Protein AF-0000000082935437 (afdb_homodimer)

Structure (mmCIF, N/CA/C/O backbone):
data_AF-0000000082935437-model_v1
#
loop_
_entity.id
_entity.type
_entity.pdbx_description
1 polymer 'NCS2 family permease'
#
loop_
_atom_site.group_PDB
_atom_site.id
_atom_site.type_symbol
_atom_site.label_atom_id
_atom_site.label_alt_id
_atom_site.label_comp_id
_atom_site.label_asym_id
_atom_site.label_entity_id
_atom_site.label_seq_id
_atom_site.pdbx_PDB_ins_code
_atom_site.Cartn_x
_atom_site.Cartn_y
_atom_site.Cartn_z
_atom_site.occupancy
_atom_site.B_iso_or_equiv
_atom_site.auth_seq_id
_atom_site.auth_comp_id
_atom_site.auth_asym_id
_atom_site.auth_atom_id
_atom_site.pdbx_PDB_model_num
ATOM 1 N N . MET A 1 1 ? 14.477 43.25 13.781 1 69.88 1 MET A N 1
ATOM 2 C CA . MET A 1 1 ? 14.32 42 13.016 1 69.88 1 MET A CA 1
ATOM 3 C C . MET A 1 1 ? 15.68 41.469 12.578 1 69.88 1 MET A C 1
ATOM 5 O O . MET A 1 1 ? 15.953 40.281 12.719 1 69.88 1 MET A O 1
ATOM 9 N N . GLU A 1 2 ? 16.469 42.344 12.094 1 73.25 2 GLU A N 1
ATOM 10 C CA . GLU A 1 2 ? 17.797 41.938 11.633 1 73.25 2 GLU A CA 1
ATOM 11 C C . GLU A 1 2 ? 18.625 41.375 12.773 1 73.25 2 GLU A C 1
ATOM 13 O O . GLU A 1 2 ? 19.297 40.344 12.594 1 73.25 2 GLU A O 1
ATOM 18 N N . LYS A 1 3 ? 18.609 42.062 13.898 1 72.12 3 LYS A N 1
ATOM 19 C CA . LYS A 1 3 ? 19.422 41.594 15.031 1 72.12 3 LYS A CA 1
ATOM 20 C C . LYS A 1 3 ? 18.828 40.375 15.68 1 72.12 3 LYS A C 1
ATOM 22 O O . LYS A 1 3 ? 19.562 39.469 16.078 1 72.12 3 LYS A O 1
ATOM 27 N N . VAL A 1 4 ? 17.531 40.281 15.672 1 77.12 4 VAL A N 1
ATOM 28 C CA . VAL A 1 4 ? 16.844 39.188 16.375 1 77.12 4 VAL A CA 1
ATOM 29 C C . VAL A 1 4 ? 16.969 37.906 15.57 1 77.12 4 VAL A C 1
ATOM 31 O O . VAL A 1 4 ? 17.234 36.844 16.141 1 77.12 4 VAL A O 1
ATOM 34 N N . PHE A 1 5 ? 16.906 38.062 14.195 1 83.81 5 PHE A N 1
ATOM 35 C CA . PHE A 1 5 ? 16.891 36.844 13.359 1 83.81 5 PHE A CA 1
ATOM 36 C C . PHE A 1 5 ? 18.188 36.719 12.578 1 83.81 5 PHE A C 1
ATOM 38 O O . PHE A 1 5 ? 18.375 35.75 11.852 1 83.81 5 PHE A O 1
ATOM 45 N N . ARG A 1 6 ? 19.328 37.531 12.719 1 76.38 6 ARG A N 1
ATOM 46 C CA . ARG A 1 6 ? 20.641 37.469 12.094 1 76.38 6 ARG A CA 1
ATOM 47 C C . ARG A 1 6 ? 20.531 37.281 10.586 1 76.38 6 ARG A C 1
ATOM 49 O O . ARG A 1 6 ? 21.141 36.406 10.008 1 76.38 6 ARG A O 1
ATOM 56 N N . LEU A 1 7 ? 19.672 38.094 9.977 1 84 7 LEU A N 1
ATOM 57 C CA . LEU A 1 7 ? 19.344 37.969 8.562 1 84 7 LEU A CA 1
ATOM 58 C C . LEU A 1 7 ? 20.609 38.031 7.707 1 84 7 LEU A C 1
ATOM 60 O O . LEU A 1 7 ? 20.797 37.219 6.797 1 84 7 LEU A O 1
ATOM 64 N N . SER A 1 8 ? 21.422 38.969 8 1 79.44 8 SER A N 1
ATOM 65 C CA . SER A 1 8 ? 22.641 39.156 7.23 1 79.44 8 SER A CA 1
ATOM 66 C C . SER A 1 8 ? 23.578 37.938 7.371 1 79.44 8 SER A C 1
ATOM 68 O O . SER A 1 8 ? 24.219 37.531 6.402 1 79.44 8 SER A O 1
ATOM 70 N N . GLU A 1 9 ? 23.547 37.375 8.469 1 81.31 9 GLU A N 1
ATOM 71 C CA . GLU A 1 9 ? 24.406 36.219 8.727 1 81.31 9 GLU A CA 1
ATOM 72 C C . GLU A 1 9 ? 23.922 35 7.965 1 81.31 9 GLU A C 1
ATOM 74 O O . GLU A 1 9 ? 24.719 34.125 7.633 1 81.31 9 GLU A O 1
ATOM 79 N N . ASN A 1 10 ? 22.703 35.031 7.703 1 86.69 10 ASN A N 1
ATOM 80 C CA . ASN A 1 10 ? 22.109 33.875 7.027 1 86.69 10 ASN A CA 1
ATOM 81 C C . ASN A 1 10 ? 21.859 34.156 5.551 1 86.69 10 ASN A C 1
ATOM 83 O O . ASN A 1 10 ? 21.125 33.438 4.887 1 86.69 10 ASN A O 1
ATOM 87 N N . ASN A 1 11 ? 22.375 35.25 5.047 1 84.19 11 ASN A N 1
ATOM 88 C CA . ASN A 1 11 ? 22.359 35.594 3.629 1 84.19 11 ASN A CA 1
ATOM 89 C C . ASN A 1 11 ? 20.938 35.719 3.096 1 84.19 11 ASN A C 1
ATOM 91 O O . ASN A 1 11 ? 20.594 35.125 2.068 1 84.19 11 ASN A O 1
ATOM 95 N N . THR A 1 12 ? 20.062 36.344 3.898 1 88.88 12 THR A N 1
ATOM 96 C CA . THR A 1 12 ? 18.688 36.594 3.479 1 88.88 12 THR A CA 1
ATOM 97 C C . THR A 1 12 ? 18.25 38 3.873 1 88.88 12 THR A C 1
ATOM 99 O O . THR A 1 12 ? 19.047 38.781 4.402 1 88.88 12 THR A O 1
ATOM 102 N N . ASN A 1 13 ? 17.062 38.375 3.379 1 89.69 13 ASN A N 1
ATOM 103 C CA . ASN A 1 13 ? 16.5 39.688 3.711 1 89.69 13 ASN A CA 1
ATOM 104 C C . ASN A 1 13 ? 15.023 39.594 4.082 1 89.69 13 ASN A C 1
ATOM 106 O O . ASN A 1 13 ? 14.422 38.531 3.969 1 89.69 13 ASN A O 1
ATOM 110 N N . ALA A 1 14 ? 14.539 40.688 4.613 1 92.12 14 ALA A N 1
ATOM 111 C CA . ALA A 1 14 ? 13.18 40.688 5.152 1 92.12 14 ALA A CA 1
ATOM 112 C C . ALA A 1 14 ? 12.156 40.375 4.062 1 92.12 14 ALA A C 1
ATOM 114 O O . ALA A 1 14 ? 11.188 39.656 4.305 1 92.12 14 ALA A O 1
ATOM 115 N N . LYS A 1 15 ? 12.32 40.938 2.912 1 93.5 15 LYS A N 1
ATOM 116 C CA . LYS A 1 15 ? 11.398 40.688 1.808 1 93.5 15 LYS A CA 1
ATOM 117 C C . LYS A 1 15 ? 11.359 39.219 1.423 1 93.5 15 LYS A C 1
ATOM 119 O O . LYS A 1 15 ? 10.281 38.656 1.245 1 93.5 15 LYS A O 1
ATOM 124 N N . THR A 1 16 ? 12.516 38.688 1.332 1 94.12 16 THR A N 1
ATOM 125 C CA . THR A 1 16 ? 12.625 37.281 0.986 1 94.12 16 THR A CA 1
ATOM 126 C C . THR A 1 16 ? 11.984 36.406 2.062 1 94.12 16 THR A C 1
ATOM 128 O O . THR A 1 16 ? 11.281 35.438 1.75 1 94.12 16 THR A O 1
ATOM 131 N N . GLU A 1 17 ? 12.219 36.781 3.254 1 95.44 17 GLU A N 1
ATOM 132 C CA . GLU A 1 17 ? 11.68 36 4.367 1 95.44 17 GLU A CA 1
ATOM 133 C C . GLU A 1 17 ? 10.156 36.094 4.426 1 95.44 17 GLU A C 1
ATOM 135 O O . GLU A 1 17 ? 9.484 35.156 4.785 1 95.44 17 GLU A O 1
ATOM 140 N N . VAL A 1 18 ? 9.648 37.25 4.113 1 96.12 18 VAL A N 1
ATOM 141 C CA . VAL A 1 18 ? 8.203 37.438 4.117 1 96.12 18 VAL A CA 1
ATOM 142 C C . VAL A 1 18 ? 7.566 36.594 3.004 1 96.12 18 VAL A C 1
ATOM 144 O O . VAL A 1 18 ? 6.551 35.938 3.219 1 96.12 18 VAL A O 1
ATOM 147 N N . ILE A 1 19 ? 8.156 36.594 1.862 1 96.31 19 ILE A N 1
ATOM 148 C CA . ILE A 1 19 ? 7.656 35.812 0.74 1 96.31 19 ILE A CA 1
ATOM 149 C C . ILE A 1 19 ? 7.754 34.344 1.064 1 96.31 19 ILE A C 1
ATOM 151 O O . ILE A 1 19 ? 6.832 33.562 0.767 1 96.31 19 ILE A O 1
ATOM 155 N N . ALA A 1 20 ? 8.828 34 1.675 1 96.44 20 ALA A N 1
ATOM 156 C CA . ALA A 1 20 ? 9.039 32.594 2.074 1 96.44 20 ALA A CA 1
ATOM 157 C C . ALA A 1 20 ? 7.992 32.156 3.096 1 96.44 20 ALA A C 1
ATOM 159 O O . ALA A 1 20 ? 7.484 31.047 3.031 1 96.44 20 ALA A O 1
ATOM 160 N N . GLY A 1 21 ? 7.738 33.031 4.023 1 97.19 21 GLY A N 1
ATOM 161 C CA . GLY A 1 21 ? 6.73 32.75 5.023 1 97.19 21 GLY A CA 1
ATOM 162 C C . GLY A 1 21 ? 5.336 32.594 4.438 1 97.19 21 GLY A C 1
ATOM 163 O O . GLY A 1 21 ? 4.586 31.703 4.84 1 97.19 21 GLY A O 1
ATOM 164 N N . PHE A 1 22 ? 5 33.438 3.529 1 96.94 22 PHE A N 1
ATOM 165 C CA . PHE A 1 22 ? 3.717 33.344 2.848 1 96.94 22 PHE A CA 1
ATOM 166 C C . PHE A 1 22 ? 3.615 32.062 2.045 1 96.94 22 PHE A C 1
ATOM 168 O O . PHE A 1 22 ? 2.576 31.391 2.057 1 96.94 22 PHE A O 1
ATOM 175 N N . THR A 1 23 ? 4.672 31.766 1.406 1 96.12 23 THR A N 1
ATOM 176 C CA . THR A 1 23 ? 4.715 30.547 0.608 1 96.12 23 THR A CA 1
ATOM 177 C C . THR A 1 23 ? 4.531 29.312 1.492 1 96.12 23 THR A C 1
ATOM 179 O O . THR A 1 23 ? 3.773 28.406 1.149 1 96.12 23 THR A O 1
ATOM 182 N N . THR A 1 24 ? 5.191 29.297 2.596 1 96.88 24 THR A N 1
ATOM 183 C CA . THR A 1 24 ? 5.047 28.188 3.535 1 96.88 24 THR A CA 1
ATOM 184 C C . THR A 1 24 ? 3.605 28.078 4.023 1 96.88 24 THR A C 1
ATOM 186 O O . THR A 1 24 ? 3.031 26.984 4.027 1 96.88 24 THR A O 1
ATOM 189 N N . PHE A 1 25 ? 3.039 29.203 4.359 1 97.31 25 PHE A N 1
ATOM 190 C CA . PHE A 1 25 ? 1.661 29.219 4.836 1 97.31 25 PHE A CA 1
ATOM 191 C C . PHE A 1 25 ? 0.715 28.672 3.781 1 97.31 25 PHE A C 1
ATOM 193 O O . PHE A 1 25 ? -0.124 27.812 4.078 1 97.31 25 PHE A O 1
ATOM 200 N N . MET A 1 26 ? 0.868 29.062 2.594 1 94.69 26 MET A N 1
ATOM 201 C CA . MET A 1 26 ? -0.015 28.656 1.507 1 94.69 26 MET A CA 1
ATOM 202 C C . MET A 1 26 ? 0.048 27.141 1.302 1 94.69 26 MET A C 1
ATOM 204 O O . MET A 1 26 ? -0.958 26.516 0.968 1 94.69 26 MET A O 1
ATOM 208 N N . THR A 1 27 ? 1.181 26.594 1.499 1 94.06 27 THR A N 1
ATOM 209 C CA . THR A 1 27 ? 1.368 25.172 1.233 1 94.06 27 THR A CA 1
ATOM 210 C C . THR A 1 27 ? 0.856 24.344 2.4 1 94.06 27 THR A C 1
ATOM 212 O O . THR A 1 27 ? 0.531 23.156 2.229 1 94.06 27 THR A O 1
ATOM 215 N N . MET A 1 28 ? 0.736 24.922 3.549 1 95.12 28 MET A N 1
ATOM 216 C CA . MET A 1 28 ? 0.324 24.141 4.711 1 95.12 28 MET A CA 1
ATOM 217 C C . MET A 1 28 ? -1.108 24.469 5.113 1 95.12 28 MET A C 1
ATOM 219 O O . MET A 1 28 ? -1.707 23.766 5.934 1 95.12 28 MET A O 1
ATOM 223 N N . ALA A 1 29 ? -1.717 25.469 4.512 1 95.5 29 ALA A N 1
ATOM 224 C CA . ALA A 1 29 ? -2.998 26.016 4.934 1 95.5 29 ALA A CA 1
ATOM 225 C C . ALA A 1 29 ? -4.125 25.016 4.758 1 95.5 29 ALA A C 1
ATOM 227 O O . ALA A 1 29 ? -5.211 25.172 5.32 1 95.5 29 ALA A O 1
ATOM 228 N N . TYR A 1 30 ? -3.867 23.953 4 1 94.19 30 TYR A N 1
ATOM 229 C CA . TYR A 1 30 ? -4.891 22.922 3.822 1 94.19 30 TYR A CA 1
ATOM 230 C C . TYR A 1 30 ? -5.277 22.297 5.156 1 94.19 30 TYR A C 1
ATOM 232 O O . TYR A 1 30 ? -6.391 21.797 5.316 1 94.19 30 TYR A O 1
ATOM 240 N N . ILE A 1 31 ? -4.383 22.406 6.18 1 96.38 31 ILE A N 1
ATOM 241 C CA . ILE A 1 31 ? -4.598 21.781 7.48 1 96.38 31 ILE A CA 1
ATOM 242 C C . ILE A 1 31 ? -5.773 22.453 8.188 1 96.38 31 ILE A C 1
ATOM 244 O O . ILE A 1 31 ? -6.418 21.844 9.047 1 96.38 31 ILE A O 1
ATOM 248 N N . LEU A 1 32 ? -6.09 23.703 7.824 1 96.19 32 LEU A N 1
ATOM 249 C CA . LEU A 1 32 ? -7.164 24.469 8.438 1 96.19 32 LEU A CA 1
ATOM 250 C C . LEU A 1 32 ? -8.531 23.906 8.062 1 96.19 32 LEU A C 1
ATOM 252 O O . LEU A 1 32 ? -9.508 24.094 8.789 1 96.19 32 LEU A O 1
ATOM 256 N N . ALA A 1 33 ? -8.578 23.219 6.957 1 93.75 33 ALA A N 1
ATOM 257 C CA . ALA A 1 33 ? -9.812 22.562 6.535 1 93.75 33 ALA A CA 1
ATOM 258 C C . ALA A 1 33 ? -9.805 21.078 6.93 1 93.75 33 ALA A C 1
ATOM 260 O O . ALA A 1 33 ? -10.836 20.547 7.336 1 93.75 33 ALA A O 1
ATOM 261 N N . VAL A 1 34 ? -8.68 20.469 6.891 1 94.56 34 VAL A N 1
ATOM 262 C CA . VAL A 1 34 ? -8.578 19.016 6.98 1 94.56 34 VAL A CA 1
ATOM 263 C C . VAL A 1 34 ? -8.633 18.578 8.445 1 94.56 34 VAL A C 1
ATOM 265 O O . VAL A 1 34 ? -9.359 17.641 8.797 1 94.56 34 VAL A O 1
ATOM 268 N N . ASN A 1 35 ? -7.879 19.266 9.273 1 96.94 35 ASN A N 1
ATOM 269 C CA . ASN A 1 35 ? -7.762 18.844 10.664 1 96.94 35 ASN A CA 1
ATOM 270 C C . ASN A 1 35 ? -9.094 18.938 11.391 1 96.94 35 ASN A C 1
ATOM 272 O O . ASN A 1 35 ? -9.516 18 12.07 1 96.94 35 ASN A O 1
ATOM 276 N N . PRO A 1 36 ? -9.812 20.094 11.273 1 95.81 36 PRO A N 1
ATOM 277 C CA . PRO A 1 36 ? -11.109 20.172 11.945 1 95.81 36 PRO A CA 1
ATOM 278 C C . PRO A 1 36 ? -12.102 19.125 11.438 1 95.81 36 PRO A C 1
ATOM 280 O O . PRO A 1 36 ? -12.859 18.547 12.227 1 95.81 36 PRO A O 1
ATOM 283 N N . GLY A 1 37 ? -12.102 18.906 10.195 1 92.88 37 GLY A N 1
ATOM 284 C CA . GLY A 1 37 ? -12.961 17.875 9.633 1 92.88 37 GLY A CA 1
ATOM 285 C C . GLY A 1 37 ? -12.656 16.484 10.172 1 92.88 37 GLY A C 1
ATOM 286 O O . GLY A 1 37 ? -13.57 15.719 10.469 1 92.88 37 GLY A O 1
ATOM 287 N N . MET A 1 38 ? -11.438 16.172 10.297 1 92.88 38 MET A N 1
ATOM 288 C CA . MET A 1 38 ? -11.016 14.859 10.781 1 92.88 38 MET A CA 1
ATOM 289 C C . MET A 1 38 ? -11.359 14.68 12.25 1 92.88 38 MET A C 1
ATOM 291 O O . MET A 1 38 ? -11.93 13.656 12.641 1 92.88 38 MET A O 1
ATOM 295 N N . LEU A 1 39 ? -11.031 15.664 13.062 1 96.06 39 LEU A N 1
ATOM 296 C CA . LEU A 1 39 ? -11.258 15.539 14.492 1 96.06 39 LEU A CA 1
ATOM 297 C C . LEU A 1 39 ? -12.742 15.594 14.82 1 96.06 39 LEU A C 1
ATOM 299 O O . LEU A 1 39 ? -13.18 15.039 15.836 1 96.06 39 LEU A O 1
ATOM 303 N N . ALA A 1 40 ? -13.508 16.25 13.969 1 94 40 ALA A N 1
ATOM 304 C CA . ALA A 1 40 ? -14.961 16.25 14.148 1 94 40 ALA A CA 1
ATOM 305 C C . ALA A 1 40 ? -15.531 14.844 14.062 1 94 40 ALA A C 1
ATOM 307 O O . ALA A 1 40 ? -16.547 14.531 14.703 1 94 40 ALA A O 1
ATOM 308 N N . ALA A 1 41 ? -14.906 14.031 13.359 1 90.44 41 ALA A N 1
ATOM 309 C CA . ALA A 1 41 ? -15.352 12.641 13.219 1 90.44 41 ALA A CA 1
ATOM 310 C C . ALA A 1 41 ? -15.242 11.898 14.547 1 90.44 41 ALA A C 1
ATOM 312 O O . ALA A 1 41 ? -15.938 10.898 14.766 1 90.44 41 ALA A O 1
ATOM 313 N N . ALA A 1 42 ? -14.414 12.359 15.406 1 93.69 42 ALA A N 1
ATOM 314 C CA . ALA A 1 42 ? -14.273 11.766 16.734 1 93.69 42 ALA A CA 1
ATOM 315 C C . ALA A 1 42 ? -15.273 12.367 17.719 1 93.69 42 ALA A C 1
ATOM 317 O O . ALA A 1 42 ? -15.281 12.016 18.891 1 93.69 42 ALA A O 1
ATOM 318 N N . GLY A 1 43 ? -16.078 13.344 17.25 1 94 43 GLY A N 1
ATOM 319 C CA . GLY A 1 43 ? -17.109 13.945 18.094 1 94 43 GLY A CA 1
ATOM 320 C C . GLY A 1 43 ? -16.688 15.297 18.641 1 94 43 GLY A C 1
ATOM 321 O O . GLY A 1 43 ? -17.391 15.867 19.484 1 94 43 GLY A O 1
ATOM 322 N N . MET A 1 44 ? -15.625 15.812 18.188 1 96.56 44 MET A N 1
ATOM 323 C CA . MET A 1 44 ? -15.164 17.109 18.672 1 96.56 44 MET A CA 1
ATOM 324 C C . MET A 1 44 ? -15.859 18.25 17.938 1 96.56 44 MET A C 1
ATOM 326 O O . MET A 1 44 ? -16.234 18.109 16.781 1 96.56 44 MET A O 1
ATOM 330 N N . ASP A 1 45 ? -16.016 19.297 18.625 1 96.56 45 ASP A N 1
ATOM 331 C CA . ASP A 1 45 ? -16.594 20.484 18 1 96.56 45 ASP A CA 1
ATOM 332 C C . ASP A 1 45 ? -15.688 21.031 16.891 1 96.56 45 ASP A C 1
ATOM 334 O O . ASP A 1 45 ? -14.578 21.484 17.156 1 96.56 45 ASP A O 1
ATOM 338 N N . GLN A 1 46 ? -16.172 21.062 15.734 1 95.69 46 GLN A N 1
ATOM 339 C CA . GLN A 1 46 ? -15.383 21.406 14.562 1 95.69 46 GLN A CA 1
ATOM 340 C C . GLN A 1 46 ? -14.859 22.828 14.641 1 95.69 46 GLN A C 1
ATOM 342 O O . GLN A 1 46 ? -13.719 23.109 14.273 1 95.69 46 GLN A O 1
ATOM 347 N N . GLY A 1 47 ? -15.695 23.703 14.992 1 95.88 47 GLY A N 1
ATOM 348 C CA . GLY A 1 47 ? -15.281 25.094 15.141 1 95.88 47 GLY A CA 1
ATOM 349 C C . GLY A 1 47 ? -14.203 25.281 16.188 1 95.88 47 GLY A C 1
ATOM 350 O O . GLY A 1 47 ? -13.234 26.016 15.953 1 95.88 47 GLY A O 1
ATOM 351 N N . ALA A 1 48 ? -14.383 24.672 17.297 1 97.12 48 ALA A N 1
ATOM 352 C CA . ALA A 1 48 ? -13.391 24.75 18.359 1 97.12 48 ALA A CA 1
ATOM 353 C C . ALA A 1 48 ? -12.055 24.156 17.906 1 97.12 48 ALA A C 1
ATOM 355 O O . ALA A 1 48 ? -10.992 24.688 18.234 1 97.12 48 ALA A O 1
ATOM 356 N N . VAL A 1 49 ? -12.148 23.078 17.188 1 97.38 49 VAL A N 1
ATOM 357 C CA . VAL A 1 49 ? -10.938 22.422 16.703 1 97.38 49 VAL A CA 1
ATOM 358 C C . VAL A 1 49 ? -10.219 23.328 15.711 1 97.38 49 VAL A C 1
ATOM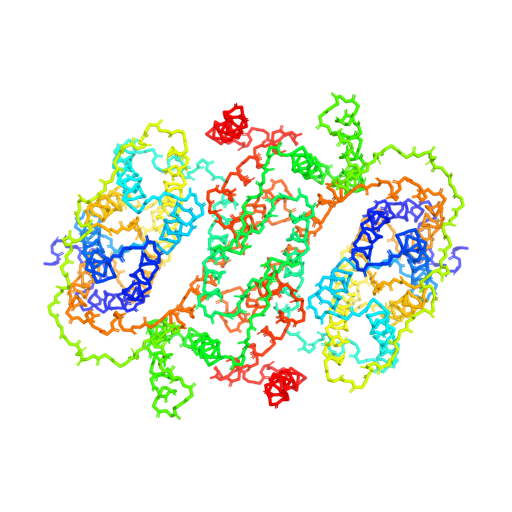 360 O O . VAL A 1 49 ? -8.984 23.344 15.664 1 97.38 49 VAL A O 1
ATOM 363 N N . PHE A 1 50 ? -10.977 24.031 14.883 1 96.94 50 PHE A N 1
ATOM 364 C CA . PHE A 1 50 ? -10.391 24.984 13.945 1 96.94 50 PHE A CA 1
ATOM 365 C C . PHE A 1 50 ? -9.531 26.016 14.688 1 96.94 50 PHE A C 1
ATOM 367 O O . PHE A 1 50 ? -8.367 26.219 14.344 1 96.94 50 PHE A O 1
ATOM 374 N N . THR A 1 51 ? -10.117 26.594 15.688 1 97.62 51 THR A N 1
ATOM 375 C CA . THR A 1 51 ? -9.398 27.594 16.469 1 97.62 51 THR A CA 1
ATOM 376 C C . THR A 1 51 ? -8.188 26.969 17.156 1 97.62 51 THR A C 1
ATOM 378 O O . THR A 1 51 ? -7.105 27.562 17.188 1 97.62 51 THR A O 1
ATOM 381 N N . ALA A 1 52 ? -8.375 25.812 17.719 1 97.81 52 ALA A N 1
ATOM 382 C CA . ALA A 1 52 ? -7.277 25.109 18.375 1 97.81 52 ALA A CA 1
ATOM 383 C C . ALA A 1 52 ? -6.148 24.812 17.391 1 97.81 52 ALA A C 1
ATOM 385 O O . ALA A 1 52 ? -4.973 24.859 17.766 1 97.81 52 ALA A O 1
ATOM 386 N N . THR A 1 53 ? -6.488 24.391 16.203 1 97.62 53 THR A N 1
ATOM 387 C CA . THR A 1 53 ? -5.512 24.094 15.156 1 97.62 53 THR A CA 1
ATOM 388 C C . THR A 1 53 ? -4.648 25.312 14.859 1 97.62 53 THR A C 1
ATOM 390 O O . THR A 1 53 ? -3.42 25.219 14.797 1 97.62 53 THR A O 1
ATOM 393 N N . VAL A 1 54 ? -5.266 26.469 14.688 1 97.81 54 VAL A N 1
ATOM 394 C CA . VAL A 1 54 ? -4.547 27.703 14.383 1 97.81 54 VAL A CA 1
ATOM 395 C C . VAL A 1 54 ? -3.643 28.078 15.555 1 97.81 54 VAL A C 1
ATOM 397 O O . VAL A 1 54 ? -2.461 28.375 15.367 1 97.81 54 VAL A O 1
ATOM 400 N N . LEU A 1 55 ? -4.203 28.047 16.703 1 97.94 55 LEU A N 1
ATOM 401 C CA . LEU A 1 55 ? -3.449 28.469 17.891 1 97.94 55 LEU A CA 1
ATOM 402 C C . LEU A 1 55 ? -2.26 27.547 18.125 1 97.94 55 LEU A C 1
ATOM 404 O O . LEU A 1 55 ? -1.17 28.016 18.469 1 97.94 55 LEU A O 1
ATOM 408 N N . ALA A 1 56 ? -2.51 26.297 18.031 1 97.81 56 ALA A N 1
ATOM 409 C CA . ALA A 1 56 ? -1.418 25.344 18.188 1 97.81 56 ALA A CA 1
ATOM 410 C C . ALA A 1 56 ? -0.322 25.578 17.156 1 97.81 56 ALA A C 1
ATOM 412 O O . ALA A 1 56 ? 0.867 25.5 17.484 1 97.81 56 ALA A O 1
ATOM 413 N N . ALA A 1 57 ? -0.71 25.781 15.906 1 98.06 57 ALA A N 1
ATOM 414 C CA . ALA A 1 57 ? 0.252 26.078 14.844 1 98.06 57 ALA A CA 1
ATOM 415 C C . ALA A 1 57 ? 1.047 27.344 15.164 1 98.06 57 ALA A C 1
ATOM 417 O O . ALA A 1 57 ? 2.26 27.391 14.938 1 98.06 57 ALA A O 1
ATOM 418 N N . VAL A 1 58 ? 0.354 28.344 15.68 1 98.31 58 VAL A N 1
ATOM 419 C CA . VAL A 1 58 ? 0.987 29.625 16 1 98.31 58 VAL A CA 1
ATOM 420 C C . VAL A 1 58 ? 1.99 29.438 17.141 1 98.31 58 VAL A C 1
ATOM 422 O O . VAL A 1 58 ? 3.141 29.859 17.031 1 98.31 58 VAL A O 1
ATOM 425 N N . VAL A 1 59 ? 1.596 28.781 18.156 1 98.25 59 VAL A N 1
ATOM 426 C CA . VAL A 1 59 ? 2.461 28.578 19.312 1 98.25 59 VAL A CA 1
ATOM 427 C C . VAL A 1 59 ? 3.701 27.781 18.891 1 98.25 59 VAL A C 1
ATOM 429 O O . VAL A 1 59 ? 4.828 28.172 19.219 1 98.25 59 VAL A O 1
ATOM 432 N N . GLY A 1 60 ? 3.482 26.688 18.219 1 97.88 60 GLY A N 1
ATOM 433 C CA . GLY A 1 60 ? 4.602 25.875 17.766 1 97.88 60 GLY A CA 1
ATOM 434 C C . GLY A 1 60 ? 5.531 26.609 16.828 1 97.88 60 GLY A C 1
ATOM 435 O O . GLY A 1 60 ? 6.754 26.531 16.969 1 97.88 60 GLY A O 1
ATOM 436 N N . THR A 1 61 ? 4.977 27.281 15.867 1 98.25 61 THR A N 1
ATOM 437 C CA . THR A 1 61 ? 5.762 27.984 14.859 1 98.25 61 THR A CA 1
ATOM 438 C C . THR A 1 61 ? 6.516 29.156 15.484 1 98.25 61 THR A C 1
ATOM 440 O O . THR A 1 61 ? 7.656 29.438 15.109 1 98.25 61 THR A O 1
ATOM 443 N N . LEU A 1 62 ? 5.906 29.859 16.391 1 98.19 62 LEU A N 1
ATOM 444 C CA . LEU A 1 62 ? 6.586 30.953 17.078 1 98.19 62 LEU A CA 1
ATOM 445 C C . LEU A 1 62 ? 7.734 30.422 17.938 1 98.19 62 LEU A C 1
ATOM 447 O O . LEU A 1 62 ? 8.789 31.047 18.016 1 98.19 62 LEU A O 1
ATOM 451 N N . ALA A 1 63 ? 7.465 29.312 18.594 1 97.75 63 ALA A N 1
ATOM 452 C CA . ALA A 1 63 ? 8.547 28.688 19.344 1 97.75 63 ALA A CA 1
ATOM 453 C C . ALA A 1 63 ? 9.727 28.359 18.438 1 97.75 63 ALA A C 1
ATOM 455 O O . ALA A 1 63 ? 10.883 28.547 18.812 1 97.75 63 ALA A O 1
ATOM 456 N N . MET A 1 64 ? 9.461 27.828 17.25 1 97.06 64 MET A N 1
ATOM 457 C CA . MET A 1 64 ? 10.5 27.531 16.281 1 97.06 64 MET A CA 1
ATOM 458 C C . MET A 1 64 ? 11.234 28.797 15.852 1 97.06 64 MET A C 1
ATOM 460 O O . MET A 1 64 ? 12.461 28.797 15.719 1 97.06 64 MET A O 1
ATOM 464 N N . ALA A 1 65 ? 10.484 29.859 15.672 1 96.5 65 ALA A N 1
ATOM 465 C CA . ALA A 1 65 ? 11.031 31.125 15.203 1 96.5 65 ALA A CA 1
ATOM 466 C C . ALA A 1 65 ? 11.984 31.734 16.234 1 96.5 65 ALA A C 1
ATOM 468 O O . ALA A 1 65 ? 13.062 32.219 15.883 1 96.5 65 ALA A O 1
ATOM 469 N N . PHE A 1 66 ? 11.648 31.641 17.453 1 96.44 66 PHE A N 1
ATOM 470 C CA . PHE A 1 66 ? 12.383 32.406 18.469 1 96.44 66 PHE A CA 1
ATOM 471 C C . PHE A 1 66 ? 13.375 31.5 19.188 1 96.44 66 PHE A C 1
ATOM 473 O O . PHE A 1 66 ? 14.414 31.969 19.672 1 96.44 66 PHE A O 1
ATOM 480 N N . LEU A 1 67 ? 13.07 30.25 19.344 1 94.88 67 LEU A N 1
ATOM 481 C CA . LEU A 1 67 ? 13.977 29.375 20.062 1 94.88 67 LEU A CA 1
ATOM 482 C C . LEU A 1 67 ? 15.062 28.828 19.141 1 94.88 67 LEU A C 1
ATOM 484 O O . LEU A 1 67 ? 16.25 28.828 19.5 1 94.88 67 LEU A O 1
ATOM 488 N N . ALA A 1 68 ? 14.703 28.391 18 1 93.88 68 ALA A N 1
ATOM 489 C CA . ALA A 1 68 ? 15.648 27.719 17.109 1 93.88 68 ALA A CA 1
ATOM 490 C C . ALA A 1 68 ? 16.109 28.656 15.992 1 93.88 68 ALA A C 1
ATOM 492 O O . ALA A 1 68 ? 17.172 28.453 15.391 1 93.88 68 ALA A O 1
ATOM 493 N N . ASN A 1 69 ? 15.367 29.703 15.68 1 95.25 69 ASN A N 1
ATOM 494 C CA . ASN A 1 69 ? 15.625 30.609 14.578 1 95.25 69 ASN A CA 1
ATOM 495 C C . ASN A 1 69 ? 15.742 29.875 13.25 1 95.25 69 ASN A C 1
ATOM 497 O O . ASN A 1 69 ? 16.703 30.094 12.492 1 95.25 69 ASN A O 1
ATOM 501 N N . TYR A 1 70 ? 14.805 28.922 12.992 1 95 70 TYR A N 1
ATOM 502 C CA . TYR A 1 70 ? 14.734 28.188 11.734 1 95 70 TYR A CA 1
ATOM 503 C C . TYR A 1 70 ? 13.477 28.547 10.961 1 95 70 TYR A C 1
ATOM 505 O O . TYR A 1 70 ? 12.469 28.953 11.547 1 95 70 TYR A O 1
ATOM 513 N N . PRO A 1 71 ? 13.555 28.453 9.703 1 96.12 71 PRO A N 1
ATOM 514 C CA . PRO A 1 71 ? 12.422 28.812 8.852 1 96.12 71 PRO A CA 1
ATOM 515 C C . PRO A 1 71 ? 11.391 27.703 8.734 1 96.12 71 PRO A C 1
ATOM 517 O O . PRO A 1 71 ? 10.836 27.484 7.656 1 96.12 71 PRO A O 1
ATOM 520 N N . PHE A 1 72 ? 11.117 26.906 9.773 1 96.75 72 PHE A N 1
ATOM 521 C CA . PHE A 1 72 ? 10.211 25.766 9.727 1 96.75 72 PHE A CA 1
ATOM 522 C C . PHE A 1 72 ? 8.906 26.078 10.453 1 96.75 72 PHE A C 1
ATOM 524 O O . PHE A 1 72 ? 8.914 26.766 11.477 1 96.75 72 PHE A O 1
ATOM 531 N N . ALA A 1 73 ? 7.867 25.672 9.836 1 97.88 73 ALA A N 1
ATOM 532 C CA . ALA A 1 73 ? 6.555 25.875 10.438 1 97.88 73 ALA A CA 1
ATOM 533 C C . ALA A 1 73 ? 6.004 24.578 11.031 1 97.88 73 ALA A C 1
ATOM 535 O O . ALA A 1 73 ? 6.328 23.5 10.562 1 97.88 73 ALA A O 1
ATOM 536 N N . LEU A 1 74 ? 5.211 24.734 12.062 1 98.12 74 LEU A N 1
ATOM 537 C CA . LEU A 1 74 ? 4.609 23.609 12.766 1 98.12 74 LEU A CA 1
ATOM 538 C C . LEU A 1 74 ? 3.088 23.688 12.742 1 98.12 74 LEU A C 1
ATOM 540 O O . LEU A 1 74 ? 2.527 24.797 12.75 1 98.12 74 LEU A O 1
ATOM 544 N N . ALA A 1 75 ? 2.434 22.641 12.727 1 97.88 75 ALA A N 1
ATOM 545 C CA . ALA A 1 75 ? 0.985 22.469 12.797 1 97.88 75 ALA A CA 1
ATOM 546 C C . ALA A 1 75 ? 0.619 21.016 13.141 1 97.88 75 ALA A C 1
ATOM 548 O O . ALA A 1 75 ? 1.496 20.156 13.242 1 97.88 75 ALA A O 1
ATOM 549 N N . PRO A 1 76 ? -0.688 20.781 13.461 1 97.06 76 PRO A N 1
ATOM 550 C CA . PRO A 1 76 ? -1.059 19.391 13.68 1 97.06 76 PRO A CA 1
ATOM 551 C C . PRO A 1 76 ? -0.712 18.484 12.492 1 97.06 76 PRO A C 1
ATOM 553 O O . PRO A 1 76 ? -1.024 18.828 11.344 1 97.06 76 PRO A O 1
ATOM 556 N N . GLY A 1 77 ? -0.056 17.422 12.797 1 95.06 77 GLY A N 1
ATOM 557 C CA . GLY A 1 77 ? 0.44 16.531 11.758 1 95.06 77 GLY A CA 1
ATOM 558 C C . GLY A 1 77 ? -0.635 15.641 11.172 1 95.06 77 GLY A C 1
ATOM 559 O O . GLY A 1 77 ? -1.482 15.125 11.906 1 95.06 77 GLY A O 1
ATOM 560 N N . MET A 1 78 ? -0.597 15.383 9.906 1 90.88 78 MET A N 1
ATOM 561 C CA . MET A 1 78 ? -1.616 14.617 9.203 1 90.88 78 MET A CA 1
ATOM 562 C C . MET A 1 78 ? -1.646 13.172 9.695 1 90.88 78 MET A C 1
ATOM 564 O O . MET A 1 78 ? -2.715 12.633 9.992 1 90.88 78 MET A O 1
ATOM 568 N N . GLY A 1 79 ? -0.532 12.594 9.758 1 90.19 79 GLY A N 1
ATOM 569 C CA . GLY A 1 79 ? -0.466 11.219 10.242 1 90.19 79 GLY A CA 1
ATOM 570 C C . GLY A 1 79 ? -0.917 11.078 11.68 1 90.19 79 GLY A C 1
ATOM 571 O O . GLY A 1 79 ? -1.625 10.125 12.023 1 90.19 79 GLY A O 1
ATOM 572 N N . LEU A 1 80 ? -0.595 11.977 12.492 1 93.56 80 LEU A N 1
ATOM 573 C CA . LEU A 1 80 ? -0.894 11.93 13.914 1 93.56 80 LEU A CA 1
ATOM 574 C C . LEU A 1 80 ? -2.369 12.219 14.172 1 93.56 80 LEU A C 1
ATOM 576 O O . LEU A 1 80 ? -2.975 11.633 15.07 1 93.56 80 LEU A O 1
ATOM 580 N N . ASN A 1 81 ? -2.906 13.094 13.391 1 95.5 81 ASN A N 1
ATOM 581 C CA . ASN A 1 81 ? -4.34 13.344 13.508 1 95.5 81 ASN A CA 1
ATOM 582 C C . ASN A 1 81 ? -5.16 12.133 13.078 1 95.5 81 ASN A C 1
ATOM 584 O O . ASN A 1 81 ? -6.191 11.828 13.68 1 95.5 81 ASN A O 1
ATOM 588 N N . ALA A 1 82 ? -4.676 11.531 12.039 1 91.81 82 ALA A N 1
ATOM 589 C CA . ALA A 1 82 ? -5.348 10.32 11.578 1 91.81 82 ALA A CA 1
ATOM 590 C C . ALA A 1 82 ? -5.297 9.227 12.641 1 91.81 82 ALA A C 1
ATOM 592 O O . ALA A 1 82 ? -6.293 8.539 12.883 1 91.81 82 ALA A O 1
ATOM 593 N N . TYR A 1 83 ? -4.172 9.062 13.195 1 92 83 TYR A N 1
ATOM 594 C CA . TYR A 1 83 ? -4.02 8.07 14.266 1 92 83 TYR A CA 1
ATOM 595 C C . TYR A 1 83 ? -4.93 8.406 15.445 1 92 83 TYR A C 1
ATOM 597 O O . TYR A 1 83 ? -5.578 7.516 16 1 92 83 TYR A O 1
ATOM 605 N N . PHE A 1 84 ? -4.992 9.656 15.805 1 95.5 84 PHE A N 1
ATOM 606 C CA . PHE A 1 84 ? -5.809 10.172 16.891 1 95.5 84 PHE A CA 1
ATOM 607 C C . PHE A 1 84 ? -7.277 9.82 16.688 1 95.5 84 PHE A C 1
ATOM 609 O O . PHE A 1 84 ? -7.902 9.211 17.562 1 95.5 84 PHE A O 1
ATOM 616 N N . VAL A 1 85 ? -7.773 10.078 15.562 1 94.69 85 VAL A N 1
ATOM 617 C CA . VAL A 1 85 ? -9.211 9.984 15.312 1 94.69 85 VAL A CA 1
ATOM 618 C C . VAL A 1 85 ? -9.578 8.547 14.938 1 94.69 85 VAL A C 1
ATOM 620 O O . VAL A 1 85 ? -10.422 7.926 15.594 1 94.69 85 VAL A O 1
ATOM 623 N N . TYR A 1 86 ? -8.898 8.008 14.008 1 89.25 86 TYR A N 1
ATOM 624 C CA . TYR A 1 86 ? -9.398 6.793 13.367 1 89.25 86 TYR A CA 1
ATOM 625 C C . TYR A 1 86 ? -8.914 5.551 14.102 1 89.25 86 TYR A C 1
ATOM 627 O O . TYR A 1 86 ? -9.609 4.531 14.133 1 89.25 86 TYR A O 1
ATOM 635 N N . THR A 1 87 ? -7.793 5.617 14.688 1 88.94 87 THR A N 1
ATOM 636 C CA . THR A 1 87 ? -7.301 4.453 15.422 1 88.94 87 THR A CA 1
ATOM 637 C C . THR A 1 87 ? -7.664 4.551 16.891 1 88.94 87 THR A C 1
ATOM 639 O O . THR A 1 87 ? -8.383 3.697 17.422 1 88.94 87 THR A O 1
ATOM 642 N N . VAL A 1 88 ? -7.305 5.574 17.562 1 91.31 88 VAL A N 1
ATOM 643 C CA . VAL A 1 88 ? -7.449 5.68 19.016 1 91.31 88 VAL A CA 1
ATOM 644 C C . VAL A 1 88 ? -8.922 5.867 19.375 1 91.31 88 VAL A C 1
ATOM 646 O O . VAL A 1 88 ? -9.445 5.168 20.25 1 91.31 88 VAL A O 1
ATOM 649 N N . CYS A 1 89 ? -9.602 6.746 18.656 1 92.88 89 CYS A N 1
ATOM 650 C CA . CYS A 1 89 ? -10.969 7.062 19.031 1 92.88 89 CYS A CA 1
ATOM 651 C C . CYS A 1 89 ? -11.945 6.07 18.406 1 92.88 89 CYS A C 1
ATOM 653 O O . CYS A 1 89 ? -12.758 5.461 19.125 1 92.88 89 CYS A O 1
ATOM 655 N N . LEU A 1 90 ? -11.836 5.84 17.125 1 88.19 90 LEU A N 1
ATOM 656 C CA . LEU A 1 90 ? -12.875 5.082 16.438 1 88.19 90 LEU A CA 1
ATOM 657 C C . LEU A 1 90 ? -12.609 3.584 16.547 1 88.19 90 LEU A C 1
ATOM 659 O O . LEU A 1 90 ? -13.531 2.801 16.781 1 88.19 90 LEU A O 1
ATOM 663 N N . THR A 1 91 ? -11.375 3.189 16.344 1 83.69 91 THR A N 1
ATOM 664 C CA . THR A 1 91 ? -11.07 1.765 16.328 1 83.69 91 THR A CA 1
ATOM 665 C C . THR A 1 91 ? -10.93 1.225 17.75 1 83.69 91 THR A C 1
ATOM 667 O O . THR A 1 91 ? -11.57 0.229 18.094 1 83.69 91 THR A O 1
ATOM 670 N N . MET A 1 92 ? -10.18 1.884 18.594 1 84.31 92 MET A N 1
ATOM 671 C CA . MET A 1 92 ? -9.93 1.405 19.953 1 84.31 92 MET A CA 1
ATOM 672 C C . MET A 1 92 ? -11.07 1.812 20.875 1 84.31 92 MET A C 1
ATOM 674 O O . MET A 1 92 ? -11.203 1.26 21.969 1 84.31 92 MET A O 1
ATOM 678 N N . GLY A 1 93 ? -11.859 2.857 20.5 1 88.25 93 GLY A N 1
ATOM 679 C CA . GLY A 1 93 ? -13.055 3.227 21.234 1 88.25 93 GLY A CA 1
ATOM 680 C C . GLY A 1 93 ? -12.797 4.207 22.359 1 88.25 93 GLY A C 1
ATOM 681 O O . GLY A 1 93 ? -13.656 4.43 23.203 1 88.25 93 GLY A O 1
ATOM 682 N N . TYR A 1 94 ? -11.664 4.773 22.391 1 91.81 94 TYR A N 1
ATOM 683 C CA . TYR A 1 94 ? -11.375 5.77 23.422 1 91.81 94 TYR A CA 1
ATOM 684 C C . TYR A 1 94 ? -12.07 7.09 23.109 1 91.81 94 TYR A C 1
ATOM 686 O O . TYR A 1 94 ? -12.281 7.426 21.938 1 91.81 94 TYR A O 1
ATOM 694 N N . SER A 1 95 ? -12.414 7.773 24.125 1 94.81 95 SER A N 1
ATOM 695 C CA . SER A 1 95 ? -12.945 9.117 23.938 1 94.81 95 SER A CA 1
ATOM 696 C C . SER A 1 95 ? -11.859 10.078 23.469 1 94.81 95 SER A C 1
ATOM 698 O O . SER A 1 95 ? -10.672 9.828 23.672 1 94.81 95 SER A O 1
ATOM 700 N N . TRP A 1 96 ? -12.273 11.164 22.812 1 96.56 96 TRP A N 1
ATOM 701 C CA . TRP A 1 96 ? -11.297 12.141 22.328 1 96.56 96 TRP A CA 1
ATOM 702 C C . TRP A 1 96 ? -10.594 12.828 23.5 1 96.56 96 TRP A C 1
ATOM 704 O O . TRP A 1 96 ? -9.453 13.273 23.359 1 96.56 96 TRP A O 1
ATOM 714 N N . GLN A 1 97 ? -11.211 12.867 24.609 1 97.25 97 GLN A N 1
ATOM 715 C CA . GLN A 1 97 ? -10.586 13.43 25.797 1 97.25 97 GLN A CA 1
ATOM 716 C C . GLN A 1 97 ? -9.391 12.594 26.25 1 97.25 97 GLN A C 1
ATOM 718 O O . GLN A 1 97 ? -8.352 13.141 26.609 1 97.25 97 GLN A O 1
ATOM 723 N N . VAL A 1 98 ? -9.586 11.344 26.203 1 95.44 98 VAL A N 1
ATOM 724 C CA . VAL A 1 98 ? -8.5 10.438 26.562 1 95.44 98 VAL A CA 1
ATOM 725 C C . VAL A 1 98 ? -7.387 10.523 25.516 1 95.44 98 VAL A C 1
ATOM 727 O O . VAL A 1 98 ? -6.203 10.492 25.859 1 95.44 98 VAL A O 1
ATOM 730 N N . ALA A 1 99 ? -7.793 10.594 24.281 1 95.81 99 ALA A N 1
ATOM 731 C CA . ALA A 1 99 ? -6.809 10.734 23.203 1 95.81 99 ALA A CA 1
ATOM 732 C C . ALA A 1 99 ? -5.996 12.016 23.375 1 95.81 99 ALA A C 1
ATOM 734 O O . ALA A 1 99 ? -4.781 12.023 23.156 1 95.81 99 ALA A O 1
ATOM 735 N N . LEU A 1 100 ? -6.699 13.078 23.766 1 97 100 LEU A N 1
ATOM 736 C CA . LEU A 1 100 ? -6.004 14.328 24.031 1 97 100 LEU A CA 1
ATOM 737 C C . LEU A 1 100 ? -5.031 14.172 25.203 1 97 100 LEU A C 1
ATOM 739 O O . LEU A 1 100 ? -3.957 14.773 25.203 1 97 100 LEU A O 1
ATOM 743 N N . GLY A 1 101 ? -5.473 13.43 26.125 1 96.5 101 GLY A N 1
ATOM 744 C CA . GLY A 1 101 ? -4.578 13.125 27.234 1 96.5 101 GLY A CA 1
ATOM 745 C C . GLY A 1 101 ? -3.303 12.43 26.797 1 96.5 101 GLY A C 1
ATOM 746 O O . GLY A 1 101 ? -2.219 12.734 27.297 1 96.5 101 GLY A O 1
ATOM 747 N N . ALA A 1 102 ? -3.453 11.531 25.922 1 95.31 102 ALA A N 1
ATOM 748 C CA . ALA A 1 102 ? -2.291 10.812 25.391 1 95.31 102 ALA A CA 1
ATOM 749 C C . ALA A 1 102 ? -1.351 11.766 24.656 1 95.31 102 ALA A C 1
ATOM 751 O O . ALA A 1 102 ? -0.128 11.648 24.766 1 95.31 102 ALA A O 1
ATOM 752 N N . VAL A 1 103 ? -1.896 12.648 23.906 1 96.81 103 VAL A N 1
ATOM 753 C CA . VAL A 1 103 ? -1.099 13.625 23.172 1 96.81 103 VAL A CA 1
ATOM 754 C C . VAL A 1 103 ? -0.371 14.539 24.141 1 96.81 103 VAL A C 1
ATOM 756 O O . VAL A 1 103 ? 0.785 14.906 23.922 1 96.81 103 VAL A O 1
ATOM 759 N N . PHE A 1 104 ? -1.056 14.906 25.172 1 97.31 104 PHE A N 1
ATOM 760 C CA . PHE A 1 104 ? -0.449 15.75 26.203 1 97.31 104 PHE A CA 1
ATOM 761 C C . PHE A 1 104 ? 0.735 15.047 26.844 1 97.31 104 PHE A C 1
ATOM 763 O O . PHE A 1 104 ? 1.807 15.633 27 1 97.31 104 PHE A O 1
ATOM 770 N N . VAL A 1 105 ? 0.522 13.836 27.234 1 96.44 105 VAL A N 1
ATOM 771 C CA . VAL A 1 105 ? 1.587 13.047 27.844 1 96.44 105 VAL A CA 1
ATOM 772 C C . VAL A 1 105 ? 2.76 12.922 26.875 1 96.44 105 VAL A C 1
ATOM 774 O O . VAL A 1 105 ? 3.92 12.992 27.281 1 96.44 105 VAL A O 1
ATOM 777 N N . GLU A 1 106 ? 2.426 12.703 25.656 1 95.12 106 GLU A N 1
ATOM 778 C CA . GLU A 1 106 ? 3.461 12.648 24.625 1 95.12 106 GLU A CA 1
ATOM 779 C C . GLU A 1 106 ? 4.281 13.938 24.609 1 95.12 106 GLU A C 1
ATOM 781 O O . GLU A 1 106 ? 5.516 13.891 24.547 1 95.12 106 GLU A O 1
ATOM 786 N N . GLY A 1 107 ? 3.59 15.07 24.594 1 95.62 107 GLY A N 1
ATOM 787 C CA . GLY A 1 107 ? 4.27 16.359 24.594 1 95.62 107 GLY A CA 1
ATOM 788 C C . GLY A 1 107 ? 5.191 16.531 25.797 1 95.62 107 GLY A C 1
ATOM 789 O O . GLY A 1 107 ? 6.328 16.984 25.641 1 95.62 107 GLY A O 1
ATOM 790 N N . VAL A 1 108 ? 4.77 16.125 26.906 1 96.19 108 VAL A N 1
ATOM 791 C CA . VAL A 1 108 ? 5.547 16.25 28.141 1 96.19 108 VAL A CA 1
ATOM 792 C C . VAL A 1 108 ? 6.766 15.328 28.078 1 96.19 108 VAL A C 1
ATOM 794 O O . VAL A 1 108 ? 7.875 15.734 28.438 1 96.19 108 VAL A O 1
ATOM 797 N N . ILE A 1 109 ? 6.496 14.156 27.641 1 94.38 109 ILE A N 1
ATOM 798 C CA . ILE A 1 109 ? 7.602 13.219 27.5 1 94.38 109 ILE A CA 1
ATOM 799 C C . ILE A 1 109 ? 8.648 13.781 26.531 1 94.38 109 ILE A C 1
ATOM 801 O O . ILE A 1 109 ? 9.852 13.688 26.781 1 94.38 109 ILE A O 1
ATOM 805 N N . PHE A 1 110 ? 8.18 14.367 25.484 1 93.38 110 PHE A N 1
ATOM 806 C CA . PHE A 1 110 ? 9.094 14.914 24.484 1 93.38 110 PHE A CA 1
ATOM 807 C C . PHE A 1 110 ? 9.883 16.078 25.047 1 93.38 110 PHE A C 1
ATOM 809 O O . PHE A 1 110 ? 11.047 16.297 24.703 1 93.38 110 PHE A O 1
ATOM 816 N N . ILE A 1 111 ? 9.289 16.875 25.875 1 94.75 111 ILE A N 1
ATOM 817 C CA . ILE A 1 111 ? 10.008 17.969 26.531 1 94.75 111 ILE A CA 1
ATOM 818 C C . ILE A 1 111 ? 11.141 17.391 27.391 1 94.75 111 ILE A C 1
ATOM 820 O O . ILE A 1 111 ? 12.281 17.844 27.312 1 94.75 111 ILE A O 1
ATOM 824 N N . ILE A 1 112 ? 10.844 16.312 28.078 1 94.31 112 ILE A N 1
ATOM 825 C CA . ILE A 1 112 ? 11.82 15.68 28.953 1 94.31 112 ILE A CA 1
ATOM 826 C C . ILE A 1 112 ? 12.922 15.039 28.125 1 94.31 112 ILE A C 1
ATOM 828 O O . ILE A 1 112 ? 14.109 15.203 28.422 1 94.31 112 ILE A O 1
ATOM 832 N N . LEU A 1 113 ? 12.516 14.352 27.078 1 89.69 113 LEU A N 1
ATOM 833 C CA . LEU A 1 113 ? 13.492 13.68 26.234 1 89.69 113 LEU A CA 1
ATOM 834 C C . LEU A 1 113 ? 14.406 14.688 25.547 1 89.69 113 LEU A C 1
ATOM 836 O O . LEU A 1 113 ? 15.57 14.391 25.281 1 89.69 113 LEU A O 1
ATOM 840 N N . THR A 1 114 ? 13.859 15.789 25.156 1 87.94 114 THR A N 1
ATOM 841 C CA . THR A 1 114 ? 14.648 16.828 24.5 1 87.94 114 THR A CA 1
ATOM 842 C C . THR A 1 114 ? 15.75 17.328 25.438 1 87.94 114 THR A C 1
ATOM 844 O O . THR A 1 114 ? 16.891 17.516 25.016 1 87.94 114 THR A O 1
ATOM 847 N N . PHE A 1 115 ? 15.453 17.484 26.641 1 88.5 115 PHE A N 1
ATOM 848 C CA . PHE A 1 115 ? 16.438 17.969 27.609 1 88.5 115 PHE A CA 1
ATOM 849 C C . PHE A 1 115 ? 17.5 16.922 27.875 1 88.5 115 PHE A C 1
ATOM 851 O O . PHE A 1 115 ? 18.656 17.25 28.156 1 88.5 115 PHE A O 1
ATOM 858 N N . LEU A 1 116 ? 17.094 15.633 27.719 1 87.25 116 LEU A N 1
ATOM 859 C CA . LEU A 1 116 ? 18.031 14.539 27.969 1 87.25 116 LEU A CA 1
ATOM 860 C C . LEU A 1 116 ? 18.797 14.164 26.719 1 87.25 116 LEU A C 1
ATOM 862 O O . LEU A 1 116 ? 19.688 13.305 26.75 1 87.25 116 LEU A O 1
ATOM 866 N N . ASN A 1 117 ? 18.516 14.758 25.641 1 81.12 117 ASN A N 1
ATOM 867 C CA . ASN A 1 117 ? 19.141 14.484 24.344 1 81.12 117 ASN A CA 1
ATOM 868 C C . ASN A 1 117 ? 18.938 13.031 23.922 1 81.12 117 ASN A C 1
ATOM 870 O O . ASN A 1 117 ? 19.859 12.414 23.375 1 81.12 117 ASN A O 1
ATOM 874 N N . VAL A 1 118 ? 17.812 12.508 24.25 1 81.88 118 VAL A N 1
ATOM 875 C CA . VAL A 1 118 ? 17.531 11.109 23.969 1 81.88 118 VAL A CA 1
ATOM 876 C C . VAL A 1 118 ? 16.734 10.992 22.672 1 81.88 118 VAL A C 1
ATOM 878 O O . VAL A 1 118 ? 16.781 9.961 22 1 81.88 118 VAL A O 1
ATOM 881 N N . ARG A 1 119 ? 16.078 12.031 22.219 1 81.31 119 ARG A N 1
ATOM 882 C CA . ARG A 1 119 ? 15.258 11.977 21.016 1 81.31 119 ARG A CA 1
ATOM 883 C C . ARG A 1 119 ? 16.094 11.594 19.812 1 81.31 119 ARG A C 1
ATOM 885 O O . ARG A 1 119 ? 15.672 10.758 19 1 81.31 119 ARG A O 1
ATOM 892 N N . GLU A 1 120 ? 17.172 12.164 19.766 1 78 120 GLU A N 1
ATOM 893 C CA . GLU A 1 120 ? 18.062 11.875 18.641 1 78 120 GLU A CA 1
ATOM 894 C C . GLU A 1 120 ? 18.578 10.438 18.688 1 78 120 GLU A C 1
ATOM 896 O O . GLU A 1 120 ? 18.719 9.781 17.656 1 78 120 GLU A O 1
ATOM 901 N N . ALA A 1 121 ? 18.828 10.031 19.922 1 77.19 121 ALA A N 1
ATOM 902 C CA . ALA A 1 121 ? 19.344 8.672 20.094 1 77.19 121 ALA A CA 1
ATOM 903 C C . ALA A 1 121 ? 18.312 7.633 19.688 1 77.19 121 ALA A C 1
ATOM 905 O O . ALA A 1 121 ? 18.656 6.617 19.062 1 77.19 121 ALA A O 1
ATOM 906 N N . ILE A 1 122 ? 17.062 7.922 19.969 1 77.88 122 ILE A N 1
ATOM 907 C CA . ILE A 1 122 ? 15.984 7.016 19.594 1 77.88 122 ILE A CA 1
ATOM 908 C C . ILE A 1 122 ? 15.828 6.992 18.078 1 77.88 122 ILE A C 1
ATOM 910 O O . ILE A 1 122 ? 15.648 5.93 17.484 1 77.88 122 ILE A O 1
ATOM 914 N N . PHE A 1 123 ? 15.914 8.133 17.562 1 79 123 PHE A N 1
ATOM 915 C CA . PHE A 1 123 ? 15.781 8.234 16.109 1 79 123 PHE A CA 1
ATOM 916 C C . PHE A 1 123 ? 16.891 7.453 15.414 1 79 123 PHE A C 1
ATOM 918 O O . PHE A 1 123 ? 16.641 6.766 14.422 1 79 123 PHE A O 1
ATOM 925 N N . ASN A 1 124 ? 18.078 7.469 15.977 1 80.75 124 ASN A N 1
ATOM 926 C CA . ASN A 1 124 ? 19.219 6.824 15.352 1 80.75 124 ASN A CA 1
ATOM 927 C C . ASN A 1 124 ? 19.234 5.32 15.602 1 80.75 124 ASN A C 1
ATOM 929 O O . ASN A 1 124 ? 19.906 4.57 14.898 1 80.75 124 ASN A O 1
ATOM 933 N N . ALA A 1 125 ? 18.469 4.941 16.594 1 81.44 125 ALA A N 1
ATOM 934 C CA . ALA A 1 125 ? 18.391 3.521 16.922 1 81.44 125 ALA A CA 1
ATOM 935 C C . ALA A 1 125 ? 17.5 2.775 15.93 1 81.44 125 ALA A C 1
ATOM 937 O O . ALA A 1 125 ? 17.672 1.573 15.719 1 81.44 125 ALA A O 1
ATOM 938 N N . PHE A 1 126 ? 16.594 3.451 15.32 1 85.38 126 PHE A N 1
ATOM 939 C CA . PHE A 1 126 ? 15.695 2.818 14.367 1 85.38 126 PHE A CA 1
ATOM 940 C C . PHE A 1 126 ? 16.344 2.727 12.992 1 85.38 126 PHE A C 1
ATOM 942 O O . PHE A 1 126 ? 16.969 3.684 12.531 1 85.38 126 PHE A O 1
ATOM 949 N N . PRO A 1 127 ? 16.266 1.565 12.406 1 89.44 127 PRO A N 1
ATOM 950 C CA . PRO A 1 127 ? 16.828 1.415 11.062 1 89.44 127 PRO A CA 1
ATOM 951 C C . PRO A 1 127 ? 16.172 2.35 10.047 1 89.44 127 PRO A C 1
ATOM 953 O O . PRO A 1 127 ? 14.969 2.584 10.102 1 89.44 127 PRO A O 1
ATOM 956 N N . GLN A 1 128 ? 16.984 2.816 9.109 1 89.06 128 GLN A N 1
ATOM 957 C CA . GLN A 1 128 ? 16.531 3.748 8.086 1 89.06 128 GLN A CA 1
ATOM 958 C C . GLN A 1 128 ? 15.391 3.15 7.262 1 89.06 128 GLN A C 1
ATOM 960 O O . GLN A 1 128 ? 14.453 3.855 6.883 1 89.06 128 GLN A O 1
ATOM 965 N N . THR A 1 129 ? 15.484 1.879 7.078 1 92.44 129 THR A N 1
ATOM 966 C CA . THR A 1 129 ? 14.477 1.192 6.277 1 92.44 129 THR A CA 1
ATOM 967 C C . THR A 1 129 ? 13.109 1.259 6.957 1 92.44 129 THR A C 1
ATOM 969 O O . THR A 1 129 ? 12.094 1.5 6.297 1 92.44 129 THR A O 1
ATOM 972 N N . LEU A 1 130 ? 13.07 1.077 8.211 1 91.81 130 LEU A N 1
ATOM 973 C CA . LEU A 1 130 ? 11.805 1.115 8.945 1 91.81 130 LEU A CA 1
ATOM 974 C C . LEU A 1 130 ? 11.266 2.539 9.023 1 91.81 130 LEU A C 1
ATOM 976 O O . LEU A 1 130 ? 10.047 2.75 9 1 91.81 130 LEU A O 1
ATOM 980 N N . LYS A 1 131 ? 12.195 3.52 9.133 1 89.69 131 LYS A N 1
ATOM 981 C CA . LYS A 1 131 ? 11.773 4.918 9.148 1 89.69 131 LYS A CA 1
ATOM 982 C C . LYS A 1 131 ? 11.062 5.293 7.855 1 89.69 131 LYS A C 1
ATOM 984 O O . LYS A 1 131 ? 9.984 5.895 7.887 1 89.69 131 LYS A O 1
ATOM 989 N N . HIS A 1 132 ? 11.641 4.898 6.758 1 91.75 132 HIS A N 1
ATOM 990 C CA . HIS A 1 132 ? 11.039 5.176 5.453 1 91.75 132 HIS A CA 1
ATOM 991 C C . HIS A 1 132 ? 9.742 4.402 5.266 1 91.75 132 HIS A C 1
ATOM 993 O O . HIS A 1 132 ? 8.797 4.91 4.652 1 91.75 132 HIS A O 1
ATOM 999 N N . ALA A 1 133 ? 9.719 3.193 5.84 1 94.06 133 ALA A N 1
ATOM 1000 C CA . ALA A 1 133 ? 8.516 2.371 5.73 1 94.06 133 ALA A CA 1
ATOM 1001 C C . ALA A 1 133 ? 7.355 2.992 6.496 1 94.06 133 ALA A C 1
ATOM 1003 O O . ALA A 1 133 ? 6.207 2.943 6.043 1 94.06 133 ALA A O 1
ATOM 1004 N N . VAL A 1 134 ? 7.664 3.508 7.613 1 90.75 134 VAL A N 1
ATOM 1005 C CA . VAL A 1 134 ? 6.625 4.133 8.422 1 90.75 134 VAL A CA 1
ATOM 1006 C C . VAL A 1 134 ? 6.066 5.355 7.699 1 90.75 134 VAL A C 1
ATOM 1008 O O . VAL A 1 134 ? 4.852 5.559 7.652 1 90.75 134 VAL A O 1
ATOM 1011 N N . GLY A 1 135 ? 6.957 6.16 7.156 1 90.31 135 GLY A N 1
ATOM 1012 C CA . GLY A 1 135 ? 6.5 7.293 6.367 1 90.31 135 GLY A CA 1
ATOM 1013 C C . GLY A 1 135 ? 5.594 6.891 5.219 1 90.31 135 GLY A C 1
ATOM 1014 O O . GLY A 1 135 ? 4.523 7.473 5.035 1 90.31 135 GLY A O 1
ATOM 1015 N N . ALA A 1 136 ? 5.988 5.91 4.484 1 93.62 136 ALA A N 1
ATOM 1016 C CA . ALA A 1 136 ? 5.211 5.422 3.35 1 93.62 136 ALA A CA 1
ATOM 1017 C C . ALA A 1 136 ? 3.898 4.789 3.814 1 93.62 136 ALA A C 1
ATOM 1019 O O . ALA A 1 136 ? 2.859 4.961 3.172 1 93.62 136 ALA A O 1
ATOM 1020 N N . GLY A 1 137 ? 3.982 4.051 4.906 1 94.06 137 GLY A N 1
ATOM 1021 C CA . GLY A 1 137 ? 2.791 3.42 5.453 1 94.06 137 GLY A CA 1
ATOM 1022 C C . GLY A 1 137 ? 1.743 4.418 5.906 1 94.06 137 GLY A C 1
ATOM 1023 O O . GLY A 1 137 ? 0.546 4.203 5.707 1 94.06 137 GLY A O 1
ATOM 1024 N N . ILE A 1 138 ? 2.195 5.477 6.531 1 92.44 138 ILE A N 1
ATOM 1025 C CA . ILE A 1 138 ? 1.287 6.539 6.941 1 92.44 138 ILE A CA 1
ATOM 1026 C C . ILE A 1 138 ? 0.622 7.156 5.711 1 92.44 138 ILE A C 1
ATOM 1028 O O . ILE A 1 138 ? -0.576 7.449 5.73 1 92.44 138 ILE A O 1
ATOM 1032 N N . GLY A 1 139 ? 1.4 7.348 4.727 1 93.44 139 GLY A N 1
ATOM 1033 C CA . GLY A 1 139 ? 0.839 7.859 3.486 1 93.44 139 GLY A CA 1
ATOM 1034 C C . GLY A 1 139 ? -0.29 7 2.945 1 93.44 139 GLY A C 1
ATOM 1035 O O . GLY A 1 139 ? -1.337 7.52 2.553 1 93.44 139 GLY A O 1
ATOM 1036 N N . LEU A 1 140 ? -0.07 5.668 2.904 1 95.12 140 LEU A N 1
ATOM 1037 C CA . LEU A 1 140 ? -1.105 4.746 2.445 1 95.12 140 LEU A CA 1
ATOM 1038 C C . LEU A 1 140 ? -2.336 4.824 3.344 1 95.12 140 LEU A C 1
ATOM 1040 O O . LEU A 1 140 ? -3.469 4.766 2.857 1 95.12 140 LEU A O 1
ATOM 1044 N N . PHE A 1 141 ? -2.061 4.941 4.535 1 92.94 141 PHE A N 1
ATOM 1045 C CA . PHE A 1 141 ? -3.135 5.012 5.52 1 92.94 141 PHE A CA 1
ATOM 1046 C C . PHE A 1 141 ? -3.984 6.258 5.309 1 92.94 141 PHE A C 1
ATOM 1048 O O . PHE A 1 141 ? -5.211 6.176 5.258 1 92.94 141 PHE A O 1
ATOM 1055 N N . ILE A 1 142 ? -3.369 7.406 5.164 1 93 142 ILE A N 1
ATOM 1056 C CA . ILE A 1 142 ? -4.059 8.68 4.961 1 93 142 ILE A CA 1
ATOM 1057 C C . ILE A 1 142 ? -4.844 8.633 3.652 1 93 142 ILE A C 1
ATOM 1059 O O . ILE A 1 142 ? -5.957 9.156 3.568 1 93 142 ILE A O 1
ATOM 1063 N N . THR A 1 143 ? -4.273 8.055 2.666 1 95.12 143 THR A N 1
ATOM 1064 C CA . THR A 1 143 ? -4.957 7.914 1.385 1 95.12 143 THR A CA 1
ATOM 1065 C C . THR A 1 143 ? -6.219 7.066 1.534 1 95.12 143 THR A C 1
ATOM 1067 O O . THR A 1 143 ? -7.25 7.367 0.93 1 95.12 143 THR A O 1
ATOM 1070 N N . PHE A 1 144 ? -6.121 6.008 2.299 1 93.56 144 PHE A N 1
ATOM 1071 C CA . PHE A 1 144 ? -7.273 5.152 2.545 1 93.56 144 PHE A CA 1
ATOM 1072 C C . PHE A 1 144 ? -8.406 5.941 3.188 1 93.56 144 PHE A C 1
ATOM 1074 O O . PHE A 1 144 ? -9.57 5.805 2.797 1 93.56 144 PHE A O 1
ATOM 1081 N N . ILE A 1 145 ? -8.07 6.766 4.109 1 91.5 145 ILE A N 1
ATOM 1082 C CA . ILE A 1 145 ? -9.047 7.625 4.77 1 91.5 145 ILE A CA 1
ATOM 1083 C C . ILE A 1 145 ? -9.688 8.562 3.746 1 91.5 145 ILE A C 1
ATOM 1085 O O . ILE A 1 145 ? -10.906 8.75 3.746 1 91.5 145 ILE A O 1
ATOM 1089 N N . GLY A 1 146 ? -8.875 9.156 2.928 1 93.12 146 GLY A N 1
ATOM 1090 C CA . GLY A 1 146 ? -9.398 10.016 1.872 1 93.12 146 GLY A CA 1
ATOM 1091 C C . GLY A 1 146 ? -10.375 9.305 0.957 1 93.12 146 GLY A C 1
ATOM 1092 O O . GLY A 1 146 ? -11.422 9.844 0.617 1 93.12 146 GLY A O 1
ATOM 1093 N N . PHE A 1 147 ? -10 8.055 0.545 1 93.31 147 PHE A N 1
ATOM 1094 C CA . PHE A 1 147 ? -10.867 7.258 -0.312 1 93.31 147 PHE A CA 1
ATOM 1095 C C . PHE A 1 147 ? -12.203 6.992 0.37 1 93.31 147 PHE A C 1
ATOM 1097 O O . PHE A 1 147 ? -13.25 7.031 -0.274 1 93.31 147 PHE A O 1
ATOM 1104 N N . GLN A 1 148 ? -12.18 6.723 1.628 1 90.81 148 GLN A N 1
ATOM 1105 C CA . GLN A 1 148 ? -13.391 6.43 2.389 1 90.81 148 GLN A CA 1
ATOM 1106 C C . GLN A 1 148 ? -14.25 7.68 2.549 1 90.81 148 GLN A C 1
ATOM 1108 O O . GLN A 1 148 ? -15.469 7.621 2.369 1 90.81 148 GLN A O 1
ATOM 1113 N N . ASN A 1 149 ? -13.602 8.805 2.865 1 87.62 149 ASN A N 1
ATOM 1114 C CA . ASN A 1 149 ? -14.312 10.055 3.104 1 87.62 149 ASN A CA 1
ATOM 1115 C C . ASN A 1 149 ? -15.016 10.547 1.844 1 87.62 149 ASN A C 1
ATOM 1117 O O . ASN A 1 149 ? -16.047 11.227 1.927 1 87.62 149 ASN A O 1
ATOM 1121 N N . ALA A 1 150 ? -14.469 10.141 0.731 1 90.25 150 ALA A N 1
ATOM 1122 C CA . ALA A 1 150 ? -15.039 10.586 -0.538 1 90.25 150 ALA A CA 1
ATOM 1123 C C . ALA A 1 150 ? -16 9.547 -1.104 1 90.25 150 ALA A C 1
ATOM 1125 O O . ALA A 1 150 ? -16.641 9.773 -2.141 1 90.25 150 ALA A O 1
ATOM 1126 N N . GLY A 1 151 ? -16.078 8.414 -0.461 1 88.06 151 GLY A N 1
ATOM 1127 C CA . GLY A 1 151 ? -16.953 7.359 -0.95 1 88.06 151 GLY A CA 1
ATOM 1128 C C . GLY A 1 151 ? -16.375 6.621 -2.145 1 88.06 151 GLY A C 1
ATOM 1129 O O . GLY A 1 151 ? -17.094 5.918 -2.854 1 88.06 151 GLY A O 1
ATOM 1130 N N . ILE A 1 152 ? -15.164 6.816 -2.371 1 87.94 152 ILE A N 1
ATOM 1131 C CA . ILE A 1 152 ? -14.508 6.105 -3.461 1 87.94 152 ILE A CA 1
ATOM 1132 C C . ILE A 1 152 ? -14.406 4.617 -3.119 1 87.94 152 ILE A C 1
ATOM 1134 O O . ILE A 1 152 ? -14.523 3.764 -3.998 1 87.94 152 ILE A O 1
ATOM 1138 N N . VAL A 1 153 ? -14.125 4.344 -1.842 1 89.06 153 VAL A N 1
ATOM 1139 C CA . VAL A 1 153 ? -14.117 2.98 -1.321 1 89.06 153 VAL A CA 1
ATOM 1140 C C . VAL A 1 153 ? -15.227 2.811 -0.289 1 89.06 153 VAL A C 1
ATOM 1142 O O . VAL A 1 153 ? -15.492 3.719 0.504 1 89.06 153 VAL A O 1
ATOM 1145 N N . SER A 1 154 ? -15.875 1.69 -0.392 1 85.44 154 SER A N 1
ATOM 1146 C CA . SER A 1 154 ? -16.969 1.383 0.527 1 85.44 154 SER A CA 1
ATOM 1147 C C . SER A 1 154 ? -16.828 -0.024 1.099 1 85.44 154 SER A C 1
ATOM 1149 O O . SER A 1 154 ? -15.93 -0.771 0.71 1 85.44 154 SER A O 1
ATOM 1151 N N . GLY A 1 155 ? -17.656 -0.283 2.08 1 80.62 155 GLY A N 1
ATOM 1152 C CA . GLY A 1 155 ? -17.609 -1.589 2.717 1 80.62 155 GLY A CA 1
ATOM 1153 C C . GLY A 1 155 ? -18.328 -2.666 1.927 1 80.62 155 GLY A C 1
ATOM 1154 O O . GLY A 1 155 ? -19.25 -2.369 1.155 1 80.62 155 GLY A O 1
ATOM 1155 N N . ASP A 1 156 ? -17.75 -3.824 2.057 1 77.5 156 ASP A N 1
ATOM 1156 C CA . ASP A 1 156 ? -18.359 -5.012 1.469 1 77.5 156 ASP A CA 1
ATOM 1157 C C . ASP A 1 156 ? -18.312 -6.191 2.436 1 77.5 156 ASP A C 1
ATOM 1159 O O . ASP A 1 156 ? -17.328 -6.367 3.158 1 77.5 156 ASP A O 1
ATOM 1163 N N . ALA A 1 157 ? -19.312 -6.898 2.467 1 71.62 157 ALA A N 1
ATOM 1164 C CA . ALA A 1 157 ? -19.406 -8.008 3.418 1 71.62 157 ALA A CA 1
ATOM 1165 C C . ALA A 1 157 ? -18.391 -9.094 3.082 1 71.62 157 ALA A C 1
ATOM 1167 O O . ALA A 1 157 ? -17.797 -9.711 3.979 1 71.62 157 ALA A O 1
ATOM 1168 N N . ALA A 1 158 ? -18.141 -9.266 1.85 1 67.69 158 ALA A N 1
ATOM 1169 C CA . ALA A 1 158 ? -17.297 -10.391 1.433 1 67.69 158 ALA A CA 1
ATOM 1170 C C . ALA A 1 158 ? -15.836 -9.984 1.354 1 67.69 158 ALA A C 1
ATOM 1172 O O . ALA A 1 158 ? -14.953 -10.758 1.729 1 67.69 158 ALA A O 1
ATOM 1173 N N . THR A 1 159 ? -15.602 -8.781 0.976 1 77.44 159 THR A N 1
ATOM 1174 C CA . THR A 1 159 ? -14.234 -8.398 0.663 1 77.44 159 THR A CA 1
ATOM 1175 C C . THR A 1 159 ? -13.75 -7.305 1.613 1 77.44 159 THR A C 1
ATOM 1177 O O . THR A 1 159 ? -12.625 -6.812 1.482 1 77.44 159 THR A O 1
ATOM 1180 N N . LEU A 1 160 ? -14.531 -6.891 2.535 1 77.12 160 LEU A N 1
ATOM 1181 C CA . LEU A 1 160 ? -14.281 -5.844 3.52 1 77.12 160 LEU A CA 1
ATOM 1182 C C . LEU A 1 160 ? -14.305 -4.465 2.863 1 77.12 160 LEU A C 1
ATOM 1184 O O . LEU A 1 160 ? -14.93 -3.537 3.385 1 77.12 160 LEU A O 1
ATOM 1188 N N . VAL A 1 161 ? -13.656 -4.355 1.648 1 81.69 161 VAL A N 1
ATOM 1189 C CA . VAL A 1 161 ? -13.609 -3.096 0.917 1 81.69 161 VAL A CA 1
ATOM 1190 C C . VAL A 1 161 ? -14 -3.328 -0.542 1 81.69 161 VAL A C 1
ATOM 1192 O O . VAL A 1 161 ? -13.828 -4.434 -1.067 1 81.69 161 VAL A O 1
ATOM 1195 N N . THR A 1 162 ? -14.57 -2.332 -1.178 1 80.19 162 THR A N 1
ATOM 1196 C CA . THR A 1 162 ? -14.922 -2.357 -2.594 1 80.19 162 THR A CA 1
ATOM 1197 C C . THR A 1 162 ? -14.977 -0.942 -3.162 1 80.19 162 THR A C 1
ATOM 1199 O O . THR A 1 162 ? -14.906 0.036 -2.416 1 80.19 162 THR A O 1
ATOM 1202 N N . LEU A 1 163 ? -14.969 -0.929 -4.453 1 82.38 163 LEU A N 1
ATOM 1203 C CA . LEU A 1 163 ? -15.156 0.373 -5.082 1 82.38 163 LEU A CA 1
ATOM 1204 C C . LEU A 1 163 ? -16.547 0.919 -4.789 1 82.38 163 LEU A C 1
ATOM 1206 O O . LEU A 1 163 ? -17.547 0.201 -4.918 1 82.38 163 LEU A O 1
ATOM 1210 N N . GLY A 1 164 ? -16.562 2.15 -4.387 1 80.69 164 GLY A N 1
ATOM 1211 C CA . GLY A 1 164 ? -17.828 2.807 -4.121 1 80.69 164 GLY A CA 1
ATOM 1212 C C . GLY A 1 164 ? -18.578 3.211 -5.383 1 80.69 164 GLY A C 1
ATOM 1213 O O . GLY A 1 164 ? -18.109 2.932 -6.492 1 80.69 164 GLY A O 1
ATOM 1214 N N . ASP A 1 165 ? -19.719 3.781 -5.172 1 78.12 165 ASP A N 1
ATOM 1215 C CA . ASP A 1 165 ? -20.531 4.227 -6.297 1 78.12 165 ASP A CA 1
ATOM 1216 C C . ASP A 1 165 ? -19.953 5.484 -6.938 1 78.12 165 ASP A C 1
ATOM 1218 O O . ASP A 1 165 ? -20.188 6.598 -6.457 1 78.12 165 ASP A O 1
ATOM 1222 N N . VAL A 1 166 ? -19.359 5.312 -7.984 1 78.69 166 VAL A N 1
ATOM 1223 C CA . VAL A 1 166 ? -18.672 6.406 -8.672 1 78.69 166 VAL A CA 1
ATOM 1224 C C . VAL A 1 166 ? -19.703 7.344 -9.297 1 78.69 166 VAL A C 1
ATOM 1226 O O . VAL A 1 166 ? -19.391 8.492 -9.633 1 78.69 166 VAL A O 1
ATOM 1229 N N . THR A 1 167 ? -20.875 6.91 -9.352 1 77.06 167 THR A N 1
ATOM 1230 C CA . THR A 1 167 ? -21.922 7.723 -9.953 1 77.06 167 THR A CA 1
ATOM 1231 C C . THR A 1 167 ? -22.469 8.734 -8.945 1 77.06 167 THR A C 1
ATOM 1233 O O . THR A 1 167 ? -23.141 9.695 -9.32 1 77.06 167 THR A O 1
ATOM 1236 N N . ASN A 1 168 ? -22.188 8.508 -7.762 1 85.5 168 ASN A N 1
ATOM 1237 C CA . ASN A 1 168 ? -22.531 9.484 -6.738 1 85.5 168 ASN A CA 1
ATOM 1238 C C . ASN A 1 168 ? -21.781 10.805 -6.941 1 85.5 168 ASN A C 1
ATOM 1240 O O . ASN A 1 168 ? -20.594 10.805 -7.211 1 85.5 168 ASN A O 1
ATOM 1244 N N . VAL A 1 169 ? -22.469 11.852 -6.84 1 85.62 169 VAL A N 1
ATOM 1245 C CA . VAL A 1 169 ? -21.938 13.172 -7.141 1 85.62 169 VAL A CA 1
ATOM 1246 C C . VAL A 1 169 ? -20.734 13.469 -6.23 1 85.62 169 VAL A C 1
ATOM 1248 O O . VAL A 1 169 ? -19.734 14.023 -6.672 1 85.62 169 VAL A O 1
ATOM 1251 N N . VAL A 1 170 ? -20.844 13.102 -4.98 1 87.25 170 VAL A N 1
ATOM 1252 C CA . VAL A 1 170 ? -19.797 13.375 -4.008 1 87.25 170 VAL A CA 1
ATOM 1253 C C . VAL A 1 170 ? -18.531 12.617 -4.398 1 87.25 170 VAL A C 1
ATOM 1255 O O . VAL A 1 170 ? -17.422 13.18 -4.359 1 87.25 170 VAL A O 1
ATOM 1258 N N . THR A 1 171 ? -18.719 11.43 -4.77 1 89.81 171 THR A N 1
ATOM 1259 C CA . THR A 1 171 ? -17.594 10.602 -5.176 1 89.81 171 THR A CA 1
ATOM 1260 C C . THR A 1 171 ? -16.984 11.125 -6.477 1 89.81 171 THR A C 1
ATOM 1262 O O . THR A 1 171 ? -15.766 11.18 -6.617 1 89.81 171 THR A O 1
ATOM 1265 N N . PHE A 1 172 ? -17.797 11.5 -7.344 1 89.5 172 PHE A N 1
ATOM 1266 C CA . PHE A 1 172 ? -17.344 12.023 -8.625 1 89.5 172 PHE A CA 1
ATOM 1267 C C . PHE A 1 172 ? -16.547 13.305 -8.438 1 89.5 172 PHE A C 1
ATOM 1269 O O . PHE A 1 172 ? -15.469 13.469 -9.031 1 89.5 172 PHE A O 1
ATOM 1276 N N . LEU A 1 173 ? -17.062 14.172 -7.66 1 91.5 173 LEU A N 1
ATOM 1277 C CA . LEU A 1 173 ? -16.406 15.445 -7.406 1 91.5 173 LEU A CA 1
ATOM 1278 C C . LEU A 1 173 ? -15.055 15.227 -6.723 1 91.5 173 LEU A C 1
ATOM 1280 O O . LEU A 1 173 ? -14.102 15.961 -6.984 1 91.5 173 LEU A O 1
ATOM 1284 N N . ALA A 1 174 ? -15.008 14.289 -5.852 1 92.88 174 ALA A N 1
ATOM 1285 C CA . ALA A 1 174 ? -13.75 13.984 -5.172 1 92.88 174 ALA A CA 1
ATOM 1286 C C . ALA A 1 174 ? -12.703 13.469 -6.156 1 92.88 174 ALA A C 1
ATOM 1288 O O . ALA A 1 174 ? -11.523 13.805 -6.055 1 92.88 174 ALA A O 1
ATOM 1289 N N . ILE A 1 175 ? -13.141 12.625 -7.062 1 93.19 175 ILE A N 1
ATOM 1290 C CA . ILE A 1 175 ? -12.242 12.094 -8.078 1 93.19 175 ILE A CA 1
ATOM 1291 C C . ILE A 1 175 ? -11.742 13.227 -8.969 1 93.19 175 ILE A C 1
ATOM 1293 O O . ILE A 1 175 ? -10.539 13.328 -9.242 1 93.19 175 ILE A O 1
ATOM 1297 N N . LEU A 1 176 ? -12.648 14.023 -9.375 1 93.31 176 LEU A N 1
ATOM 1298 C CA . LEU A 1 176 ? -12.281 15.18 -10.188 1 93.31 176 LEU A CA 1
ATOM 1299 C C . LEU A 1 176 ? -11.352 16.109 -9.422 1 93.31 176 LEU A C 1
ATOM 1301 O O . LEU A 1 176 ? -10.391 16.641 -9.992 1 93.31 176 LEU A O 1
ATOM 1305 N N . GLY A 1 177 ? -11.711 16.375 -8.18 1 95.5 177 GLY A N 1
ATOM 1306 C CA . GLY A 1 177 ? -10.859 17.188 -7.336 1 95.5 177 GLY A CA 1
ATOM 1307 C C . GLY A 1 177 ? -9.453 16.641 -7.199 1 95.5 177 GLY A C 1
ATOM 1308 O O . GLY A 1 177 ? -8.484 17.406 -7.172 1 95.5 177 GLY A O 1
ATOM 1309 N N . THR A 1 178 ? -9.336 15.328 -7.086 1 95.94 178 THR A N 1
ATOM 1310 C CA . THR A 1 178 ? -8.031 14.688 -6.996 1 95.94 178 THR A CA 1
ATOM 1311 C C . THR A 1 178 ? -7.227 14.914 -8.273 1 95.94 178 THR A C 1
ATOM 1313 O O . THR A 1 178 ? -6.031 15.211 -8.211 1 95.94 178 THR A O 1
ATOM 1316 N N . LEU A 1 179 ? -7.859 14.82 -9.375 1 95.88 179 LEU A N 1
ATOM 1317 C CA . LEU A 1 179 ? -7.199 15.062 -10.656 1 95.88 179 LEU A CA 1
ATOM 1318 C C . LEU A 1 179 ? -6.762 16.516 -10.773 1 95.88 179 LEU A C 1
ATOM 1320 O O . LEU A 1 179 ? -5.637 16.797 -11.195 1 95.88 179 LEU A O 1
ATOM 1324 N N . ILE A 1 180 ? -7.625 17.406 -10.375 1 96.62 180 ILE A N 1
ATOM 1325 C CA . ILE A 1 180 ? -7.32 18.828 -10.461 1 96.62 180 ILE A CA 1
ATOM 1326 C C . ILE A 1 180 ? -6.133 19.156 -9.555 1 96.62 180 ILE A C 1
ATOM 1328 O O . ILE A 1 180 ? -5.203 19.844 -9.969 1 96.62 180 ILE A O 1
ATOM 1332 N N . THR A 1 181 ? -6.203 18.672 -8.352 1 96.44 181 THR A N 1
ATOM 1333 C CA . THR A 1 181 ? -5.109 18.906 -7.418 1 96.44 181 THR A CA 1
ATOM 1334 C C . THR A 1 181 ? -3.805 18.328 -7.953 1 96.44 181 THR A C 1
ATOM 1336 O O . THR A 1 181 ? -2.746 18.938 -7.836 1 96.44 181 THR A O 1
ATOM 1339 N N . GLY A 1 182 ? -3.936 17.125 -8.508 1 95.94 182 GLY A N 1
ATOM 1340 C CA . GLY A 1 182 ? -2.766 16.516 -9.125 1 95.94 182 GLY A CA 1
ATOM 1341 C C . GLY A 1 182 ? -2.172 17.359 -10.242 1 95.94 182 GLY A C 1
ATOM 1342 O O . GLY A 1 182 ? -0.952 17.5 -10.328 1 95.94 182 GLY A O 1
ATOM 1343 N N . ILE A 1 183 ? -2.984 17.906 -11.062 1 96.62 183 ILE A N 1
ATOM 1344 C CA . ILE A 1 183 ? -2.549 18.75 -12.164 1 96.62 183 ILE A CA 1
ATOM 1345 C C . ILE A 1 183 ? -1.841 20 -11.617 1 96.62 183 ILE A C 1
ATOM 1347 O O . ILE A 1 183 ? -0.8 20.406 -12.141 1 96.62 183 ILE A O 1
ATOM 1351 N N . LEU A 1 184 ? -2.373 20.547 -10.555 1 96.38 184 LEU A N 1
ATOM 1352 C CA . LEU A 1 184 ? -1.776 21.734 -9.945 1 96.38 184 LEU A CA 1
ATOM 1353 C C . LEU A 1 184 ? -0.409 21.406 -9.352 1 96.38 184 LEU A C 1
ATOM 1355 O O . LEU A 1 184 ? 0.509 22.234 -9.414 1 96.38 184 LEU A O 1
ATOM 1359 N N . VAL A 1 185 ? -0.316 20.25 -8.789 1 94.31 185 VAL A N 1
ATOM 1360 C CA . VAL A 1 185 ? 0.961 19.828 -8.234 1 94.31 185 VAL A CA 1
ATOM 1361 C C . VAL A 1 185 ? 1.992 19.672 -9.352 1 94.31 185 VAL A C 1
ATOM 1363 O O . VAL A 1 185 ? 3.139 20.109 -9.203 1 94.31 185 VAL A O 1
ATOM 1366 N N . VAL A 1 186 ? 1.591 19.062 -10.445 1 94.56 186 VAL A N 1
ATOM 1367 C CA . VAL A 1 186 ? 2.486 18.859 -11.578 1 94.56 186 VAL A CA 1
ATOM 1368 C C . VAL A 1 186 ? 2.92 20.203 -12.148 1 94.56 186 VAL A C 1
ATOM 1370 O O . VAL A 1 186 ? 4.07 20.375 -12.562 1 94.56 186 VAL A O 1
ATOM 1373 N N . LYS A 1 187 ? 2.014 21.141 -12.117 1 94.88 187 LYS A N 1
ATOM 1374 C CA . LYS A 1 187 ? 2.309 22.469 -12.633 1 94.88 187 LYS A CA 1
ATOM 1375 C C . LYS A 1 187 ? 3.08 23.297 -11.609 1 94.88 187 LYS A C 1
ATOM 1377 O O . LYS A 1 187 ? 3.432 24.453 -11.867 1 94.88 187 LYS A O 1
ATOM 1382 N N . ARG A 1 188 ? 3.344 22.828 -10.484 1 91.62 188 ARG A N 1
ATOM 1383 C CA . ARG A 1 188 ? 4.129 23.453 -9.422 1 91.62 188 ARG A CA 1
ATOM 1384 C C . ARG A 1 188 ? 3.508 24.766 -8.977 1 91.62 188 ARG A C 1
ATOM 1386 O O . ARG A 1 188 ? 4.211 25.766 -8.812 1 91.62 188 ARG A O 1
ATOM 1393 N N . VAL A 1 189 ? 2.232 24.734 -8.859 1 93.06 189 VAL A N 1
ATOM 1394 C CA . VAL A 1 189 ? 1.526 25.891 -8.336 1 93.06 189 VAL A CA 1
ATOM 1395 C C . VAL A 1 189 ? 1.67 25.953 -6.816 1 93.06 189 VAL A C 1
ATOM 1397 O O . VAL A 1 189 ? 1.474 24.953 -6.133 1 93.06 189 VAL A O 1
ATOM 1400 N N . LYS A 1 190 ? 2.021 27.141 -6.293 1 90.31 190 LYS A N 1
ATOM 1401 C CA . LYS A 1 190 ? 2.127 27.297 -4.844 1 90.31 190 LYS A CA 1
ATOM 1402 C C . LYS A 1 190 ? 0.764 27.141 -4.176 1 90.31 190 LYS A C 1
ATOM 1404 O O . LYS A 1 190 ? -0.212 27.766 -4.594 1 90.31 190 LYS A O 1
ATOM 1409 N N . GLY A 1 191 ? 0.73 26.25 -3.203 1 93.25 191 GLY A N 1
ATOM 1410 C CA . GLY A 1 191 ? -0.536 26.016 -2.531 1 93.25 191 GLY A CA 1
ATOM 1411 C C . GLY A 1 191 ? -1.474 25.125 -3.332 1 93.25 191 GLY A C 1
ATOM 1412 O O . GLY A 1 191 ? -2.691 25.312 -3.299 1 93.25 191 GLY A O 1
ATOM 1413 N N . SER A 1 192 ? -0.941 24.234 -4.102 1 95.06 192 SER A N 1
ATOM 1414 C CA . SER A 1 192 ? -1.707 23.375 -4.988 1 95.06 192 SER A CA 1
ATOM 1415 C C . SER A 1 192 ? -2.783 22.609 -4.223 1 95.06 192 SER A C 1
ATOM 1417 O O . SER A 1 192 ? -3.918 22.484 -4.688 1 95.06 192 SER A O 1
ATOM 1419 N N . ILE A 1 193 ? -2.508 22.172 -3.041 1 94.5 193 ILE A N 1
ATOM 1420 C CA . ILE A 1 193 ? -3.443 21.359 -2.268 1 94.5 193 ILE A CA 1
ATOM 1421 C C . ILE A 1 193 ? -4.598 22.234 -1.781 1 94.5 193 ILE A C 1
ATOM 1423 O O . ILE A 1 193 ? -5.766 21.859 -1.892 1 94.5 193 ILE A O 1
ATOM 1427 N N . LEU A 1 194 ? -4.258 23.422 -1.278 1 94.56 194 LEU A N 1
ATOM 1428 C CA . LEU A 1 194 ? -5.293 24.344 -0.828 1 94.56 194 LEU A CA 1
ATOM 1429 C C . LEU A 1 194 ? -6.199 24.75 -1.985 1 94.56 194 LEU A C 1
ATOM 1431 O O . LEU A 1 194 ? -7.426 24.719 -1.859 1 94.56 194 LEU A O 1
ATOM 1435 N N . ILE A 1 195 ? -5.602 25.109 -3.045 1 95.5 195 ILE A N 1
ATOM 1436 C CA . ILE A 1 195 ? -6.371 25.516 -4.215 1 95.5 195 ILE A CA 1
ATOM 1437 C C . ILE A 1 195 ? -7.242 24.359 -4.688 1 95.5 195 ILE A C 1
ATOM 1439 O O . ILE A 1 195 ? -8.383 24.562 -5.105 1 95.5 195 ILE A O 1
ATOM 1443 N N . GLY A 1 196 ? -6.711 23.156 -4.617 1 95.81 196 GLY A N 1
ATOM 1444 C CA . GLY A 1 196 ? -7.488 21.969 -4.965 1 95.81 196 GLY A CA 1
ATOM 1445 C C . GLY A 1 196 ? -8.734 21.812 -4.117 1 95.81 196 GLY A C 1
ATOM 1446 O O . GLY A 1 196 ? -9.812 21.5 -4.637 1 95.81 196 GLY A O 1
ATOM 1447 N N . ILE A 1 197 ? -8.57 22 -2.85 1 95.12 197 ILE A N 1
ATOM 1448 C CA . ILE A 1 197 ? -9.688 21.922 -1.923 1 95.12 197 ILE A CA 1
ATOM 1449 C C . ILE A 1 197 ? -10.75 22.953 -2.293 1 95.12 197 ILE A C 1
ATOM 1451 O O . ILE A 1 197 ? -11.93 22.641 -2.4 1 95.12 197 ILE A O 1
ATOM 1455 N N . LEU A 1 198 ? -10.336 24.156 -2.518 1 94.81 198 LEU A N 1
ATOM 1456 C CA . LEU A 1 198 ? -11.258 25.25 -2.783 1 94.81 198 LEU A CA 1
ATOM 1457 C C . LEU A 1 198 ? -11.953 25.062 -4.121 1 94.81 198 LEU A C 1
ATOM 1459 O O . LEU A 1 198 ? -13.156 25.328 -4.242 1 94.81 198 LEU A O 1
ATOM 1463 N N . VAL A 1 199 ? -11.227 24.672 -5.094 1 95.62 199 VAL A N 1
ATOM 1464 C CA . VAL A 1 199 ? -11.82 24.438 -6.406 1 95.62 199 VAL A CA 1
ATOM 1465 C C . VAL A 1 199 ? -12.859 23.312 -6.316 1 95.62 199 VAL A C 1
ATOM 1467 O O . VAL A 1 199 ? -13.945 23.422 -6.891 1 95.62 199 VAL A O 1
ATOM 1470 N N . THR A 1 200 ? -12.5 22.234 -5.656 1 94.75 200 THR A N 1
ATOM 1471 C CA . THR A 1 200 ? -13.445 21.141 -5.488 1 94.75 200 THR A CA 1
ATOM 1472 C C . THR A 1 200 ? -14.68 21.594 -4.719 1 94.75 200 THR A C 1
ATOM 1474 O O . THR A 1 200 ? -15.797 21.188 -5.031 1 94.75 200 THR A O 1
ATOM 1477 N N . TYR A 1 201 ? -14.438 22.406 -3.73 1 93.62 201 TYR A N 1
ATOM 1478 C CA . TYR A 1 201 ? -15.523 22.969 -2.941 1 93.62 201 TYR A CA 1
ATOM 1479 C C . TYR A 1 201 ? -16.453 23.812 -3.811 1 93.62 201 TYR A C 1
ATOM 1481 O O . TYR A 1 201 ? -17.672 23.672 -3.754 1 93.62 201 TYR A O 1
ATOM 1489 N N . VAL A 1 202 ? -15.891 24.625 -4.613 1 93.88 202 VAL A N 1
ATOM 1490 C CA . VAL A 1 202 ? -16.656 25.484 -5.5 1 93.88 202 VAL A CA 1
ATOM 1491 C C . VAL A 1 202 ? -17.453 24.641 -6.496 1 93.88 202 VAL A C 1
ATOM 1493 O O . VAL A 1 202 ? -18.594 24.938 -6.805 1 93.88 202 VAL A O 1
ATOM 1496 N N . LEU A 1 203 ? -16.844 23.609 -6.992 1 93.25 203 LEU A N 1
ATOM 1497 C CA . LEU A 1 203 ? -17.547 22.688 -7.891 1 93.25 203 LEU A CA 1
ATOM 1498 C C . LEU A 1 203 ? -18.719 22.047 -7.184 1 93.25 203 LEU A C 1
ATOM 1500 O O . LEU A 1 203 ? -19.75 21.781 -7.805 1 93.25 203 LEU A O 1
ATOM 1504 N N . GLY A 1 204 ? -18.516 21.719 -5.969 1 91.19 204 GLY A N 1
ATOM 1505 C CA . GLY A 1 204 ? -19.625 21.203 -5.176 1 91.19 204 GLY A CA 1
ATOM 1506 C C . GLY A 1 204 ? -20.781 22.172 -5.047 1 91.19 204 GLY A C 1
ATOM 1507 O O . GLY A 1 204 ? -21.938 21.797 -5.129 1 91.19 204 GLY A O 1
ATOM 1508 N N . ILE A 1 205 ? -20.453 23.422 -4.859 1 90.12 205 ILE A N 1
ATOM 1509 C CA . ILE A 1 205 ? -21.469 24.469 -4.77 1 90.12 205 ILE A CA 1
ATOM 1510 C C . ILE A 1 205 ? -22.234 24.578 -6.094 1 90.12 205 ILE A C 1
ATOM 1512 O O . ILE A 1 205 ? -23.453 24.688 -6.105 1 90.12 205 ILE A O 1
ATOM 1516 N N . ILE A 1 206 ? -21.469 24.516 -7.137 1 91.19 206 ILE A N 1
ATOM 1517 C CA . ILE A 1 206 ? -22.078 24.562 -8.461 1 91.19 206 ILE A CA 1
ATOM 1518 C C . ILE A 1 206 ? -23 23.375 -8.656 1 91.19 206 ILE A C 1
ATOM 1520 O O . ILE A 1 206 ? -24.109 23.516 -9.188 1 91.19 206 ILE A O 1
ATOM 1524 N N . ALA A 1 207 ? -22.547 22.219 -8.219 1 89.5 207 ALA A N 1
ATOM 1525 C CA . ALA A 1 207 ? -23.375 21.031 -8.32 1 89.5 207 ALA A CA 1
ATOM 1526 C C . ALA A 1 207 ? -24.656 21.172 -7.5 1 89.5 207 ALA A C 1
ATOM 1528 O O . ALA A 1 207 ? -25.719 20.656 -7.887 1 89.5 207 ALA A O 1
ATOM 1529 N N . GLU A 1 208 ? -24.5 21.75 -6.387 1 86 208 GLU A N 1
ATOM 1530 C CA . GLU A 1 208 ? -25.672 22 -5.551 1 86 208 GLU A CA 1
ATOM 1531 C C . GLU A 1 208 ? -26.641 22.953 -6.234 1 86 208 GLU A C 1
ATOM 1533 O O . GLU A 1 208 ? -27.859 22.75 -6.195 1 86 208 GLU A O 1
ATOM 1538 N N . LEU A 1 209 ? -26.156 23.953 -6.844 1 86.25 209 LEU A N 1
ATOM 1539 C CA . LEU A 1 209 ? -26.969 24.969 -7.5 1 86.25 209 LEU A CA 1
ATOM 1540 C C . LEU A 1 209 ? -27.672 24.391 -8.727 1 86.25 209 LEU A C 1
ATOM 1542 O O . LEU A 1 209 ? -28.781 24.812 -9.055 1 86.25 209 LEU A O 1
ATOM 1546 N N . VAL A 1 210 ? -27.062 23.406 -9.391 1 87.88 210 VAL A N 1
ATOM 1547 C CA . VAL A 1 210 ? -27.641 22.828 -10.602 1 87.88 210 VAL A CA 1
ATOM 1548 C C . VAL A 1 210 ? -28.562 21.656 -10.227 1 87.88 210 VAL A C 1
ATOM 1550 O O . VAL A 1 210 ? -29.297 21.156 -11.078 1 87.88 210 VAL A O 1
ATOM 1553 N N . GLY A 1 211 ? -28.578 21.25 -9.008 1 80.06 211 GLY A N 1
ATOM 1554 C CA . GLY A 1 211 ? -29.5 20.234 -8.523 1 80.06 211 GLY A CA 1
ATOM 1555 C C . GLY A 1 211 ? -28.891 18.828 -8.531 1 80.06 211 GLY A C 1
ATOM 1556 O O . GLY A 1 211 ? -29.594 17.844 -8.289 1 80.06 211 GLY A O 1
ATOM 1557 N N . TRP A 1 212 ? -27.703 18.797 -8.898 1 79.81 212 TRP A N 1
ATOM 1558 C CA . TRP A 1 212 ? -27.031 17.5 -8.906 1 79.81 212 TRP A CA 1
ATOM 1559 C C . TRP A 1 212 ? -26.703 17.047 -7.484 1 79.81 212 TRP A C 1
ATOM 1561 O O . TRP A 1 212 ? -26.75 15.859 -7.176 1 79.81 212 TRP A O 1
ATOM 1571 N N . TYR A 1 213 ? -26.328 18.016 -6.684 1 74.62 213 TYR A N 1
ATOM 1572 C CA . TYR A 1 213 ? -26.109 17.828 -5.254 1 74.62 213 TYR A CA 1
ATOM 1573 C C . TYR A 1 213 ? -27.297 18.375 -4.453 1 74.62 213 TYR A C 1
ATOM 1575 O O . TYR A 1 213 ? -27.562 19.578 -4.484 1 74.62 213 TYR A O 1
ATOM 1583 N N . VAL A 1 214 ? -28.047 17.5 -3.939 1 71.12 214 VAL A N 1
ATOM 1584 C CA . VAL A 1 214 ? -29.234 17.953 -3.229 1 71.12 214 VAL A CA 1
ATOM 1585 C C . VAL A 1 214 ? -29.031 17.781 -1.725 1 71.12 214 VAL A C 1
ATOM 1587 O O . VAL A 1 214 ? -28.922 16.656 -1.229 1 71.12 214 VAL A O 1
ATOM 1590 N N . PRO A 1 215 ? -28.828 18.891 -1.133 1 70.88 215 PRO A N 1
ATOM 1591 C CA . PRO A 1 215 ? -28.688 18.828 0.323 1 70.88 215 PRO A CA 1
ATOM 1592 C C . PRO A 1 215 ? -29.859 18.125 1.002 1 70.88 215 PRO A C 1
ATOM 1594 O O . PRO A 1 215 ? -31.016 18.344 0.622 1 70.88 215 PRO A O 1
ATOM 1597 N N . ASN A 1 216 ? -29.609 17.094 1.564 1 63.91 216 ASN A N 1
ATOM 1598 C CA . ASN A 1 216 ? -30.609 16.375 2.336 1 63.91 216 ASN A CA 1
ATOM 1599 C C . ASN A 1 216 ? -30.172 16.156 3.781 1 63.91 216 ASN A C 1
ATOM 1601 O O . ASN A 1 216 ? -29.422 15.234 4.074 1 63.91 216 ASN A O 1
ATOM 1605 N N . PRO A 1 217 ? -30.641 17.047 4.602 1 61.69 217 PRO A N 1
ATOM 1606 C CA . PRO A 1 217 ? -30.25 16.953 6.012 1 61.69 217 PRO A CA 1
ATOM 1607 C C . PRO A 1 217 ? -30.484 15.57 6.598 1 61.69 217 PRO A C 1
ATOM 1609 O O . PRO A 1 217 ? -29.719 15.117 7.445 1 61.69 217 PRO A O 1
ATOM 1612 N N . GLU A 1 218 ? -31.516 14.891 6.156 1 52.84 218 GLU A N 1
ATOM 1613 C CA . GLU A 1 218 ? -31.797 13.547 6.652 1 52.84 218 GLU A CA 1
ATOM 1614 C C . GLU A 1 218 ? -30.688 12.57 6.273 1 52.84 218 GLU A C 1
ATOM 1616 O O . GLU A 1 218 ? -30.438 11.609 7 1 52.84 218 GLU A O 1
ATOM 1621 N N . ALA A 1 219 ? -30.203 12.992 5.227 1 55.34 219 ALA A N 1
ATOM 1622 C CA . ALA A 1 219 ? -29.141 12.109 4.758 1 55.34 219 ALA A CA 1
ATOM 1623 C C . ALA A 1 219 ? -27.766 12.664 5.105 1 55.34 219 ALA A C 1
ATOM 1625 O O . ALA A 1 219 ? -26.75 12.227 4.562 1 55.34 219 ALA A O 1
ATOM 1626 N N . GLU A 1 220 ? -27.703 13.75 5.941 1 52.94 220 GLU A N 1
ATOM 1627 C CA . GLU A 1 220 ? -26.516 14.383 6.473 1 52.94 220 GLU A CA 1
ATOM 1628 C C . GLU A 1 220 ? -25.734 15.109 5.379 1 52.94 220 GLU A C 1
ATOM 1630 O O . GLU A 1 220 ? -24.5 15.07 5.348 1 52.94 220 GLU A O 1
ATOM 1635 N N . VAL A 1 221 ? -26.484 15.555 4.422 1 60.75 221 VAL A N 1
ATOM 1636 C CA . VAL A 1 221 ? -25.906 16.375 3.371 1 60.75 221 VAL A CA 1
ATOM 1637 C C . VAL A 1 221 ? -26.328 17.828 3.559 1 60.75 221 VAL A C 1
ATOM 1639 O O . VAL A 1 221 ? -27.516 18.156 3.439 1 60.75 221 VAL A O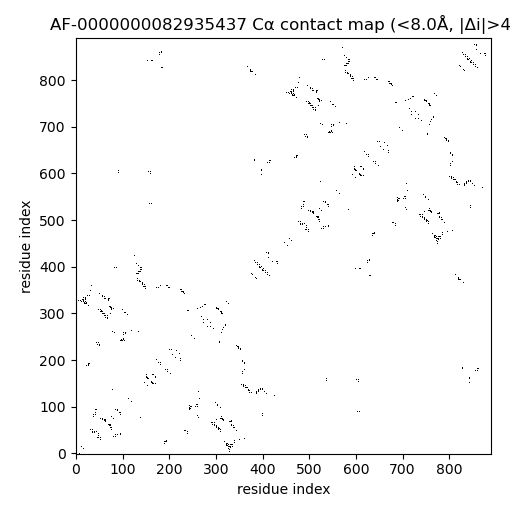 1
ATOM 1642 N N . TYR A 1 222 ? -25.344 18.578 3.951 1 66.81 222 TYR A N 1
ATOM 1643 C CA . TYR A 1 222 ? -25.656 19.953 4.309 1 66.81 222 TYR A CA 1
ATOM 1644 C C . TYR A 1 222 ? -25.312 20.906 3.178 1 66.81 222 TYR A C 1
ATOM 1646 O O . TYR A 1 222 ? -24.578 20.547 2.252 1 66.81 222 TYR A O 1
ATOM 1654 N N . SER A 1 223 ? -25.906 22.078 3.309 1 73.75 223 SER A N 1
ATOM 1655 C CA . SER A 1 223 ? -25.625 23.109 2.312 1 73.75 223 SER A CA 1
ATOM 1656 C C . SER A 1 223 ? -24.156 23.5 2.316 1 73.75 223 SER A C 1
ATOM 1658 O O . SER A 1 223 ? -23.531 23.578 3.377 1 73.75 223 SER A O 1
ATOM 1660 N N . LEU A 1 224 ? -23.625 23.656 1.16 1 79.44 224 LEU A N 1
ATOM 1661 C CA . LEU A 1 224 ? -22.203 23.938 0.968 1 79.44 224 LEU A CA 1
ATOM 1662 C C . LEU A 1 224 ? -21.938 25.438 0.931 1 79.44 224 LEU A C 1
ATOM 1664 O O . LEU A 1 224 ? -20.781 25.875 0.948 1 79.44 224 LEU A O 1
ATOM 1668 N N . ILE A 1 225 ? -22.969 26.188 0.997 1 77.12 225 ILE A N 1
ATOM 1669 C CA . ILE A 1 225 ? -22.797 27.641 0.859 1 77.12 225 ILE A CA 1
ATOM 1670 C C . ILE A 1 225 ? -22.578 28.266 2.234 1 77.12 225 ILE A C 1
ATOM 1672 O O . ILE A 1 225 ? -23.438 28.156 3.109 1 77.12 225 ILE A O 1
ATOM 1676 N N . PRO A 1 226 ? -21.391 28.859 2.346 1 77.62 226 PRO A N 1
ATOM 1677 C CA . PRO A 1 226 ? -21.156 29.5 3.645 1 77.62 226 PRO A CA 1
ATOM 1678 C C . PRO A 1 226 ? -22 30.75 3.848 1 77.62 226 PRO A C 1
ATOM 1680 O O . PRO A 1 226 ? -22.281 31.484 2.887 1 77.62 226 PRO A O 1
ATOM 1683 N N . SER A 1 227 ? -22.484 30.953 4.996 1 73.19 227 SER A N 1
ATOM 1684 C CA . SER A 1 227 ? -23.328 32.125 5.289 1 73.19 227 SER A CA 1
ATOM 1685 C C . SER A 1 227 ? -22.516 33.406 5.332 1 73.19 227 SER A C 1
ATOM 1687 O O . SER A 1 227 ? -23.016 34.469 4.957 1 73.19 227 SER A O 1
ATOM 1689 N N . THR A 1 228 ? -21.281 33.312 5.82 1 82.94 228 THR A N 1
ATOM 1690 C CA . THR A 1 228 ? -20.391 34.469 5.91 1 82.94 228 THR A CA 1
ATOM 1691 C C . THR A 1 228 ? -18.969 34.062 5.551 1 82.94 228 THR A C 1
ATOM 1693 O O . THR A 1 228 ? -18.594 32.906 5.621 1 82.94 228 THR A O 1
ATOM 1696 N N . PHE A 1 229 ? -18.281 35.125 5.148 1 83.44 229 PHE A N 1
ATOM 1697 C CA . PHE A 1 229 ? -16.891 34.906 4.781 1 83.44 229 PHE A CA 1
ATOM 1698 C C . PHE A 1 229 ? -15.961 35.188 5.953 1 83.44 229 PHE A C 1
ATOM 1700 O O . PHE A 1 229 ? -14.875 34.625 6.055 1 83.44 229 PHE A O 1
ATOM 1707 N N . PHE A 1 230 ? -16.375 36.094 6.824 1 85.56 230 PHE A N 1
ATOM 1708 C CA . PHE A 1 230 ? -15.562 36.5 7.973 1 85.56 230 PHE A CA 1
ATOM 1709 C C . PHE A 1 230 ? -16.359 36.344 9.266 1 85.56 230 PHE A C 1
ATOM 1711 O O . PHE A 1 230 ? -17.578 36.594 9.281 1 85.56 230 PHE A O 1
ATOM 1718 N N . SER A 1 231 ? -15.758 35.875 10.297 1 86.06 231 SER A N 1
ATOM 1719 C CA . SER A 1 231 ? -16.375 35.781 11.609 1 86.06 231 SER A CA 1
ATOM 1720 C C . SER A 1 231 ? -15.328 35.781 12.719 1 86.06 231 SER A C 1
ATOM 1722 O O . SER A 1 231 ? -14.133 35.594 12.445 1 86.06 231 SER A O 1
ATOM 1724 N N . ALA A 1 232 ? -15.789 36.125 13.883 1 87.88 232 ALA A N 1
ATOM 1725 C CA . ALA A 1 232 ? -14.922 35.906 15.039 1 87.88 232 ALA A CA 1
ATOM 1726 C C . ALA A 1 232 ? -14.547 34.438 15.188 1 87.88 232 ALA A C 1
ATOM 1728 O O . ALA A 1 232 ? -15.336 33.562 14.836 1 87.88 232 ALA A O 1
ATOM 1729 N N . PRO A 1 233 ? -13.281 34.281 15.641 1 92.06 233 PRO A N 1
ATOM 1730 C CA . PRO A 1 233 ? -12.867 32.875 15.82 1 92.06 233 PRO A CA 1
ATOM 1731 C C . PRO A 1 233 ? -13.812 32.094 16.719 1 92.06 233 PRO A C 1
ATOM 1733 O 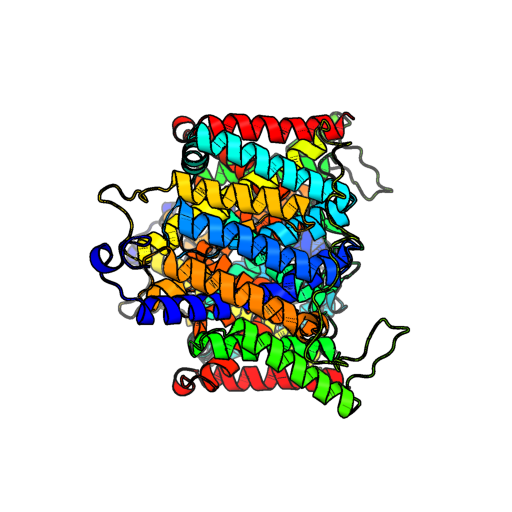O . PRO A 1 233 ? -14.297 32.625 17.734 1 92.06 233 PRO A O 1
ATOM 1736 N N . PRO A 1 234 ? -14.148 30.875 16.312 1 92.56 234 PRO A N 1
ATOM 1737 C CA . PRO A 1 234 ? -14.969 30.031 17.188 1 92.56 234 PRO A CA 1
ATOM 1738 C C . PRO A 1 234 ? -14.336 29.812 18.562 1 92.56 234 PRO A C 1
ATOM 1740 O O . PRO A 1 234 ? -13.109 29.719 18.672 1 92.56 234 PRO A O 1
ATOM 1743 N N . SER A 1 235 ? -15.203 29.703 19.516 1 94.25 235 SER A N 1
ATOM 1744 C CA . SER A 1 235 ? -14.719 29.516 20.875 1 94.25 235 SER A CA 1
ATOM 1745 C C . SER A 1 235 ? -14.047 28.156 21.047 1 94.25 235 SER A C 1
ATOM 1747 O O . SER A 1 235 ? -14.516 27.156 20.484 1 94.25 235 SER A O 1
ATOM 1749 N N . ILE A 1 236 ? -12.984 28.172 21.781 1 96 236 ILE A N 1
ATOM 1750 C CA . ILE A 1 236 ? -12.25 26.922 22.031 1 96 236 ILE A CA 1
ATOM 1751 C C . ILE A 1 236 ? -12.758 26.266 23.312 1 96 236 ILE A C 1
ATOM 1753 O O . ILE A 1 236 ? -12.344 25.156 23.656 1 96 236 ILE A O 1
ATOM 1757 N N . ALA A 1 237 ? -13.727 26.75 23.953 1 94.06 237 ALA A N 1
ATOM 1758 C CA . ALA A 1 237 ? -14.203 26.359 25.266 1 94.06 237 ALA A CA 1
ATOM 1759 C C . ALA A 1 237 ? -14.688 24.906 25.281 1 94.06 237 ALA A C 1
ATOM 1761 O O . ALA A 1 237 ? -14.492 24.188 26.266 1 94.06 237 ALA A O 1
ATOM 1762 N N . PRO A 1 238 ? -15.289 24.469 24.234 1 94.5 238 PRO A N 1
ATOM 1763 C CA . PRO A 1 238 ? -15.828 23.109 24.266 1 94.5 238 PRO A CA 1
ATOM 1764 C C . PRO A 1 238 ? -14.742 22.047 24.344 1 94.5 238 PRO A C 1
ATOM 1766 O O . PRO A 1 238 ? -15.016 20.906 24.75 1 94.5 238 PRO A O 1
ATOM 1769 N N . ILE A 1 239 ? -13.516 22.391 23.984 1 95.62 239 ILE A N 1
ATOM 1770 C CA . ILE A 1 239 ? -12.531 21.328 23.875 1 95.62 239 ILE A CA 1
ATOM 1771 C C . ILE A 1 239 ? -11.281 21.703 24.672 1 95.62 239 ILE A C 1
ATOM 1773 O O . ILE A 1 239 ? -10.461 20.828 24.984 1 95.62 239 ILE A O 1
ATOM 1777 N N . ALA A 1 240 ? -11.141 22.969 25.031 1 95.44 240 ALA A N 1
ATOM 1778 C CA . ALA A 1 240 ? -9.938 23.438 25.719 1 95.44 240 ALA A CA 1
ATOM 1779 C C . ALA A 1 240 ? -9.836 22.875 27.125 1 95.44 240 ALA A C 1
ATOM 1781 O O . ALA A 1 240 ? -10.805 22.891 27.875 1 95.44 240 ALA A O 1
ATOM 1782 N N . PHE A 1 241 ? -8.695 22.312 27.422 1 96.12 241 PHE A N 1
ATOM 1783 C CA . PHE A 1 241 ? -8.375 21.797 28.734 1 96.12 241 PHE A CA 1
ATOM 1784 C C . PHE A 1 241 ? -9.344 20.672 29.125 1 96.12 241 PHE A C 1
ATOM 1786 O O . PHE A 1 241 ? -9.727 20.562 30.297 1 96.12 241 PHE A O 1
ATOM 1793 N N . LYS A 1 242 ? -9.852 19.938 28.234 1 94.5 242 LYS A N 1
ATOM 1794 C CA . LYS A 1 242 ? -10.789 18.844 28.516 1 94.5 242 LYS A CA 1
ATOM 1795 C C . LYS A 1 242 ? -10.102 17.484 28.422 1 94.5 242 LYS A C 1
ATOM 1797 O O . LYS A 1 242 ? -10.766 16.453 28.391 1 94.5 242 LYS A O 1
ATOM 1802 N N . LEU A 1 243 ? -8.836 17.516 28.422 1 94.62 243 LEU A N 1
ATOM 1803 C CA . LEU A 1 243 ? -8.117 16.25 28.312 1 94.62 243 LEU A CA 1
ATOM 1804 C C . LEU A 1 243 ? -8.352 15.391 29.547 1 94.62 243 LEU A C 1
ATOM 1806 O O . LEU A 1 243 ? -8.594 15.906 30.641 1 94.62 243 LEU A O 1
ATOM 1810 N N . ASP A 1 244 ? -8.391 14.078 29.344 1 93.81 244 ASP A N 1
ATOM 1811 C CA . ASP A 1 244 ? -8.617 13.094 30.391 1 93.81 244 ASP A CA 1
ATOM 1812 C C . ASP A 1 244 ? -7.379 12.219 30.594 1 93.81 244 ASP A C 1
ATOM 1814 O O . ASP A 1 244 ? -6.953 11.516 29.672 1 93.81 244 ASP A O 1
ATOM 1818 N N . LEU A 1 245 ? -6.863 12.211 31.812 1 92.56 245 LEU A N 1
ATOM 1819 C CA . LEU A 1 245 ? -5.668 11.438 32.125 1 92.56 245 LEU A CA 1
ATOM 1820 C C . LEU A 1 245 ? -6.027 10.219 32.969 1 92.56 245 LEU A C 1
ATOM 1822 O O . LEU A 1 245 ? -5.156 9.625 33.625 1 92.56 245 LEU A O 1
ATOM 1826 N N . SER A 1 246 ? -7.223 9.789 32.969 1 87 246 SER A N 1
ATOM 1827 C CA . SER A 1 246 ? -7.703 8.711 33.812 1 87 246 SER A CA 1
ATOM 1828 C C . SER A 1 246 ? -7.074 7.375 33.438 1 87 246 SER A C 1
ATOM 1830 O O . SER A 1 246 ? -6.887 6.5 34.281 1 87 246 SER A O 1
ATOM 1832 N N . GLN A 1 247 ? -6.715 7.234 32.188 1 84.44 247 GLN A N 1
ATOM 1833 C CA . GLN A 1 247 ? -6.207 5.949 31.719 1 84.44 247 GLN A CA 1
ATOM 1834 C C . GLN A 1 247 ? -4.691 5.984 31.547 1 84.44 247 GLN A C 1
ATOM 1836 O O . GLN A 1 247 ? -4.129 5.164 30.812 1 84.44 247 GLN A O 1
ATOM 1841 N N . VAL A 1 248 ? -4.102 6.82 32.188 1 83.25 248 VAL A N 1
ATOM 1842 C CA . VAL A 1 248 ? -2.686 7.078 31.953 1 83.25 248 VAL A CA 1
ATOM 1843 C C . VAL A 1 248 ? -1.86 5.875 32.406 1 83.25 248 VAL A C 1
ATOM 1845 O O . VAL A 1 248 ? -0.791 5.605 31.844 1 83.25 248 VAL A O 1
ATOM 1848 N N . PHE A 1 249 ? -2.352 5.039 33.156 1 81.25 249 PHE A N 1
ATOM 1849 C CA . PHE A 1 249 ? -1.544 3.953 33.719 1 81.25 249 PHE A CA 1
ATOM 1850 C C . PHE A 1 249 ? -1.916 2.627 33.062 1 81.25 249 PHE A C 1
ATOM 1852 O O . PHE A 1 249 ? -1.33 1.589 33.375 1 81.25 249 PHE A O 1
ATOM 1859 N N . SER A 1 250 ? -2.723 2.633 32.156 1 80.62 250 SER A N 1
ATOM 1860 C CA . SER A 1 250 ? -3.078 1.4 31.469 1 80.62 250 SER A CA 1
ATOM 1861 C C . SER A 1 250 ? -2.057 1.06 30.391 1 80.62 250 SER A C 1
ATOM 1863 O O . SER A 1 250 ? -1.429 1.953 29.812 1 80.62 250 SER A O 1
ATOM 1865 N N . LEU A 1 251 ? -1.841 -0.204 30.172 1 77.12 251 LEU A N 1
ATOM 1866 C CA . LEU A 1 251 ? -0.896 -0.679 29.172 1 77.12 251 LEU A CA 1
ATOM 1867 C C . LEU A 1 251 ? -1.338 -0.267 27.781 1 77.12 251 LEU A C 1
ATOM 1869 O O . LEU A 1 251 ? -0.503 0.042 26.922 1 77.12 251 LEU A O 1
ATOM 1873 N N . SER A 1 252 ? -2.623 -0.336 27.625 1 77.44 252 SER A N 1
ATOM 1874 C CA . SER A 1 252 ? -3.146 0.076 26.312 1 77.44 252 SER A CA 1
ATOM 1875 C C . SER A 1 252 ? -2.85 1.547 26.047 1 77.44 252 SER A C 1
ATOM 1877 O O . SER A 1 252 ? -2.539 1.924 24.906 1 77.44 252 SER A O 1
ATOM 1879 N N . PHE A 1 253 ? -2.961 2.279 27.125 1 84.31 253 PHE A N 1
ATOM 1880 C CA . PHE A 1 253 ? -2.66 3.701 27.016 1 84.31 253 PHE A CA 1
ATOM 1881 C C . PHE A 1 253 ? -1.182 3.922 26.719 1 84.31 253 PHE A C 1
ATOM 1883 O O . PHE A 1 253 ? -0.824 4.805 25.938 1 84.31 253 PHE A O 1
ATOM 1890 N N . PHE A 1 254 ? -0.384 3.107 27.203 1 83.25 254 PHE A N 1
ATOM 1891 C CA . PHE A 1 254 ? 1.05 3.197 26.938 1 83.25 254 PHE A CA 1
ATOM 1892 C C . PHE A 1 254 ? 1.358 2.947 25.469 1 83.25 254 PHE A C 1
ATOM 1894 O O . PHE A 1 254 ? 2.176 3.65 24.875 1 83.25 254 PHE A O 1
ATOM 1901 N N . VAL A 1 255 ? 0.717 2.033 24.969 1 78.19 255 VAL A N 1
ATOM 1902 C CA . VAL A 1 255 ? 0.949 1.69 23.562 1 78.19 255 VAL A CA 1
ATOM 1903 C C . VAL A 1 255 ? 0.499 2.842 22.672 1 78.19 255 VAL A C 1
ATOM 1905 O O . VAL A 1 255 ? 1.156 3.156 21.672 1 78.19 255 VAL A O 1
ATOM 1908 N N . VAL A 1 256 ? -0.623 3.393 23.094 1 86.81 256 VAL A N 1
ATOM 1909 C CA . VAL A 1 256 ? -1.156 4.523 22.328 1 86.81 256 VAL A CA 1
ATOM 1910 C C . VAL A 1 256 ? -0.166 5.684 22.375 1 86.81 256 VAL A C 1
ATOM 1912 O O . VAL A 1 256 ? 0.156 6.27 21.344 1 86.81 256 VAL A O 1
ATOM 1915 N N . VAL A 1 257 ? 0.35 5.953 23.531 1 90.75 257 VAL A N 1
ATOM 1916 C CA . VAL A 1 257 ? 1.281 7.059 23.719 1 90.75 257 VAL A CA 1
ATOM 1917 C C . VAL A 1 257 ? 2.588 6.762 22.984 1 90.75 257 VAL A C 1
ATOM 1919 O O . VAL A 1 257 ? 3.178 7.656 22.375 1 90.75 257 VAL A O 1
ATOM 1922 N N . PHE A 1 258 ? 2.998 5.586 22.984 1 83.56 258 PHE A N 1
ATOM 1923 C CA . PHE A 1 258 ? 4.238 5.203 22.312 1 83.56 258 PHE A CA 1
ATOM 1924 C C . PHE A 1 258 ? 4.125 5.402 20.812 1 83.56 258 PHE A C 1
ATOM 1926 O O . PHE A 1 258 ? 5.066 5.867 20.172 1 83.56 258 PHE A O 1
ATOM 1933 N N . ALA A 1 259 ? 3.023 4.996 20.328 1 84.69 259 ALA A N 1
ATOM 1934 C CA . ALA A 1 259 ? 2.822 5.172 18.891 1 84.69 259 ALA A CA 1
ATOM 1935 C C . ALA A 1 259 ? 2.836 6.648 18.5 1 84.69 259 ALA A C 1
ATOM 1937 O O . ALA A 1 259 ? 3.41 7.027 17.484 1 84.69 259 ALA A O 1
ATOM 1938 N N . PHE A 1 260 ? 2.166 7.457 19.328 1 92.12 260 PHE A N 1
ATOM 1939 C CA . PHE A 1 260 ? 2.207 8.898 19.109 1 92.12 260 PHE A CA 1
ATOM 1940 C C . PHE A 1 260 ? 3.643 9.406 19.125 1 92.12 260 PHE A C 1
ATOM 1942 O O . PHE A 1 260 ? 4.043 10.195 18.266 1 92.12 260 PHE A O 1
ATOM 1949 N N . LEU A 1 261 ? 4.359 8.953 20.094 1 89 261 LEU A N 1
ATOM 1950 C CA . LEU A 1 261 ? 5.738 9.398 20.266 1 89 261 LEU A CA 1
ATOM 1951 C C . LEU A 1 261 ? 6.594 9.008 19.062 1 89 261 LEU A C 1
ATOM 1953 O O . LEU A 1 261 ? 7.348 9.836 18.547 1 89 261 LEU A O 1
ATOM 1957 N N . PHE A 1 262 ? 6.445 7.867 18.672 1 82 262 PHE A N 1
ATOM 1958 C CA . PHE A 1 262 ? 7.293 7.355 17.594 1 82 262 PHE A CA 1
ATOM 1959 C C . PHE A 1 262 ? 6.957 8.039 16.266 1 82 262 PHE A C 1
ATOM 1961 O O . PHE A 1 262 ? 7.855 8.445 15.531 1 82 262 PHE A O 1
ATOM 1968 N N . VAL A 1 263 ? 5.734 8.094 15.977 1 85.88 263 VAL A N 1
ATOM 1969 C CA . VAL A 1 263 ? 5.316 8.719 14.727 1 85.88 263 VAL A CA 1
ATOM 1970 C C . VAL A 1 263 ? 5.746 10.18 14.703 1 85.88 263 VAL A C 1
ATOM 1972 O O . VAL A 1 263 ? 6.219 10.68 13.68 1 85.88 263 VAL A O 1
ATOM 1975 N N . ASP A 1 264 ? 5.547 10.805 15.812 1 91.69 264 ASP A N 1
ATOM 1976 C CA . ASP A 1 264 ? 5.93 12.211 15.898 1 91.69 264 ASP A CA 1
ATOM 1977 C C . ASP A 1 264 ? 7.441 12.375 15.758 1 91.69 264 ASP A C 1
ATOM 1979 O O . ASP A 1 264 ? 7.91 13.305 15.102 1 91.69 264 ASP A O 1
ATOM 1983 N N . LEU A 1 265 ? 8.18 11.539 16.391 1 87.62 265 LEU A N 1
ATOM 1984 C CA . LEU A 1 265 ? 9.633 11.602 16.328 1 87.62 265 LEU A CA 1
ATOM 1985 C C . LEU A 1 265 ? 10.109 11.492 14.883 1 87.62 265 LEU A C 1
ATOM 1987 O O . LEU A 1 265 ? 10.969 12.266 14.453 1 87.62 265 LEU A O 1
ATOM 1991 N N . PHE A 1 266 ? 9.523 10.602 14.242 1 82 266 PHE A N 1
ATOM 1992 C CA . PHE A 1 266 ? 9.922 10.383 12.859 1 82 266 PHE A CA 1
ATOM 1993 C C . PHE A 1 266 ? 9.484 11.547 11.984 1 82 266 PHE A C 1
ATOM 1995 O O . PHE A 1 266 ? 10.234 11.984 11.102 1 82 266 PHE A O 1
ATOM 2002 N N . ASP A 1 267 ? 8.336 12 12.141 1 86.88 267 ASP A N 1
ATOM 2003 C CA . ASP A 1 267 ? 7.832 13.133 11.367 1 86.88 267 ASP A CA 1
ATOM 2004 C C . ASP A 1 267 ? 8.664 14.383 11.609 1 86.88 267 ASP A C 1
ATOM 2006 O O . ASP A 1 267 ? 9.031 15.094 10.672 1 86.88 267 ASP A O 1
ATOM 2010 N N . THR A 1 268 ? 8.977 14.57 12.859 1 90.94 268 THR A N 1
ATOM 2011 C CA . THR A 1 268 ? 9.711 15.781 13.227 1 90.94 268 THR A CA 1
ATOM 2012 C C . THR A 1 268 ? 11.164 15.695 12.773 1 90.94 268 THR A C 1
ATOM 2014 O O . THR A 1 268 ? 11.633 16.547 12.016 1 90.94 268 THR A O 1
ATOM 2017 N N . LEU A 1 269 ? 11.898 14.711 13.164 1 87.62 269 LEU A N 1
ATOM 2018 C CA . LEU A 1 269 ? 13.32 14.602 12.844 1 87.62 269 LEU A CA 1
ATOM 2019 C C . LEU A 1 269 ? 13.531 14.367 11.352 1 87.62 269 LEU A C 1
ATOM 2021 O O . LEU A 1 269 ? 14.461 14.914 10.758 1 87.62 269 LEU A O 1
ATOM 2025 N N . GLY A 1 270 ? 12.688 13.539 10.859 1 83.88 270 GLY A N 1
ATOM 2026 C CA . GLY A 1 270 ? 12.773 13.32 9.43 1 83.88 270 GLY A CA 1
ATOM 2027 C C . GLY A 1 270 ? 12.562 14.586 8.617 1 83.88 270 GLY A C 1
ATOM 2028 O O . GLY A 1 270 ? 13.273 14.836 7.645 1 83.88 270 GLY A O 1
ATOM 2029 N N . THR A 1 271 ? 11.625 15.352 8.961 1 89.69 271 THR A N 1
ATOM 2030 C CA . THR A 1 271 ? 11.305 16.594 8.266 1 89.69 271 THR A CA 1
ATOM 2031 C C . THR A 1 271 ? 12.391 17.641 8.5 1 89.69 271 THR A C 1
ATOM 2033 O O . THR A 1 271 ? 12.828 18.312 7.562 1 89.69 271 THR A O 1
ATOM 2036 N N . LEU A 1 272 ? 12.844 17.734 9.719 1 91.62 272 LEU A N 1
ATOM 2037 C CA . LEU A 1 272 ? 13.891 18.703 10.039 1 91.62 272 LEU A CA 1
ATOM 2038 C C . LEU A 1 272 ? 15.156 18.422 9.227 1 91.62 272 LEU A C 1
ATOM 2040 O O . LEU A 1 272 ? 15.734 19.328 8.633 1 91.62 272 LEU A O 1
ATOM 2044 N N . ILE A 1 273 ? 15.516 17.219 9.211 1 85.94 273 ILE A N 1
ATOM 2045 C CA . ILE A 1 273 ? 16.734 16.828 8.5 1 85.94 273 ILE A CA 1
ATOM 2046 C C . ILE A 1 273 ? 16.5 16.938 6.996 1 85.94 273 ILE A C 1
ATOM 2048 O O . ILE A 1 273 ? 17.375 17.406 6.262 1 85.94 273 ILE A O 1
ATOM 2052 N N . GLY A 1 274 ? 15.414 16.516 6.562 1 84.94 274 GLY A N 1
ATOM 2053 C CA . GLY A 1 274 ? 15.109 16.547 5.141 1 84.94 274 GLY A CA 1
ATOM 2054 C C . GLY A 1 274 ? 15.078 17.953 4.574 1 84.94 274 GLY A C 1
ATOM 2055 O O . GLY A 1 274 ? 15.719 18.234 3.561 1 84.94 274 GLY A O 1
ATOM 2056 N N . VAL A 1 275 ? 14.375 18.812 5.188 1 90.12 275 VAL A N 1
ATOM 2057 C CA . VAL A 1 275 ? 14.234 20.188 4.707 1 90.12 275 VAL A CA 1
ATOM 2058 C C . VAL A 1 275 ? 15.547 20.938 4.887 1 90.12 275 VAL A C 1
ATOM 2060 O O . VAL A 1 275 ? 15.938 21.719 4.023 1 90.12 275 VAL A O 1
ATOM 2063 N N . SER A 1 276 ? 16.234 20.609 5.922 1 91.19 276 SER A N 1
ATOM 2064 C CA . SER A 1 276 ? 17.516 21.266 6.168 1 91.19 276 SER A CA 1
ATOM 2065 C C . SER A 1 276 ? 18.562 20.844 5.156 1 91.19 276 SER A C 1
ATOM 2067 O O . SER A 1 276 ? 19.422 21.641 4.77 1 91.19 276 SER A O 1
ATOM 2069 N N . SER A 1 277 ? 18.5 19.641 4.879 1 86.44 277 SER A N 1
ATOM 2070 C CA . SER A 1 277 ? 19.422 19.141 3.869 1 86.44 277 SER A CA 1
ATOM 2071 C C . SER A 1 277 ? 19.219 19.844 2.529 1 86.44 277 SER A C 1
ATOM 2073 O O . SER A 1 277 ? 20.172 20.219 1.857 1 86.44 277 SER A O 1
ATOM 2075 N N . GLN A 1 278 ? 18.062 20 2.197 1 81.31 278 GLN A N 1
ATOM 2076 C CA . GLN A 1 278 ? 17.734 20.688 0.957 1 81.31 278 GLN A CA 1
ATOM 2077 C C . GLN A 1 278 ? 18.141 22.156 1.011 1 81.31 278 GLN A C 1
ATOM 2079 O O . GLN A 1 278 ? 18.516 22.734 -0.01 1 81.31 278 GLN A O 1
ATOM 2084 N N . ALA A 1 279 ? 18.109 22.672 2.215 1 83.88 279 ALA A N 1
ATOM 2085 C CA . ALA A 1 279 ? 18.406 24.094 2.41 1 83.88 279 ALA A CA 1
ATOM 2086 C C . ALA A 1 279 ? 19.891 24.312 2.65 1 83.88 279 ALA A C 1
ATOM 2088 O O . ALA A 1 279 ? 20.359 25.453 2.721 1 83.88 279 ALA A O 1
ATOM 2089 N N . GLY A 1 280 ? 20.594 23.219 2.754 1 83.88 280 GLY A N 1
ATOM 2090 C CA . GLY A 1 280 ? 22.016 23.328 3.027 1 83.88 280 GLY A CA 1
ATOM 2091 C C . GLY A 1 280 ? 22.328 23.844 4.418 1 83.88 280 GLY A C 1
ATOM 2092 O O . GLY A 1 280 ? 23.266 24.625 4.609 1 83.88 280 GLY A O 1
ATOM 2093 N N . MET A 1 281 ? 21.469 23.484 5.32 1 87.31 281 MET A N 1
ATOM 2094 C CA . MET A 1 281 ? 21.594 24.031 6.664 1 87.31 281 MET A CA 1
ATOM 2095 C C . MET A 1 281 ? 22.312 23.047 7.59 1 87.31 281 MET A C 1
ATOM 2097 O O . MET A 1 281 ? 22.547 23.344 8.758 1 87.31 281 MET A O 1
ATOM 2101 N N . LEU A 1 282 ? 22.625 21.906 7.102 1 87 282 LEU A N 1
ATOM 2102 C CA . LEU A 1 282 ? 23.312 20.906 7.906 1 87 282 LEU A CA 1
ATOM 2103 C C . LEU A 1 282 ? 24.797 21.234 8.023 1 87 282 LEU A C 1
ATOM 2105 O O . LEU A 1 282 ? 25.391 21.797 7.098 1 87 282 LEU A O 1
ATOM 2109 N N . ASP A 1 283 ? 25.328 20.875 9.094 1 85.31 283 ASP A N 1
ATOM 2110 C CA . ASP A 1 283 ? 26.766 21.094 9.273 1 85.31 283 ASP A CA 1
ATOM 2111 C C . ASP A 1 283 ? 27.578 20.016 8.586 1 85.31 283 ASP A C 1
ATOM 2113 O O . ASP A 1 283 ? 27.031 19.188 7.848 1 85.31 283 ASP A O 1
ATOM 2117 N N . LYS A 1 284 ? 28.969 20.047 8.773 1 79.19 284 LYS A N 1
ATOM 2118 C CA . LYS A 1 284 ? 29.906 19.156 8.078 1 79.19 284 LYS A CA 1
ATOM 2119 C C . LYS A 1 284 ? 29.672 17.703 8.461 1 79.19 284 LYS A C 1
ATOM 2121 O O . LYS A 1 284 ? 30.016 16.797 7.699 1 79.19 284 LYS A O 1
ATOM 2126 N N . GLU A 1 285 ? 29.031 17.547 9.555 1 76.12 285 GLU A N 1
ATOM 2127 C CA . GLU A 1 285 ? 28.797 16.188 10.031 1 76.12 285 GLU A CA 1
ATOM 2128 C C . GLU A 1 285 ? 27.391 15.719 9.672 1 76.12 285 GLU A C 1
ATOM 2130 O O . GLU A 1 285 ? 26.984 14.625 10.055 1 76.12 285 GLU A O 1
ATOM 2135 N N . GLY A 1 286 ? 26.672 16.578 9.062 1 76 286 GLY A N 1
ATOM 2136 C CA . GLY A 1 286 ? 25.328 16.203 8.664 1 76 286 GLY A CA 1
ATOM 2137 C C . GLY A 1 286 ? 24.297 16.422 9.758 1 76 286 GLY A C 1
ATOM 2138 O O . GLY A 1 286 ? 23.203 15.867 9.703 1 76 286 GLY A O 1
ATOM 2139 N N . LYS A 1 287 ? 24.844 17.266 10.719 1 80.25 287 LYS A N 1
ATOM 2140 C CA . LYS A 1 287 ? 23.953 17.547 11.844 1 80.25 287 LYS A CA 1
ATOM 2141 C C . LYS A 1 287 ? 23.359 18.953 11.727 1 80.25 287 LYS A C 1
ATOM 2143 O O . LYS A 1 287 ? 23.984 19.859 11.195 1 80.25 287 LYS A O 1
ATOM 2148 N N . LEU A 1 288 ? 22.062 19.062 12.219 1 84.25 288 LEU A N 1
ATOM 2149 C CA . LEU A 1 288 ? 21.391 20.359 12.227 1 84.25 288 LEU A CA 1
ATOM 2150 C C . LEU A 1 288 ? 21.766 21.156 13.477 1 84.25 288 LEU A C 1
ATOM 2152 O O . LEU A 1 288 ? 21.484 20.719 14.594 1 84.25 288 LEU A O 1
ATOM 2156 N N . PRO A 1 289 ? 22.344 22.281 13.227 1 88.19 289 PRO A N 1
ATOM 2157 C CA . PRO A 1 289 ? 22.609 23.125 14.391 1 88.19 289 PRO A CA 1
ATOM 2158 C C . PRO A 1 289 ? 21.328 23.516 15.141 1 88.19 289 PRO A C 1
ATOM 2160 O O . PRO A 1 289 ? 20.297 23.719 14.516 1 88.19 289 PRO A O 1
ATOM 2163 N N . ASN A 1 290 ? 21.391 23.641 16.484 1 89.25 290 ASN A N 1
ATOM 2164 C CA . ASN A 1 290 ? 20.266 24.016 17.328 1 89.25 290 ASN A CA 1
ATOM 2165 C C . ASN A 1 290 ? 19.094 23.047 17.188 1 89.25 290 ASN A C 1
ATOM 2167 O O . ASN A 1 290 ? 17.938 23.453 17.234 1 89.25 290 ASN A O 1
ATOM 2171 N N . VAL A 1 291 ? 19.359 21.844 16.844 1 88.81 291 VAL A N 1
ATOM 2172 C CA . VAL A 1 291 ? 18.328 20.828 16.656 1 88.81 291 VAL A CA 1
ATOM 2173 C C . VAL A 1 291 ? 17.547 20.656 17.953 1 88.81 291 VAL A C 1
ATOM 2175 O O . VAL A 1 291 ? 16.328 20.406 17.922 1 88.81 291 VAL A O 1
ATOM 2178 N N . LYS A 1 292 ? 18.203 20.859 19.047 1 90.12 292 LYS A N 1
ATOM 2179 C CA . LYS A 1 292 ? 17.547 20.719 20.344 1 90.12 292 LYS A CA 1
ATOM 2180 C C . LYS A 1 292 ? 16.438 21.75 20.516 1 90.12 292 LYS A C 1
ATOM 2182 O O . LYS A 1 292 ? 15.352 21.422 21 1 90.12 292 LYS A O 1
ATOM 2187 N N . GLN A 1 293 ? 16.719 22.953 20.172 1 93.75 293 GLN A N 1
ATOM 2188 C CA . GLN A 1 293 ? 15.727 24.016 20.25 1 93.75 293 GLN A CA 1
ATOM 2189 C C . GLN A 1 293 ? 14.57 23.766 19.281 1 93.75 293 GLN A C 1
ATOM 2191 O O . GLN A 1 293 ? 13.414 24.062 19.594 1 93.75 293 GLN A O 1
ATOM 2196 N N . ALA A 1 294 ? 14.906 23.25 18.125 1 94.06 294 ALA A N 1
ATOM 2197 C CA . ALA A 1 294 ? 13.859 22.922 17.156 1 94.06 294 ALA A CA 1
ATOM 2198 C C . ALA A 1 294 ? 12.945 21.828 17.703 1 94.06 294 ALA A C 1
ATOM 2200 O O . ALA A 1 294 ? 11.719 21.891 17.547 1 94.06 294 ALA A O 1
ATOM 2201 N N . LEU A 1 295 ? 13.555 20.844 18.312 1 93.31 295 LEU A N 1
ATOM 2202 C CA . LEU A 1 295 ? 12.797 19.75 18.891 1 93.31 295 LEU A CA 1
ATOM 2203 C C . LEU A 1 295 ? 11.953 20.219 20.062 1 93.31 295 LEU A C 1
ATOM 2205 O O . LEU A 1 295 ? 10.844 19.734 20.281 1 93.31 295 LEU A O 1
ATOM 2209 N N . LEU A 1 296 ? 12.492 21.125 20.797 1 94.94 296 LEU A N 1
ATOM 2210 C CA . LEU A 1 296 ? 11.742 21.703 21.891 1 94.94 296 LEU A CA 1
ATOM 2211 C C . LEU A 1 296 ? 10.516 22.469 21.391 1 94.94 296 LEU A C 1
ATOM 2213 O O . LEU A 1 296 ? 9.461 22.438 22.016 1 94.94 296 LEU A O 1
ATOM 2217 N N . ALA A 1 297 ? 10.688 23.188 20.312 1 96.56 297 ALA A N 1
ATOM 2218 C CA . ALA A 1 297 ? 9.562 23.875 19.703 1 96.56 297 ALA A CA 1
ATOM 2219 C C . ALA A 1 297 ? 8.445 22.891 19.344 1 96.56 297 ALA A C 1
ATOM 2221 O O . ALA A 1 297 ? 7.266 23.188 19.547 1 96.56 297 ALA A O 1
ATOM 2222 N N . ASP A 1 298 ? 8.828 21.797 18.812 1 96 298 ASP A N 1
ATOM 2223 C CA . ASP A 1 298 ? 7.895 20.719 18.484 1 96 298 ASP A CA 1
ATOM 2224 C C . ASP A 1 298 ? 7.156 20.234 19.719 1 96 298 ASP A C 1
ATOM 2226 O O . ASP A 1 298 ? 5.93 20.109 19.719 1 96 298 ASP A O 1
ATOM 2230 N N . ALA A 1 299 ? 7.871 20.016 20.812 1 96.44 299 ALA A N 1
ATOM 2231 C CA . ALA A 1 299 ? 7.305 19.531 22.062 1 96.44 299 ALA A CA 1
ATOM 2232 C C . ALA A 1 299 ? 6.355 20.562 22.672 1 96.44 299 ALA A C 1
ATOM 2234 O O . ALA A 1 299 ? 5.293 20.203 23.188 1 96.44 299 ALA A O 1
ATOM 2235 N N . ILE A 1 300 ? 6.75 21.75 22.625 1 97.44 300 ILE A N 1
ATOM 2236 C CA . ILE A 1 300 ? 5.926 22.844 23.141 1 97.44 300 ILE A CA 1
ATOM 2237 C C . ILE A 1 300 ? 4.629 22.938 22.344 1 97.44 300 ILE A C 1
ATOM 2239 O O . ILE A 1 300 ? 3.545 23.062 22.906 1 97.44 300 ILE A O 1
ATOM 2243 N N . GLY A 1 301 ? 4.754 22.922 21.047 1 97.56 301 GLY A N 1
ATOM 2244 C CA . GLY A 1 301 ? 3.574 22.922 20.188 1 97.56 301 GLY A CA 1
ATOM 2245 C C . GLY A 1 301 ? 2.619 21.781 20.484 1 97.56 301 GLY A C 1
ATOM 2246 O O . GLY A 1 301 ? 1.401 21.984 20.5 1 97.56 301 GLY A O 1
ATOM 2247 N N . THR A 1 302 ? 3.16 20.609 20.656 1 97.56 302 THR A N 1
ATOM 2248 C CA . THR A 1 302 ? 2.363 19.406 20.922 1 97.56 302 THR A CA 1
ATOM 2249 C C . THR A 1 302 ? 1.653 19.531 22.266 1 97.56 302 THR A C 1
ATOM 2251 O O . THR A 1 302 ? 0.463 19.234 22.375 1 97.56 302 THR A O 1
ATOM 2254 N N . THR A 1 303 ? 2.369 19.969 23.297 1 97.94 303 THR A N 1
ATOM 2255 C CA . THR A 1 303 ? 1.808 20.125 24.625 1 97.94 303 THR A CA 1
ATOM 2256 C C . THR A 1 303 ? 0.717 21.188 24.641 1 97.94 303 THR A C 1
ATOM 2258 O O . THR A 1 303 ? -0.375 20.953 25.172 1 97.94 303 THR A O 1
ATOM 2261 N N . ALA A 1 304 ? 1.045 22.312 24.078 1 97.81 304 ALA A N 1
ATOM 2262 C CA . ALA A 1 304 ? 0.066 23.406 24 1 97.81 304 ALA A CA 1
ATOM 2263 C C . ALA A 1 304 ? -1.145 22.984 23.172 1 97.81 304 ALA A C 1
ATOM 2265 O O . ALA A 1 304 ? -2.283 23.312 23.516 1 97.81 304 ALA A O 1
ATOM 2266 N N . GLY A 1 305 ? -0.897 22.328 22.078 1 97.38 305 GLY A N 1
ATOM 2267 C CA . GLY A 1 305 ? -1.979 21.859 21.234 1 97.38 305 GLY A CA 1
ATOM 2268 C C . GLY A 1 305 ? -2.934 20.922 21.953 1 97.38 305 GLY A C 1
ATOM 2269 O O . GLY A 1 305 ? -4.152 21.047 21.812 1 97.38 305 GLY A O 1
ATOM 2270 N N . ALA A 1 306 ? -2.359 20.016 22.672 1 97.62 306 ALA A N 1
ATOM 2271 C CA . ALA A 1 306 ? -3.182 19.062 23.438 1 97.62 306 ALA A CA 1
ATOM 2272 C C . ALA A 1 306 ? -4.047 19.797 24.453 1 97.62 306 ALA A C 1
ATOM 2274 O O . ALA A 1 306 ? -5.207 19.438 24.672 1 97.62 306 ALA A O 1
ATOM 2275 N N . LEU A 1 307 ? -3.504 20.797 25.109 1 97.75 307 LEU A N 1
ATOM 2276 C CA . LEU A 1 307 ? -4.246 21.578 26.094 1 97.75 307 LEU A CA 1
ATOM 2277 C C . LEU A 1 307 ? -5.34 22.406 25.422 1 97.75 307 LEU A C 1
ATOM 2279 O O . LEU A 1 307 ? -6.43 22.562 25.969 1 97.75 307 LEU A O 1
ATOM 2283 N N . LEU A 1 308 ? -5.051 22.891 24.25 1 97.56 308 LEU A N 1
ATOM 2284 C CA . LEU A 1 308 ? -6 23.719 23.516 1 97.56 308 LEU A CA 1
ATOM 2285 C C . LEU A 1 308 ? -7.066 22.859 22.844 1 97.56 308 LEU A C 1
ATOM 2287 O O . LEU A 1 308 ? -8.148 23.344 22.516 1 97.56 308 LEU A O 1
ATOM 2291 N N . GLY A 1 309 ? -6.75 21.609 22.594 1 96.88 309 GLY A N 1
ATOM 2292 C CA . GLY A 1 309 ? -7.781 20.703 22.109 1 96.88 309 GLY A CA 1
ATOM 2293 C C . GLY A 1 309 ? -7.516 20.203 20.703 1 96.88 309 GLY A C 1
ATOM 2294 O O . GLY A 1 309 ? -8.445 20 19.922 1 96.88 309 GLY A O 1
ATOM 2295 N N . THR A 1 310 ? -6.285 20.078 20.328 1 96.81 310 THR A N 1
ATOM 2296 C CA . THR A 1 310 ? -5.965 19.484 19.031 1 96.81 310 THR A CA 1
ATOM 2297 C C . THR A 1 310 ? -4.863 18.438 19.172 1 96.81 310 THR A C 1
ATOM 2299 O O . THR A 1 310 ? -4.293 18.281 20.266 1 96.81 310 THR A O 1
ATOM 2302 N N . SER A 1 311 ? -4.723 17.672 18.125 1 95.81 311 SER A N 1
ATOM 2303 C CA . SER A 1 311 ? -3.793 16.547 18.141 1 95.81 311 SER A CA 1
ATOM 2304 C C . SER A 1 311 ? -2.348 17.016 18.047 1 95.81 311 SER A C 1
ATOM 2306 O O . SER A 1 311 ? -2.078 18.219 18.125 1 95.81 311 SER A O 1
ATOM 2308 N N . THR A 1 312 ? -1.397 16.109 17.922 1 96.31 312 THR A N 1
ATOM 2309 C CA . THR A 1 312 ? 0.043 16.328 17.984 1 96.31 312 THR A CA 1
ATOM 2310 C C . THR A 1 312 ? 0.491 17.312 16.906 1 96.31 312 THR A C 1
ATOM 2312 O O . THR A 1 312 ? 0.105 17.188 15.742 1 96.31 312 THR A O 1
ATOM 2315 N N . THR A 1 313 ? 1.274 18.312 17.312 1 97.06 313 THR A N 1
ATOM 2316 C CA . THR A 1 313 ? 1.867 19.297 16.406 1 97.06 313 THR A CA 1
ATOM 2317 C C . THR A 1 313 ? 3.268 18.859 15.992 1 97.06 313 THR A C 1
ATOM 2319 O O . THR A 1 313 ? 4.035 18.344 16.812 1 97.06 313 THR A O 1
ATOM 2322 N N . THR A 1 314 ? 3.523 19 14.711 1 95.44 314 THR A N 1
ATOM 2323 C CA . THR A 1 314 ? 4.828 18.594 14.195 1 95.44 314 THR A CA 1
ATOM 2324 C C . THR A 1 314 ? 5.297 19.547 13.102 1 95.44 314 THR A C 1
ATOM 2326 O O . THR A 1 314 ? 4.547 20.422 12.672 1 95.44 314 THR A O 1
ATOM 2329 N N . THR A 1 315 ? 6.602 19.375 12.789 1 95.5 315 THR A N 1
ATOM 2330 C CA . THR A 1 315 ? 7.195 20.188 11.727 1 95.5 315 THR A CA 1
ATOM 2331 C C . THR A 1 315 ? 6.703 19.719 10.359 1 95.5 315 THR A C 1
ATOM 2333 O O . THR A 1 315 ? 6.59 18.516 10.109 1 95.5 315 THR A O 1
ATOM 2336 N N . TYR A 1 316 ? 6.41 20.641 9.516 1 95.06 316 TYR A N 1
ATOM 2337 C CA . TYR A 1 316 ? 5.805 20.328 8.227 1 95.06 316 TYR A CA 1
ATOM 2338 C C . TYR A 1 316 ? 6.855 20.297 7.117 1 95.06 316 TYR A C 1
ATOM 2340 O O . TYR A 1 316 ? 7.668 21.219 7.008 1 95.06 316 TYR A O 1
ATOM 2348 N N . VAL A 1 317 ? 6.762 19.328 6.32 1 90.75 317 VAL A N 1
ATOM 2349 C CA . VAL A 1 317 ? 7.652 19.188 5.176 1 90.75 317 VAL A CA 1
ATOM 2350 C C . VAL A 1 317 ? 7.391 20.312 4.172 1 90.75 317 VAL A C 1
ATOM 2352 O O . VAL A 1 317 ? 8.289 20.703 3.426 1 90.75 317 VAL A O 1
ATOM 2355 N N . GLU A 1 318 ? 6.266 20.891 4.203 1 92.5 318 GLU A N 1
ATOM 2356 C CA . GLU A 1 318 ? 5.875 21.984 3.328 1 92.5 318 GLU A CA 1
ATOM 2357 C C . GLU A 1 318 ? 6.758 23.219 3.557 1 92.5 318 GLU A C 1
ATOM 2359 O O . GLU A 1 318 ? 6.809 24.109 2.715 1 92.5 318 GLU A O 1
ATOM 2364 N N . SER A 1 319 ? 7.457 23.234 4.672 1 95.75 319 SER A N 1
ATOM 2365 C CA . SER A 1 319 ? 8.398 24.312 4.938 1 95.75 319 SER A CA 1
ATOM 2366 C C . SER A 1 319 ? 9.492 24.375 3.877 1 95.75 319 SER A C 1
ATOM 2368 O O . SER A 1 319 ? 10.141 25.406 3.693 1 95.75 319 SER A O 1
ATOM 2370 N N . ALA A 1 320 ? 9.664 23.297 3.211 1 92.5 320 ALA A N 1
ATOM 2371 C CA . ALA A 1 320 ? 10.648 23.25 2.129 1 92.5 320 ALA A CA 1
ATOM 2372 C C . ALA A 1 320 ? 10.328 24.266 1.05 1 92.5 320 ALA A C 1
ATOM 2374 O O . ALA A 1 320 ? 11.234 24.828 0.428 1 92.5 320 ALA A O 1
ATOM 2375 N N . SER A 1 321 ? 9.07 24.516 0.833 1 93.38 321 SER A N 1
ATOM 2376 C CA . SER A 1 321 ? 8.672 25.5 -0.173 1 93.38 321 SER A CA 1
ATOM 2377 C C . SER A 1 321 ? 9.148 26.891 0.204 1 93.38 321 SER A C 1
ATOM 2379 O O . SER A 1 321 ? 9.586 27.656 -0.657 1 93.38 321 SER A O 1
ATOM 2381 N N . GLY A 1 322 ? 9.016 27.234 1.466 1 94.62 322 GLY A N 1
ATOM 2382 C CA . GLY A 1 322 ? 9.539 28.516 1.928 1 94.62 322 GLY A CA 1
ATOM 2383 C C . GLY A 1 322 ? 11.047 28.625 1.833 1 94.62 322 GLY A C 1
ATOM 2384 O O . GLY A 1 322 ? 11.586 29.656 1.438 1 94.62 322 GLY A O 1
ATOM 2385 N N . VAL A 1 323 ? 11.703 27.594 2.139 1 94.12 323 VAL A N 1
ATOM 2386 C CA . VAL A 1 323 ? 13.164 27.531 2.055 1 94.12 323 VAL A CA 1
ATOM 2387 C C . VAL A 1 323 ? 13.602 27.672 0.599 1 94.12 323 VAL A C 1
ATOM 2389 O O . VAL A 1 323 ? 14.609 28.312 0.306 1 94.12 323 VAL A O 1
ATOM 2392 N N . ALA A 1 324 ? 12.867 27.094 -0.236 1 91.75 324 ALA A N 1
ATOM 2393 C CA . ALA A 1 324 ? 13.172 27.188 -1.661 1 91.75 324 ALA A CA 1
ATOM 2394 C C . ALA A 1 324 ? 13.062 28.625 -2.158 1 91.75 324 ALA A C 1
ATOM 2396 O O . ALA A 1 324 ? 13.758 29.016 -3.102 1 91.75 324 ALA A O 1
ATOM 2397 N N . GLU A 1 325 ? 12.211 29.406 -1.484 1 93.5 325 GLU A N 1
ATOM 2398 C CA . GLU A 1 325 ? 12.047 30.812 -1.826 1 93.5 325 GLU A CA 1
ATOM 2399 C C . GLU A 1 325 ? 13.141 31.672 -1.194 1 93.5 325 GLU A C 1
ATOM 2401 O O . GLU A 1 325 ? 13.164 32.875 -1.364 1 93.5 325 GLU A O 1
ATOM 2406 N N . GLY A 1 326 ? 14.016 30.969 -0.403 1 92.25 326 GLY A N 1
ATOM 2407 C CA . GLY A 1 326 ? 15.156 31.672 0.17 1 92.25 326 GLY A CA 1
ATOM 2408 C C . GLY A 1 326 ? 15.031 31.875 1.669 1 92.25 326 GLY A C 1
ATOM 2409 O O . GLY A 1 326 ? 15.906 32.5 2.287 1 92.25 326 GLY A O 1
ATOM 2410 N N . GLY A 1 327 ? 13.945 31.406 2.283 1 94.81 327 GLY A N 1
ATOM 2411 C CA . GLY A 1 327 ? 13.812 31.516 3.729 1 94.81 327 GLY A CA 1
ATOM 2412 C C . GLY A 1 327 ? 14.898 30.766 4.48 1 94.81 327 GLY A C 1
ATOM 2413 O O . GLY A 1 327 ? 15.227 29.625 4.145 1 94.81 327 GLY A O 1
ATOM 2414 N N . ARG A 1 328 ? 15.453 31.422 5.492 1 93.56 328 ARG A N 1
ATOM 2415 C CA . ARG A 1 328 ? 16.578 30.781 6.184 1 93.56 328 ARG A CA 1
ATOM 2416 C C . ARG A 1 328 ? 16.469 30.969 7.691 1 93.56 328 ARG A C 1
ATOM 2418 O O . ARG A 1 328 ? 17.094 30.25 8.461 1 93.56 328 ARG A O 1
ATOM 2425 N N . THR A 1 329 ? 15.641 31.828 8.086 1 94.12 329 THR A N 1
ATOM 2426 C CA . THR A 1 329 ? 15.664 32.188 9.5 1 94.12 329 THR A CA 1
ATOM 2427 C C . THR A 1 329 ? 14.273 32.062 10.109 1 94.12 329 THR A C 1
ATOM 2429 O O . THR A 1 329 ? 13.32 31.703 9.422 1 94.12 329 THR A O 1
ATOM 2432 N N . GLY A 1 330 ? 14.273 32.375 11.367 1 95.69 330 GLY A N 1
ATOM 2433 C CA . GLY A 1 330 ? 13.023 32.344 12.117 1 95.69 330 GLY A CA 1
ATOM 2434 C C . GLY A 1 330 ? 12.023 33.375 11.664 1 95.69 330 GLY A C 1
ATOM 2435 O O . GLY A 1 330 ? 10.828 33.281 11.93 1 95.69 330 GLY A O 1
ATOM 2436 N N . LEU A 1 331 ? 12.453 34.344 10.93 1 95.81 331 LEU A N 1
ATOM 2437 C CA . LEU A 1 331 ? 11.531 35.344 10.414 1 95.81 331 LEU A CA 1
ATOM 2438 C C . LEU A 1 331 ? 10.516 34.719 9.469 1 95.81 331 LEU A C 1
ATOM 2440 O O . LEU A 1 331 ? 9.359 35.125 9.43 1 95.81 331 LEU A O 1
ATOM 2444 N N . THR A 1 332 ? 10.953 33.781 8.68 1 96.69 332 THR A N 1
ATOM 2445 C CA . THR A 1 332 ? 10.047 33.031 7.824 1 96.69 332 THR A CA 1
ATOM 2446 C C . THR A 1 332 ? 8.961 32.344 8.656 1 96.69 332 THR A C 1
ATOM 2448 O O . THR A 1 332 ? 7.777 32.438 8.328 1 96.69 332 THR A O 1
ATOM 2451 N N . ALA A 1 333 ? 9.367 31.688 9.711 1 97.56 333 ALA A N 1
ATOM 2452 C CA . ALA A 1 333 ? 8.422 31.031 10.609 1 97.56 333 ALA A CA 1
ATOM 2453 C C . ALA A 1 333 ? 7.492 32.031 11.273 1 97.56 333 ALA A C 1
ATOM 2455 O O . ALA A 1 333 ? 6.293 31.781 11.414 1 97.56 333 ALA A O 1
ATOM 2456 N N . PHE A 1 334 ? 8.055 33.125 11.664 1 97.38 334 PHE A N 1
ATOM 2457 C CA . PHE A 1 334 ? 7.258 34.156 12.297 1 97.38 334 PHE A CA 1
ATOM 2458 C C . PHE A 1 334 ? 6.176 34.656 11.359 1 97.38 334 PHE A C 1
ATOM 2460 O O . PHE A 1 334 ? 5.016 34.812 11.75 1 97.38 334 PHE A O 1
ATOM 2467 N N . VAL A 1 335 ? 6.539 34.938 10.148 1 97.44 335 VAL A N 1
ATOM 2468 C CA . VAL A 1 335 ? 5.594 35.406 9.141 1 97.44 335 VAL A CA 1
ATOM 2469 C C . VAL A 1 335 ? 4.516 34.344 8.914 1 97.44 335 VAL A C 1
ATOM 2471 O O . VAL A 1 335 ? 3.33 34.688 8.797 1 97.44 335 VAL A O 1
ATOM 2474 N N . THR A 1 336 ? 4.898 33.094 8.805 1 98.06 336 THR A N 1
ATOM 2475 C CA . THR A 1 336 ? 3.938 32 8.656 1 98.06 336 THR A CA 1
ATOM 2476 C C . THR A 1 336 ? 2.93 32 9.805 1 98.06 336 THR A C 1
ATOM 2478 O O . THR A 1 336 ? 1.728 31.844 9.578 1 98.06 336 THR A O 1
ATOM 2481 N N . ALA A 1 337 ? 3.434 32.219 11.031 1 98.12 337 ALA A N 1
ATOM 2482 C CA . ALA A 1 337 ? 2.57 32.25 12.203 1 98.12 337 ALA A CA 1
ATOM 2483 C C . ALA A 1 337 ? 1.562 33.406 12.109 1 98.12 337 ALA A C 1
ATOM 2485 O O . ALA A 1 337 ? 0.403 33.25 12.5 1 98.12 337 ALA A O 1
ATOM 2486 N N . ILE A 1 338 ? 1.989 34.469 11.625 1 97.81 338 ILE A N 1
ATOM 2487 C CA . ILE A 1 338 ? 1.119 35.656 11.477 1 97.81 338 ILE A CA 1
ATOM 2488 C C . ILE A 1 338 ? -0.007 35.312 10.492 1 97.81 338 ILE A C 1
ATOM 2490 O O . ILE A 1 338 ? -1.162 35.688 10.727 1 97.81 338 ILE A O 1
ATOM 2494 N N . PHE A 1 339 ? 0.341 34.688 9.469 1 97.5 339 PHE A N 1
ATOM 2495 C CA . PHE A 1 339 ? -0.677 34.344 8.484 1 97.5 339 PHE A CA 1
ATOM 2496 C C . PHE A 1 339 ? -1.671 33.344 9.055 1 97.5 339 PHE A C 1
ATOM 2498 O O . PHE A 1 339 ? -2.852 33.375 8.703 1 97.5 339 PHE A O 1
ATOM 2505 N N . PHE A 1 340 ? -1.253 32.469 9.898 1 97.56 340 PHE A N 1
ATOM 2506 C CA . PHE A 1 340 ? -2.176 31.594 10.594 1 97.56 340 PHE A CA 1
ATOM 2507 C C . PHE A 1 340 ? -3.135 32.375 11.477 1 97.56 340 PHE A C 1
ATOM 2509 O O . PHE A 1 340 ? -4.328 32.062 11.539 1 97.56 340 PHE A O 1
ATOM 2516 N N . VAL A 1 341 ? -2.623 33.375 12.164 1 97 341 VAL A N 1
ATOM 2517 C CA . VAL A 1 341 ? -3.469 34.219 13.008 1 97 341 VAL A CA 1
ATOM 2518 C C . VAL A 1 341 ? -4.523 34.906 12.148 1 97 341 VAL A C 1
ATOM 2520 O O . VAL A 1 341 ? -5.695 35 12.531 1 97 341 VAL A O 1
ATOM 2523 N N . ILE A 1 342 ? -4.129 35.375 11.023 1 96.25 342 ILE A N 1
ATOM 2524 C CA . ILE A 1 342 ? -5.051 36.031 10.109 1 96.25 342 ILE A CA 1
ATOM 2525 C C . ILE A 1 342 ? -6.113 35.062 9.633 1 96.25 342 ILE A C 1
ATOM 2527 O O . ILE A 1 342 ? -7.277 35.438 9.461 1 96.25 342 ILE A O 1
ATOM 2531 N N . ALA A 1 343 ? -5.723 33.844 9.445 1 95.25 343 ALA A N 1
ATOM 2532 C CA . ALA A 1 343 ? -6.625 32.812 8.945 1 95.25 343 ALA A CA 1
ATOM 2533 C C . ALA A 1 343 ? -7.738 32.531 9.945 1 95.25 343 ALA A C 1
ATOM 2535 O O . ALA A 1 343 ? -8.781 31.969 9.586 1 95.25 343 ALA A O 1
ATOM 2536 N N . LEU A 1 344 ? -7.578 32.906 11.242 1 94.25 344 LEU A N 1
ATOM 2537 C CA . LEU A 1 344 ? -8.586 32.719 12.281 1 94.25 344 LEU A CA 1
ATOM 2538 C C . LEU A 1 344 ? -9.891 33.406 11.898 1 94.25 344 LEU A C 1
ATOM 2540 O O . LEU A 1 344 ? -10.977 32.906 12.227 1 94.25 344 LEU A O 1
ATOM 2544 N N . PHE A 1 345 ? -9.742 34.438 11.18 1 93.56 345 PHE A N 1
ATOM 2545 C CA . PHE A 1 345 ? -10.906 35.25 10.859 1 93.56 345 PHE A CA 1
ATOM 2546 C C . PHE A 1 345 ? -11.609 34.719 9.617 1 93.56 345 PHE A C 1
ATOM 2548 O O . PHE A 1 345 ? -12.711 35.156 9.281 1 93.56 345 PHE A O 1
ATOM 2555 N N . PHE A 1 346 ? -11.102 33.75 8.992 1 92.44 346 PHE A N 1
ATOM 2556 C CA . PHE A 1 346 ? -11.695 33.156 7.805 1 92.44 346 PHE A CA 1
ATOM 2557 C C . PHE A 1 346 ? -12.266 31.781 8.109 1 92.44 346 PHE A C 1
ATOM 2559 O O . PHE A 1 346 ? -12.422 30.953 7.215 1 92.44 346 PHE A O 1
ATOM 2566 N N . SER A 1 347 ? -12.625 31.547 9.328 1 92.38 347 SER A N 1
ATOM 2567 C CA . SER A 1 347 ? -13.086 30.25 9.812 1 92.38 347 SER A CA 1
ATOM 2568 C C . SER A 1 347 ? -14.305 29.766 9.039 1 92.38 347 SER A C 1
ATOM 2570 O O . SER A 1 347 ? -14.438 28.578 8.75 1 92.38 347 SER A O 1
ATOM 2572 N N . PRO A 1 348 ? -15.281 30.641 8.672 1 91.06 348 PRO A N 1
ATOM 2573 C CA . PRO A 1 348 ? -16.484 30.141 7.984 1 91.06 348 PRO A CA 1
ATOM 2574 C C . PRO A 1 348 ? -16.156 29.469 6.652 1 91.06 348 PRO A C 1
ATOM 2576 O O . PRO A 1 348 ? -16.828 28.516 6.262 1 91.06 348 PRO A O 1
ATOM 2579 N N . ILE A 1 349 ? -15.195 29.922 5.992 1 89.56 349 ILE A N 1
ATOM 2580 C CA . ILE A 1 349 ? -14.82 29.359 4.699 1 89.56 349 ILE A CA 1
ATOM 2581 C C . ILE A 1 349 ? -14.266 27.938 4.895 1 89.56 349 ILE A C 1
ATOM 2583 O O . ILE A 1 349 ? -14.68 27.016 4.199 1 89.56 349 ILE A O 1
ATOM 2587 N N . PHE A 1 350 ? -13.383 27.797 5.801 1 90.94 350 PHE A N 1
ATOM 2588 C CA . PHE A 1 350 ? -12.719 26.531 6.02 1 90.94 350 PHE A CA 1
ATOM 2589 C C . PHE A 1 350 ? -13.68 25.516 6.645 1 90.94 350 PHE A C 1
ATOM 2591 O O . PHE A 1 350 ? -13.609 24.328 6.348 1 90.94 350 PHE A O 1
ATOM 2598 N N . LEU A 1 351 ? -14.602 26 7.453 1 90.56 351 LEU A N 1
ATOM 2599 C CA . LEU A 1 351 ? -15.523 25.109 8.148 1 90.56 351 LEU A CA 1
ATOM 2600 C C . LEU A 1 351 ? -16.641 24.641 7.223 1 90.56 351 LEU A C 1
ATOM 2602 O O . LEU A 1 351 ? -17.312 23.641 7.492 1 90.56 351 LEU A O 1
ATOM 2606 N N . ALA A 1 352 ? -16.812 25.328 6.152 1 88.94 352 ALA A N 1
ATOM 2607 C CA . ALA A 1 352 ? -17.859 24.969 5.199 1 88.94 352 ALA A CA 1
ATOM 2608 C C . ALA A 1 352 ? -17.391 23.906 4.227 1 88.94 352 ALA A C 1
ATOM 2610 O O . ALA A 1 352 ? -18.203 23.281 3.535 1 88.94 352 ALA A O 1
ATOM 2611 N N . VAL A 1 353 ? -16.141 23.656 4.223 1 90.38 353 VAL A N 1
ATOM 2612 C CA . VAL A 1 353 ? -15.57 22.703 3.271 1 90.38 353 VAL A CA 1
ATOM 2613 C C . VAL A 1 353 ? -16 21.281 3.639 1 90.38 353 VAL A C 1
ATOM 2615 O O . VAL A 1 353 ? -15.719 20.812 4.742 1 90.38 353 VAL A O 1
ATOM 2618 N N . PRO A 1 354 ? -16.672 20.594 2.752 1 90.06 354 PRO A N 1
ATOM 2619 C CA . PRO A 1 354 ? -17.094 19.219 3.039 1 90.06 354 PRO A CA 1
ATOM 2620 C C . PRO A 1 354 ? -15.969 18.203 2.9 1 90.06 354 PRO A C 1
ATOM 2622 O O . PRO A 1 354 ? -14.914 18.516 2.342 1 90.06 354 PRO A O 1
ATOM 2625 N N . SER A 1 355 ? -16.281 17.031 3.352 1 88.81 355 SER A N 1
ATOM 2626 C CA . SER A 1 355 ? -15.273 15.977 3.389 1 88.81 355 SER A CA 1
ATOM 2627 C C . SER A 1 355 ? -14.844 15.578 1.982 1 88.81 355 SER A C 1
ATOM 2629 O O . SER A 1 355 ? -13.672 15.258 1.754 1 88.81 355 SER A O 1
ATOM 2631 N N . PHE A 1 356 ? -15.742 15.57 1.065 1 91.06 356 PHE A N 1
ATOM 2632 C CA . PHE A 1 356 ? -15.367 15.148 -0.28 1 91.06 356 PHE A CA 1
ATOM 2633 C C . PHE A 1 356 ? -14.406 16.156 -0.911 1 91.06 356 PHE A C 1
ATOM 2635 O O . PHE A 1 356 ? -13.656 15.805 -1.824 1 91.06 356 PHE A O 1
ATOM 2642 N N . ALA A 1 357 ? -14.43 17.375 -0.432 1 93.31 357 ALA A N 1
ATOM 2643 C CA . ALA A 1 357 ? -13.547 18.406 -0.962 1 93.31 357 ALA A CA 1
ATOM 2644 C C . ALA A 1 357 ? -12.164 18.328 -0.309 1 93.31 357 ALA A C 1
ATOM 2646 O O . ALA A 1 357 ? -11.18 18.812 -0.865 1 93.31 357 ALA A O 1
ATOM 2647 N N . THR A 1 358 ? -12.094 17.703 0.835 1 93.56 358 THR A N 1
ATOM 2648 C CA . THR A 1 358 ? -10.797 17.562 1.5 1 93.56 358 THR A CA 1
ATOM 2649 C C . THR A 1 358 ? -10.156 16.219 1.143 1 93.56 358 THR A C 1
ATOM 2651 O O . THR A 1 358 ? -8.953 16.031 1.348 1 93.56 358 THR A O 1
ATOM 2654 N N . ALA A 1 359 ? -10.898 15.32 0.613 1 94.56 359 ALA A N 1
ATOM 2655 C CA . ALA A 1 359 ? -10.406 13.992 0.265 1 94.56 359 ALA A CA 1
ATOM 2656 C C . ALA A 1 359 ? -9.234 14.078 -0.708 1 94.56 359 ALA A C 1
ATOM 2658 O O . ALA A 1 359 ? -8.227 13.391 -0.54 1 94.56 359 ALA A O 1
ATOM 2659 N N . PRO A 1 360 ? -9.305 14.93 -1.704 1 95.69 360 PRO A N 1
ATOM 2660 C CA . PRO A 1 360 ? -8.18 15.062 -2.629 1 95.69 360 PRO A CA 1
ATOM 2661 C C . PRO A 1 360 ? -6.875 15.445 -1.922 1 95.69 360 PRO A C 1
ATOM 2663 O O . PRO A 1 360 ? -5.801 14.977 -2.311 1 95.69 360 PRO A O 1
ATOM 2666 N N . ALA A 1 361 ? -7.027 16.266 -0.929 1 94.75 361 ALA A N 1
ATOM 2667 C CA . ALA A 1 361 ? -5.855 16.672 -0.155 1 94.75 361 ALA A CA 1
ATOM 2668 C C . ALA A 1 361 ? -5.223 15.477 0.547 1 94.75 361 ALA A C 1
ATOM 2670 O O . ALA A 1 361 ? -3.998 15.32 0.546 1 94.75 361 ALA A O 1
ATOM 2671 N N . LEU A 1 362 ? -6.035 14.648 1.104 1 94.25 362 LEU A N 1
ATOM 2672 C CA . LEU A 1 362 ? -5.543 13.461 1.79 1 94.25 362 LEU A CA 1
ATOM 2673 C C . LEU A 1 362 ? -4.84 12.516 0.814 1 94.25 362 LEU A C 1
ATOM 2675 O O . LEU A 1 362 ? -3.781 11.969 1.126 1 94.25 362 LEU A O 1
ATOM 2679 N N . ILE A 1 363 ? -5.379 12.383 -0.341 1 95.88 363 ILE A N 1
ATOM 2680 C CA . ILE A 1 363 ? -4.832 11.484 -1.351 1 95.88 363 ILE A CA 1
ATOM 2681 C C . ILE A 1 363 ? -3.482 12 -1.833 1 95.88 363 ILE A C 1
ATOM 2683 O O . ILE A 1 363 ? -2.508 11.25 -1.898 1 95.88 363 ILE A O 1
ATOM 2687 N N . ILE A 1 364 ? -3.385 13.266 -2.109 1 95.56 364 ILE A N 1
ATOM 2688 C CA . ILE A 1 364 ? -2.166 13.844 -2.666 1 95.56 364 ILE A CA 1
ATOM 2689 C C . ILE A 1 364 ? -1.089 13.914 -1.588 1 95.56 364 ILE A C 1
ATOM 2691 O O . ILE A 1 364 ? 0.092 13.695 -1.865 1 95.56 364 ILE A O 1
ATOM 2695 N N . VAL A 1 365 ? -1.478 14.258 -0.389 1 92.62 365 VAL A N 1
ATOM 2696 C CA . VAL A 1 365 ? -0.523 14.242 0.714 1 92.62 365 VAL A CA 1
ATOM 2697 C C . VAL A 1 365 ? -0.018 12.812 0.932 1 92.62 365 VAL A C 1
ATOM 2699 O O . VAL A 1 365 ? 1.169 12.602 1.194 1 92.62 365 VAL A O 1
ATOM 2702 N N . GLY A 1 366 ? -0.923 11.875 0.874 1 94.25 366 GLY A N 1
ATOM 2703 C CA . GLY A 1 366 ? -0.515 10.484 0.944 1 94.25 366 GLY A CA 1
ATOM 2704 C C . GLY A 1 366 ? 0.521 10.109 -0.1 1 94.25 366 GLY A C 1
ATOM 2705 O O . GLY A 1 366 ? 1.497 9.422 0.204 1 94.25 366 GLY A O 1
ATOM 2706 N N . PHE A 1 367 ? 0.321 10.641 -1.324 1 95.31 367 PHE A N 1
ATOM 2707 C CA . PHE A 1 367 ? 1.279 10.422 -2.402 1 95.31 367 PHE A CA 1
ATOM 2708 C C . PHE A 1 367 ? 2.645 10.992 -2.037 1 95.31 367 PHE A C 1
ATOM 2710 O O . PHE A 1 367 ? 3.67 10.344 -2.234 1 95.31 367 PHE A O 1
ATOM 2717 N N . MET A 1 368 ? 2.641 12.141 -1.487 1 91.19 368 MET A N 1
ATOM 2718 C CA . MET A 1 368 ? 3.896 12.797 -1.136 1 91.19 368 MET A CA 1
ATOM 2719 C C . MET A 1 368 ? 4.637 12.016 -0.058 1 91.19 368 MET A C 1
ATOM 2721 O O . MET A 1 368 ? 5.859 11.867 -0.12 1 91.19 368 MET A O 1
ATOM 2725 N N . MET A 1 369 ? 3.889 11.492 0.841 1 89.44 369 MET A N 1
ATOM 2726 C CA . MET A 1 369 ? 4.508 10.734 1.926 1 89.44 369 MET A CA 1
ATOM 2727 C C . MET A 1 369 ? 4.988 9.375 1.433 1 89.44 369 MET A C 1
ATOM 2729 O O . MET A 1 369 ? 6.012 8.875 1.894 1 89.44 369 MET A O 1
ATOM 2733 N N . MET A 1 370 ? 4.312 8.82 0.471 1 92.12 370 MET A N 1
ATOM 2734 C CA . MET A 1 370 ? 4.645 7.508 -0.078 1 92.12 370 MET A CA 1
ATOM 2735 C C . MET A 1 370 ? 5.973 7.551 -0.827 1 92.12 370 MET A C 1
ATOM 2737 O O . MET A 1 370 ? 6.598 6.512 -1.048 1 92.12 370 MET A O 1
ATOM 2741 N N . GLN A 1 371 ? 6.43 8.695 -1.216 1 90.56 371 GLN A N 1
ATOM 2742 C CA . GLN A 1 371 ? 7.664 8.852 -1.979 1 90.56 371 GLN A CA 1
ATOM 2743 C C . GLN A 1 371 ? 8.859 8.289 -1.212 1 90.56 371 GLN A C 1
ATOM 2745 O O . GLN A 1 371 ? 9.859 7.902 -1.813 1 90.56 371 GLN A O 1
ATOM 2750 N N . SER A 1 372 ? 8.695 8.172 0.103 1 89.5 372 SER A N 1
ATOM 2751 C CA . SER A 1 372 ? 9.797 7.668 0.919 1 89.5 372 SER A CA 1
ATOM 2752 C C . SER A 1 372 ? 10.062 6.195 0.631 1 89.5 372 SER A C 1
ATOM 2754 O O . SER A 1 372 ? 11.141 5.684 0.947 1 89.5 372 SER A O 1
ATOM 2756 N N . VAL A 1 373 ? 9.156 5.5 -0.002 1 92.12 373 VAL A N 1
ATOM 2757 C CA . VAL A 1 373 ? 9.289 4.078 -0.303 1 92.12 373 VAL A CA 1
ATOM 2758 C C . VAL A 1 373 ? 10.461 3.863 -1.261 1 92.12 373 VAL A C 1
ATOM 2760 O O . VAL A 1 373 ? 11.102 2.811 -1.238 1 92.12 373 VAL A O 1
ATOM 2763 N N . GLY A 1 374 ? 10.742 4.836 -2.1 1 88.62 374 GLY A N 1
ATOM 2764 C CA . GLY A 1 374 ? 11.836 4.762 -3.051 1 88.62 374 GLY A CA 1
ATOM 2765 C C . GLY A 1 374 ? 13.203 4.695 -2.385 1 88.62 374 GLY A C 1
ATOM 2766 O O . GLY A 1 374 ? 14.18 4.285 -3.008 1 88.62 374 GLY A O 1
ATOM 2767 N N . LYS A 1 375 ? 13.234 4.984 -1.139 1 88.5 375 LYS A N 1
ATOM 2768 C CA . LYS A 1 375 ? 14.5 4.988 -0.406 1 88.5 375 LYS A CA 1
ATOM 2769 C C . LYS A 1 375 ? 14.719 3.662 0.318 1 88.5 375 LYS A C 1
ATOM 2771 O O . LYS A 1 375 ? 15.766 3.451 0.934 1 88.5 375 LYS A O 1
ATOM 2776 N N . ILE A 1 376 ? 13.742 2.795 0.209 1 91.19 376 ILE A N 1
ATOM 2777 C CA . ILE A 1 376 ? 13.844 1.493 0.859 1 91.19 376 ILE A CA 1
ATOM 2778 C C . ILE A 1 376 ? 14.531 0.503 -0.076 1 91.19 376 ILE A C 1
ATOM 2780 O O . ILE A 1 376 ? 14.172 0.394 -1.251 1 91.19 376 ILE A O 1
ATOM 2784 N N . ASP A 1 377 ? 15.516 -0.138 0.423 1 88.56 377 ASP A N 1
ATOM 2785 C CA . ASP A 1 377 ? 16.141 -1.211 -0.343 1 88.56 377 ASP A CA 1
ATOM 2786 C C . ASP A 1 377 ? 15.398 -2.529 -0.155 1 88.56 377 ASP A C 1
ATOM 2788 O O . ASP A 1 377 ? 15.711 -3.301 0.756 1 88.56 377 ASP A O 1
ATOM 2792 N N . PHE A 1 378 ? 14.57 -2.875 -1.061 1 89.38 378 PHE A N 1
ATOM 2793 C CA . PHE A 1 378 ? 13.75 -4.074 -0.967 1 89.38 378 PHE A CA 1
ATOM 2794 C C . PHE A 1 378 ? 14.539 -5.309 -1.396 1 89.38 378 PHE A C 1
ATOM 2796 O O . PHE A 1 378 ? 14.109 -6.438 -1.153 1 89.38 378 PHE A O 1
ATOM 2803 N N . THR A 1 379 ? 15.711 -5.129 -1.974 1 86.75 379 THR A N 1
ATOM 2804 C CA . THR A 1 379 ? 16.484 -6.254 -2.469 1 86.75 379 THR A CA 1
ATOM 2805 C C . THR A 1 379 ? 17.125 -7.023 -1.312 1 86.75 379 THR A C 1
ATOM 2807 O O . THR A 1 379 ? 17.422 -8.211 -1.438 1 86.75 379 THR A O 1
ATOM 2810 N N . GLU A 1 380 ? 17.312 -6.336 -0.227 1 91.75 380 GLU A N 1
ATOM 2811 C CA . GLU A 1 380 ? 17.75 -7.008 0.991 1 91.75 380 GLU A CA 1
ATOM 2812 C C . GLU A 1 380 ? 16.562 -7.465 1.831 1 91.75 380 GLU A C 1
ATOM 2814 O O . GLU A 1 380 ? 16.047 -6.699 2.645 1 91.75 380 GLU A O 1
ATOM 2819 N N . ALA A 1 381 ? 16.328 -8.719 1.786 1 93.44 381 ALA A N 1
ATOM 2820 C CA . ALA A 1 381 ? 15.117 -9.281 2.359 1 93.44 381 ALA A CA 1
ATOM 2821 C C . ALA A 1 381 ? 15.07 -9.062 3.869 1 93.44 381 ALA A C 1
ATOM 2823 O O . ALA A 1 381 ? 13.992 -8.883 4.441 1 93.44 381 ALA A O 1
ATOM 2824 N N . SER A 1 382 ? 16.219 -9.062 4.535 1 94.75 382 SER A N 1
ATOM 2825 C CA . SER A 1 382 ? 16.266 -8.891 5.984 1 94.75 382 SER A CA 1
ATOM 2826 C C . SER A 1 382 ? 15.75 -7.508 6.387 1 94.75 382 SER A C 1
ATOM 2828 O O . SER A 1 382 ? 15.25 -7.324 7.5 1 94.75 382 SER A O 1
ATOM 2830 N N . GLU A 1 383 ? 15.812 -6.539 5.457 1 94.25 383 GLU A N 1
ATOM 2831 C CA . GLU A 1 383 ? 15.328 -5.184 5.68 1 94.25 383 GLU A CA 1
ATOM 2832 C C . GLU A 1 383 ? 13.984 -4.957 4.98 1 94.25 383 GLU A C 1
ATOM 2834 O O . GLU A 1 383 ? 13.109 -4.273 5.512 1 94.25 383 GLU A O 1
ATOM 2839 N N . GLY A 1 384 ? 13.922 -5.582 3.891 1 95.25 384 GLY A N 1
ATOM 2840 C CA . GLY A 1 384 ? 12.766 -5.344 3.037 1 95.25 384 GLY A CA 1
ATOM 2841 C C . GLY A 1 384 ? 11.484 -5.945 3.586 1 95.25 384 GLY A C 1
ATOM 2842 O O . GLY A 1 384 ? 10.43 -5.32 3.523 1 95.25 384 GLY A O 1
ATOM 2843 N N . ILE A 1 385 ? 11.547 -7.109 4.121 1 96.69 385 ILE A N 1
ATOM 2844 C CA . ILE A 1 385 ? 10.359 -7.812 4.582 1 96.69 385 ILE A CA 1
ATOM 2845 C C . ILE A 1 385 ? 9.734 -7.066 5.762 1 96.69 385 ILE A C 1
ATOM 2847 O O . ILE A 1 385 ? 8.539 -6.77 5.758 1 96.69 385 ILE A O 1
ATOM 2851 N N . PRO A 1 386 ? 10.57 -6.723 6.766 1 96.44 386 PRO A N 1
ATOM 2852 C CA . PRO A 1 386 ? 9.992 -5.949 7.867 1 96.44 386 PRO A CA 1
ATOM 2853 C C . PRO A 1 386 ? 9.414 -4.613 7.414 1 96.44 386 PRO A C 1
ATOM 2855 O O . PRO A 1 386 ? 8.367 -4.195 7.902 1 96.44 386 PRO A O 1
ATOM 2858 N N . ALA A 1 387 ? 10.148 -3.941 6.523 1 96.12 387 ALA A N 1
ATOM 2859 C CA . ALA A 1 387 ? 9.672 -2.668 5.992 1 96.12 387 ALA A CA 1
ATOM 2860 C C . ALA A 1 387 ? 8.328 -2.838 5.285 1 96.12 387 ALA A C 1
ATOM 2862 O O . ALA A 1 387 ? 7.426 -2.016 5.445 1 96.12 387 ALA A O 1
ATOM 2863 N N . PHE A 1 388 ? 8.242 -3.873 4.566 1 96.56 388 PHE A N 1
ATOM 2864 C CA . PHE A 1 388 ? 7.027 -4.168 3.818 1 96.56 388 PHE A CA 1
ATOM 2865 C C . PHE A 1 388 ? 5.867 -4.449 4.762 1 96.56 388 PHE A C 1
ATOM 2867 O O . PHE A 1 388 ? 4.762 -3.939 4.562 1 96.56 388 PHE A O 1
ATOM 2874 N N . LEU A 1 389 ? 6.07 -5.219 5.789 1 96.38 389 LEU A N 1
ATOM 2875 C CA . LEU A 1 389 ? 5.031 -5.559 6.754 1 96.38 389 LEU A CA 1
ATOM 2876 C C . LEU A 1 389 ? 4.559 -4.32 7.504 1 96.38 389 LEU A C 1
ATOM 2878 O O . LEU A 1 389 ? 3.365 -4.164 7.766 1 96.38 389 LEU A O 1
ATOM 2882 N N . ALA A 1 390 ? 5.484 -3.48 7.836 1 94.25 390 ALA A N 1
ATOM 2883 C CA . ALA A 1 390 ? 5.133 -2.23 8.508 1 94.25 390 ALA A CA 1
ATOM 2884 C C . ALA A 1 390 ? 4.254 -1.358 7.613 1 94.25 390 ALA A C 1
ATOM 2886 O O . ALA A 1 390 ? 3.225 -0.843 8.062 1 94.25 390 ALA A O 1
ATOM 2887 N N . LEU A 1 391 ? 4.676 -1.219 6.398 1 94.88 391 LEU A N 1
ATOM 2888 C CA . LEU A 1 391 ? 4.027 -0.34 5.43 1 94.88 391 LEU A CA 1
ATOM 2889 C C . LEU A 1 391 ? 2.602 -0.804 5.145 1 94.88 391 LEU A C 1
ATOM 2891 O O . LEU A 1 391 ? 1.671 0.004 5.137 1 94.88 391 LEU A O 1
ATOM 2895 N N . ILE A 1 392 ? 2.387 -2.057 4.961 1 94.38 392 ILE A N 1
ATOM 2896 C CA . ILE A 1 392 ? 1.103 -2.568 4.496 1 94.38 392 ILE A CA 1
ATOM 2897 C C . ILE A 1 392 ? 0.161 -2.754 5.684 1 94.38 392 ILE A C 1
ATOM 2899 O O . ILE A 1 392 ? -1.059 -2.631 5.543 1 94.38 392 ILE A O 1
ATOM 2903 N N . ALA A 1 393 ? 0.675 -3.027 6.855 1 93.12 393 ALA A N 1
ATOM 2904 C CA . ALA A 1 393 ? -0.156 -3.291 8.031 1 93.12 393 ALA A CA 1
ATOM 2905 C C . ALA A 1 393 ? -0.885 -2.029 8.477 1 93.12 393 ALA A C 1
ATOM 2907 O O . ALA A 1 393 ? -1.988 -2.104 9.023 1 93.12 393 ALA A O 1
ATOM 2908 N N . MET A 1 394 ? -0.377 -0.834 8.219 1 92.44 394 MET A N 1
ATOM 2909 C CA . MET A 1 394 ? -0.947 0.411 8.719 1 92.44 394 MET A CA 1
ATOM 2910 C C . MET A 1 394 ? -2.312 0.677 8.094 1 92.44 394 MET A C 1
ATOM 2912 O O . MET A 1 394 ? -3.299 0.87 8.812 1 92.44 394 MET A O 1
ATOM 2916 N N . PRO A 1 395 ? -2.379 0.607 6.766 1 92.44 395 PRO A N 1
ATOM 2917 C CA . PRO A 1 395 ? -3.713 0.822 6.199 1 92.44 395 PRO A CA 1
ATOM 2918 C C . PRO A 1 395 ? -4.645 -0.37 6.414 1 92.44 395 PRO A C 1
ATOM 2920 O O . PRO A 1 395 ? -5.828 -0.187 6.703 1 92.44 395 PRO A O 1
ATOM 2923 N N . LEU A 1 396 ? -4.133 -1.557 6.414 1 90.81 396 LEU A N 1
ATOM 2924 C CA . LEU A 1 396 ? -4.992 -2.738 6.414 1 90.81 396 LEU A CA 1
ATOM 2925 C C . LEU A 1 396 ? -5.445 -3.08 7.828 1 90.81 396 LEU A C 1
ATOM 2927 O O . LEU A 1 396 ? -6.5 -3.691 8.016 1 90.81 396 LEU A O 1
ATOM 2931 N N . ALA A 1 397 ? -4.656 -2.756 8.789 1 88.19 397 ALA A N 1
ATOM 2932 C CA . ALA A 1 397 ? -5.082 -2.922 10.18 1 88.19 397 ALA A CA 1
ATOM 2933 C C . ALA A 1 397 ? -5.68 -1.63 10.727 1 88.19 397 ALA A C 1
ATOM 2935 O O . ALA A 1 397 ? -6.062 -1.562 11.898 1 88.19 397 ALA A O 1
ATOM 2936 N N . TYR A 1 398 ? -5.727 -0.633 9.875 1 88.38 398 TYR A N 1
ATOM 2937 C CA . TYR A 1 398 ? -6.273 0.677 10.211 1 88.38 398 TYR A CA 1
ATOM 2938 C C . TYR A 1 398 ? -5.637 1.227 11.477 1 88.38 398 TYR A C 1
ATOM 2940 O O . TYR A 1 398 ? -6.332 1.709 12.375 1 88.38 398 TYR A O 1
ATOM 2948 N N . SER A 1 399 ? -4.309 1.04 11.625 1 88.12 399 SER A N 1
ATOM 2949 C CA . SER A 1 399 ? -3.588 1.469 12.82 1 88.12 399 SER A CA 1
ATOM 2950 C C . SER A 1 399 ? -2.102 1.653 12.531 1 88.12 399 SER A C 1
ATOM 2952 O O . SER A 1 399 ? -1.418 0.708 12.133 1 88.12 399 SER A O 1
ATOM 2954 N N . ILE A 1 400 ? -1.693 2.883 12.766 1 88.19 400 ILE A N 1
ATOM 2955 C CA . ILE A 1 400 ? -0.273 3.18 12.609 1 88.19 400 ILE A CA 1
ATOM 2956 C C . ILE A 1 400 ? 0.53 2.406 13.656 1 88.19 400 ILE A C 1
ATOM 2958 O O . ILE A 1 400 ? 1.603 1.877 13.352 1 88.19 400 ILE A O 1
ATOM 2962 N N . ALA A 1 401 ? -0.055 2.268 14.859 1 85.06 401 ALA A N 1
ATOM 2963 C CA . ALA A 1 401 ? 0.609 1.562 15.945 1 85.06 401 ALA A CA 1
ATOM 2964 C C . ALA A 1 401 ? 0.889 0.11 15.57 1 85.06 401 ALA A C 1
ATOM 2966 O O . ALA A 1 401 ? 1.994 -0.392 15.789 1 85.06 401 ALA A O 1
ATOM 2967 N N . GLU A 1 402 ? -0.056 -0.518 15.023 1 88.12 402 GLU A N 1
ATOM 2968 C CA . GLU A 1 402 ? 0.102 -1.92 14.648 1 88.12 402 GLU A CA 1
ATOM 2969 C C . GLU A 1 402 ? 1.139 -2.084 13.539 1 88.12 402 GLU A C 1
ATOM 2971 O O . GLU A 1 402 ? 1.86 -3.082 13.5 1 88.12 402 GLU A O 1
ATOM 2976 N N . GLY A 1 403 ? 1.148 -1.173 12.617 1 90.38 403 GLY A N 1
ATOM 2977 C CA . GLY A 1 403 ? 2.178 -1.203 11.594 1 90.38 403 GLY A CA 1
ATOM 2978 C C . GLY A 1 403 ? 3.586 -1.148 12.156 1 90.38 403 GLY A C 1
ATOM 2979 O O . GLY A 1 403 ? 4.465 -1.891 11.719 1 90.38 403 GLY A O 1
ATOM 2980 N N . ILE A 1 404 ? 3.76 -0.308 13.125 1 87.69 404 ILE A N 1
ATOM 2981 C CA . ILE A 1 404 ? 5.062 -0.159 13.766 1 87.69 404 ILE A CA 1
ATOM 2982 C C . ILE A 1 404 ? 5.422 -1.44 14.516 1 87.69 404 ILE A C 1
ATOM 2984 O O . ILE A 1 404 ? 6.57 -1.889 14.477 1 87.69 404 ILE A O 1
ATOM 2988 N N . VAL A 1 405 ? 4.445 -2.002 15.164 1 88.62 405 VAL A N 1
ATOM 2989 C CA . VAL A 1 405 ? 4.664 -3.238 15.906 1 88.62 405 VAL A CA 1
ATOM 2990 C C . VAL A 1 405 ? 5.094 -4.348 14.953 1 88.62 405 VAL A C 1
ATOM 2992 O O . VAL A 1 405 ? 6.09 -5.031 15.195 1 88.62 405 VAL A O 1
ATOM 2995 N N . PHE A 1 406 ? 4.359 -4.543 13.883 1 92.62 406 PHE A N 1
ATOM 2996 C CA . PHE A 1 406 ? 4.684 -5.586 12.914 1 92.62 406 PHE A CA 1
ATOM 2997 C C . PHE A 1 406 ? 6.07 -5.367 12.328 1 92.62 406 PHE A C 1
ATOM 2999 O O . PHE A 1 406 ? 6.832 -6.32 12.156 1 92.62 406 PHE A O 1
ATOM 3006 N N . GLY A 1 407 ? 6.375 -4.152 12 1 93.56 407 GLY A N 1
ATOM 3007 C CA . GLY A 1 407 ? 7.68 -3.836 11.445 1 93.56 407 GLY A CA 1
ATOM 3008 C C . GLY A 1 407 ? 8.82 -4.082 12.422 1 93.56 407 GLY A C 1
ATOM 3009 O O . GLY A 1 407 ? 9.812 -4.715 12.07 1 93.56 407 GLY A O 1
ATOM 3010 N N . THR A 1 408 ? 8.656 -3.654 13.617 1 91.44 408 THR A N 1
ATOM 3011 C CA . THR A 1 408 ? 9.711 -3.74 14.625 1 91.44 408 THR A CA 1
ATOM 3012 C C . THR A 1 408 ? 9.945 -5.188 15.039 1 91.44 408 THR A C 1
ATOM 3014 O O . THR A 1 408 ? 11.086 -5.656 15.07 1 91.44 408 THR A O 1
ATOM 3017 N N . VAL A 1 409 ? 8.898 -5.867 15.352 1 93.38 409 VAL A N 1
ATOM 3018 C CA . VAL A 1 409 ? 9.016 -7.246 15.812 1 93.38 409 VAL A CA 1
ATOM 3019 C C . VAL A 1 409 ? 9.602 -8.117 14.703 1 93.38 409 VAL A C 1
ATOM 3021 O O . VAL A 1 409 ? 10.508 -8.922 14.953 1 93.38 409 VAL A O 1
ATOM 3024 N N . SER A 1 410 ? 9.102 -7.98 13.523 1 96.12 410 SER A N 1
ATOM 3025 C CA . SER A 1 410 ? 9.633 -8.773 12.422 1 96.12 410 SER A CA 1
ATOM 3026 C C . SER A 1 410 ? 11.102 -8.445 12.164 1 96.12 410 SER A C 1
ATOM 3028 O O . SER A 1 410 ? 11.906 -9.344 11.891 1 96.12 410 SER A O 1
ATOM 3030 N N . TYR A 1 411 ? 11.422 -7.156 12.211 1 95.81 411 TYR A N 1
ATOM 3031 C CA . TYR A 1 411 ? 12.805 -6.734 12 1 95.81 411 TYR A CA 1
ATOM 3032 C C . TYR A 1 411 ? 13.742 -7.406 13 1 95.81 411 TYR A C 1
ATOM 3034 O O . TYR A 1 411 ? 14.781 -7.945 12.625 1 95.81 411 TYR A O 1
ATOM 3042 N N . VAL A 1 412 ? 13.359 -7.402 14.234 1 95.38 412 VAL A N 1
ATOM 3043 C CA . VAL A 1 412 ? 14.203 -7.938 15.297 1 95.38 412 VAL A CA 1
ATOM 3044 C C . VAL A 1 412 ? 14.273 -9.461 15.18 1 95.38 412 VAL A C 1
ATOM 3046 O O . VAL A 1 412 ? 15.359 -10.039 15.25 1 95.38 412 VAL A O 1
ATOM 3049 N N . VAL A 1 413 ? 13.18 -10.148 14.969 1 95.5 413 VAL A N 1
ATOM 3050 C CA . VAL A 1 413 ? 13.133 -11.602 14.922 1 95.5 413 VAL A CA 1
ATOM 3051 C C . VAL A 1 413 ? 13.922 -12.102 13.711 1 95.5 413 VAL A C 1
ATOM 3053 O O . VAL A 1 413 ? 14.734 -13.023 13.836 1 95.5 413 VAL A O 1
ATOM 3056 N N . ILE A 1 414 ? 13.719 -11.5 12.57 1 95.62 414 ILE A N 1
ATOM 3057 C CA . ILE A 1 414 ? 14.359 -11.945 11.336 1 95.62 414 ILE A CA 1
ATOM 3058 C C . ILE A 1 414 ? 15.867 -11.727 11.43 1 95.62 414 ILE A C 1
ATOM 3060 O O . ILE A 1 414 ? 16.656 -12.633 11.141 1 95.62 414 ILE A O 1
ATOM 3064 N N . ASN A 1 415 ? 16.25 -10.562 11.852 1 95.44 415 ASN A N 1
ATOM 3065 C CA . ASN A 1 415 ? 17.688 -10.273 11.914 1 95.44 415 ASN A CA 1
ATOM 3066 C C . ASN A 1 415 ? 18.375 -11.047 13.039 1 95.44 415 ASN A C 1
ATOM 3068 O O . ASN A 1 415 ? 19.531 -11.445 12.906 1 95.44 415 ASN A O 1
ATOM 3072 N N . ALA A 1 416 ? 17.656 -11.273 14.109 1 94.5 416 ALA A N 1
ATOM 3073 C CA . ALA A 1 416 ? 18.219 -12.031 15.227 1 94.5 416 ALA A CA 1
ATOM 3074 C C . ALA A 1 416 ? 18.438 -13.492 14.836 1 94.5 416 ALA A C 1
ATOM 3076 O O . ALA A 1 416 ? 19.359 -14.141 15.328 1 94.5 416 ALA A O 1
ATOM 3077 N N . THR A 1 417 ? 17.656 -14.055 13.961 1 94.06 417 THR A N 1
ATOM 3078 C CA . THR A 1 417 ? 17.703 -15.477 13.641 1 94.06 417 THR A CA 1
ATOM 3079 C C . THR A 1 417 ? 18.516 -15.719 12.375 1 94.06 417 THR A C 1
ATOM 3081 O O . THR A 1 417 ? 18.828 -16.875 12.047 1 94.06 417 THR A O 1
ATOM 3084 N N . THR A 1 418 ? 18.844 -14.734 11.664 1 92.38 418 THR A N 1
ATOM 3085 C CA . THR A 1 418 ? 19.578 -14.922 10.414 1 92.38 418 THR A CA 1
ATOM 3086 C C . THR A 1 418 ? 21.016 -14.445 10.555 1 92.38 418 THR A C 1
ATOM 3088 O O . THR A 1 418 ? 21.672 -14.148 9.555 1 92.38 418 THR A O 1
ATOM 3091 N N . GLY A 1 419 ? 21.5 -14.273 11.758 1 87.12 419 GLY A N 1
ATOM 3092 C CA . GLY A 1 419 ? 22.906 -14.008 12.023 1 87.12 419 GLY A CA 1
ATOM 3093 C C . GLY A 1 419 ? 23.266 -12.539 11.992 1 87.12 419 GLY A C 1
ATOM 3094 O O . GLY A 1 419 ? 24.438 -12.172 11.906 1 87.12 419 GLY A O 1
ATOM 3095 N N . LYS A 1 420 ? 22.328 -11.695 11.977 1 90.56 420 LYS A N 1
ATOM 3096 C CA . LYS A 1 420 ? 22.578 -10.258 11.953 1 90.56 420 LYS A CA 1
ATOM 3097 C C . LYS A 1 420 ? 22.141 -9.602 13.258 1 90.56 420 LYS A C 1
ATOM 3099 O O . LYS A 1 420 ? 21.703 -8.453 13.273 1 90.56 420 LYS A O 1
ATOM 3104 N N . ALA A 1 421 ? 22.188 -10.289 14.281 1 90.06 421 ALA A N 1
ATOM 3105 C CA . ALA A 1 421 ? 21.719 -9.828 15.586 1 90.06 421 ALA A CA 1
ATOM 3106 C C . ALA A 1 421 ? 22.547 -8.641 16.078 1 90.06 421 ALA A C 1
ATOM 3108 O O . ALA A 1 421 ? 22.016 -7.754 16.75 1 90.06 421 ALA A O 1
ATOM 3109 N N . LYS A 1 422 ? 23.719 -8.516 15.719 1 88.62 422 LYS A N 1
ATOM 3110 C CA . LYS A 1 422 ? 24.609 -7.457 16.219 1 88.62 422 LYS A CA 1
ATOM 3111 C C . LYS A 1 422 ? 24.312 -6.125 15.531 1 88.62 422 LYS A C 1
ATOM 3113 O O . LYS A 1 422 ? 24.625 -5.062 16.062 1 88.62 422 LYS A O 1
ATOM 3118 N N . LYS A 1 423 ? 23.703 -6.266 14.43 1 88.5 423 LYS A N 1
ATOM 3119 C CA . LYS A 1 423 ? 23.375 -5.055 13.688 1 88.5 423 LYS A CA 1
ATOM 3120 C C . LYS A 1 423 ? 22.188 -4.34 14.312 1 88.5 423 LYS A C 1
ATOM 3122 O O . LYS A 1 423 ? 22.016 -3.127 14.141 1 88.5 423 LYS A O 1
ATOM 3127 N N . VAL A 1 424 ? 21.438 -5.066 15.094 1 91.88 424 VAL A N 1
ATOM 3128 C CA . VAL A 1 424 ? 20.203 -4.531 15.648 1 91.88 424 VAL A CA 1
ATOM 3129 C C . VAL A 1 424 ? 20.516 -3.785 16.953 1 91.88 424 VAL A C 1
ATOM 3131 O O . VAL A 1 424 ? 21.141 -4.332 17.859 1 91.88 424 VAL A O 1
ATOM 3134 N N . HIS A 1 425 ? 20.156 -2.498 17 1 91.19 425 HIS A N 1
ATOM 3135 C CA . HIS A 1 425 ? 20.344 -1.694 18.219 1 91.19 425 HIS A CA 1
ATOM 3136 C C . HIS A 1 425 ? 19.547 -2.275 19.391 1 91.19 425 HIS A C 1
ATOM 3138 O O . HIS A 1 425 ? 18.422 -2.754 19.203 1 91.19 425 HIS A O 1
ATOM 3144 N N . PRO A 1 426 ? 20.062 -2.211 20.547 1 90.25 426 PRO A N 1
ATOM 3145 C CA . PRO A 1 426 ? 19.422 -2.791 21.734 1 90.25 426 PRO A CA 1
ATOM 3146 C C . PRO A 1 426 ? 18.031 -2.203 22 1 90.25 426 PRO A C 1
ATOM 3148 O O . PRO A 1 426 ? 17.156 -2.898 22.516 1 90.25 426 PRO A O 1
ATOM 3151 N N . VAL A 1 427 ? 17.875 -0.999 21.688 1 85.38 427 VAL A N 1
ATOM 3152 C CA . VAL A 1 427 ? 16.594 -0.34 21.891 1 85.38 427 VAL A CA 1
ATOM 3153 C C . VAL A 1 427 ? 15.508 -1.079 21.125 1 85.38 427 VAL A C 1
ATOM 3155 O O . VAL A 1 427 ? 14.375 -1.209 21.594 1 85.38 427 VAL A O 1
ATOM 3158 N N . MET A 1 428 ? 15.852 -1.586 19.984 1 89.12 428 MET A N 1
ATOM 3159 C CA . MET A 1 428 ? 14.883 -2.297 19.156 1 89.12 428 MET A CA 1
ATOM 3160 C C . MET A 1 428 ? 14.469 -3.611 19.812 1 89.12 428 MET A C 1
ATOM 3162 O O . MET A 1 428 ? 13.305 -4.023 19.703 1 89.12 428 MET A O 1
ATOM 3166 N N . TYR A 1 429 ? 15.406 -4.242 20.484 1 92.12 429 TYR A N 1
ATOM 3167 C CA . TYR A 1 429 ? 15.102 -5.48 21.188 1 92.12 429 TYR A CA 1
ATOM 3168 C C . TYR A 1 429 ? 14.133 -5.23 22.344 1 92.12 429 TYR A C 1
ATOM 3170 O O . TYR A 1 429 ? 13.18 -5.988 22.531 1 92.12 429 TYR A O 1
ATOM 3178 N N . VAL A 1 430 ? 14.406 -4.207 23 1 87.25 430 VAL A N 1
ATOM 3179 C CA . VAL A 1 430 ? 13.562 -3.867 24.141 1 87.25 430 VAL A CA 1
ATOM 3180 C C . VAL A 1 430 ? 12.141 -3.564 23.672 1 87.25 430 VAL A C 1
ATOM 3182 O O . VAL A 1 430 ? 11.172 -4.031 24.266 1 87.25 430 VAL A O 1
ATOM 3185 N N . LEU A 1 431 ? 12.086 -2.816 22.656 1 83.56 431 LEU A N 1
ATOM 3186 C CA . LEU A 1 431 ? 10.781 -2.457 22.125 1 83.56 431 LEU A CA 1
ATOM 3187 C C . LEU A 1 431 ? 10.031 -3.697 21.641 1 83.56 431 LEU A C 1
ATOM 3189 O O . LEU A 1 431 ? 8.828 -3.832 21.875 1 83.56 431 LEU A O 1
ATOM 3193 N N . ALA A 1 432 ? 10.711 -4.516 20.938 1 88.81 432 ALA A N 1
ATOM 3194 C CA . ALA A 1 432 ? 10.094 -5.738 20.438 1 88.81 432 ALA A CA 1
ATOM 3195 C C . ALA A 1 432 ? 9.539 -6.582 21.578 1 88.81 432 ALA A C 1
ATOM 3197 O O . ALA A 1 432 ? 8.438 -7.129 21.469 1 88.81 432 ALA A O 1
ATOM 3198 N N . ILE A 1 433 ? 10.266 -6.676 22.625 1 88.75 433 ILE A N 1
ATOM 3199 C CA . ILE A 1 433 ? 9.844 -7.465 23.781 1 88.75 433 ILE A CA 1
ATOM 3200 C C . ILE A 1 433 ? 8.602 -6.844 24.406 1 88.75 433 ILE A C 1
ATOM 3202 O O . ILE A 1 433 ? 7.656 -7.551 24.766 1 88.75 433 ILE A O 1
ATOM 3206 N N . ILE A 1 434 ? 8.602 -5.574 24.5 1 80.94 434 ILE A N 1
ATOM 3207 C CA . ILE A 1 434 ? 7.465 -4.871 25.078 1 80.94 434 ILE A CA 1
ATOM 3208 C C . ILE A 1 434 ? 6.219 -5.102 24.234 1 80.94 434 ILE A C 1
ATOM 3210 O O . ILE A 1 434 ? 5.133 -5.34 24.766 1 80.94 434 ILE A O 1
ATOM 3214 N N . PHE A 1 435 ? 6.391 -5.059 22.938 1 81.75 435 PHE A N 1
ATOM 3215 C CA . PHE A 1 435 ? 5.258 -5.215 22.047 1 81.75 435 PHE A CA 1
ATOM 3216 C C . PHE A 1 435 ? 4.711 -6.637 22.094 1 81.75 435 PHE A C 1
ATOM 3218 O O . PHE A 1 435 ? 3.498 -6.844 22.047 1 81.75 435 PHE A O 1
ATOM 3225 N N . VAL A 1 436 ? 5.562 -7.566 22.172 1 83 436 VAL A N 1
ATOM 3226 C CA . VAL A 1 436 ? 5.148 -8.969 22.25 1 83 436 VAL A CA 1
ATOM 3227 C C . VAL A 1 436 ? 4.453 -9.227 23.578 1 83 436 VAL A C 1
ATOM 3229 O O . VAL A 1 436 ? 3.453 -9.945 23.641 1 83 436 VAL A O 1
ATOM 3232 N N . LEU A 1 437 ? 4.973 -8.633 24.609 1 78.88 437 LEU A N 1
ATOM 3233 C CA . LEU A 1 437 ? 4.387 -8.797 25.938 1 78.88 437 LEU A CA 1
ATOM 3234 C C . LEU A 1 437 ? 2.98 -8.203 25.984 1 78.88 437 LEU A C 1
ATOM 3236 O O . LEU A 1 437 ? 2.094 -8.742 26.656 1 78.88 437 LEU A O 1
ATOM 3240 N N . LYS A 1 438 ? 2.832 -7.156 25.344 1 74.81 438 LYS A N 1
ATOM 3241 C CA . LYS A 1 438 ? 1.506 -6.547 25.281 1 74.81 438 LYS A CA 1
ATOM 3242 C C . LYS A 1 438 ? 0.497 -7.5 24.641 1 74.81 438 LYS A C 1
ATOM 3244 O O . LYS A 1 438 ? -0.645 -7.598 25.109 1 74.81 438 LYS A O 1
ATOM 3249 N N . PHE A 1 439 ? 0.925 -8.078 23.656 1 72.12 439 PHE A N 1
ATOM 3250 C CA . PHE A 1 439 ? 0.056 -9.031 22.969 1 72.12 439 PHE A CA 1
ATOM 3251 C C . PHE A 1 439 ? -0.308 -10.195 23.891 1 72.12 439 PHE A C 1
ATOM 3253 O O . PHE A 1 439 ? -1.446 -10.664 23.875 1 72.12 439 PHE A O 1
ATOM 3260 N N . ILE A 1 440 ? 0.646 -10.586 24.688 1 73 440 ILE A N 1
ATOM 3261 C CA . ILE A 1 440 ? 0.443 -11.727 25.578 1 73 440 ILE A CA 1
ATOM 3262 C C . ILE A 1 440 ? -0.494 -11.328 26.719 1 73 440 ILE A C 1
ATOM 3264 O O . ILE A 1 440 ? -1.387 -12.094 27.094 1 73 440 ILE A O 1
ATOM 3268 N N . ILE A 1 441 ? -0.261 -10.148 27.172 1 68.56 441 ILE A N 1
ATOM 3269 C CA . ILE A 1 441 ? -1.067 -9.688 28.297 1 68.56 441 ILE A CA 1
ATOM 3270 C C . ILE A 1 441 ? -2.508 -9.461 27.844 1 68.56 441 ILE A C 1
ATOM 3272 O O . ILE A 1 441 ? -3.451 -9.766 28.578 1 68.56 441 ILE A O 1
ATOM 3276 N N . GLU A 1 442 ? -2.678 -8.938 26.719 1 61.59 442 GLU A N 1
ATOM 3277 C CA . GLU A 1 442 ? -4.02 -8.742 26.172 1 61.59 442 GLU A CA 1
ATOM 3278 C C . GLU A 1 442 ? -4.723 -10.078 25.938 1 61.59 442 GLU A C 1
ATOM 3280 O O . GLU A 1 442 ? -5.949 -10.156 26 1 61.59 442 GLU A O 1
ATOM 3285 N N . LYS A 1 443 ? -4.105 -11.109 25.703 1 54.81 443 LYS A N 1
ATOM 3286 C CA . LYS A 1 443 ? -4.621 -12.469 25.594 1 54.81 443 LYS A CA 1
ATOM 3287 C C . LYS A 1 443 ? -5.051 -13.016 26.938 1 54.81 443 LYS A C 1
ATOM 3289 O O . LYS A 1 443 ? -6.09 -13.672 27.047 1 54.81 443 LYS A O 1
ATOM 3294 N N . VAL A 1 444 ? -4.047 -12.906 27.891 1 48.22 444 VAL A N 1
ATOM 3295 C CA . VAL A 1 444 ? -4.289 -13.484 29.203 1 48.22 444 VAL A CA 1
ATOM 3296 C C . VAL A 1 444 ? -5.336 -12.656 29.953 1 48.22 444 VAL A C 1
ATOM 3298 O O . VAL A 1 444 ? -6.094 -13.188 30.766 1 48.22 444 VAL A O 1
ATOM 3301 N N . GLY A 1 445 ? -5.383 -11.336 29.719 1 40.09 445 GLY A N 1
ATOM 3302 C CA . GLY A 1 445 ? -6.379 -10.594 30.469 1 40.09 445 GLY A CA 1
ATOM 3303 C C . GLY A 1 445 ? -7.734 -10.555 29.797 1 40.09 445 GLY A C 1
ATOM 3304 O O . GLY A 1 445 ? -8.766 -10.695 30.453 1 40.09 445 GLY A O 1
ATOM 3305 N N . MET B 1 1 ? 18.25 -35.375 -26.609 1 69.5 1 MET B N 1
ATOM 3306 C CA . MET B 1 1 ? 18.141 -34.219 -25.734 1 69.5 1 MET B CA 1
ATOM 3307 C C . MET B 1 1 ? 19.094 -33.094 -26.172 1 69.5 1 MET B C 1
ATOM 3309 O O . MET B 1 1 ? 18.703 -31.938 -26.266 1 69.5 1 MET B O 1
ATOM 3313 N N . GLU B 1 2 ? 20.266 -33.5 -26.438 1 72.75 2 GLU B N 1
ATOM 3314 C CA . GLU B 1 2 ? 21.281 -32.531 -26.859 1 72.75 2 GLU B CA 1
ATOM 3315 C C . GLU B 1 2 ? 20.875 -31.828 -28.156 1 72.75 2 GLU B C 1
ATOM 3317 O O . GLU B 1 2 ? 21.016 -30.609 -28.297 1 72.75 2 GLU B O 1
ATOM 3322 N N . LYS B 1 3 ? 20.438 -32.625 -29.109 1 71.94 3 LYS B N 1
ATOM 3323 C CA . LYS B 1 3 ? 20.078 -32.062 -30.406 1 71.94 3 LYS B CA 1
ATOM 3324 C C . LYS B 1 3 ? 18.766 -31.297 -30.328 1 71.94 3 LYS B C 1
ATOM 3326 O O . LYS B 1 3 ? 18.609 -30.234 -30.953 1 71.94 3 LYS B O 1
ATOM 3331 N N . VAL B 1 4 ? 17.875 -31.719 -29.5 1 76.75 4 VAL B N 1
ATOM 3332 C CA . VAL B 1 4 ? 16.547 -31.125 -29.422 1 76.75 4 VAL B CA 1
ATOM 3333 C C . VAL B 1 4 ? 16.609 -29.797 -28.688 1 76.75 4 VAL B C 1
ATOM 3335 O O . VAL B 1 4 ? 16 -28.812 -29.125 1 76.75 4 VAL B O 1
ATOM 3338 N N . PHE B 1 5 ? 17.5 -29.75 -27.641 1 83.69 5 PHE B N 1
ATOM 3339 C CA . PHE B 1 5 ? 17.531 -28.562 -26.797 1 83.69 5 PHE B CA 1
ATOM 3340 C C . PHE B 1 5 ? 18.812 -27.781 -27 1 83.69 5 PHE B C 1
ATOM 3342 O O . PHE B 1 5 ? 19 -26.719 -26.422 1 83.69 5 PHE B O 1
ATOM 3349 N N . ARG B 1 6 ? 19.812 -28.078 -27.938 1 76.06 6 ARG B N 1
ATOM 3350 C CA . ARG B 1 6 ? 21.062 -27.406 -28.297 1 76.06 6 ARG B CA 1
ATOM 3351 C C . ARG B 1 6 ? 21.859 -27.062 -27.047 1 76.06 6 ARG B C 1
ATOM 3353 O O . ARG B 1 6 ? 22.281 -25.906 -26.875 1 76.06 6 ARG B O 1
ATOM 3360 N N . LEU B 1 7 ? 22 -28.031 -26.172 1 83.94 7 LEU B N 1
ATOM 3361 C CA . LEU B 1 7 ? 22.641 -27.828 -24.875 1 83.94 7 LEU B CA 1
ATOM 3362 C C . LEU B 1 7 ? 24.047 -27.25 -25.047 1 83.94 7 LEU B C 1
ATOM 3364 O O . LEU B 1 7 ? 24.422 -26.312 -24.359 1 83.94 7 LEU B O 1
ATOM 3368 N N . SER B 1 8 ? 24.766 -27.812 -25.922 1 79 8 SER B N 1
ATOM 3369 C CA . SER B 1 8 ? 26.141 -27.359 -26.156 1 79 8 SER B CA 1
ATOM 3370 C C . SER B 1 8 ? 26.172 -25.922 -26.656 1 79 8 SER B C 1
ATOM 3372 O O . SER B 1 8 ? 27.047 -25.141 -26.266 1 79 8 SER B O 1
ATOM 3374 N N . GLU B 1 9 ? 25.234 -25.578 -27.391 1 81.25 9 GLU B N 1
ATOM 3375 C CA . GLU B 1 9 ? 25.172 -24.234 -27.953 1 81.25 9 GLU B CA 1
ATOM 3376 C C . GLU B 1 9 ? 24.844 -23.219 -26.875 1 81.25 9 GLU B C 1
ATOM 3378 O O . GLU B 1 9 ? 25.203 -22.047 -26.984 1 81.25 9 GLU B O 1
ATOM 3383 N N . ASN B 1 10 ? 24.219 -23.688 -25.891 1 86.56 10 ASN B N 1
ATOM 3384 C CA . ASN B 1 10 ? 23.781 -22.781 -24.828 1 86.56 10 ASN B CA 1
ATOM 3385 C C . ASN B 1 10 ? 24.672 -22.906 -23.594 1 86.56 10 ASN B C 1
ATOM 3387 O O . ASN B 1 10 ? 24.297 -22.453 -22.516 1 86.56 10 ASN B O 1
ATOM 3391 N N . ASN B 1 11 ? 25.766 -23.625 -23.719 1 83.94 11 ASN B N 1
ATOM 3392 C CA . ASN B 1 11 ? 26.797 -23.719 -22.688 1 83.94 11 ASN B CA 1
ATOM 3393 C C . ASN B 1 11 ? 26.234 -24.312 -21.391 1 83.94 11 ASN B C 1
ATOM 3395 O O . ASN B 1 11 ? 26.422 -23.75 -20.312 1 83.94 11 ASN B O 1
ATOM 3399 N N . THR B 1 12 ? 25.406 -25.359 -21.547 1 88.56 12 THR B N 1
ATOM 3400 C CA . THR B 1 12 ? 24.859 -26.062 -20.391 1 88.56 12 THR B CA 1
ATOM 3401 C C . THR B 1 12 ? 24.891 -27.578 -20.625 1 88.56 12 THR B C 1
ATOM 3403 O O . THR B 1 12 ? 25.391 -28.031 -21.656 1 88.56 12 THR B O 1
ATOM 3406 N N . ASN B 1 13 ? 24.578 -28.328 -19.562 1 89.5 13 ASN B N 1
ATOM 3407 C CA . ASN B 1 13 ? 24.531 -29.781 -19.656 1 89.5 13 ASN B CA 1
ATOM 3408 C C . ASN B 1 13 ? 23.281 -30.344 -18.984 1 89.5 13 ASN B C 1
ATOM 3410 O O . ASN B 1 13 ? 22.516 -29.609 -18.344 1 89.5 13 ASN B O 1
ATOM 3414 N N . ALA B 1 14 ? 23.078 -31.609 -19.25 1 91.94 14 ALA B N 1
ATOM 3415 C CA . ALA B 1 14 ? 21.844 -32.25 -18.797 1 91.94 14 ALA B CA 1
ATOM 3416 C C . ALA B 1 14 ? 21.734 -32.219 -17.281 1 91.94 14 ALA B C 1
ATOM 3418 O O . ALA B 1 14 ? 20.641 -32 -16.734 1 91.94 14 ALA B O 1
ATOM 3419 N N . LYS B 1 15 ? 22.797 -32.469 -16.594 1 93.38 15 LYS B N 1
ATOM 3420 C CA . LYS B 1 15 ? 22.781 -32.469 -15.133 1 93.38 15 LYS B CA 1
ATOM 3421 C C . LYS B 1 15 ? 22.406 -31.094 -14.594 1 93.38 15 LYS B C 1
ATOM 3423 O O . LYS B 1 15 ? 21.578 -30.984 -13.688 1 93.38 15 LYS B O 1
ATOM 3428 N N . THR B 1 16 ? 23.016 -30.141 -15.18 1 94 16 THR B N 1
ATOM 3429 C CA . THR B 1 16 ? 22.734 -28.766 -14.773 1 94 16 THR B CA 1
ATOM 3430 C C . THR B 1 16 ? 21.281 -28.406 -15.047 1 94 16 THR B C 1
ATOM 3432 O O . THR B 1 16 ? 20.609 -27.781 -14.219 1 94 16 THR B O 1
ATOM 3435 N N . GLU B 1 17 ? 20.828 -28.844 -16.156 1 95.31 17 GLU B N 1
ATOM 3436 C CA . GLU B 1 17 ? 19.453 -28.531 -16.531 1 95.31 17 GLU B CA 1
ATOM 3437 C C . GLU B 1 17 ? 18.453 -29.25 -15.633 1 95.31 17 GLU B C 1
ATOM 3439 O O . GLU B 1 17 ? 17.391 -28.703 -15.32 1 95.31 17 GLU B O 1
ATOM 3444 N N . VAL B 1 18 ? 18.766 -30.422 -15.242 1 96 18 VAL B N 1
ATOM 3445 C CA . VAL B 1 18 ? 17.891 -31.172 -14.359 1 96 18 VAL B CA 1
ATOM 3446 C C . VAL B 1 18 ? 17.844 -30.516 -12.984 1 96 18 VAL B C 1
ATOM 3448 O O . VAL B 1 18 ? 16.766 -30.359 -12.406 1 96 18 VAL B O 1
ATOM 3451 N N . ILE B 1 19 ? 18.953 -30.094 -12.5 1 96.19 19 ILE B N 1
ATOM 3452 C CA . ILE B 1 19 ? 19.016 -29.422 -11.211 1 96.19 19 ILE B CA 1
ATOM 3453 C C . ILE B 1 19 ? 18.266 -28.094 -11.289 1 96.19 19 ILE B C 1
ATOM 3455 O O . ILE B 1 19 ? 17.547 -27.719 -10.367 1 96.19 19 ILE B O 1
ATOM 3459 N N . ALA B 1 20 ? 18.453 -27.453 -12.383 1 96.31 20 ALA B N 1
ATOM 3460 C CA . ALA B 1 20 ? 17.781 -26.172 -12.609 1 96.31 20 ALA B CA 1
ATOM 3461 C C . ALA B 1 20 ? 16.266 -26.359 -12.648 1 96.31 20 ALA B C 1
ATOM 3463 O O . ALA B 1 20 ? 15.516 -25.547 -12.109 1 96.31 20 ALA B O 1
ATOM 3464 N N . GLY B 1 21 ? 15.867 -27.406 -13.328 1 97.12 21 GLY B N 1
ATOM 3465 C CA . GLY B 1 21 ? 14.445 -27.703 -13.398 1 97.12 21 GLY B CA 1
ATOM 3466 C C . GLY B 1 21 ? 13.836 -28.031 -12.047 1 97.12 21 GLY B C 1
ATOM 3467 O O . GLY B 1 21 ? 12.727 -27.594 -11.742 1 97.12 21 GLY B O 1
ATOM 3468 N N . PHE B 1 22 ? 14.539 -28.781 -11.281 1 96.88 22 PHE B N 1
ATOM 3469 C CA . PHE B 1 22 ? 14.086 -29.125 -9.938 1 96.88 22 PHE B CA 1
ATOM 3470 C C . PHE B 1 22 ? 14.008 -27.875 -9.062 1 96.88 22 PHE B C 1
ATOM 3472 O O . PHE B 1 22 ? 13.047 -27.703 -8.312 1 96.88 22 PHE B O 1
ATOM 3479 N N . THR B 1 23 ? 14.984 -27.078 -9.203 1 96.06 23 THR B N 1
ATOM 3480 C CA . THR B 1 23 ? 15.023 -25.844 -8.438 1 96.06 23 THR B CA 1
ATOM 3481 C C . THR B 1 23 ? 13.844 -24.953 -8.805 1 96.06 23 THR B C 1
ATOM 3483 O O . THR B 1 23 ? 13.188 -24.391 -7.922 1 96.06 23 THR B O 1
ATOM 3486 N N . THR B 1 24 ? 13.562 -24.828 -10.062 1 96.81 24 THR B N 1
ATOM 3487 C CA . THR B 1 24 ? 12.43 -24.031 -10.508 1 96.81 24 THR B CA 1
ATOM 3488 C C . THR B 1 24 ? 11.125 -24.594 -9.953 1 96.81 24 THR B C 1
ATOM 3490 O O . THR B 1 24 ? 10.297 -23.844 -9.422 1 96.81 24 THR B O 1
ATOM 3493 N N . PHE B 1 25 ? 11 -25.906 -10.016 1 97.31 25 PHE B N 1
ATOM 3494 C CA . PHE B 1 25 ? 9.797 -26.547 -9.508 1 97.31 25 PHE B CA 1
ATOM 3495 C C . PHE B 1 25 ? 9.617 -26.266 -8.023 1 97.31 25 PHE B C 1
ATOM 3497 O O . PHE B 1 25 ? 8.531 -25.891 -7.582 1 97.31 25 PHE B O 1
ATOM 3504 N N . MET B 1 26 ? 10.633 -26.391 -7.281 1 94.62 26 MET B N 1
ATOM 3505 C CA . MET B 1 26 ? 10.57 -26.203 -5.836 1 94.62 26 MET B CA 1
ATOM 3506 C C . MET B 1 26 ? 10.133 -24.781 -5.484 1 94.62 26 MET B C 1
ATOM 3508 O O . MET B 1 26 ? 9.422 -24.578 -4.496 1 94.62 26 MET B O 1
ATOM 3512 N N . THR B 1 27 ? 10.523 -23.859 -6.27 1 94.06 27 THR B N 1
ATOM 3513 C CA . THR B 1 27 ? 10.234 -22.469 -5.973 1 94.06 27 THR B CA 1
ATOM 3514 C C . THR B 1 27 ? 8.82 -22.094 -6.398 1 94.06 27 THR B C 1
ATOM 3516 O O . THR B 1 27 ? 8.234 -21.141 -5.883 1 94.06 27 THR B O 1
ATOM 3519 N N . MET B 1 28 ? 8.25 -22.859 -7.277 1 95.12 28 MET B N 1
ATOM 3520 C CA . MET B 1 28 ? 6.922 -22.5 -7.781 1 95.12 28 MET B CA 1
ATOM 3521 C C . MET B 1 28 ? 5.859 -23.453 -7.215 1 95.12 28 MET B C 1
ATOM 3523 O O . MET B 1 28 ? 4.664 -23.188 -7.344 1 95.12 28 MET B O 1
ATOM 3527 N N . ALA B 1 29 ? 6.25 -24.484 -6.531 1 95.56 29 ALA B N 1
ATOM 3528 C CA . ALA B 1 29 ? 5.367 -25.578 -6.121 1 95.56 29 ALA B CA 1
ATOM 3529 C C . ALA B 1 29 ? 4.328 -25.094 -5.113 1 95.56 29 ALA B C 1
ATOM 3531 O O . ALA B 1 29 ? 3.322 -25.766 -4.875 1 95.56 29 ALA B O 1
ATOM 3532 N N . TYR B 1 30 ? 4.543 -23.906 -4.547 1 94.12 30 TYR B N 1
ATOM 3533 C CA . TYR B 1 30 ? 3.568 -23.375 -3.607 1 94.12 30 TYR B CA 1
ATOM 3534 C C . TYR B 1 30 ? 2.213 -23.172 -4.277 1 94.12 30 TYR B C 1
ATOM 3536 O O . TYR B 1 30 ? 1.176 -23.188 -3.611 1 94.12 30 TYR B O 1
ATOM 3544 N N . ILE B 1 31 ? 2.203 -23.078 -5.633 1 96.31 31 ILE B N 1
ATOM 3545 C CA . ILE B 1 31 ? 0.985 -22.797 -6.391 1 96.31 31 ILE B CA 1
ATOM 3546 C C . ILE B 1 31 ? 0.036 -24 -6.277 1 96.31 31 ILE B C 1
ATOM 3548 O O . ILE B 1 31 ? -1.18 -23.844 -6.426 1 96.31 31 ILE B O 1
ATOM 3552 N N . LEU B 1 32 ? 0.558 -25.188 -5.992 1 96.12 32 LEU B N 1
ATOM 3553 C CA . LEU B 1 32 ? -0.222 -26.422 -5.895 1 96.12 32 LEU B CA 1
ATOM 3554 C C . LEU B 1 32 ? -1.115 -26.391 -4.656 1 96.12 32 LEU B C 1
ATOM 3556 O O . LEU B 1 32 ? -2.143 -27.078 -4.617 1 96.12 32 LEU B O 1
ATOM 3560 N N . ALA B 1 33 ? -0.727 -25.625 -3.691 1 93.62 33 ALA B N 1
ATOM 3561 C CA . ALA B 1 33 ? -1.538 -25.469 -2.488 1 93.62 33 ALA B CA 1
ATOM 3562 C C . ALA B 1 33 ? -2.385 -24.203 -2.561 1 93.62 33 ALA B C 1
ATOM 3564 O O . ALA B 1 33 ? -3.543 -24.188 -2.137 1 93.62 33 ALA B O 1
ATOM 3565 N N . VAL B 1 34 ? -1.871 -23.172 -3.15 1 94.5 34 VAL B N 1
ATOM 3566 C CA . VAL B 1 34 ? -2.451 -21.844 -3.062 1 94.5 34 VAL B CA 1
ATOM 3567 C C . VAL B 1 34 ? -3.592 -21.703 -4.07 1 94.5 34 VAL B C 1
ATOM 3569 O O . VAL B 1 34 ? -4.668 -21.203 -3.734 1 94.5 34 VAL B O 1
ATOM 3572 N N . ASN B 1 35 ? -3.338 -22.125 -5.281 1 96.94 35 ASN B N 1
ATOM 3573 C CA . ASN B 1 35 ? -4.312 -21.922 -6.348 1 96.94 35 ASN B CA 1
ATOM 3574 C C . ASN B 1 35 ? -5.613 -22.672 -6.074 1 96.94 35 ASN B C 1
ATOM 3576 O O . ASN B 1 35 ? -6.699 -22.094 -6.176 1 96.94 35 ASN B O 1
ATOM 3580 N N . PRO B 1 36 ? -5.543 -23.969 -5.703 1 95.75 36 PRO B N 1
ATOM 3581 C CA . PRO B 1 36 ? -6.789 -24.688 -5.402 1 95.75 36 PRO B CA 1
ATOM 3582 C C . PRO B 1 36 ? -7.551 -24.062 -4.23 1 95.75 36 PRO B C 1
ATOM 3584 O O . PRO B 1 36 ? -8.781 -23.984 -4.262 1 95.75 36 PRO B O 1
ATOM 3587 N N . GLY B 1 37 ? -6.848 -23.672 -3.252 1 92.75 37 GLY B N 1
ATOM 3588 C CA . GLY B 1 37 ? -7.477 -23.016 -2.121 1 92.75 37 GLY B CA 1
ATOM 3589 C C . GLY B 1 37 ? -8.172 -21.719 -2.504 1 92.75 37 GLY B C 1
ATOM 3590 O O . GLY B 1 37 ? -9.281 -21.438 -2.033 1 92.75 37 GLY B O 1
ATOM 3591 N N . MET B 1 38 ? -7.582 -20.953 -3.332 1 92.81 38 MET B N 1
ATOM 3592 C CA . MET B 1 38 ? -8.141 -19.672 -3.758 1 92.81 38 MET B CA 1
ATOM 3593 C C . MET B 1 38 ? -9.375 -19.875 -4.625 1 92.81 38 MET B C 1
ATOM 3595 O O . MET B 1 38 ? -10.414 -19.25 -4.402 1 92.81 38 MET B O 1
ATOM 3599 N N . LEU B 1 39 ? -9.266 -20.766 -5.59 1 96 39 LEU B N 1
ATOM 3600 C CA . LEU B 1 39 ? -10.375 -20.953 -6.516 1 96 39 LEU B CA 1
ATOM 3601 C C . LEU B 1 39 ? -11.539 -21.656 -5.824 1 96 39 LEU B C 1
ATOM 3603 O O . LEU B 1 39 ? -12.695 -21.5 -6.227 1 96 39 LEU B O 1
ATOM 3607 N N . ALA B 1 40 ? -11.242 -22.438 -4.809 1 93.94 40 ALA B N 1
ATOM 3608 C CA . ALA B 1 40 ? -12.305 -23.047 -4.023 1 93.94 40 ALA B CA 1
ATOM 3609 C C . ALA B 1 40 ? -13.203 -22 -3.381 1 93.94 40 ALA B C 1
ATOM 3611 O O . ALA B 1 40 ? -14.398 -22.234 -3.178 1 93.94 40 ALA B O 1
ATOM 3612 N N . ALA B 1 41 ? -12.672 -20.906 -3.111 1 90.31 41 ALA B N 1
ATOM 3613 C CA . ALA B 1 41 ? -13.438 -19.812 -2.512 1 90.31 41 ALA B CA 1
ATOM 3614 C C . ALA B 1 41 ? -14.516 -19.297 -3.471 1 90.31 41 ALA B C 1
ATOM 3616 O O . ALA B 1 41 ? -15.508 -18.719 -3.043 1 90.31 41 ALA B O 1
ATOM 3617 N N . ALA B 1 42 ? -14.328 -19.516 -4.723 1 93.69 42 ALA B N 1
ATOM 3618 C CA . ALA B 1 42 ? -15.312 -19.141 -5.727 1 93.69 42 ALA B CA 1
ATOM 3619 C C . ALA B 1 42 ? -16.344 -20.234 -5.93 1 93.69 42 ALA B C 1
ATOM 3621 O O . ALA B 1 42 ? -17.25 -20.109 -6.77 1 93.69 42 ALA B O 1
ATOM 3622 N N . GLY B 1 43 ? -16.188 -21.359 -5.207 1 93.94 43 GLY B N 1
ATOM 3623 C CA . GLY B 1 43 ? -17.156 -22.453 -5.293 1 93.94 43 GLY B CA 1
ATOM 3624 C C . GLY B 1 43 ? -16.688 -23.594 -6.184 1 93.94 43 GLY B C 1
ATOM 3625 O O . GLY B 1 43 ? -17.453 -24.516 -6.461 1 93.94 43 GLY B O 1
ATOM 3626 N N . MET B 1 44 ? -15.484 -23.562 -6.594 1 96.5 44 MET B N 1
ATOM 3627 C CA . MET B 1 44 ? -14.969 -24.609 -7.457 1 96.5 44 MET B CA 1
ATOM 3628 C C . MET B 1 44 ? -14.492 -25.797 -6.633 1 96.5 44 MET B C 1
ATOM 3630 O O . MET B 1 44 ? -14.055 -25.641 -5.492 1 96.5 44 MET B O 1
ATOM 3634 N N . ASP B 1 45 ? -14.602 -26.922 -7.211 1 96.5 45 ASP B N 1
ATOM 3635 C CA . ASP B 1 45 ? -14.109 -28.125 -6.551 1 96.5 45 ASP B CA 1
ATOM 3636 C C . ASP B 1 45 ? -12.594 -28.078 -6.367 1 96.5 45 ASP B C 1
ATOM 3638 O O . ASP B 1 45 ? -11.844 -28.062 -7.348 1 96.5 45 ASP B O 1
ATOM 3642 N N . GLN B 1 46 ? -12.172 -28.125 -5.191 1 95.62 46 GLN B N 1
ATOM 3643 C CA . GLN B 1 46 ? -10.766 -27.922 -4.855 1 95.62 46 GLN B CA 1
ATOM 3644 C C . GLN B 1 46 ? -9.891 -29.016 -5.469 1 95.62 46 GLN B C 1
ATOM 3646 O O . GLN B 1 46 ? -8.797 -28.75 -5.965 1 95.62 46 GLN B O 1
ATOM 3651 N N 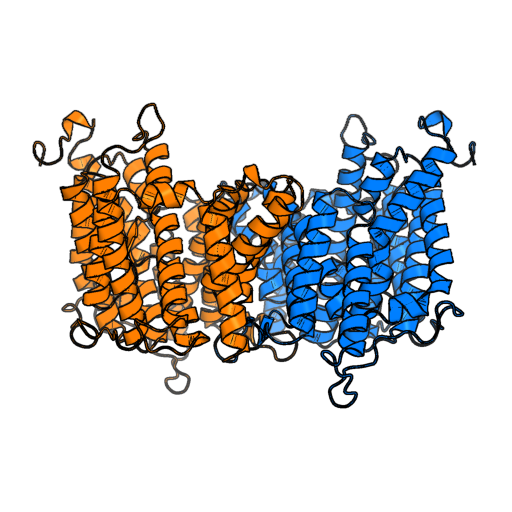. GLY B 1 47 ? -10.32 -30.203 -5.34 1 95.81 47 GLY B N 1
ATOM 3652 C CA . GLY B 1 47 ? -9.578 -31.312 -5.926 1 95.81 47 GLY B CA 1
ATOM 3653 C C . GLY B 1 47 ? -9.445 -31.203 -7.434 1 95.81 47 GLY B C 1
ATOM 3654 O O . GLY B 1 47 ? -8.367 -31.438 -7.984 1 95.81 47 GLY B O 1
ATOM 3655 N N . ALA B 1 48 ? -10.516 -30.891 -8.062 1 97.06 48 ALA B N 1
ATOM 3656 C CA . ALA B 1 48 ? -10.5 -30.719 -9.516 1 97.06 48 ALA B CA 1
ATOM 3657 C C . ALA B 1 48 ? -9.578 -29.578 -9.93 1 97.06 48 ALA B C 1
ATOM 3659 O O . ALA B 1 48 ? -8.859 -29.688 -10.93 1 97.06 48 ALA B O 1
ATOM 3660 N N . VAL B 1 49 ? -9.617 -28.531 -9.148 1 97.31 49 VAL B N 1
ATOM 3661 C CA . VAL B 1 49 ? -8.781 -27.375 -9.453 1 97.31 49 VAL B CA 1
ATOM 3662 C C . VAL B 1 49 ? -7.309 -27.75 -9.297 1 97.31 49 VAL B C 1
ATOM 3664 O O . VAL B 1 49 ? -6.457 -27.266 -10.039 1 97.31 49 VAL B O 1
ATOM 3667 N N . PHE B 1 50 ? -6.996 -28.562 -8.297 1 96.88 50 PHE B N 1
ATOM 3668 C CA . PHE B 1 50 ? -5.629 -29.047 -8.117 1 96.88 50 PHE B CA 1
ATOM 3669 C C . PHE B 1 50 ? -5.121 -29.734 -9.375 1 96.88 50 PHE B C 1
ATOM 3671 O O . PHE B 1 50 ? -4.051 -29.391 -9.883 1 96.88 50 PHE B O 1
ATOM 3678 N N . THR B 1 51 ? -5.895 -30.641 -9.852 1 97.62 51 THR B N 1
ATOM 3679 C CA . THR B 1 51 ? -5.52 -31.375 -11.062 1 97.62 51 THR B CA 1
ATOM 3680 C C . THR B 1 51 ? -5.41 -30.422 -12.25 1 97.62 51 THR B C 1
ATOM 3682 O O . THR B 1 51 ? -4.469 -30.531 -13.039 1 97.62 51 THR B O 1
ATOM 3685 N N . ALA B 1 52 ? -6.367 -29.547 -12.375 1 97.81 52 ALA B N 1
ATOM 3686 C CA . ALA B 1 52 ? -6.348 -28.578 -13.469 1 97.81 52 ALA B CA 1
ATOM 3687 C C . ALA B 1 52 ? -5.102 -27.703 -13.398 1 97.81 52 ALA B C 1
ATOM 3689 O O . ALA B 1 52 ? -4.535 -27.328 -14.422 1 97.81 52 ALA B O 1
ATOM 3690 N N . THR B 1 53 ? -4.734 -27.281 -12.203 1 97.62 53 THR B N 1
ATOM 3691 C CA . THR B 1 53 ? -3.549 -26.453 -11.984 1 97.62 53 THR B CA 1
ATOM 3692 C C . THR B 1 53 ? -2.297 -27.156 -12.5 1 97.62 53 THR B C 1
ATOM 3694 O O . THR B 1 53 ? -1.489 -26.547 -13.211 1 97.62 53 THR B O 1
ATOM 3697 N N . VAL B 1 54 ? -2.129 -28.406 -12.156 1 97.75 54 VAL B N 1
ATOM 3698 C CA . VAL B 1 54 ? -0.961 -29.172 -12.57 1 97.75 54 VAL B CA 1
ATOM 3699 C C . VAL B 1 54 ? -0.958 -29.328 -14.094 1 97.75 54 VAL B C 1
ATOM 3701 O O . VAL B 1 54 ? 0.059 -29.094 -14.742 1 97.75 54 VAL B O 1
ATOM 3704 N N . LEU B 1 55 ? -2.064 -29.719 -14.602 1 97.94 55 LEU B N 1
ATOM 3705 C CA . LEU B 1 55 ? -2.146 -29.969 -16.031 1 97.94 55 LEU B CA 1
ATOM 3706 C C . LEU B 1 55 ? -1.887 -28.688 -16.828 1 97.94 55 LEU B C 1
ATOM 3708 O O . LEU B 1 55 ? -1.199 -28.719 -17.844 1 97.94 55 LEU B O 1
ATOM 3712 N N . ALA B 1 56 ? -2.498 -27.656 -16.406 1 97.75 56 ALA B N 1
ATOM 3713 C CA . ALA B 1 56 ? -2.27 -26.375 -17.078 1 97.75 56 ALA B CA 1
ATOM 3714 C C . ALA B 1 56 ? -0.795 -25.984 -17.016 1 97.75 56 ALA B C 1
ATOM 3716 O O . ALA B 1 56 ? -0.245 -25.484 -18 1 97.75 56 ALA B O 1
ATOM 3717 N N . ALA B 1 57 ? -0.179 -26.125 -15.852 1 98.06 57 ALA B N 1
ATOM 3718 C CA . ALA B 1 57 ? 1.244 -25.844 -15.703 1 98.06 57 ALA B CA 1
ATOM 3719 C C . ALA B 1 57 ? 2.082 -26.703 -16.641 1 98.06 57 ALA B C 1
ATOM 3721 O O . ALA B 1 57 ? 3.041 -26.219 -17.25 1 98.06 57 ALA B O 1
ATOM 3722 N N . VAL B 1 58 ? 1.706 -27.969 -16.75 1 98.31 58 VAL B N 1
ATOM 3723 C CA . VAL B 1 58 ? 2.438 -28.922 -17.594 1 98.31 58 VAL B CA 1
ATOM 3724 C C . VAL B 1 58 ? 2.301 -28.516 -19.062 1 98.31 58 VAL B C 1
ATOM 3726 O O . VAL B 1 58 ? 3.299 -28.422 -19.781 1 98.31 58 VAL B O 1
ATOM 3729 N N . VAL B 1 59 ? 1.134 -28.25 -19.484 1 98.25 59 VAL B N 1
ATOM 3730 C CA . VAL B 1 59 ? 0.886 -27.891 -20.875 1 98.25 59 VAL B CA 1
ATOM 3731 C C . VAL B 1 59 ? 1.648 -26.625 -21.219 1 98.25 59 VAL B C 1
ATOM 3733 O O . VAL B 1 59 ? 2.342 -26.562 -22.25 1 98.25 59 VAL B O 1
ATOM 3736 N N . GLY B 1 60 ? 1.485 -25.609 -20.406 1 97.88 60 GLY B N 1
ATOM 3737 C CA . GLY B 1 60 ? 2.172 -24.344 -20.641 1 97.88 60 GLY B CA 1
ATOM 3738 C C . GLY B 1 60 ? 3.684 -24.484 -20.641 1 97.88 60 GLY B C 1
ATOM 3739 O O . GLY B 1 60 ? 4.367 -23.938 -21.5 1 97.88 60 GLY B O 1
ATOM 3740 N N . THR B 1 61 ? 4.203 -25.172 -19.656 1 98.25 61 THR B N 1
ATOM 3741 C CA . THR B 1 61 ? 5.645 -25.328 -19.5 1 98.25 61 THR B CA 1
ATOM 3742 C C . THR B 1 61 ? 6.223 -26.172 -20.625 1 98.25 61 THR B C 1
ATOM 3744 O O . THR B 1 61 ? 7.324 -25.906 -21.109 1 98.25 61 THR B O 1
ATOM 3747 N N . LEU B 1 62 ? 5.535 -27.188 -21.031 1 98.19 62 LEU B N 1
ATOM 3748 C CA . LEU B 1 62 ? 5.98 -28 -22.156 1 98.19 62 LEU B CA 1
ATOM 3749 C C . LEU B 1 62 ? 5.984 -27.188 -23.453 1 98.19 62 LEU B C 1
ATOM 3751 O O . LEU B 1 62 ? 6.879 -27.344 -24.281 1 98.19 62 LEU B O 1
ATOM 3755 N N . ALA B 1 63 ? 4.934 -26.406 -23.625 1 97.75 63 ALA B N 1
ATOM 3756 C CA . ALA B 1 63 ? 4.922 -25.531 -24.781 1 97.75 63 ALA B CA 1
ATOM 3757 C C . ALA B 1 63 ? 6.141 -24.609 -24.781 1 97.75 63 ALA B C 1
ATOM 3759 O O . ALA B 1 63 ? 6.738 -24.375 -25.844 1 97.75 63 ALA B O 1
ATOM 3760 N N . MET B 1 64 ? 6.496 -24.047 -23.641 1 97 64 MET B N 1
ATOM 3761 C CA . MET B 1 64 ? 7.676 -23.203 -23.516 1 97 64 MET B CA 1
ATOM 3762 C C . MET B 1 64 ? 8.945 -23.984 -23.859 1 97 64 MET B C 1
ATOM 3764 O O . MET B 1 64 ? 9.836 -23.469 -24.531 1 97 64 MET B O 1
ATOM 3768 N N . ALA B 1 65 ? 9 -25.219 -23.406 1 96.44 65 ALA B N 1
ATOM 3769 C CA . ALA B 1 65 ? 10.164 -26.062 -23.594 1 96.44 65 ALA B CA 1
ATOM 3770 C C . ALA B 1 65 ? 10.383 -26.375 -25.078 1 96.44 65 ALA B C 1
ATOM 3772 O O . ALA B 1 65 ? 11.508 -26.312 -25.562 1 96.44 65 ALA B O 1
ATOM 3773 N N . PHE B 1 66 ? 9.344 -26.641 -25.766 1 96.38 66 PHE B N 1
ATOM 3774 C CA . PHE B 1 66 ? 9.5 -27.188 -27.125 1 96.38 66 PHE B CA 1
ATOM 3775 C C . PHE B 1 66 ? 9.336 -26.078 -28.156 1 96.38 66 PHE B C 1
ATOM 3777 O O . PHE B 1 66 ? 9.914 -26.156 -29.25 1 96.38 66 PHE B O 1
ATOM 3784 N N . LEU B 1 67 ? 8.539 -25.109 -27.891 1 94.88 67 LEU B N 1
ATOM 3785 C CA . LEU B 1 67 ? 8.32 -24.047 -28.875 1 94.88 67 LEU B CA 1
ATOM 3786 C C . LEU B 1 67 ? 9.406 -22.984 -28.781 1 94.88 67 LEU B C 1
ATOM 3788 O O . LEU B 1 67 ? 9.945 -22.562 -29.797 1 94.88 67 LEU B O 1
ATOM 3792 N N . ALA B 1 68 ? 9.711 -22.547 -27.609 1 93.81 68 ALA B N 1
ATOM 3793 C CA . ALA B 1 68 ? 10.625 -21.422 -27.438 1 93.81 68 ALA B CA 1
ATOM 3794 C C . ALA B 1 68 ? 12.016 -21.906 -27.031 1 93.81 68 ALA B C 1
ATOM 3796 O O . ALA B 1 68 ? 13 -21.203 -27.219 1 93.81 68 ALA B O 1
ATOM 3797 N N . ASN B 1 69 ? 12.148 -23.109 -26.484 1 95.19 69 ASN B N 1
ATOM 3798 C CA . ASN B 1 69 ? 13.391 -23.656 -25.953 1 95.19 69 ASN B CA 1
ATOM 3799 C C . ASN B 1 69 ? 14.008 -22.719 -24.906 1 95.19 69 ASN B C 1
ATOM 3801 O O . ASN B 1 69 ? 15.195 -22.406 -24.969 1 95.19 69 ASN B O 1
ATOM 3805 N N . TYR B 1 70 ? 13.172 -22.219 -23.969 1 95 70 TYR B N 1
ATOM 3806 C CA . TYR B 1 70 ? 13.617 -21.375 -22.859 1 95 70 TYR B CA 1
ATOM 3807 C C . TYR B 1 70 ? 13.422 -22.094 -21.531 1 95 70 TYR B C 1
ATOM 3809 O O . TYR B 1 70 ? 12.555 -22.969 -21.406 1 95 70 TYR B O 1
ATOM 3817 N N . PRO B 1 71 ? 14.242 -21.781 -20.609 1 96.12 71 PRO B N 1
ATOM 3818 C CA . PRO B 1 71 ? 14.188 -22.438 -19.312 1 96.12 71 PRO B CA 1
ATOM 3819 C C . PRO B 1 71 ? 13.125 -21.828 -18.391 1 96.12 71 PRO B C 1
ATOM 3821 O O . PRO B 1 71 ? 13.352 -21.703 -17.188 1 96.12 71 PRO B O 1
ATOM 3824 N N . PHE B 1 72 ? 11.961 -21.406 -18.875 1 96.69 72 PHE B N 1
ATOM 3825 C CA . PHE B 1 72 ? 10.93 -20.734 -18.094 1 96.69 72 PHE B CA 1
ATOM 3826 C C . PHE B 1 72 ? 9.742 -21.656 -17.875 1 96.69 72 PHE B C 1
ATOM 3828 O O . PHE B 1 72 ? 9.375 -22.438 -18.75 1 96.69 72 PHE B O 1
ATOM 3835 N N . ALA B 1 73 ? 9.266 -21.609 -16.688 1 97.88 73 ALA B N 1
ATOM 3836 C CA . ALA B 1 73 ? 8.109 -22.422 -16.344 1 97.88 73 ALA B CA 1
ATOM 3837 C C . ALA B 1 73 ? 6.844 -21.578 -16.25 1 97.88 73 ALA B C 1
ATOM 3839 O O . ALA B 1 73 ? 6.914 -20.391 -15.93 1 97.88 73 ALA B O 1
ATOM 3840 N N . LEU B 1 74 ? 5.727 -22.188 -16.531 1 98.12 74 LEU B N 1
ATOM 3841 C CA . LEU B 1 74 ? 4.43 -21.531 -16.516 1 98.12 74 LEU B CA 1
ATOM 3842 C C . LEU B 1 74 ? 3.482 -22.219 -15.539 1 98.12 74 LEU B C 1
ATOM 3844 O O . LEU B 1 74 ? 3.557 -23.438 -15.352 1 98.12 74 LEU B O 1
ATOM 3848 N N . ALA B 1 75 ? 2.635 -21.531 -14.945 1 97.88 75 ALA B N 1
ATOM 3849 C CA . ALA B 1 75 ? 1.565 -21.969 -14.055 1 97.88 75 ALA B CA 1
ATOM 3850 C C . ALA B 1 75 ? 0.524 -20.875 -13.859 1 97.88 75 ALA B C 1
ATOM 3852 O O . ALA B 1 75 ? 0.685 -19.766 -14.367 1 97.88 75 ALA B O 1
ATOM 3853 N N . PRO B 1 76 ? -0.638 -21.234 -13.242 1 97.06 76 PRO B N 1
ATOM 3854 C CA . PRO B 1 76 ? -1.588 -20.156 -12.961 1 97.06 76 PRO B CA 1
ATOM 3855 C C . PRO B 1 76 ? -0.968 -19.031 -12.141 1 97.06 76 PRO B C 1
ATOM 3857 O O . PRO B 1 76 ? -0.307 -19.281 -11.133 1 97.06 76 PRO B O 1
ATOM 3860 N N . GLY B 1 77 ? -1.16 -17.844 -12.625 1 95.12 77 GLY B N 1
ATOM 3861 C CA . GLY B 1 77 ? -0.535 -16.672 -12.016 1 95.12 77 GLY B CA 1
ATOM 3862 C C . GLY B 1 77 ? -1.234 -16.219 -10.75 1 95.12 77 GLY B C 1
ATOM 3863 O O . GLY B 1 77 ? -2.465 -16.203 -10.688 1 95.12 77 GLY B O 1
ATOM 3864 N N . MET B 1 78 ? -0.506 -15.781 -9.773 1 90.94 78 MET B N 1
ATOM 3865 C CA . MET B 1 78 ? -1.042 -15.391 -8.469 1 90.94 78 MET B CA 1
ATOM 3866 C C . MET B 1 78 ? -1.96 -14.18 -8.602 1 90.94 78 MET B C 1
ATOM 3868 O O . MET B 1 78 ? -3.066 -14.172 -8.062 1 90.94 78 MET B O 1
ATOM 3872 N N . GLY B 1 79 ? -1.5 -13.219 -9.273 1 90.31 79 GLY B N 1
ATOM 3873 C CA . GLY B 1 79 ? -2.32 -12.031 -9.477 1 90.31 79 GLY B CA 1
ATOM 3874 C C . GLY B 1 79 ? -3.592 -12.312 -10.258 1 90.31 79 GLY B C 1
ATOM 3875 O O . GLY B 1 79 ? -4.66 -11.797 -9.914 1 90.31 79 GLY B O 1
ATOM 3876 N N . LEU B 1 80 ? -3.529 -13.109 -11.203 1 93.75 80 LEU B N 1
ATOM 3877 C CA . LEU B 1 80 ? -4.648 -13.414 -12.086 1 93.75 80 LEU B CA 1
ATOM 3878 C C . LEU B 1 80 ? -5.664 -14.312 -11.391 1 93.75 80 LEU B C 1
ATOM 3880 O O . LEU B 1 80 ? -6.871 -14.164 -11.594 1 93.75 80 LEU B O 1
ATOM 3884 N N . ASN B 1 81 ? -5.168 -15.203 -10.602 1 95.56 81 ASN B N 1
ATOM 3885 C CA . ASN B 1 81 ? -6.086 -16.031 -9.82 1 95.56 81 ASN B CA 1
ATOM 3886 C C . ASN B 1 81 ? -6.844 -15.203 -8.789 1 95.56 81 ASN B C 1
ATOM 3888 O O . ASN B 1 81 ? -8.023 -15.445 -8.539 1 95.56 81 ASN B O 1
ATOM 3892 N N . ALA B 1 82 ? -6.113 -14.305 -8.219 1 91.88 82 ALA B N 1
ATOM 3893 C CA . ALA B 1 82 ? -6.758 -13.414 -7.246 1 91.88 82 ALA B CA 1
ATOM 3894 C C . ALA B 1 82 ? -7.84 -12.57 -7.914 1 91.88 82 ALA B C 1
ATOM 3896 O O . ALA B 1 82 ? -8.93 -12.398 -7.355 1 91.88 82 ALA B O 1
ATOM 3897 N N . TYR B 1 83 ? -7.531 -12.039 -9.031 1 92.12 83 TYR B N 1
ATOM 3898 C CA . TYR B 1 83 ? -8.508 -11.258 -9.781 1 92.12 83 TYR B CA 1
ATOM 3899 C C . TYR B 1 83 ? -9.719 -12.102 -10.156 1 92.12 83 TYR B C 1
ATOM 3901 O O . TYR B 1 83 ? -10.859 -11.656 -10.023 1 92.12 83 TYR B O 1
ATOM 3909 N N . PHE B 1 84 ? -9.469 -13.328 -10.57 1 95.5 84 PHE B N 1
ATOM 3910 C CA . PHE B 1 84 ? -10.492 -14.289 -10.953 1 95.5 84 PHE B CA 1
ATOM 3911 C C . PHE B 1 84 ? -11.469 -14.531 -9.812 1 95.5 84 PHE B C 1
ATOM 3913 O O . PHE B 1 84 ? -12.68 -14.375 -9.977 1 95.5 84 PHE B O 1
ATOM 3920 N N . VAL B 1 85 ? -10.977 -14.789 -8.688 1 94.69 85 VAL B N 1
ATOM 3921 C CA . VAL B 1 85 ? -11.797 -15.25 -7.574 1 94.69 85 VAL B CA 1
ATOM 3922 C C . VAL B 1 85 ? -12.391 -14.047 -6.836 1 94.69 85 VAL B C 1
ATOM 3924 O O . VAL B 1 85 ? -13.609 -13.938 -6.695 1 94.69 85 VAL B O 1
ATOM 3927 N N . TYR B 1 86 ? -11.57 -13.141 -6.484 1 89.19 86 TYR B N 1
ATOM 3928 C CA . TYR B 1 86 ? -11.977 -12.156 -5.488 1 89.19 86 TYR B CA 1
ATOM 3929 C C . TYR B 1 86 ? -12.633 -10.945 -6.156 1 89.19 86 TYR B C 1
ATOM 3931 O O . TYR B 1 86 ? -13.523 -10.32 -5.578 1 89.19 86 TYR B O 1
ATOM 3939 N N . THR B 1 87 ? -12.234 -10.641 -7.32 1 88.88 87 THR B N 1
ATOM 3940 C CA . THR B 1 87 ? -12.852 -9.508 -8 1 88.88 87 THR B CA 1
ATOM 3941 C C . THR B 1 87 ? -13.984 -9.969 -8.914 1 88.88 87 THR B C 1
ATOM 3943 O O . THR B 1 87 ? -15.133 -9.57 -8.727 1 88.88 87 THR B O 1
ATOM 3946 N N . VAL B 1 88 ? -13.75 -10.852 -9.797 1 91.25 88 VAL B N 1
ATOM 3947 C CA . VAL B 1 88 ? -14.719 -11.227 -10.828 1 91.25 88 VAL B CA 1
ATOM 3948 C C . VAL B 1 88 ? -15.844 -12.047 -10.195 1 91.25 88 VAL B C 1
ATOM 3950 O O . VAL B 1 88 ? -17.031 -11.766 -10.414 1 91.25 88 VAL B O 1
ATOM 3953 N N . CYS B 1 89 ? -15.484 -13.016 -9.367 1 92.88 89 CYS B N 1
ATOM 3954 C CA . CYS B 1 89 ? -16.5 -13.914 -8.828 1 92.88 89 CYS B CA 1
ATOM 3955 C C . CYS B 1 89 ? -17.156 -13.32 -7.582 1 92.88 89 CYS B C 1
ATOM 3957 O O . CYS B 1 89 ? -18.375 -13.211 -7.512 1 92.88 89 CYS B O 1
ATOM 3959 N N . LEU B 1 90 ? -16.359 -12.867 -6.645 1 88.12 90 LEU B N 1
ATOM 3960 C CA . LEU B 1 90 ? -16.922 -12.492 -5.348 1 88.12 90 LEU B CA 1
ATOM 3961 C C . LEU B 1 90 ? -17.406 -11.055 -5.359 1 88.12 90 LEU B C 1
ATOM 3963 O O . LEU B 1 90 ? -18.5 -10.758 -4.848 1 88.12 90 LEU B O 1
ATOM 3967 N N . THR B 1 91 ? -16.625 -10.164 -5.93 1 83.75 91 THR B N 1
ATOM 3968 C CA . THR B 1 91 ? -17 -8.75 -5.891 1 83.75 91 THR B CA 1
ATOM 3969 C C . THR B 1 91 ? -18.031 -8.43 -6.969 1 83.75 91 THR B C 1
ATOM 3971 O O . THR B 1 91 ? -19.062 -7.844 -6.684 1 83.75 91 THR B O 1
ATOM 3974 N N . MET B 1 92 ? -17.797 -8.852 -8.188 1 84.31 92 MET B N 1
ATOM 3975 C CA . MET B 1 92 ? -18.688 -8.531 -9.297 1 84.31 92 MET B CA 1
ATOM 3976 C C . MET B 1 92 ? -19.859 -9.508 -9.352 1 84.31 92 MET B C 1
ATOM 3978 O O . MET B 1 92 ? -20.875 -9.234 -10.008 1 84.31 92 MET B O 1
ATOM 3982 N N . GLY B 1 93 ? -19.719 -10.703 -8.719 1 88.25 93 GLY B N 1
ATOM 3983 C CA . GLY B 1 93 ? -20.828 -11.641 -8.57 1 88.25 93 GLY B CA 1
ATOM 3984 C C . GLY B 1 93 ? -20.969 -12.586 -9.75 1 88.25 93 GLY B C 1
ATOM 3985 O O . GLY B 1 93 ? -21.984 -13.273 -9.883 1 88.25 93 GLY B O 1
ATOM 3986 N N . TYR B 1 94 ? -20.016 -12.656 -10.578 1 91.81 94 TYR B N 1
ATOM 3987 C CA . TYR B 1 94 ? -20.062 -13.594 -11.695 1 91.81 94 TYR B CA 1
ATOM 3988 C C . TYR B 1 94 ? -19.797 -15.016 -11.219 1 91.81 94 TYR B C 1
ATOM 3990 O O . TYR B 1 94 ? -19.062 -15.227 -10.258 1 91.81 94 TYR B O 1
ATOM 3998 N N . SER B 1 95 ? -20.406 -15.938 -11.891 1 94.88 95 SER B N 1
ATOM 3999 C CA . SER B 1 95 ? -20.094 -17.328 -11.609 1 94.88 95 SER B CA 1
ATOM 4000 C C . SER B 1 95 ? -18.688 -17.688 -12.102 1 94.88 95 SER B C 1
ATOM 4002 O O . SER B 1 95 ? -18.125 -17.016 -12.969 1 94.88 95 SER B O 1
ATOM 4004 N N . TRP B 1 96 ? -18.094 -18.734 -11.5 1 96.56 96 TRP B N 1
ATOM 4005 C CA . TRP B 1 96 ? -16.75 -19.141 -11.906 1 96.56 96 TRP B CA 1
ATOM 4006 C C . TRP B 1 96 ? -16.75 -19.656 -13.344 1 96.56 96 TRP B C 1
ATOM 4008 O O . TRP B 1 96 ? -15.734 -19.562 -14.039 1 96.56 96 TRP B O 1
ATOM 4018 N N . GLN B 1 97 ? -17.859 -20.109 -13.789 1 97.25 97 GLN B N 1
ATOM 4019 C CA . GLN B 1 97 ? -17.969 -20.562 -15.18 1 97.25 97 GLN B CA 1
ATOM 4020 C C . GLN B 1 97 ? -17.797 -19.391 -16.141 1 97.25 97 GLN B C 1
ATOM 4022 O O . GLN B 1 97 ? -17.109 -19.516 -17.172 1 97.25 97 GLN B O 1
ATOM 4027 N N . VAL B 1 98 ? -18.406 -18.328 -15.805 1 95.44 98 VAL B N 1
ATOM 4028 C CA . VAL B 1 98 ? -18.281 -17.125 -16.625 1 95.44 98 VAL B CA 1
ATOM 4029 C C . VAL B 1 98 ? -16.859 -16.594 -16.547 1 95.44 98 VAL B C 1
ATOM 4031 O O . VAL B 1 98 ? -16.312 -16.141 -17.562 1 95.44 98 VAL B O 1
ATOM 4034 N N . ALA B 1 99 ? -16.312 -16.641 -15.359 1 95.81 99 ALA B N 1
ATOM 4035 C CA . ALA B 1 99 ? -14.93 -16.188 -15.188 1 95.81 99 ALA B CA 1
ATOM 4036 C C . ALA B 1 99 ? -13.977 -17.047 -16.031 1 95.81 99 ALA B C 1
ATOM 4038 O O . ALA B 1 99 ? -13.039 -16.516 -16.625 1 95.81 99 ALA B O 1
ATOM 4039 N N . LEU B 1 100 ? -14.258 -18.344 -16.047 1 97 100 LEU B N 1
ATOM 4040 C CA . LEU B 1 100 ? -13.461 -19.234 -16.891 1 97 100 LEU B CA 1
ATOM 4041 C C . LEU B 1 100 ? -13.625 -18.875 -18.359 1 97 100 LEU B C 1
ATOM 4043 O O . LEU B 1 100 ? -12.672 -18.984 -19.141 1 97 100 LEU B O 1
ATOM 4047 N N . GLY B 1 101 ? -14.812 -18.531 -18.672 1 96.5 101 GLY B N 1
ATOM 4048 C CA . GLY B 1 101 ? -15.047 -18.062 -20.031 1 96.5 101 GLY B CA 1
ATOM 4049 C C . GLY B 1 101 ? -14.211 -16.844 -20.406 1 96.5 101 GLY B C 1
ATOM 4050 O O . GLY B 1 101 ? -13.68 -16.766 -21.516 1 96.5 101 GLY B O 1
ATOM 4051 N N . ALA B 1 102 ? -14.117 -15.961 -19.5 1 95.31 102 ALA B N 1
ATOM 4052 C CA . ALA B 1 102 ? -13.305 -14.766 -19.719 1 95.31 102 ALA B CA 1
ATOM 4053 C C . ALA B 1 102 ? -11.836 -15.125 -19.906 1 95.31 102 ALA B C 1
ATOM 4055 O O . ALA B 1 102 ? -11.148 -14.547 -20.75 1 95.31 102 ALA B O 1
ATOM 4056 N N . VAL B 1 103 ? -11.359 -16.031 -19.125 1 96.81 103 VAL B N 1
ATOM 4057 C CA . VAL B 1 103 ? -9.969 -16.469 -19.219 1 96.81 103 VAL B CA 1
ATOM 4058 C C . VAL B 1 103 ? -9.742 -17.156 -20.562 1 96.81 103 VAL B C 1
ATOM 4060 O O . VAL B 1 103 ? -8.688 -16.969 -21.188 1 96.81 103 VAL B O 1
ATOM 4063 N N . PHE B 1 104 ? -10.695 -17.906 -20.984 1 97.31 104 PHE B N 1
ATOM 4064 C CA . PHE B 1 104 ? -10.602 -18.578 -22.266 1 97.31 104 PHE B CA 1
ATOM 4065 C C . PHE B 1 104 ? -10.516 -17.562 -23.406 1 97.31 104 PHE B C 1
ATOM 4067 O O . PHE B 1 104 ? -9.672 -17.688 -24.297 1 97.31 104 PHE B O 1
ATOM 4074 N N . VAL B 1 105 ? -11.391 -16.625 -23.359 1 96.44 105 VAL B N 1
ATOM 4075 C CA . VAL B 1 105 ? -11.398 -15.578 -24.375 1 96.44 105 VAL B CA 1
ATOM 4076 C C . VAL B 1 105 ? -10.062 -14.836 -24.359 1 96.44 105 VAL B C 1
ATOM 4078 O O . VAL B 1 105 ? -9.523 -14.492 -25.422 1 96.44 105 VAL B O 1
ATOM 4081 N N . GLU B 1 106 ? -9.602 -14.586 -23.188 1 95.06 106 GLU B N 1
ATOM 4082 C CA . GLU B 1 106 ? -8.289 -13.961 -23.047 1 95.06 106 GLU B CA 1
ATOM 4083 C C . GLU B 1 106 ? -7.215 -14.773 -23.766 1 95.06 106 GLU B C 1
ATOM 4085 O O . GLU B 1 106 ? -6.391 -14.227 -24.5 1 95.06 106 GLU B O 1
ATOM 4090 N N . GLY B 1 107 ? -7.191 -16.078 -23.484 1 95.62 107 GLY B N 1
ATOM 4091 C CA . GLY B 1 107 ? -6.227 -16.953 -24.141 1 9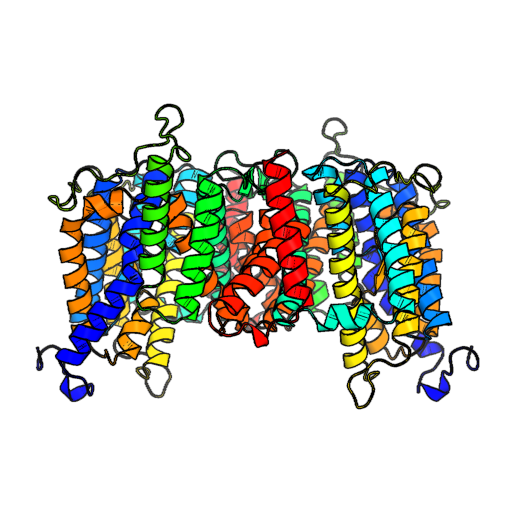5.62 107 GLY B CA 1
ATOM 4092 C C . GLY B 1 107 ? -6.305 -16.922 -25.641 1 95.62 107 GLY B C 1
ATOM 4093 O O . GLY B 1 107 ? -5.281 -16.844 -26.328 1 95.62 107 GLY B O 1
ATOM 4094 N N . VAL B 1 108 ? -7.465 -16.906 -26.172 1 96.19 108 VAL B N 1
ATOM 4095 C CA . VAL B 1 108 ? -7.68 -16.891 -27.609 1 96.19 108 VAL B CA 1
ATOM 4096 C C . VAL B 1 108 ? -7.211 -15.555 -28.188 1 96.19 108 VAL B C 1
ATOM 4098 O O . VAL B 1 108 ? -6.543 -15.523 -29.219 1 96.19 108 VAL B O 1
ATOM 4101 N N . ILE B 1 109 ? -7.578 -14.539 -27.5 1 94.44 109 ILE B N 1
ATOM 4102 C CA . ILE B 1 109 ? -7.145 -13.227 -27.953 1 94.44 109 ILE B CA 1
ATOM 4103 C C . ILE B 1 109 ? -5.621 -13.156 -27.969 1 94.44 109 ILE B C 1
ATOM 4105 O O . ILE B 1 109 ? -5.027 -12.617 -28.906 1 94.44 109 ILE B O 1
ATOM 4109 N N . PHE B 1 110 ? -5.023 -13.719 -26.969 1 93.19 110 PHE B N 1
ATOM 4110 C CA . PHE B 1 110 ? -3.568 -13.68 -26.875 1 93.19 110 PHE B CA 1
ATOM 4111 C C . PHE B 1 110 ? -2.936 -14.5 -27.984 1 93.19 110 PHE B C 1
ATOM 4113 O O . PHE B 1 110 ? -1.862 -14.156 -28.484 1 93.19 110 PHE B O 1
ATOM 4120 N N . ILE B 1 111 ? -3.527 -15.586 -28.359 1 94.69 111 ILE B N 1
ATOM 4121 C CA . ILE B 1 111 ? -3.029 -16.375 -29.484 1 94.69 111 ILE B CA 1
ATOM 4122 C C . ILE B 1 111 ? -3.061 -15.523 -30.75 1 94.69 111 ILE B C 1
ATOM 4124 O O . ILE B 1 111 ? -2.074 -15.461 -31.5 1 94.69 111 ILE B O 1
ATOM 4128 N N . ILE B 1 112 ? -4.129 -14.781 -30.922 1 94.38 112 ILE B N 1
ATOM 4129 C CA . ILE B 1 112 ? -4.297 -13.938 -32.094 1 94.38 112 ILE B CA 1
ATOM 4130 C C . ILE B 1 112 ? -3.293 -12.789 -32.062 1 94.38 112 ILE B C 1
ATOM 4132 O O . ILE B 1 112 ? -2.637 -12.5 -33.062 1 94.38 112 ILE B O 1
ATOM 4136 N N . LEU B 1 113 ? -3.184 -12.172 -30.922 1 89.75 113 LEU B N 1
ATOM 4137 C CA . LEU B 1 113 ? -2.273 -11.039 -30.781 1 89.75 113 LEU B CA 1
ATOM 4138 C C . LEU B 1 113 ? -0.828 -11.477 -31 1 89.75 113 LEU B C 1
ATOM 4140 O O . LEU B 1 113 ? -0.01 -10.695 -31.5 1 89.75 113 LEU B O 1
ATOM 4144 N N . THR B 1 114 ? -0.508 -12.641 -30.531 1 88 114 THR B N 1
ATOM 4145 C CA . THR B 1 114 ? 0.846 -13.156 -30.703 1 88 114 THR B CA 1
ATOM 4146 C C . THR B 1 114 ? 1.184 -13.305 -32.188 1 88 114 THR B C 1
ATOM 4148 O O . THR B 1 114 ? 2.279 -12.938 -32.625 1 88 114 THR B O 1
ATOM 4151 N N . PHE B 1 115 ? 0.291 -13.758 -32.938 1 88.5 115 PHE B N 1
ATOM 4152 C CA . PHE B 1 115 ? 0.506 -13.945 -34.375 1 88.5 115 PHE B CA 1
ATOM 4153 C C . PHE B 1 115 ? 0.614 -12.602 -35.094 1 88.5 115 PHE B C 1
ATOM 4155 O O . PHE B 1 115 ? 1.34 -12.477 -36.062 1 88.5 115 PHE B O 1
ATOM 4162 N N . LEU B 1 116 ? -0.082 -11.594 -34.5 1 87.5 116 LEU B N 1
ATOM 4163 C CA . LEU B 1 116 ? -0.083 -10.273 -35.125 1 87.5 116 LEU B CA 1
ATOM 4164 C C . LEU B 1 116 ? 1.073 -9.43 -34.594 1 87.5 116 LEU B C 1
ATOM 4166 O O . LEU B 1 116 ? 1.286 -8.305 -35.062 1 87.5 116 LEU B O 1
ATOM 4170 N N . ASN B 1 117 ? 1.821 -9.906 -33.719 1 81.38 117 ASN B N 1
ATOM 4171 C CA . ASN B 1 117 ? 2.947 -9.211 -33.094 1 81.38 117 ASN B CA 1
ATOM 4172 C C . ASN B 1 117 ? 2.506 -7.918 -32.406 1 81.38 117 ASN B C 1
ATOM 4174 O O . ASN B 1 117 ? 3.201 -6.902 -32.5 1 81.38 117 ASN B O 1
ATOM 4178 N N . VAL B 1 118 ? 1.345 -7.953 -31.875 1 81.94 118 VAL B N 1
ATOM 4179 C CA . VAL B 1 118 ? 0.767 -6.762 -31.266 1 81.94 118 VAL B CA 1
ATOM 4180 C C . VAL B 1 118 ? 1.029 -6.773 -29.766 1 81.94 118 VAL B C 1
ATOM 4182 O O . VAL B 1 118 ? 1.059 -5.719 -29.125 1 81.94 118 VAL B O 1
ATOM 4185 N N . ARG B 1 119 ? 1.313 -7.914 -29.156 1 81.5 119 ARG B N 1
ATOM 4186 C CA . ARG B 1 119 ? 1.515 -8 -27.719 1 81.5 119 ARG B CA 1
ATOM 4187 C C . ARG B 1 119 ? 2.676 -7.121 -27.266 1 81.5 119 ARG B C 1
ATOM 4189 O O . ARG B 1 119 ? 2.574 -6.414 -26.266 1 81.5 119 ARG B O 1
ATOM 4196 N N . GLU B 1 120 ? 3.635 -7.168 -28.016 1 78 120 GLU B N 1
ATOM 4197 C CA . GLU B 1 120 ? 4.812 -6.371 -27.688 1 78 120 GLU B CA 1
ATOM 4198 C C . GLU B 1 120 ? 4.527 -4.879 -27.828 1 78 120 GLU B C 1
ATOM 4200 O O . GLU B 1 120 ? 5.012 -4.07 -27.031 1 78 120 GLU B O 1
ATOM 4205 N N . ALA B 1 121 ? 3.75 -4.609 -28.859 1 77.06 121 ALA B N 1
ATOM 4206 C CA . ALA B 1 121 ? 3.416 -3.211 -29.109 1 77.06 121 ALA B CA 1
ATOM 4207 C C . ALA B 1 121 ? 2.58 -2.635 -27.969 1 77.06 121 ALA B C 1
ATOM 4209 O O . ALA B 1 121 ? 2.777 -1.487 -27.562 1 77.06 121 ALA B O 1
ATOM 4210 N N . ILE B 1 122 ? 1.698 -3.439 -27.438 1 77.88 122 ILE B N 1
ATOM 4211 C CA . ILE B 1 122 ? 0.855 -3.008 -26.328 1 77.88 122 ILE B CA 1
ATOM 4212 C C . ILE B 1 122 ? 1.709 -2.818 -25.078 1 77.88 122 ILE B C 1
ATOM 4214 O O . ILE B 1 122 ? 1.537 -1.843 -24.344 1 77.88 122 ILE B O 1
ATOM 4218 N N . PHE B 1 123 ? 2.555 -3.746 -24.906 1 79 123 PHE B N 1
ATOM 4219 C CA . PHE B 1 123 ? 3.43 -3.672 -23.75 1 79 123 PHE B CA 1
ATOM 4220 C C . PHE B 1 123 ? 4.289 -2.412 -23.797 1 79 123 PHE B C 1
ATOM 4222 O O . PHE B 1 123 ? 4.473 -1.741 -22.781 1 79 123 PHE B O 1
ATOM 4229 N N . ASN B 1 124 ? 4.711 -2.027 -24.984 1 80.81 124 ASN B N 1
ATOM 4230 C CA . ASN B 1 124 ? 5.602 -0.883 -25.125 1 80.81 124 ASN B CA 1
ATOM 4231 C C . ASN B 1 124 ? 4.836 0.435 -25.094 1 80.81 124 ASN B C 1
ATOM 4233 O O . ASN B 1 124 ? 5.426 1.496 -24.891 1 80.81 124 ASN B O 1
ATOM 4237 N N . ALA B 1 125 ? 3.553 0.316 -25.312 1 81.25 125 ALA B N 1
ATOM 4238 C CA . ALA B 1 125 ? 2.717 1.513 -25.281 1 81.25 125 ALA B CA 1
ATOM 4239 C C . ALA B 1 125 ? 2.471 1.982 -23.844 1 81.25 125 ALA B C 1
ATOM 4241 O O . ALA B 1 125 ? 2.232 3.168 -23.609 1 81.25 125 ALA B O 1
ATOM 4242 N N . PHE B 1 126 ? 2.535 1.097 -22.906 1 85.25 126 PHE B N 1
ATOM 4243 C CA . PHE B 1 126 ? 2.307 1.454 -21.516 1 85.25 126 PHE B CA 1
ATOM 4244 C C . PHE B 1 126 ? 3.574 2.016 -20.891 1 85.25 126 PHE B C 1
ATOM 4246 O O . PHE B 1 126 ? 4.664 1.478 -21.094 1 85.25 126 PHE B O 1
ATOM 4253 N N . PRO B 1 127 ? 3.414 3.117 -20.219 1 89.38 127 PRO B N 1
ATOM 4254 C CA . PRO B 1 127 ? 4.582 3.686 -19.547 1 89.38 127 PRO B CA 1
ATOM 4255 C C . PRO B 1 127 ? 5.176 2.74 -18.5 1 89.38 127 PRO B C 1
ATOM 4257 O O . PRO B 1 127 ? 4.438 2.031 -17.812 1 89.38 127 PRO B O 1
ATOM 4260 N N . GLN B 1 128 ? 6.496 2.787 -18.375 1 88.88 128 GLN B N 1
ATOM 4261 C CA . GLN B 1 128 ? 7.223 1.924 -17.453 1 88.88 128 GLN B CA 1
ATOM 4262 C C . GLN B 1 128 ? 6.75 2.129 -16.016 1 88.88 128 GLN B C 1
ATOM 4264 O O . GLN B 1 128 ? 6.652 1.172 -15.242 1 88.88 128 GLN B O 1
ATOM 4269 N N . THR B 1 129 ? 6.41 3.34 -15.734 1 92.31 129 THR B N 1
ATOM 4270 C CA . THR B 1 129 ? 5.973 3.672 -14.383 1 92.31 129 THR B CA 1
ATOM 4271 C C . THR B 1 129 ? 4.668 2.953 -14.047 1 92.31 129 THR B C 1
ATOM 4273 O O . THR B 1 129 ? 4.512 2.426 -12.945 1 92.31 129 THR B O 1
ATOM 4276 N N . LEU B 1 130 ? 3.779 2.902 -14.938 1 91.81 130 LEU B N 1
ATOM 4277 C CA . LEU B 1 130 ? 2.5 2.242 -14.695 1 91.81 130 LEU B CA 1
ATOM 4278 C C . LEU B 1 130 ? 2.674 0.729 -14.641 1 91.81 130 LEU B C 1
ATOM 4280 O O . LEU B 1 130 ? 1.973 0.05 -13.883 1 91.81 130 LEU B O 1
ATOM 4284 N N . LYS B 1 131 ? 3.605 0.207 -15.469 1 89.69 131 LYS B N 1
ATOM 4285 C CA . LYS B 1 131 ? 3.883 -1.226 -15.43 1 89.69 131 LYS B CA 1
ATOM 4286 C C . LYS B 1 131 ? 4.387 -1.653 -14.055 1 89.69 131 LYS B C 1
ATOM 4288 O O . LYS B 1 131 ? 3.9 -2.635 -13.484 1 89.69 131 LYS B O 1
ATOM 4293 N N . HIS B 1 132 ? 5.305 -0.897 -13.531 1 91.69 132 HIS B N 1
ATOM 4294 C CA . HIS B 1 132 ? 5.848 -1.187 -12.211 1 91.69 132 HIS B CA 1
ATOM 4295 C C . HIS B 1 132 ? 4.793 -0.992 -11.125 1 91.69 132 HIS B C 1
ATOM 4297 O O . HIS B 1 132 ? 4.762 -1.733 -10.141 1 91.69 132 HIS B O 1
ATOM 4303 N N . ALA B 1 133 ? 3.928 0.005 -11.352 1 94.06 133 ALA B N 1
ATOM 4304 C CA . ALA B 1 133 ? 2.871 0.276 -10.375 1 94.06 133 ALA B CA 1
ATOM 4305 C C . ALA B 1 133 ? 1.873 -0.875 -10.32 1 94.06 133 ALA B C 1
ATOM 4307 O O . ALA B 1 133 ? 1.386 -1.229 -9.242 1 94.06 133 ALA B O 1
ATOM 4308 N N . VAL B 1 134 ? 1.578 -1.388 -11.438 1 90.75 134 VAL B N 1
ATOM 4309 C CA . VAL B 1 134 ? 0.633 -2.498 -11.492 1 90.75 134 VAL B CA 1
ATOM 4310 C C . VAL B 1 134 ? 1.222 -3.713 -10.773 1 90.75 134 VAL B C 1
ATOM 4312 O O . VAL B 1 134 ? 0.531 -4.379 -10 1 90.75 134 VAL B O 1
ATOM 4315 N N . GLY B 1 135 ? 2.477 -3.99 -11.055 1 90.31 135 GLY B N 1
ATOM 4316 C CA . GLY B 1 135 ? 3.137 -5.074 -10.344 1 90.31 135 GLY B CA 1
ATOM 4317 C C . GLY B 1 135 ? 3.104 -4.902 -8.836 1 90.31 135 GLY B C 1
ATOM 4318 O O . GLY B 1 135 ? 2.748 -5.828 -8.109 1 90.31 135 GLY B O 1
ATOM 4319 N N . ALA B 1 136 ? 3.436 -3.742 -8.375 1 93.69 136 ALA B N 1
ATOM 4320 C CA . ALA B 1 136 ? 3.441 -3.441 -6.949 1 93.69 136 ALA B CA 1
ATOM 4321 C C . ALA B 1 136 ? 2.029 -3.475 -6.371 1 93.69 136 ALA B C 1
ATOM 4323 O O . ALA B 1 136 ? 1.818 -3.951 -5.254 1 93.69 136 ALA B O 1
ATOM 4324 N N . GLY B 1 137 ? 1.093 -2.947 -7.137 1 94.12 137 GLY B N 1
ATOM 4325 C CA . GLY B 1 137 ? -0.294 -2.943 -6.699 1 94.12 137 GLY B CA 1
ATOM 4326 C C . GLY B 1 137 ? -0.871 -4.336 -6.535 1 94.12 137 GLY B C 1
ATOM 4327 O O . GLY B 1 137 ? -1.621 -4.598 -5.59 1 94.12 137 GLY B O 1
ATOM 4328 N N . ILE B 1 138 ? -0.543 -5.203 -7.457 1 92.44 138 ILE B N 1
ATOM 4329 C CA . ILE B 1 138 ? -0.972 -6.594 -7.355 1 92.44 138 ILE B CA 1
ATOM 4330 C C . ILE B 1 138 ? -0.383 -7.227 -6.098 1 92.44 138 ILE B C 1
ATOM 4332 O O . ILE B 1 138 ? -1.062 -7.98 -5.398 1 92.44 138 ILE B O 1
ATOM 4336 N N . GLY B 1 139 ? 0.836 -6.938 -5.879 1 93.5 139 GLY B N 1
ATOM 4337 C CA . GLY B 1 139 ? 1.458 -7.434 -4.66 1 93.5 139 GLY B CA 1
ATOM 4338 C C . GLY B 1 139 ? 0.71 -7.031 -3.402 1 93.5 139 GLY B C 1
ATOM 4339 O O . GLY B 1 139 ? 0.477 -7.863 -2.521 1 93.5 139 GLY B O 1
ATOM 4340 N N . LEU B 1 140 ? 0.333 -5.738 -3.303 1 95.12 140 LEU B N 1
ATOM 4341 C CA . LEU B 1 140 ? -0.43 -5.258 -2.156 1 95.12 140 LEU B CA 1
ATOM 4342 C C . LEU B 1 140 ? -1.779 -5.965 -2.066 1 95.12 140 LEU B C 1
ATOM 4344 O O . LEU B 1 140 ? -2.24 -6.293 -0.973 1 95.12 140 LEU B O 1
ATOM 4348 N N . PHE B 1 141 ? -2.309 -6.137 -3.156 1 93 141 PHE B N 1
ATOM 4349 C CA . PHE B 1 141 ? -3.613 -6.785 -3.229 1 93 141 PHE B CA 1
ATOM 4350 C C . PHE B 1 141 ? -3.535 -8.219 -2.725 1 93 141 PHE B C 1
ATOM 4352 O O . PHE B 1 141 ? -4.34 -8.633 -1.889 1 93 141 PHE B O 1
ATOM 4359 N N . ILE B 1 142 ? -2.566 -8.984 -3.191 1 93.12 142 ILE B N 1
ATOM 4360 C CA . ILE B 1 142 ? -2.377 -10.383 -2.797 1 93.12 142 ILE B CA 1
ATOM 4361 C C . ILE B 1 142 ? -2.078 -10.453 -1.302 1 93.12 142 ILE B C 1
ATOM 4363 O O . ILE B 1 142 ? -2.543 -11.367 -0.616 1 93.12 142 ILE B O 1
ATOM 4367 N N . THR B 1 143 ? -1.312 -9.547 -0.827 1 95.06 143 THR B N 1
ATOM 4368 C CA . THR B 1 143 ? -1.007 -9.508 0.598 1 95.06 143 THR B CA 1
ATOM 4369 C C . THR B 1 143 ? -2.275 -9.273 1.416 1 95.06 143 THR B C 1
ATOM 4371 O O . THR B 1 143 ? -2.449 -9.875 2.48 1 95.06 143 THR B O 1
ATOM 4374 N N . PHE B 1 144 ? -3.125 -8.398 0.939 1 93.62 144 PHE B N 1
ATOM 4375 C CA . PHE B 1 144 ? -4.387 -8.125 1.617 1 93.62 144 PHE B CA 1
ATOM 4376 C C . PHE B 1 144 ? -5.223 -9.398 1.724 1 93.62 144 PHE B C 1
ATOM 4378 O O . PHE B 1 144 ? -5.801 -9.68 2.775 1 93.62 144 PHE B O 1
ATOM 4385 N N . ILE B 1 145 ? -5.258 -10.141 0.683 1 91.56 145 ILE B N 1
ATOM 4386 C CA . ILE B 1 145 ? -5.973 -11.414 0.672 1 91.56 145 ILE B CA 1
ATOM 4387 C C . ILE B 1 145 ? -5.367 -12.359 1.709 1 91.56 145 ILE B C 1
ATOM 4389 O O . ILE B 1 145 ? -6.094 -13.023 2.453 1 91.56 145 ILE B O 1
ATOM 4393 N N . GLY B 1 146 ? -4.066 -12.445 1.718 1 93.06 146 GLY B N 1
ATOM 4394 C CA . GLY B 1 146 ? -3.395 -13.266 2.715 1 93.06 146 GLY B CA 1
ATOM 4395 C C . GLY B 1 146 ? -3.746 -12.875 4.141 1 93.06 146 GLY B C 1
ATOM 4396 O O . GLY B 1 146 ? -4.004 -13.742 4.977 1 93.06 146 GLY B O 1
ATOM 4397 N N . PHE B 1 147 ? -3.732 -11.539 4.41 1 93.25 147 PHE B N 1
ATOM 4398 C CA . PHE B 1 147 ? -4.082 -11.039 5.734 1 93.25 147 PHE B CA 1
ATOM 4399 C C . PHE B 1 147 ? -5.508 -11.445 6.105 1 93.25 147 PHE B C 1
ATOM 4401 O O . PHE B 1 147 ? -5.773 -11.805 7.25 1 93.25 147 PHE B O 1
ATOM 4408 N N . GLN B 1 148 ? -6.395 -11.383 5.18 1 90.75 148 GLN B N 1
ATOM 4409 C CA . GLN B 1 148 ? -7.793 -11.727 5.414 1 90.75 148 GLN B CA 1
ATOM 4410 C C . GLN B 1 148 ? -7.965 -13.219 5.648 1 90.75 148 GLN B C 1
ATOM 4412 O O . GLN B 1 148 ? -8.68 -13.633 6.566 1 90.75 148 GLN B O 1
ATOM 4417 N N . ASN B 1 149 ? -7.285 -14.023 4.824 1 87.5 149 ASN B N 1
ATOM 4418 C CA . ASN B 1 149 ? -7.402 -15.477 4.906 1 87.5 149 ASN B CA 1
ATOM 4419 C C . ASN B 1 149 ? -6.867 -16 6.234 1 87.5 149 ASN B C 1
ATOM 4421 O O . ASN B 1 149 ? -7.32 -17.047 6.719 1 87.5 149 ASN B O 1
ATOM 4425 N N . ALA B 1 150 ? -5.965 -15.25 6.793 1 90.06 150 ALA B N 1
ATOM 4426 C CA . ALA B 1 150 ? -5.352 -15.68 8.047 1 90.06 150 ALA B CA 1
ATOM 4427 C C . ALA B 1 150 ? -6.047 -15.047 9.242 1 90.06 150 ALA B C 1
ATOM 4429 O O . ALA B 1 150 ? -5.715 -15.344 10.398 1 90.06 150 ALA B O 1
ATOM 4430 N N . GLY B 1 151 ? -6.965 -14.156 8.984 1 87.88 151 GLY B N 1
ATOM 4431 C CA . GLY B 1 151 ? -7.656 -13.477 10.07 1 87.88 151 GLY B CA 1
ATOM 4432 C C . GLY B 1 151 ? -6.816 -12.398 10.727 1 87.88 151 GLY B C 1
ATOM 4433 O O . GLY B 1 151 ? -7.129 -11.945 11.828 1 87.88 151 GLY B O 1
ATOM 4434 N N . ILE B 1 152 ? -5.801 -12.055 10.094 1 87.94 152 ILE B N 1
ATOM 4435 C CA . ILE B 1 152 ? -4.965 -10.977 10.617 1 87.94 152 ILE B CA 1
ATOM 4436 C C . ILE B 1 152 ? -5.715 -9.648 10.516 1 87.94 152 ILE B C 1
ATOM 4438 O O . ILE B 1 152 ? -5.582 -8.789 11.391 1 87.94 152 ILE B O 1
ATOM 4442 N N . VAL B 1 153 ? -6.453 -9.484 9.422 1 89.12 153 VAL B N 1
ATOM 4443 C CA . VAL B 1 153 ? -7.324 -8.328 9.227 1 89.12 153 VAL B CA 1
ATOM 4444 C C . VAL B 1 153 ? -8.781 -8.781 9.18 1 89.12 153 VAL B C 1
ATOM 4446 O O . VAL B 1 153 ? -9.094 -9.828 8.609 1 89.12 153 VAL B O 1
ATOM 4449 N N . SER B 1 154 ? -9.594 -8.023 9.844 1 85.69 154 SER B N 1
ATOM 4450 C CA . SER B 1 154 ? -11.023 -8.328 9.891 1 85.69 154 SER B CA 1
ATOM 4451 C C . SER B 1 154 ? -11.859 -7.09 9.586 1 85.69 154 SER B C 1
ATOM 4453 O O . SER B 1 154 ? -11.32 -5.992 9.422 1 85.69 154 SER B O 1
ATOM 4455 N N . GLY B 1 155 ? -13.133 -7.34 9.406 1 80.5 155 GLY B N 1
ATOM 4456 C CA . GLY B 1 155 ? -14.031 -6.242 9.086 1 80.5 155 GLY B CA 1
ATOM 4457 C C . GLY B 1 155 ? -14.438 -5.438 10.312 1 80.5 155 GLY B C 1
ATOM 4458 O O . GLY B 1 155 ? -14.43 -5.953 11.43 1 80.5 155 GLY B O 1
ATOM 4459 N N . ASP B 1 156 ? -14.602 -4.176 10.016 1 77.5 156 ASP B N 1
ATOM 4460 C CA . ASP B 1 156 ? -15.109 -3.264 11.039 1 77.5 156 ASP B CA 1
ATOM 4461 C C . ASP B 1 156 ? -16.172 -2.328 10.453 1 77.5 156 ASP B C 1
ATOM 4463 O O . ASP B 1 156 ? -16.047 -1.881 9.312 1 77.5 156 ASP B O 1
ATOM 4467 N N . ALA B 1 157 ? -17.141 -2.107 11.172 1 71.56 157 ALA B N 1
ATOM 4468 C CA . ALA B 1 157 ? -18.25 -1.289 10.672 1 71.56 157 ALA B CA 1
ATOM 4469 C C . ALA B 1 157 ? -17.797 0.154 10.453 1 71.56 157 ALA B C 1
ATOM 4471 O O . ALA B 1 157 ? -18.234 0.805 9.5 1 71.56 157 ALA B O 1
ATOM 4472 N N . ALA B 1 158 ? -16.938 0.598 11.266 1 68 158 ALA B N 1
ATOM 4473 C CA . ALA B 1 158 ? -16.578 2.014 11.227 1 68 158 ALA B CA 1
ATOM 4474 C C . ALA B 1 158 ? -15.391 2.252 10.297 1 68 158 ALA B C 1
ATOM 4476 O O . ALA B 1 158 ? -15.352 3.25 9.57 1 68 158 ALA B O 1
ATOM 4477 N N . THR B 1 159 ? -14.508 1.32 10.25 1 77.38 159 THR B N 1
ATOM 4478 C CA . THR B 1 159 ? -13.25 1.574 9.555 1 77.38 159 THR B CA 1
ATOM 4479 C C . THR B 1 159 ? -13.086 0.637 8.367 1 77.38 159 THR B C 1
ATOM 4481 O O . THR B 1 159 ? -12.062 0.66 7.684 1 77.38 159 THR B O 1
ATOM 4484 N N . LEU B 1 160 ? -14.023 -0.191 8.086 1 77.31 160 LEU B N 1
ATOM 4485 C CA . LEU B 1 160 ? -14.062 -1.192 7.027 1 77.31 160 LEU B CA 1
ATOM 4486 C C . LEU B 1 160 ? -13.109 -2.342 7.332 1 77.31 160 LEU B C 1
ATOM 4488 O O . LEU B 1 160 ? -13.477 -3.512 7.203 1 77.31 160 LEU B O 1
ATOM 4492 N N . VAL B 1 161 ? -11.867 -1.98 7.82 1 81.81 161 VAL B N 1
ATOM 4493 C CA . VAL B 1 161 ? -10.859 -2.988 8.148 1 81.81 161 VAL B CA 1
ATOM 4494 C C . VAL B 1 161 ? -10.289 -2.709 9.539 1 81.81 161 VAL B C 1
ATOM 4496 O O . VAL B 1 161 ? -10.297 -1.565 10 1 81.81 161 VAL B O 1
ATOM 4499 N N . THR B 1 162 ? -9.852 -3.746 10.227 1 80.19 162 THR B N 1
ATOM 4500 C CA . THR B 1 162 ? -9.195 -3.648 11.523 1 80.19 162 THR B CA 1
ATOM 4501 C C . THR B 1 162 ? -8.305 -4.859 11.773 1 80.19 162 THR B C 1
ATOM 4503 O O . THR B 1 162 ? -8.328 -5.824 11.008 1 80.19 162 THR B O 1
ATOM 4506 N N . LEU B 1 163 ? -7.469 -4.668 12.75 1 82.31 163 LEU B N 1
ATOM 4507 C CA . LEU B 1 163 ? -6.672 -5.824 13.148 1 82.31 163 LEU B CA 1
ATOM 4508 C C . LEU B 1 163 ? -7.559 -6.926 13.719 1 82.31 163 LEU B C 1
ATOM 4510 O O . LEU B 1 163 ? -8.422 -6.66 14.555 1 82.31 163 LEU B O 1
ATOM 4514 N N . GLY B 1 164 ? -7.324 -8.109 13.227 1 80.5 164 GLY B N 1
ATOM 4515 C CA . GLY B 1 164 ? -8.07 -9.25 13.727 1 80.5 164 GLY B CA 1
ATOM 4516 C C . GLY B 1 164 ? -7.594 -9.719 15.086 1 80.5 164 GLY B C 1
ATOM 4517 O O . GLY B 1 164 ? -6.707 -9.109 15.688 1 80.5 164 GLY B O 1
ATOM 4518 N N . ASP B 1 165 ? -8.242 -10.734 15.562 1 78.06 165 ASP B N 1
ATOM 4519 C CA . ASP B 1 165 ? -7.895 -11.297 16.859 1 78.06 165 ASP B CA 1
ATOM 4520 C C . ASP B 1 165 ? -6.598 -12.094 16.781 1 78.06 165 ASP B C 1
ATOM 4522 O O . ASP B 1 165 ? -6.605 -13.266 16.406 1 78.06 165 ASP B O 1
ATOM 4526 N N . VAL B 1 166 ? -5.605 -11.539 17.219 1 78.69 166 VAL B N 1
ATOM 4527 C CA . VAL B 1 166 ? -4.281 -12.148 17.156 1 78.69 166 VAL B CA 1
ATOM 4528 C C . VAL B 1 166 ? -4.191 -13.312 18.141 1 78.69 166 VAL B C 1
ATOM 4530 O O . VAL B 1 166 ? -3.307 -14.164 18.016 1 78.69 166 VAL B O 1
ATOM 4533 N N . THR B 1 167 ? -5.094 -13.375 18.984 1 76.94 167 THR B N 1
ATOM 4534 C CA . THR B 1 167 ? -5.086 -14.438 19.984 1 76.94 167 THR B CA 1
ATOM 4535 C C . THR B 1 167 ? -5.668 -15.727 19.406 1 76.94 167 THR B C 1
ATOM 4537 O O . THR B 1 167 ? -5.488 -16.797 19.969 1 76.94 167 THR B O 1
ATOM 4540 N N . ASN B 1 168 ? -6.32 -15.594 18.359 1 85.31 168 ASN B N 1
ATOM 4541 C CA . ASN B 1 168 ? -6.801 -16.781 17.656 1 85.31 168 ASN B CA 1
ATOM 4542 C C . ASN B 1 168 ? -5.648 -17.625 17.125 1 85.31 168 ASN B C 1
ATOM 4544 O O . ASN B 1 168 ? -4.688 -17.094 16.562 1 85.31 168 ASN B O 1
ATOM 4548 N N . VAL B 1 169 ? -5.734 -18.859 17.328 1 85.31 169 VAL B N 1
ATOM 4549 C CA . VAL B 1 169 ? -4.652 -19.781 17 1 85.31 169 VAL B CA 1
ATOM 4550 C C . VAL B 1 169 ? -4.328 -19.703 15.516 1 85.31 169 VAL B C 1
ATOM 4552 O O . VAL B 1 169 ? -3.16 -19.734 15.125 1 85.31 169 VAL B O 1
ATOM 4555 N N . VAL B 1 170 ? -5.34 -19.625 14.695 1 87 170 VAL B N 1
ATOM 4556 C CA . VAL B 1 170 ? -5.152 -19.578 13.25 1 87 170 VAL B CA 1
ATOM 4557 C C . VAL B 1 170 ? -4.379 -18.328 12.859 1 87 170 VAL B C 1
ATOM 4559 O O . VAL B 1 170 ? -3.453 -18.391 12.047 1 87 170 VAL B O 1
ATOM 4562 N N . THR B 1 171 ? -4.754 -17.297 13.453 1 89.75 171 THR B N 1
ATOM 4563 C CA . THR B 1 171 ? -4.086 -16.016 13.172 1 89.75 171 THR B CA 1
ATOM 4564 C C . THR B 1 171 ? -2.65 -16.047 13.688 1 89.75 171 THR B C 1
ATOM 4566 O O . THR B 1 171 ? -1.733 -15.578 13.008 1 89.75 171 THR B O 1
ATOM 4569 N N . PHE B 1 172 ? -2.482 -16.578 14.797 1 89.25 172 PHE B N 1
ATOM 4570 C CA . PHE B 1 172 ? -1.156 -16.656 15.398 1 89.25 172 PHE B CA 1
ATOM 4571 C C . PHE B 1 172 ? -0.232 -17.531 14.547 1 89.25 172 PHE B C 1
ATOM 4573 O O . PHE B 1 172 ? 0.915 -17.156 14.289 1 89.25 172 PHE B O 1
ATOM 4580 N N . LEU B 1 173 ? -0.719 -18.641 14.156 1 91.38 173 LEU B N 1
ATOM 4581 C CA . LEU B 1 173 ? 0.074 -19.562 13.352 1 91.38 173 LEU B CA 1
ATOM 4582 C C . LEU B 1 173 ? 0.438 -18.922 12.008 1 91.38 173 LEU B C 1
ATOM 4584 O O . LEU B 1 173 ? 1.531 -19.156 11.484 1 91.38 173 LEU B O 1
ATOM 4588 N N . ALA B 1 174 ? -0.461 -18.188 11.469 1 92.75 174 ALA B N 1
ATOM 4589 C CA . ALA B 1 174 ? -0.189 -17.516 10.203 1 92.75 174 ALA B CA 1
ATOM 4590 C C . ALA B 1 174 ? 0.914 -16.469 10.367 1 92.75 174 ALA B C 1
ATOM 4592 O O . ALA B 1 174 ? 1.765 -16.312 9.492 1 92.75 174 ALA B O 1
ATOM 4593 N N . ILE B 1 175 ? 0.869 -15.75 11.453 1 93.19 175 ILE B N 1
ATOM 4594 C CA . ILE B 1 175 ? 1.894 -14.75 11.734 1 93.19 175 ILE B CA 1
ATOM 4595 C C . ILE B 1 175 ? 3.246 -15.438 11.922 1 93.19 175 ILE B C 1
ATOM 4597 O O . ILE B 1 175 ? 4.25 -15 11.344 1 93.19 175 ILE B O 1
ATOM 4601 N N . LEU B 1 176 ? 3.221 -16.453 12.672 1 93.25 176 LEU B N 1
ATOM 4602 C CA . LEU B 1 176 ? 4.441 -17.219 12.875 1 93.25 176 LEU B CA 1
ATOM 4603 C C . LEU B 1 176 ? 4.945 -17.812 11.562 1 93.25 176 LEU B C 1
ATOM 4605 O O . LEU B 1 176 ? 6.152 -17.812 11.297 1 93.25 176 LEU B O 1
ATOM 4609 N N . GLY B 1 177 ? 4.027 -18.375 10.828 1 95.44 177 GLY B N 1
ATOM 4610 C CA . GLY B 1 177 ? 4.383 -18.906 9.516 1 95.44 177 GLY B CA 1
ATOM 4611 C C . GLY B 1 177 ? 5 -17.859 8.602 1 95.44 177 GLY B C 1
ATOM 4612 O O . GLY B 1 177 ? 5.93 -18.172 7.852 1 95.44 177 GLY B O 1
ATOM 4613 N N . THR B 1 178 ? 4.473 -16.656 8.641 1 95.94 178 THR B N 1
ATOM 4614 C CA . THR B 1 178 ? 5.016 -15.562 7.84 1 95.94 178 THR B CA 1
ATOM 4615 C C . THR B 1 178 ? 6.449 -15.242 8.258 1 95.94 178 THR B C 1
ATOM 4617 O O . THR B 1 178 ? 7.316 -15.031 7.414 1 95.94 178 THR B O 1
ATOM 4620 N N . LEU B 1 179 ? 6.695 -15.234 9.516 1 95.88 179 LEU B N 1
ATOM 4621 C CA . LEU B 1 179 ? 8.039 -14.984 10.031 1 95.88 179 LEU B CA 1
ATOM 4622 C C . LEU B 1 179 ? 8.992 -16.094 9.617 1 95.88 179 LEU B C 1
ATOM 4624 O O . LEU B 1 179 ? 10.117 -15.836 9.18 1 95.88 179 LEU B O 1
ATOM 4628 N N . ILE B 1 180 ? 8.531 -17.312 9.734 1 96.62 180 ILE B N 1
ATOM 4629 C CA . ILE B 1 180 ? 9.359 -18.453 9.375 1 96.62 180 ILE B CA 1
ATOM 4630 C C . ILE B 1 180 ? 9.695 -18.406 7.891 1 96.62 180 ILE B C 1
ATOM 4632 O O . ILE B 1 180 ? 10.852 -18.594 7.504 1 96.62 180 ILE B O 1
ATOM 4636 N N . THR B 1 181 ? 8.695 -18.203 7.102 1 96.44 181 THR B N 1
ATOM 4637 C CA . THR B 1 181 ? 8.922 -18.125 5.66 1 96.44 181 THR B CA 1
ATOM 4638 C C . THR B 1 181 ? 9.883 -16.984 5.328 1 96.44 181 THR B C 1
ATOM 4640 O O . THR B 1 181 ? 10.758 -17.125 4.473 1 96.44 181 THR B O 1
ATOM 4643 N N . GLY B 1 182 ? 9.664 -15.859 6.02 1 95.94 182 GLY B N 1
ATOM 4644 C CA . GLY B 1 182 ? 10.578 -14.742 5.836 1 95.94 182 GLY B CA 1
ATOM 4645 C C . GLY B 1 182 ? 12.016 -15.086 6.172 1 95.94 182 GLY B C 1
ATOM 4646 O O . GLY B 1 182 ? 12.938 -14.711 5.441 1 95.94 182 GLY B O 1
ATOM 4647 N N . ILE B 1 183 ? 12.227 -15.789 7.223 1 96.56 183 ILE B N 1
ATOM 4648 C CA . ILE B 1 183 ? 13.555 -16.203 7.648 1 96.56 183 ILE B CA 1
ATOM 4649 C C . ILE B 1 183 ? 14.172 -17.125 6.594 1 96.56 183 ILE B C 1
ATOM 4651 O O . ILE B 1 183 ? 15.352 -16.984 6.266 1 96.56 183 ILE B O 1
ATOM 4655 N N . LEU B 1 184 ? 13.375 -18 6.043 1 96.38 184 LEU B N 1
ATOM 4656 C CA . LEU B 1 184 ? 13.859 -18.922 5.02 1 96.38 184 LEU B CA 1
ATOM 4657 C C . LEU B 1 184 ? 14.258 -18.172 3.756 1 96.38 184 LEU B C 1
ATOM 4659 O O . LEU B 1 184 ? 15.227 -18.531 3.09 1 96.38 184 LEU B O 1
ATOM 4663 N N . VAL B 1 185 ? 13.5 -17.172 3.449 1 94.31 185 VAL B N 1
ATOM 4664 C CA . VAL B 1 185 ? 13.812 -16.359 2.283 1 94.31 185 VAL B CA 1
ATOM 4665 C C . VAL B 1 185 ? 15.141 -15.633 2.498 1 94.31 185 VAL B C 1
ATOM 4667 O O . VAL B 1 185 ? 15.977 -15.586 1.595 1 94.31 185 VAL B O 1
ATOM 4670 N N . VAL B 1 186 ? 15.32 -15.078 3.676 1 94.5 186 VAL B N 1
ATOM 4671 C CA . VAL B 1 186 ? 16.547 -14.352 3.998 1 94.5 186 VAL B CA 1
ATOM 4672 C C . VAL B 1 186 ? 17.734 -15.297 3.949 1 94.5 186 VAL B C 1
ATOM 4674 O O . VAL B 1 186 ? 18.828 -14.922 3.506 1 94.5 186 VAL B O 1
ATOM 4677 N N . LYS B 1 187 ? 17.5 -16.516 4.352 1 94.81 187 LYS B N 1
ATOM 4678 C CA . LYS B 1 187 ? 18.562 -17.516 4.348 1 94.81 187 LYS B CA 1
ATOM 4679 C C . LYS B 1 187 ? 18.75 -18.109 2.955 1 94.81 187 LYS B C 1
ATOM 4681 O O . LYS B 1 187 ? 19.625 -18.969 2.752 1 94.81 187 LYS B O 1
ATOM 4686 N N . ARG B 1 188 ? 18.031 -17.75 2.01 1 91.56 188 ARG B N 1
ATOM 4687 C CA . ARG B 1 188 ? 18.125 -18.156 0.61 1 91.56 188 ARG B CA 1
ATOM 4688 C C . ARG B 1 188 ? 17.953 -19.672 0.464 1 91.56 188 ARG B C 1
ATOM 4690 O O . ARG B 1 188 ? 18.719 -20.312 -0.266 1 91.56 188 ARG B O 1
ATOM 4697 N N . VAL B 1 189 ? 17.031 -20.172 1.192 1 93.06 189 VAL B N 1
ATOM 4698 C CA . VAL B 1 189 ? 16.703 -21.578 1.067 1 93.06 189 VAL B CA 1
ATOM 4699 C C . VAL B 1 189 ? 15.859 -21.812 -0.183 1 93.06 189 VAL B C 1
ATOM 4701 O O . VAL B 1 189 ? 14.891 -21.078 -0.427 1 93.06 189 VAL B O 1
ATOM 4704 N N . LYS B 1 190 ? 16.234 -22.828 -0.99 1 90.31 190 LYS B N 1
ATOM 4705 C CA . LYS B 1 190 ? 15.453 -23.156 -2.178 1 90.31 190 LYS B CA 1
ATOM 4706 C C . LYS B 1 190 ? 14.07 -23.672 -1.797 1 90.31 190 LYS B C 1
ATOM 4708 O O . LYS B 1 190 ? 13.945 -24.562 -0.955 1 90.31 190 LYS B O 1
ATOM 4713 N N . GLY B 1 191 ? 13.078 -23.031 -2.375 1 93.31 191 GLY B N 1
ATOM 4714 C CA . GLY B 1 191 ? 11.711 -23.422 -2.041 1 93.31 191 GLY B CA 1
ATOM 4715 C C . GLY B 1 191 ? 11.25 -22.875 -0.704 1 93.31 191 GLY B C 1
ATOM 4716 O O . GLY B 1 191 ? 10.5 -23.547 0.017 1 93.31 191 GLY B O 1
ATOM 4717 N N . SER B 1 192 ? 11.727 -21.734 -0.319 1 95 192 SER B N 1
ATOM 4718 C CA . SER B 1 192 ? 11.43 -21.125 0.973 1 95 192 SER B CA 1
ATOM 4719 C C . SER B 1 192 ? 9.93 -21 1.193 1 95 192 SER B C 1
ATOM 4721 O O . SER B 1 192 ? 9.43 -21.266 2.285 1 95 192 SER B O 1
ATOM 4723 N N . ILE B 1 193 ? 9.188 -20.672 0.189 1 94.56 193 ILE B N 1
ATOM 4724 C CA . ILE B 1 193 ? 7.754 -20.438 0.323 1 94.56 193 ILE B CA 1
ATOM 4725 C C . ILE B 1 193 ? 7.035 -21.766 0.553 1 94.56 193 ILE B C 1
ATOM 4727 O O . ILE B 1 193 ? 6.184 -21.875 1.438 1 94.56 193 ILE B O 1
ATOM 4731 N N . LEU B 1 194 ? 7.418 -22.781 -0.223 1 94.62 194 LEU B N 1
ATOM 4732 C CA . LEU B 1 194 ? 6.824 -24.094 -0.051 1 94.62 194 LEU B CA 1
ATOM 4733 C C . LEU B 1 194 ? 7.125 -24.656 1.337 1 94.62 194 LEU B C 1
ATOM 4735 O O . LEU B 1 194 ? 6.227 -25.141 2.023 1 94.62 194 LEU B O 1
ATOM 4739 N N . ILE B 1 195 ? 8.336 -24.578 1.702 1 95.44 195 ILE B N 1
ATOM 4740 C CA . ILE B 1 195 ? 8.742 -25.062 3.016 1 95.44 195 ILE B CA 1
ATOM 4741 C C . ILE B 1 195 ? 7.996 -24.297 4.105 1 95.44 195 ILE B C 1
ATOM 4743 O O . ILE B 1 195 ? 7.59 -24.875 5.113 1 95.44 195 ILE B O 1
ATOM 4747 N N . GLY B 1 196 ? 7.809 -23 3.902 1 95.75 196 GLY B N 1
ATOM 4748 C CA . GLY B 1 196 ? 7.039 -22.203 4.84 1 95.75 196 GLY B CA 1
ATOM 4749 C C . GLY B 1 196 ? 5.613 -22.688 5.012 1 95.75 196 GLY B C 1
ATOM 4750 O O . GLY B 1 196 ? 5.109 -22.781 6.137 1 95.75 196 GLY B O 1
ATOM 4751 N N . ILE B 1 197 ? 5 -23 3.92 1 95.06 197 ILE B N 1
ATOM 4752 C CA . ILE B 1 197 ? 3.637 -23.516 3.941 1 95.06 197 ILE B CA 1
ATOM 4753 C C . ILE B 1 197 ? 3.596 -24.828 4.73 1 95.06 197 ILE B C 1
ATOM 4755 O O . ILE B 1 197 ? 2.754 -25 5.617 1 95.06 197 ILE B O 1
ATOM 4759 N N . LEU B 1 198 ? 4.5 -25.703 4.457 1 94.75 198 LEU B N 1
ATOM 4760 C CA . LEU B 1 198 ? 4.508 -27.031 5.074 1 94.75 198 LEU B CA 1
ATOM 4761 C C . LEU B 1 198 ? 4.816 -26.938 6.562 1 94.75 198 LEU B C 1
ATOM 4763 O O . LEU B 1 198 ? 4.207 -27.641 7.375 1 94.75 198 LEU B O 1
ATOM 4767 N N . VAL B 1 199 ? 5.75 -26.125 6.898 1 95.56 199 VAL B N 1
ATOM 4768 C CA . VAL B 1 199 ? 6.098 -25.953 8.305 1 95.56 199 VAL B CA 1
ATOM 4769 C C . VAL B 1 199 ? 4.906 -25.391 9.062 1 95.56 199 VAL B C 1
ATOM 4771 O O . VAL B 1 199 ? 4.598 -25.828 10.172 1 95.56 199 VAL B O 1
ATOM 4774 N N . THR B 1 200 ? 4.285 -24.375 8.508 1 94.62 200 THR B N 1
ATOM 4775 C CA . THR B 1 200 ? 3.113 -23.781 9.148 1 94.62 200 THR B CA 1
ATOM 4776 C C . THR B 1 200 ? 1.995 -24.812 9.273 1 94.62 200 THR B C 1
ATOM 4778 O O . THR B 1 200 ? 1.29 -24.844 10.281 1 94.62 200 THR B O 1
ATOM 4781 N N . TYR B 1 201 ? 1.854 -25.594 8.25 1 93.44 201 TYR B N 1
ATOM 4782 C CA . TYR B 1 201 ? 0.866 -26.672 8.258 1 93.44 201 TYR B CA 1
ATOM 4783 C C . TYR B 1 201 ? 1.15 -27.672 9.367 1 93.44 201 TYR B C 1
ATOM 4785 O O . TYR B 1 201 ? 0.248 -28.047 10.125 1 93.44 201 TYR B O 1
ATOM 4793 N N . VAL B 1 202 ? 2.355 -28.062 9.492 1 93.69 202 VAL B N 1
ATOM 4794 C CA . VAL B 1 202 ? 2.762 -29.016 10.523 1 93.69 202 VAL B CA 1
ATOM 4795 C C . VAL B 1 202 ? 2.529 -28.406 11.906 1 93.69 202 VAL B C 1
ATOM 4797 O O . VAL B 1 202 ? 2.084 -29.109 12.828 1 93.69 202 VAL B O 1
ATOM 4800 N N . LEU B 1 203 ? 2.832 -27.156 12.062 1 93 203 LEU B N 1
ATOM 4801 C CA . LEU B 1 203 ? 2.57 -26.484 13.328 1 93 203 LEU B CA 1
ATOM 4802 C C . LEU B 1 203 ? 1.079 -26.484 13.641 1 93 203 LEU B C 1
ATOM 4804 O O . LEU B 1 203 ? 0.688 -26.562 14.812 1 93 203 LEU B O 1
ATOM 4808 N N . GLY B 1 204 ? 0.307 -26.281 12.641 1 91 204 GLY B N 1
ATOM 4809 C CA . GLY B 1 204 ? -1.132 -26.391 12.828 1 91 204 GLY B CA 1
ATOM 4810 C C . GLY B 1 204 ? -1.577 -27.75 13.305 1 91 204 GLY B C 1
ATOM 4811 O O . GLY B 1 204 ? -2.447 -27.859 14.172 1 91 204 GLY B O 1
ATOM 4812 N N . ILE B 1 205 ? -0.988 -28.781 12.773 1 89.88 205 ILE B N 1
ATOM 4813 C CA . ILE B 1 205 ? -1.292 -30.141 13.188 1 89.88 205 ILE B CA 1
ATOM 4814 C C . ILE B 1 205 ? -0.904 -30.344 14.648 1 89.88 205 ILE B C 1
ATOM 4816 O O . ILE B 1 205 ? -1.654 -30.938 15.422 1 89.88 205 ILE B O 1
ATOM 4820 N N . ILE B 1 206 ? 0.241 -29.812 14.961 1 90.88 206 ILE B N 1
ATOM 4821 C CA . ILE B 1 206 ? 0.704 -29.922 16.344 1 90.88 206 ILE B CA 1
ATOM 4822 C C . ILE B 1 206 ? -0.264 -29.188 17.266 1 90.88 206 ILE B C 1
ATOM 4824 O O . ILE B 1 206 ? -0.593 -29.672 18.344 1 90.88 206 ILE B O 1
ATOM 4828 N N . ALA B 1 207 ? -0.715 -28.031 16.828 1 89.25 207 ALA B N 1
ATOM 4829 C CA . ALA B 1 207 ? -1.677 -27.266 17.625 1 89.25 207 ALA B CA 1
ATOM 4830 C C . ALA B 1 207 ? -2.984 -28.031 17.781 1 89.25 207 ALA B C 1
ATOM 4832 O O . ALA B 1 207 ? -3.637 -27.938 18.828 1 89.25 207 ALA B O 1
ATOM 4833 N N . GLU B 1 208 ? -3.354 -28.672 16.75 1 85.25 208 GLU B N 1
ATOM 4834 C CA . GLU B 1 208 ? -4.559 -29.484 16.828 1 85.25 208 GLU B CA 1
ATOM 4835 C C . GLU B 1 208 ? -4.379 -30.641 17.797 1 85.25 208 GLU B C 1
ATOM 4837 O O . GLU B 1 208 ? -5.289 -30.953 18.578 1 85.25 208 GLU B O 1
ATOM 4842 N N . LEU B 1 209 ? -3.27 -31.234 17.797 1 85.75 209 LEU B N 1
ATOM 4843 C CA . LEU B 1 209 ? -2.982 -32.375 18.656 1 85.75 209 LEU B CA 1
ATOM 4844 C C . LEU B 1 209 ? -2.895 -31.969 20.125 1 85.75 209 LEU B C 1
ATOM 4846 O O . LEU B 1 209 ? -3.246 -32.75 21.016 1 85.75 209 LEU B O 1
ATOM 4850 N N . VAL B 1 210 ? -2.457 -30.719 20.391 1 87.31 210 VAL B N 1
ATOM 4851 C CA . VAL B 1 210 ? -2.299 -30.234 21.75 1 87.31 210 VAL B CA 1
ATOM 4852 C C . VAL B 1 210 ? -3.607 -29.625 22.25 1 87.31 210 VAL B C 1
ATOM 4854 O O . VAL B 1 210 ? -3.758 -29.328 23.438 1 87.31 210 VAL B O 1
ATOM 4857 N N . GLY B 1 211 ? -4.582 -29.469 21.391 1 79.25 211 GLY B N 1
ATOM 4858 C CA . GLY B 1 211 ? -5.902 -28.984 21.766 1 79.25 211 GLY B CA 1
ATOM 4859 C C . GLY B 1 211 ? -6.062 -27.484 21.609 1 79.25 211 GLY B C 1
ATOM 4860 O O . GLY B 1 211 ? -7.074 -26.922 22.016 1 79.25 211 GLY B O 1
ATOM 4861 N N . TRP B 1 212 ? -5.051 -26.906 21.141 1 79 212 TRP B N 1
ATOM 4862 C CA . TRP B 1 212 ? -5.137 -25.469 20.922 1 79 212 TRP B CA 1
ATOM 4863 C C . TRP B 1 212 ? -5.996 -25.141 19.703 1 79 212 TRP B C 1
ATOM 4865 O O . TRP B 1 212 ? -6.703 -24.141 19.688 1 79 212 TRP B O 1
ATOM 4875 N N . TYR B 1 213 ? -5.875 -26 18.719 1 73.69 213 TYR B N 1
ATOM 4876 C CA . TYR B 1 213 ? -6.719 -25.969 17.516 1 73.69 213 TYR B CA 1
ATOM 4877 C C . TYR B 1 213 ? -7.785 -27.047 17.578 1 73.69 213 TYR B C 1
ATOM 4879 O O . TYR B 1 213 ? -7.465 -28.234 17.594 1 73.69 213 TYR B O 1
ATOM 4887 N N . VAL B 1 214 ? -8.961 -26.625 17.812 1 70.38 214 VAL B N 1
ATOM 4888 C CA . VAL B 1 214 ? -10.016 -27.625 17.953 1 70.38 214 VAL B CA 1
ATOM 4889 C C . VAL B 1 214 ? -10.898 -27.625 16.719 1 70.38 214 VAL B C 1
ATOM 4891 O O . VAL B 1 214 ? -11.594 -26.641 16.438 1 70.38 214 VAL B O 1
ATOM 4894 N N . PRO B 1 215 ? -10.688 -28.641 15.961 1 69.69 215 PRO B N 1
ATOM 4895 C CA . PRO B 1 215 ? -11.539 -28.75 14.773 1 69.69 215 PRO B CA 1
ATOM 4896 C C . PRO B 1 215 ? -13.031 -28.703 15.109 1 69.69 215 PRO B C 1
ATOM 4898 O O . PRO B 1 215 ? -13.461 -29.312 16.094 1 69.69 215 PRO B O 1
ATOM 4901 N N . ASN B 1 216 ? -13.633 -27.734 14.68 1 62.91 216 ASN B N 1
ATOM 4902 C CA . ASN B 1 216 ? -15.078 -27.609 14.836 1 62.91 216 ASN B CA 1
ATOM 4903 C C . ASN B 1 216 ? -15.781 -27.453 13.492 1 62.91 216 ASN B C 1
ATOM 4905 O O . ASN B 1 216 ? -15.836 -26.359 12.93 1 62.91 216 ASN B O 1
ATOM 4909 N N . PRO B 1 217 ? -16.25 -28.594 13.031 1 60.81 217 PRO B N 1
ATOM 4910 C CA . PRO B 1 217 ? -16.922 -28.562 11.727 1 60.81 217 PRO B CA 1
ATOM 4911 C C . PRO B 1 217 ? -18 -27.484 11.641 1 60.81 217 PRO B C 1
ATOM 4913 O O . PRO B 1 217 ? -18.219 -26.891 10.578 1 60.81 217 PRO B O 1
ATOM 4916 N N . GLU B 1 218 ? -18.688 -27.219 12.734 1 52.12 218 GLU B N 1
ATOM 4917 C CA . GLU B 1 218 ? -19.734 -26.188 12.742 1 52.12 218 GLU B CA 1
ATOM 4918 C C . GLU B 1 218 ? -19.141 -24.812 12.484 1 52.12 218 GLU B C 1
ATOM 4920 O O . GLU B 1 218 ? -19.812 -23.938 11.914 1 52.12 218 GLU B O 1
ATOM 4925 N N . ALA B 1 219 ? -17.984 -24.828 12.898 1 54.94 219 ALA B N 1
ATOM 4926 C CA . ALA B 1 219 ? -17.344 -23.531 12.727 1 54.94 219 ALA B CA 1
ATOM 4927 C C . ALA B 1 219 ? -16.422 -23.531 11.5 1 54.94 219 ALA B C 1
ATOM 4929 O O . ALA B 1 219 ? -15.578 -22.641 11.352 1 54.94 219 ALA B O 1
ATOM 4930 N N . GLU B 1 220 ? -16.484 -24.609 10.664 1 52.34 220 GLU B N 1
ATOM 4931 C CA . GLU B 1 220 ? -15.781 -24.781 9.398 1 52.34 220 GLU B CA 1
ATOM 4932 C C . GLU B 1 220 ? -14.281 -24.984 9.633 1 52.34 220 GLU B C 1
ATOM 4934 O O . GLU B 1 220 ? -13.461 -24.453 8.883 1 52.34 220 GLU B O 1
ATOM 4939 N N . VAL B 1 221 ? -13.984 -25.531 10.75 1 59.31 221 VAL B N 1
ATOM 4940 C CA . VAL B 1 221 ? -12.602 -25.891 11.047 1 59.31 221 VAL B CA 1
ATOM 4941 C C . VAL B 1 221 ? -12.43 -27.406 10.953 1 59.31 221 VAL B C 1
ATOM 4943 O O . VAL B 1 221 ? -13.016 -28.156 11.742 1 59.31 221 VAL B O 1
ATOM 4946 N N . TYR B 1 222 ? -11.734 -27.75 9.922 1 65.62 222 TYR B N 1
ATOM 4947 C CA . TYR B 1 222 ? -11.633 -29.172 9.641 1 65.62 222 TYR B CA 1
ATOM 4948 C C . TYR B 1 222 ? -10.297 -29.719 10.117 1 65.62 222 TYR B C 1
ATOM 4950 O O . TYR B 1 222 ? -9.375 -28.969 10.422 1 65.62 222 TYR B O 1
ATOM 4958 N N . SER B 1 223 ? -10.297 -31.031 10.227 1 73.19 223 SER B N 1
ATOM 4959 C CA . SER B 1 223 ? -9.07 -31.703 10.641 1 73.19 223 SER B CA 1
ATOM 4960 C C . SER B 1 223 ? -7.941 -31.469 9.648 1 73.19 223 SER B C 1
ATOM 4962 O O . SER B 1 223 ? -8.164 -31.453 8.438 1 73.19 223 SER B O 1
ATOM 4964 N N . LEU B 1 224 ? -6.793 -31.203 10.156 1 78.44 224 LEU B N 1
ATOM 4965 C CA . LEU B 1 224 ? -5.621 -30.859 9.359 1 78.44 224 LEU B CA 1
ATOM 4966 C C . LEU B 1 224 ? -4.812 -32.094 9 1 78.44 224 LEU B C 1
ATOM 4968 O O . LEU B 1 224 ? -3.885 -32.031 8.188 1 78.44 224 LEU B O 1
ATOM 4972 N N . ILE B 1 225 ? -5.219 -33.188 9.477 1 76.69 225 ILE B N 1
ATOM 4973 C CA . ILE B 1 225 ? -4.43 -34.406 9.25 1 76.69 225 ILE B CA 1
ATOM 4974 C C . ILE B 1 225 ? -4.902 -35.094 7.977 1 76.69 225 ILE B C 1
ATOM 4976 O O . ILE B 1 225 ? -6.066 -35.5 7.867 1 76.69 225 ILE B O 1
ATOM 4980 N N . PRO B 1 226 ? -3.947 -35.188 7.043 1 76.62 226 PRO B N 1
ATOM 4981 C CA . PRO B 1 226 ? -4.352 -35.844 5.809 1 76.62 226 PRO B CA 1
ATOM 4982 C C . PRO B 1 226 ? -4.527 -37.344 5.992 1 76.62 226 PRO B C 1
ATOM 4984 O O . PRO B 1 226 ? -3.811 -37.969 6.785 1 76.62 226 PRO B O 1
ATOM 4987 N N . SER B 1 227 ? -5.504 -37.906 5.402 1 72.88 227 SER B N 1
ATOM 4988 C CA .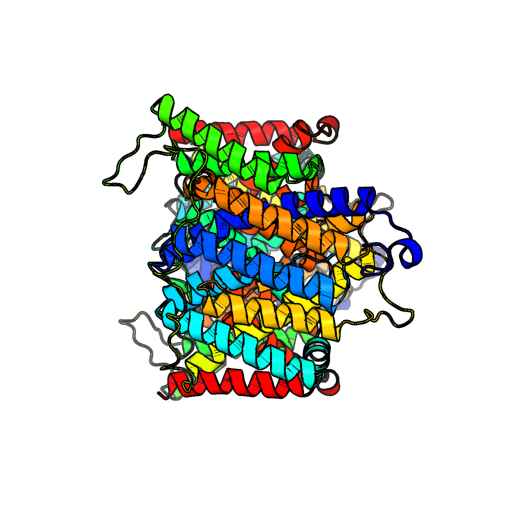 SER B 1 227 ? -5.785 -39.344 5.539 1 72.88 227 SER B CA 1
ATOM 4989 C C . SER B 1 227 ? -4.758 -40.188 4.793 1 72.88 227 SER B C 1
ATOM 4991 O O . SER B 1 227 ? -4.414 -41.281 5.234 1 72.88 227 SER B O 1
ATOM 4993 N N . THR B 1 228 ? -4.277 -39.656 3.66 1 82.81 228 THR B N 1
ATOM 4994 C CA . THR B 1 228 ? -3.285 -40.375 2.852 1 82.81 228 THR B CA 1
ATOM 4995 C C . THR B 1 228 ? -2.268 -39.375 2.275 1 82.81 228 THR B C 1
ATOM 4997 O O . THR B 1 228 ? -2.543 -38.188 2.168 1 82.81 228 THR B O 1
ATOM 5000 N N . PHE B 1 229 ? -1.121 -40 1.977 1 83.19 229 PHE B N 1
ATOM 5001 C CA . PHE B 1 229 ? -0.068 -39.188 1.405 1 83.19 229 PHE B CA 1
ATOM 5002 C C . PHE B 1 229 ? -0.084 -39.25 -0.117 1 83.19 229 PHE B C 1
ATOM 5004 O O . PHE B 1 229 ? 0.327 -38.312 -0.794 1 83.19 229 PHE B O 1
ATOM 5011 N N . PHE B 1 230 ? -0.539 -40.344 -0.655 1 85.44 230 PHE B N 1
ATOM 5012 C CA . PHE B 1 230 ? -0.574 -40.562 -2.096 1 85.44 230 PHE B CA 1
ATOM 5013 C C . PHE B 1 230 ? -1.973 -40.969 -2.549 1 85.44 230 PHE B C 1
ATOM 5015 O O . PHE B 1 230 ? -2.688 -41.688 -1.83 1 85.44 230 PHE B O 1
ATOM 5022 N N . SER B 1 231 ? -2.438 -40.438 -3.627 1 85.88 231 SER B N 1
ATOM 5023 C CA . SER B 1 231 ? -3.715 -40.844 -4.219 1 85.88 231 SER B CA 1
ATOM 5024 C C . SER B 1 231 ? -3.729 -40.562 -5.723 1 85.88 231 SER B C 1
ATOM 5026 O O . SER B 1 231 ? -2.848 -39.875 -6.246 1 85.88 231 SER B O 1
ATOM 5028 N N . ALA B 1 232 ? -4.641 -41.25 -6.359 1 87.88 232 ALA B N 1
ATOM 5029 C CA . ALA B 1 232 ? -4.887 -40.906 -7.754 1 87.88 232 ALA B CA 1
ATOM 5030 C C . ALA B 1 232 ? -5.328 -39.438 -7.879 1 87.88 232 ALA B C 1
ATOM 5032 O O . ALA B 1 232 ? -5.969 -38.906 -6.973 1 87.88 232 ALA B O 1
ATOM 5033 N N . PRO B 1 233 ? -4.832 -38.844 -9.016 1 92.06 233 PRO B N 1
ATOM 5034 C CA . PRO B 1 233 ? -5.238 -37.469 -9.195 1 92.06 233 PRO B CA 1
ATOM 5035 C C . PRO B 1 233 ? -6.754 -37.281 -9.156 1 92.06 233 PRO B C 1
ATOM 5037 O O . PRO B 1 233 ? -7.496 -38.094 -9.695 1 92.06 233 PRO B O 1
ATOM 5040 N N . PRO B 1 234 ? -7.215 -36.25 -8.438 1 92.5 234 PRO B N 1
ATOM 5041 C CA . PRO B 1 234 ? -8.648 -35.938 -8.445 1 92.5 234 PRO B CA 1
ATOM 5042 C C . PRO B 1 234 ? -9.195 -35.719 -9.852 1 92.5 234 PRO B C 1
ATOM 5044 O O . PRO B 1 234 ? -8.5 -35.156 -10.695 1 92.5 234 PRO B O 1
ATOM 5047 N N . SER B 1 235 ? -10.422 -36.125 -10.016 1 94.19 235 SER B N 1
ATOM 5048 C CA . SER B 1 235 ? -11.047 -35.969 -11.32 1 94.19 235 SER B CA 1
ATOM 5049 C C . SER B 1 235 ? -11.258 -34.5 -11.664 1 94.19 235 SER B C 1
ATOM 5051 O O . SER B 1 235 ? -11.617 -33.688 -10.797 1 94.19 235 SER B O 1
ATOM 5053 N N . ILE B 1 236 ? -11.016 -34.188 -12.891 1 95.88 236 ILE B N 1
ATOM 5054 C CA . ILE B 1 236 ? -11.18 -32.812 -13.352 1 95.88 236 ILE B CA 1
ATOM 5055 C C . ILE B 1 236 ? -12.594 -32.625 -13.898 1 95.88 236 ILE B C 1
ATOM 5057 O O . ILE B 1 236 ? -12.984 -31.5 -14.25 1 95.88 236 ILE B O 1
ATOM 5061 N N . ALA B 1 237 ? -13.445 -33.531 -13.859 1 94 237 ALA B N 1
ATOM 5062 C CA . ALA B 1 237 ? -14.758 -33.594 -14.508 1 94 237 ALA B CA 1
ATOM 5063 C C . ALA B 1 237 ? -15.672 -32.469 -13.992 1 94 237 ALA B C 1
ATOM 5065 O O . ALA B 1 237 ? -16.453 -31.906 -14.75 1 94 237 ALA B O 1
ATOM 5066 N N . PRO B 1 238 ? -15.594 -32.156 -12.734 1 94.38 238 PRO B N 1
ATOM 5067 C CA . PRO B 1 238 ? -16.516 -31.156 -12.203 1 94.38 238 PRO B CA 1
ATOM 5068 C C . PRO B 1 238 ? -16.281 -29.766 -12.797 1 94.38 238 PRO B C 1
ATOM 5070 O O . PRO B 1 238 ? -17.188 -28.906 -12.75 1 94.38 238 PRO B O 1
ATOM 5073 N N . ILE B 1 239 ? -15.102 -29.531 -13.344 1 95.56 239 ILE B N 1
ATOM 5074 C CA . ILE B 1 239 ? -14.82 -28.156 -13.727 1 95.56 239 ILE B CA 1
ATOM 5075 C C . ILE B 1 239 ? -14.352 -28.109 -15.18 1 95.56 239 ILE B C 1
ATOM 5077 O O . ILE B 1 239 ? -14.352 -27.047 -15.805 1 95.56 239 ILE B O 1
ATOM 5081 N N . ALA B 1 240 ? -13.969 -29.25 -15.727 1 95.38 240 ALA B N 1
ATOM 5082 C CA . ALA B 1 240 ? -13.406 -29.297 -17.078 1 95.38 240 ALA B CA 1
ATOM 5083 C C . ALA B 1 240 ? -14.469 -28.953 -18.125 1 95.38 240 ALA B C 1
ATOM 5085 O O . ALA B 1 240 ? -15.578 -29.484 -18.078 1 95.38 240 ALA B O 1
ATOM 5086 N N . PHE B 1 241 ? -14.133 -28.047 -18.984 1 96.06 241 PHE B N 1
ATOM 5087 C CA . PHE B 1 241 ? -14.977 -27.656 -20.109 1 96.06 241 PHE B CA 1
ATOM 5088 C C . PHE B 1 241 ? -16.312 -27.109 -19.625 1 96.06 241 PHE B C 1
ATOM 5090 O O . PHE B 1 241 ? -17.344 -27.344 -20.25 1 96.06 241 PHE B O 1
ATOM 5097 N N . LYS B 1 242 ? -16.375 -26.5 -18.516 1 94.44 242 LYS B N 1
ATOM 5098 C CA . LYS B 1 242 ? -17.625 -25.953 -17.969 1 94.44 242 LYS B CA 1
ATOM 5099 C C . LYS B 1 242 ? -17.656 -24.422 -18.125 1 94.44 242 LYS B C 1
ATOM 5101 O O . LYS B 1 242 ? -18.5 -23.766 -17.516 1 94.44 242 LYS B O 1
ATOM 5106 N N . LEU B 1 243 ? -16.812 -23.938 -18.906 1 94.56 243 LEU B N 1
ATOM 5107 C CA . LEU B 1 243 ? -16.781 -22.484 -19.094 1 94.56 243 LEU B CA 1
ATOM 5108 C C . LEU B 1 243 ? -18.062 -22 -19.75 1 94.56 243 LEU B C 1
ATOM 5110 O O . LEU B 1 243 ? -18.703 -22.734 -20.5 1 94.56 243 LEU B O 1
ATOM 5114 N N . ASP B 1 244 ? -18.5 -20.797 -19.344 1 93.75 244 ASP B N 1
ATOM 5115 C CA . ASP B 1 244 ? -19.703 -20.172 -19.859 1 93.75 244 ASP B CA 1
ATOM 5116 C C . ASP B 1 244 ? -19.375 -18.906 -20.656 1 93.75 244 ASP B C 1
ATOM 5118 O O . ASP B 1 244 ? -18.797 -17.953 -20.109 1 93.75 244 ASP B O 1
ATOM 5122 N N . LEU B 1 245 ? -19.812 -18.875 -21.906 1 92.62 245 LEU B N 1
ATOM 5123 C CA . LEU B 1 245 ? -19.547 -17.75 -22.781 1 92.62 245 LEU B CA 1
ATOM 5124 C C . LEU B 1 245 ? -20.812 -16.922 -23 1 92.62 245 LEU B C 1
ATOM 5126 O O . LEU B 1 245 ? -20.891 -16.141 -23.953 1 92.62 245 LEU B O 1
ATOM 5130 N N . SER B 1 246 ? -21.766 -17.016 -22.156 1 87.19 246 SER B N 1
ATOM 5131 C CA . SER B 1 246 ? -23.062 -16.375 -22.328 1 87.19 246 SER B CA 1
ATOM 5132 C C . SER B 1 246 ? -22.953 -14.859 -22.219 1 87.19 246 SER B C 1
ATOM 5134 O O . SER B 1 246 ? -23.719 -14.125 -22.844 1 87.19 246 SER B O 1
ATOM 5136 N N . GLN B 1 247 ? -21.984 -14.398 -21.5 1 84.62 247 GLN B N 1
ATOM 5137 C CA . GLN B 1 247 ? -21.875 -12.961 -21.266 1 84.62 247 GLN B CA 1
ATOM 5138 C C . GLN B 1 247 ? -20.75 -12.344 -22.109 1 84.62 247 GLN B C 1
ATOM 5140 O O . GLN B 1 247 ? -20.266 -11.258 -21.781 1 84.62 247 GLN B O 1
ATOM 5145 N N . VAL B 1 248 ? -20.438 -12.953 -23.094 1 83.44 248 VAL B N 1
ATOM 5146 C CA . VAL B 1 248 ? -19.25 -12.57 -23.859 1 83.44 248 VAL B CA 1
ATOM 5147 C C . VAL B 1 248 ? -19.484 -11.227 -24.531 1 83.44 248 VAL B C 1
ATOM 5149 O O . VAL B 1 248 ? -18.547 -10.461 -24.766 1 83.44 248 VAL B O 1
ATOM 5152 N N . PHE B 1 249 ? -20.641 -10.797 -24.688 1 81.44 249 PHE B N 1
ATOM 5153 C CA . PHE B 1 249 ? -20.891 -9.57 -25.438 1 81.44 249 PHE B CA 1
ATOM 5154 C C . PHE B 1 249 ? -21.266 -8.43 -24.5 1 81.44 249 PHE B C 1
ATOM 5156 O O . PHE B 1 249 ? -21.5 -7.305 -24.953 1 81.44 249 PHE B O 1
ATOM 5163 N N . SER B 1 250 ? -21.234 -8.617 -23.312 1 80.69 250 SER B N 1
ATOM 5164 C CA . SER B 1 250 ? -21.516 -7.547 -22.359 1 80.69 250 SER B CA 1
ATOM 5165 C C . SER B 1 250 ? -20.297 -6.656 -22.141 1 80.69 250 SER B C 1
ATOM 5167 O O . SER B 1 250 ? -19.156 -7.117 -22.25 1 80.69 250 SER B O 1
ATOM 5169 N N . LEU B 1 251 ? -20.531 -5.398 -21.922 1 77 251 LEU B N 1
ATOM 5170 C CA . LEU B 1 251 ? -19.453 -4.43 -21.703 1 77 251 LEU B CA 1
ATOM 5171 C C . LEU B 1 251 ? -18.688 -4.762 -20.422 1 77 251 LEU B C 1
ATOM 5173 O O . LEU B 1 251 ? -17.469 -4.566 -20.359 1 77 251 LEU B O 1
ATOM 5177 N N . SER B 1 252 ? -19.469 -5.195 -19.469 1 77.38 252 SER B N 1
ATOM 5178 C CA . SER B 1 252 ? -18.812 -5.574 -18.219 1 77.38 252 SER B CA 1
ATOM 5179 C C . SER B 1 252 ? -17.844 -6.738 -18.422 1 77.38 252 SER B C 1
ATOM 5181 O O . SER B 1 252 ? -16.766 -6.773 -17.828 1 77.38 252 SER B O 1
ATOM 5183 N N . PHE B 1 253 ? -18.312 -7.613 -19.281 1 84.31 253 PHE B N 1
ATOM 5184 C CA . PHE B 1 253 ? -17.469 -8.758 -19.609 1 84.31 253 PHE B CA 1
ATOM 5185 C C . PHE B 1 253 ? -16.219 -8.312 -20.359 1 84.31 253 PHE B C 1
ATOM 5187 O O . PHE B 1 253 ? -15.133 -8.844 -20.125 1 84.31 253 PHE B O 1
ATOM 5194 N N . PHE B 1 254 ? -16.312 -7.324 -21.109 1 83.19 254 PHE B N 1
ATOM 5195 C CA . PHE B 1 254 ? -15.18 -6.785 -21.844 1 83.19 254 PHE B CA 1
ATOM 5196 C C . PHE B 1 254 ? -14.141 -6.207 -20.875 1 83.19 254 PHE B C 1
ATOM 5198 O O . PHE B 1 254 ? -12.945 -6.418 -21.062 1 83.19 254 PHE B O 1
ATOM 5205 N N . VAL B 1 255 ? -14.617 -5.566 -19.938 1 77.94 255 VAL B N 1
ATOM 5206 C CA . VAL B 1 255 ? -13.711 -4.945 -18.984 1 77.94 255 VAL B CA 1
ATOM 5207 C C . VAL B 1 255 ? -12.977 -6.027 -18.188 1 77.94 255 VAL B C 1
ATOM 5209 O O . VAL B 1 255 ? -11.781 -5.887 -17.906 1 77.94 255 VAL B O 1
ATOM 5212 N N . VAL B 1 256 ? -13.758 -7.035 -17.891 1 86.69 256 VAL B N 1
ATOM 5213 C CA . VAL B 1 256 ? -13.172 -8.148 -17.156 1 86.69 256 VAL B CA 1
ATOM 5214 C C . VAL B 1 256 ? -12.078 -8.805 -17.984 1 86.69 256 VAL B C 1
ATOM 5216 O O . VAL B 1 256 ? -10.969 -9.039 -17.5 1 86.69 256 VAL B O 1
ATOM 5219 N N . VAL B 1 257 ? -12.359 -9.023 -19.234 1 90.75 257 VAL B N 1
ATOM 5220 C CA . VAL B 1 257 ? -11.414 -9.672 -20.141 1 90.75 257 VAL B CA 1
ATOM 5221 C C . VAL B 1 257 ? -10.211 -8.766 -20.359 1 90.75 257 VAL B C 1
ATOM 5223 O O . VAL B 1 257 ? -9.07 -9.227 -20.406 1 90.75 257 VAL B O 1
ATOM 5226 N N . PHE B 1 258 ? -10.414 -7.535 -20.438 1 83.44 258 PHE B N 1
ATOM 5227 C CA . PHE B 1 258 ? -9.328 -6.586 -20.672 1 83.44 258 PHE B CA 1
ATOM 5228 C C . PHE B 1 258 ? -8.367 -6.574 -19.484 1 83.44 258 PHE B C 1
ATOM 5230 O O . PHE B 1 258 ? -7.152 -6.512 -19.672 1 83.44 258 PHE B O 1
ATOM 5237 N N . ALA B 1 259 ? -8.945 -6.582 -18.344 1 84.44 259 ALA B N 1
ATOM 5238 C CA . ALA B 1 259 ? -8.102 -6.594 -17.156 1 84.44 259 ALA B CA 1
ATOM 5239 C C . ALA B 1 259 ? -7.25 -7.859 -17.109 1 84.44 259 ALA B C 1
ATOM 5241 O O . ALA B 1 259 ? -6.066 -7.809 -16.75 1 84.44 259 ALA B O 1
ATOM 5242 N N . PHE B 1 260 ? -7.895 -8.984 -17.438 1 91.94 260 PHE B N 1
ATOM 5243 C CA . PHE B 1 260 ? -7.137 -10.234 -17.516 1 91.94 260 PHE B CA 1
ATOM 5244 C C . PHE B 1 260 ? -6 -10.109 -18.516 1 91.94 260 PHE B C 1
ATOM 5246 O O . PHE B 1 260 ? -4.871 -10.523 -18.25 1 91.94 260 PHE B O 1
ATOM 5253 N N . LEU B 1 261 ? -6.316 -9.562 -19.625 1 88.94 261 LEU B N 1
ATOM 5254 C CA . LEU B 1 261 ? -5.348 -9.422 -20.719 1 88.94 261 LEU B CA 1
ATOM 5255 C C . LEU B 1 261 ? -4.18 -8.547 -20.297 1 88.94 261 LEU B C 1
ATOM 5257 O O . LEU B 1 261 ? -3.018 -8.906 -20.5 1 88.94 261 LEU B O 1
ATOM 5261 N N . PHE B 1 262 ? -4.477 -7.516 -19.719 1 81.94 262 PHE B N 1
ATOM 5262 C CA . PHE B 1 262 ? -3.445 -6.547 -19.359 1 81.94 262 PHE B CA 1
ATOM 5263 C C . PHE B 1 262 ? -2.549 -7.09 -18.25 1 81.94 262 PHE B C 1
ATOM 5265 O O . PHE B 1 262 ? -1.324 -6.977 -18.328 1 81.94 262 PHE B O 1
ATOM 5272 N N . VAL B 1 263 ? -3.152 -7.594 -17.266 1 85.81 263 VAL B N 1
ATOM 5273 C CA . VAL B 1 263 ? -2.381 -8.125 -16.156 1 85.81 263 VAL B CA 1
ATOM 5274 C C . VAL B 1 263 ? -1.49 -9.266 -16.641 1 85.81 263 VAL B C 1
ATOM 5276 O O . VAL B 1 263 ? -0.327 -9.367 -16.234 1 85.81 263 VAL B O 1
ATOM 5279 N N . ASP B 1 264 ? -2.078 -10.078 -17.438 1 91.69 264 ASP B N 1
ATOM 5280 C CA . ASP B 1 264 ? -1.312 -11.203 -17.969 1 91.69 264 ASP B CA 1
ATOM 5281 C C . ASP B 1 264 ? -0.162 -10.711 -18.844 1 91.69 264 ASP B C 1
ATOM 5283 O O . ASP B 1 264 ? 0.942 -11.258 -18.797 1 91.69 264 ASP B O 1
ATOM 5287 N N . LEU B 1 265 ? -0.417 -9.766 -19.672 1 87.56 265 LEU B N 1
ATOM 5288 C CA . LEU B 1 265 ? 0.609 -9.219 -20.547 1 87.56 265 LEU B CA 1
ATOM 5289 C C . LEU B 1 265 ? 1.798 -8.703 -19.75 1 87.56 265 LEU B C 1
ATOM 5291 O O . LEU B 1 265 ? 2.951 -8.984 -20.094 1 87.56 265 LEU B O 1
ATOM 5295 N N . PHE B 1 266 ? 1.448 -8.039 -18.75 1 82 266 PHE B N 1
ATOM 5296 C CA . PHE B 1 266 ? 2.5 -7.469 -17.906 1 82 266 PHE B CA 1
ATOM 5297 C C . PHE B 1 266 ? 3.246 -8.57 -17.156 1 82 266 PHE B C 1
ATOM 5299 O O . PHE B 1 266 ? 4.473 -8.523 -17.031 1 82 266 PHE B O 1
ATOM 5306 N N . ASP B 1 267 ? 2.57 -9.469 -16.625 1 87.06 267 ASP B N 1
ATOM 5307 C CA . ASP B 1 267 ? 3.189 -10.57 -15.898 1 87.06 267 ASP B CA 1
ATOM 5308 C C . ASP B 1 267 ? 4.09 -11.398 -16.812 1 87.06 267 ASP B C 1
ATOM 5310 O O . ASP B 1 267 ? 5.211 -11.742 -16.438 1 87.06 267 ASP B O 1
ATOM 5314 N N . THR B 1 268 ? 3.574 -11.625 -17.984 1 91 268 THR B N 1
ATOM 5315 C CA . THR B 1 268 ? 4.309 -12.477 -18.906 1 91 268 THR B CA 1
ATOM 5316 C C . THR B 1 268 ? 5.52 -11.742 -19.469 1 91 268 THR B C 1
ATOM 5318 O O . THR B 1 268 ? 6.656 -12.195 -19.328 1 91 268 THR B O 1
ATOM 5321 N N . LEU B 1 269 ? 5.371 -10.617 -20.078 1 87.69 269 LEU B N 1
ATOM 5322 C CA . LEU B 1 269 ? 6.461 -9.891 -20.734 1 87.69 269 LEU B CA 1
ATOM 5323 C C . LEU B 1 269 ? 7.453 -9.367 -19.688 1 87.69 269 LEU B C 1
ATOM 5325 O O . LEU B 1 269 ? 8.664 -9.391 -19.922 1 87.69 269 LEU B O 1
ATOM 5329 N N . GLY B 1 270 ? 6.871 -8.883 -18.656 1 83.88 270 GLY B N 1
ATOM 5330 C CA . GLY B 1 270 ? 7.75 -8.43 -17.578 1 83.88 270 GLY B CA 1
ATOM 5331 C C . GLY B 1 270 ? 8.633 -9.531 -17.031 1 83.88 270 GLY B C 1
ATOM 5332 O O . GLY B 1 270 ? 9.82 -9.312 -16.766 1 83.88 270 GLY B O 1
ATOM 5333 N N . THR B 1 271 ? 8.109 -10.648 -16.812 1 89.62 271 THR B N 1
ATOM 5334 C CA . THR B 1 271 ? 8.844 -11.789 -16.281 1 89.62 271 THR B CA 1
ATOM 5335 C C . THR B 1 271 ? 9.836 -12.328 -17.312 1 89.62 271 THR B C 1
ATOM 5337 O O . THR B 1 271 ? 10.984 -12.609 -16.984 1 89.62 271 THR B O 1
ATOM 5340 N N . LEU B 1 272 ? 9.398 -12.43 -18.531 1 91.62 272 LEU B N 1
ATOM 5341 C CA . LEU B 1 272 ? 10.281 -12.922 -19.594 1 91.62 272 LEU B CA 1
ATOM 5342 C C . LEU B 1 272 ? 11.508 -12.023 -19.734 1 91.62 272 LEU B C 1
ATOM 5344 O O . LEU B 1 272 ? 12.641 -12.523 -19.781 1 91.62 272 LEU B O 1
ATOM 5348 N N . ILE B 1 273 ? 11.273 -10.797 -19.75 1 85.94 273 ILE B N 1
ATOM 5349 C CA . ILE B 1 273 ? 12.367 -9.852 -19.938 1 85.94 273 ILE B CA 1
ATOM 5350 C C . ILE B 1 273 ? 13.211 -9.805 -18.656 1 85.94 273 ILE B C 1
ATOM 5352 O O . ILE B 1 273 ? 14.445 -9.766 -18.719 1 85.94 273 ILE B O 1
ATOM 5356 N N . GLY B 1 274 ? 12.609 -9.789 -17.562 1 84.94 274 GLY B N 1
ATOM 5357 C CA . GLY B 1 274 ? 13.32 -9.727 -16.297 1 84.94 274 GLY B CA 1
ATOM 5358 C C . GLY B 1 274 ? 14.227 -10.922 -16.062 1 84.94 274 GLY B C 1
ATOM 5359 O O . GLY B 1 274 ? 15.406 -10.758 -15.75 1 84.94 274 GLY B O 1
ATOM 5360 N N . VAL B 1 275 ? 13.719 -12.07 -16.234 1 90 275 VAL B N 1
ATOM 5361 C CA . VAL B 1 275 ? 14.477 -13.289 -15.984 1 90 275 VAL B CA 1
ATOM 5362 C C . VAL B 1 275 ? 15.539 -13.469 -17.062 1 90 275 VAL B C 1
ATOM 5364 O O . VAL B 1 275 ? 16.656 -13.891 -16.781 1 90 275 VAL B O 1
ATOM 5367 N N . SER B 1 276 ? 15.203 -13.055 -18.25 1 91.19 276 SER B N 1
ATOM 5368 C CA . SER B 1 276 ? 16.156 -13.18 -19.344 1 91.19 276 SER B CA 1
ATOM 5369 C C . SER B 1 276 ? 17.328 -12.211 -19.172 1 91.19 276 SER B C 1
ATOM 5371 O O . SER B 1 276 ? 18.453 -12.516 -19.547 1 91.19 276 SER B O 1
ATOM 5373 N N . SER B 1 277 ? 16.969 -11.109 -18.734 1 86.44 277 SER B N 1
ATOM 5374 C CA . SER B 1 277 ? 18.031 -10.133 -18.484 1 86.44 277 SER B CA 1
ATOM 5375 C C . SER B 1 277 ? 19.016 -10.633 -17.438 1 86.44 277 SER B C 1
ATOM 5377 O O . SER B 1 277 ? 20.219 -10.492 -17.594 1 86.44 277 SER B O 1
ATOM 5379 N N . GLN B 1 278 ? 18.531 -11.195 -16.484 1 81.38 278 GLN B N 1
ATOM 5380 C CA . GLN B 1 278 ? 19.375 -11.766 -15.43 1 81.38 278 GLN B CA 1
ATOM 5381 C C . GLN B 1 278 ? 20.203 -12.93 -15.961 1 81.38 278 GLN B C 1
ATOM 5383 O O . GLN B 1 278 ? 21.328 -13.148 -15.523 1 81.38 278 GLN B O 1
ATOM 5388 N N . ALA B 1 279 ? 19.625 -13.602 -16.938 1 84 279 ALA B N 1
ATOM 5389 C CA . ALA B 1 279 ? 20.266 -14.789 -17.484 1 84 279 ALA B CA 1
ATOM 5390 C C . ALA B 1 279 ? 21.188 -14.422 -18.656 1 84 279 ALA B C 1
ATOM 5392 O O . ALA B 1 279 ? 21.906 -15.273 -19.172 1 84 279 ALA B O 1
ATOM 5393 N N . GLY B 1 280 ? 21.141 -13.164 -19.016 1 83.88 280 GLY B N 1
ATOM 5394 C CA . GLY B 1 280 ? 21.953 -12.734 -20.141 1 83.88 280 GLY B CA 1
ATOM 5395 C C . GLY B 1 280 ? 21.484 -13.297 -21.469 1 83.88 280 GLY B C 1
ATOM 5396 O O . GLY B 1 280 ? 22.297 -13.633 -22.328 1 83.88 280 GLY B O 1
ATOM 5397 N N . MET B 1 281 ? 20.203 -13.438 -21.547 1 87.38 281 MET B N 1
ATOM 5398 C CA . MET B 1 281 ? 19.656 -14.086 -22.734 1 87.38 281 MET B CA 1
ATOM 5399 C C . MET B 1 281 ? 19.141 -13.055 -23.734 1 87.38 281 MET B C 1
ATOM 5401 O O . MET B 1 281 ? 18.688 -13.406 -24.812 1 87.38 281 MET B O 1
ATOM 5405 N N . LEU B 1 282 ? 19.203 -11.828 -23.391 1 86.88 282 LEU B N 1
ATOM 5406 C CA . LEU B 1 282 ? 18.75 -10.766 -24.281 1 86.88 282 LEU B CA 1
ATOM 5407 C C . LEU B 1 282 ? 19.781 -10.484 -25.359 1 86.88 282 LEU B C 1
ATOM 5409 O O . LEU B 1 282 ? 20.984 -10.602 -25.109 1 86.88 282 LEU B O 1
ATOM 5413 N N . ASP B 1 283 ? 19.312 -10.102 -26.453 1 85.19 283 ASP B N 1
ATOM 5414 C CA . ASP B 1 283 ? 20.234 -9.758 -27.531 1 85.19 283 ASP B CA 1
ATOM 5415 C C . ASP B 1 283 ? 20.766 -8.336 -27.359 1 85.19 283 ASP B C 1
ATOM 5417 O O . ASP B 1 283 ? 20.531 -7.699 -26.344 1 85.19 283 ASP B O 1
ATOM 5421 N N . LYS B 1 284 ? 21.578 -7.84 -28.391 1 78.94 284 LYS B N 1
ATOM 5422 C CA . LYS B 1 284 ? 22.281 -6.562 -28.312 1 78.94 284 LYS B CA 1
ATOM 5423 C C . LYS B 1 284 ? 21.297 -5.398 -28.234 1 78.94 284 LYS B C 1
ATOM 5425 O O . LYS B 1 284 ? 21.641 -4.324 -27.734 1 78.94 284 LYS B O 1
ATOM 5430 N N . GLU B 1 285 ? 20.141 -5.695 -28.656 1 75.88 285 GLU B N 1
ATOM 5431 C CA . GLU B 1 285 ? 19.125 -4.641 -28.656 1 75.88 285 GLU B CA 1
ATOM 5432 C C . GLU B 1 285 ? 18.234 -4.723 -27.422 1 75.88 285 GLU B C 1
ATOM 5434 O O . GLU B 1 285 ? 17.281 -3.961 -27.281 1 75.88 285 GLU B O 1
ATOM 5439 N N . GLY B 1 286 ? 18.5 -5.684 -26.625 1 75.88 286 GLY B N 1
ATOM 5440 C CA . GLY B 1 286 ? 17.703 -5.836 -25.406 1 75.88 286 GLY B CA 1
ATOM 5441 C C . GLY B 1 286 ? 16.422 -6.605 -25.625 1 75.88 286 GLY B C 1
ATOM 5442 O O . GLY B 1 286 ? 15.516 -6.547 -24.797 1 75.88 286 GLY B O 1
ATOM 5443 N N . LYS B 1 287 ? 16.516 -7.309 -26.812 1 80.19 287 LYS B N 1
ATOM 5444 C CA . LYS B 1 287 ? 15.328 -8.094 -27.141 1 80.19 287 LYS B CA 1
ATOM 5445 C C . LYS B 1 287 ? 15.562 -9.578 -26.891 1 80.19 287 LYS B C 1
ATOM 5447 O O . LYS B 1 287 ? 16.688 -10.062 -27.016 1 80.19 287 LYS B O 1
ATOM 5452 N N . LEU B 1 288 ? 14.453 -10.273 -26.469 1 84.19 288 LEU B N 1
ATOM 5453 C CA . LEU B 1 288 ? 14.516 -11.711 -26.25 1 84.19 288 LEU B CA 1
ATOM 5454 C C . LEU B 1 288 ? 14.289 -12.469 -27.547 1 84.19 288 LEU B C 1
ATOM 5456 O O . LEU B 1 288 ? 13.219 -12.375 -28.141 1 84.19 288 LEU B O 1
ATOM 5460 N N . PRO B 1 289 ? 15.297 -13.219 -27.906 1 88.06 289 PRO B N 1
ATOM 5461 C CA . PRO B 1 289 ? 15.078 -14.047 -29.078 1 88.06 289 PRO B CA 1
ATOM 5462 C C . PRO B 1 289 ? 13.922 -15.031 -28.906 1 88.06 289 PRO B C 1
ATOM 5464 O O . PRO B 1 289 ? 13.703 -15.539 -27.797 1 88.06 289 PRO B O 1
ATOM 5467 N N . ASN B 1 290 ? 13.141 -15.336 -29.984 1 89.25 290 ASN B N 1
ATOM 5468 C CA . ASN B 1 290 ? 12.023 -16.266 -29.969 1 89.25 290 ASN B CA 1
ATOM 5469 C C . ASN B 1 290 ? 10.953 -15.836 -28.969 1 89.25 290 ASN B C 1
ATOM 5471 O O . ASN B 1 290 ? 10.32 -16.688 -28.328 1 89.25 290 ASN B O 1
ATOM 5475 N N . VAL B 1 291 ? 10.852 -14.594 -28.703 1 88.75 291 VAL B N 1
ATOM 5476 C CA . VAL B 1 291 ? 9.883 -14.062 -27.75 1 88.75 291 VAL B CA 1
ATOM 5477 C C . VAL B 1 291 ? 8.469 -14.422 -28.203 1 88.75 291 VAL B C 1
ATOM 5479 O O . VAL B 1 291 ? 7.59 -14.68 -27.375 1 88.75 291 VAL B O 1
ATOM 5482 N N . LYS B 1 292 ? 8.289 -14.516 -29.484 1 90.12 292 LYS B N 1
ATOM 5483 C CA . LYS B 1 292 ? 6.977 -14.852 -30.031 1 90.12 292 LYS B CA 1
ATOM 5484 C C . LYS B 1 292 ? 6.559 -16.266 -29.594 1 90.12 292 LYS B C 1
ATOM 5486 O O . LYS B 1 292 ? 5.402 -16.484 -29.234 1 90.12 292 LYS B O 1
ATOM 5491 N N . GLN B 1 293 ? 7.449 -17.172 -29.703 1 93.69 293 GLN B N 1
ATOM 5492 C CA . GLN B 1 293 ? 7.184 -18.547 -29.297 1 93.69 293 GLN B CA 1
ATOM 5493 C C . GLN B 1 293 ? 6.93 -18.641 -27.797 1 93.69 293 GLN B C 1
ATOM 5495 O O . GLN B 1 293 ? 6.094 -19.438 -27.344 1 93.69 293 GLN B O 1
ATOM 5500 N N . ALA B 1 294 ? 7.676 -17.875 -27.047 1 94.06 294 ALA B N 1
ATOM 5501 C CA . ALA B 1 294 ? 7.465 -17.844 -25.609 1 94.06 294 ALA B CA 1
ATOM 5502 C C . ALA B 1 294 ? 6.078 -17.312 -25.266 1 94.06 294 ALA B C 1
ATOM 5504 O O . ALA B 1 294 ? 5.398 -17.844 -24.375 1 94.06 294 ALA B O 1
ATOM 5505 N N . LEU B 1 295 ? 5.695 -16.266 -25.969 1 93.25 295 LEU B N 1
ATOM 5506 C CA . LEU B 1 295 ? 4.379 -15.672 -25.75 1 93.25 295 LEU B CA 1
ATOM 5507 C C . LEU B 1 295 ? 3.273 -16.625 -26.172 1 93.25 295 LEU B C 1
ATOM 5509 O O . LEU B 1 295 ? 2.207 -16.672 -25.562 1 93.25 295 LEU B O 1
ATOM 5513 N N . LEU B 1 296 ? 3.529 -17.328 -27.203 1 94.88 296 LEU B N 1
ATOM 5514 C CA . LEU B 1 296 ? 2.568 -18.328 -27.656 1 94.88 296 LEU B CA 1
ATOM 5515 C C . LEU B 1 296 ? 2.4 -19.422 -26.609 1 94.88 296 LEU B C 1
ATOM 5517 O O . LEU B 1 296 ? 1.294 -19.938 -26.406 1 94.88 296 LEU B O 1
ATOM 5521 N N . ALA B 1 297 ? 3.488 -19.859 -26.016 1 96.56 297 ALA B N 1
ATOM 5522 C CA . ALA B 1 297 ? 3.416 -20.828 -24.938 1 96.56 297 ALA B CA 1
ATOM 5523 C C . ALA B 1 297 ? 2.508 -20.344 -23.812 1 96.56 297 ALA B C 1
ATOM 5525 O O . ALA B 1 297 ? 1.724 -21.109 -23.266 1 96.56 297 ALA B O 1
ATOM 5526 N N . ASP B 1 298 ? 2.65 -19.109 -23.484 1 96 298 ASP B N 1
ATOM 5527 C CA . ASP B 1 298 ? 1.805 -18.469 -22.469 1 96 298 ASP B CA 1
ATOM 5528 C C . ASP B 1 298 ? 0.333 -18.531 -22.875 1 96 298 ASP B C 1
ATOM 5530 O O . ASP B 1 298 ? -0.521 -18.906 -22.078 1 96 298 ASP B O 1
ATOM 5534 N N . ALA B 1 299 ? 0.031 -18.219 -24.125 1 96.38 299 ALA B N 1
ATOM 5535 C CA . ALA B 1 299 ? -1.336 -18.203 -24.641 1 96.38 299 ALA B CA 1
ATOM 5536 C C . ALA B 1 299 ? -1.93 -19.609 -24.656 1 96.38 299 ALA B C 1
ATOM 5538 O O . ALA B 1 299 ? -3.1 -19.797 -24.312 1 96.38 299 ALA B O 1
ATOM 5539 N N . ILE B 1 300 ? -1.15 -20.516 -25.047 1 97.38 300 ILE B N 1
ATOM 5540 C CA . ILE B 1 300 ? -1.585 -21.906 -25.078 1 97.38 300 ILE B CA 1
ATOM 5541 C C . ILE B 1 300 ? -1.892 -22.391 -23.672 1 97.38 300 ILE B C 1
ATOM 5543 O O . ILE B 1 300 ? -2.916 -23.047 -23.438 1 97.38 300 ILE B O 1
ATOM 5547 N N . GLY B 1 301 ? -0.999 -22.125 -22.766 1 97.5 301 GLY B N 1
ATOM 5548 C CA . GLY B 1 301 ? -1.233 -22.484 -21.375 1 97.5 301 GLY B CA 1
ATOM 5549 C C . GLY B 1 301 ? -2.51 -21.891 -20.812 1 97.5 301 GLY B C 1
ATOM 5550 O O . GLY B 1 301 ? -3.252 -22.562 -20.094 1 97.5 301 GLY B O 1
ATOM 5551 N N . THR B 1 302 ? -2.742 -20.625 -21.094 1 97.5 302 THR B N 1
ATOM 5552 C CA . THR B 1 302 ? -3.924 -19.922 -20.625 1 97.5 302 THR B CA 1
ATOM 5553 C C . THR B 1 302 ? -5.195 -20.531 -21.203 1 97.5 302 THR B C 1
ATOM 5555 O O . THR B 1 302 ? -6.168 -20.75 -20.484 1 97.5 302 THR B O 1
ATOM 5558 N N . THR B 1 303 ? -5.191 -20.781 -22.5 1 97.94 303 THR B N 1
ATOM 5559 C CA . THR B 1 303 ? -6.348 -21.359 -23.188 1 97.94 303 THR B CA 1
ATOM 5560 C C . THR B 1 303 ? -6.645 -22.766 -22.672 1 97.94 303 THR B C 1
ATOM 5562 O O . THR B 1 303 ? -7.785 -23.078 -22.344 1 97.94 303 THR B O 1
ATOM 5565 N N . ALA B 1 304 ? -5.609 -23.562 -22.625 1 97.81 304 ALA B N 1
ATOM 5566 C CA . ALA B 1 304 ? -5.766 -24.922 -22.109 1 97.81 304 ALA B CA 1
ATOM 5567 C C . ALA B 1 304 ? -6.199 -24.906 -20.656 1 97.81 304 ALA B C 1
ATOM 5569 O O . ALA B 1 304 ? -7.031 -25.719 -20.25 1 97.81 304 ALA B O 1
ATOM 5570 N N . GLY B 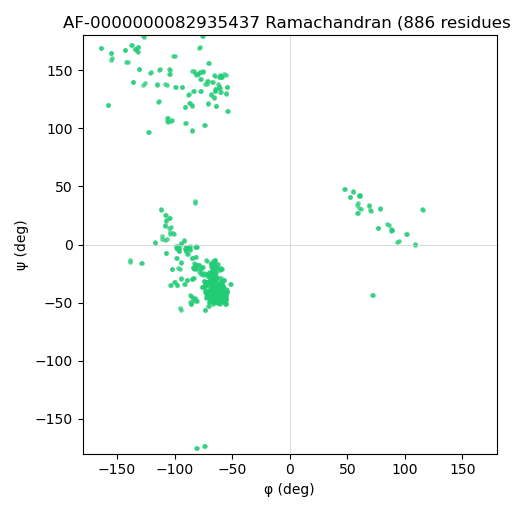1 305 ? -5.609 -24.062 -19.891 1 97.38 305 GLY B N 1
ATOM 5571 C CA . GLY B 1 305 ? -5.98 -23.953 -18.484 1 97.38 305 GLY B CA 1
ATOM 5572 C C . GLY B 1 305 ? -7.445 -23.609 -18.281 1 97.38 305 GLY B C 1
ATOM 5573 O O . GLY B 1 305 ? -8.109 -24.188 -17.422 1 97.38 305 GLY B O 1
ATOM 5574 N N . ALA B 1 306 ? -7.898 -22.641 -19.047 1 97.62 306 ALA B N 1
ATOM 5575 C CA . ALA B 1 306 ? -9.297 -22.25 -18.953 1 97.62 306 ALA B CA 1
ATOM 5576 C C . ALA B 1 306 ? -10.219 -23.422 -19.281 1 97.62 306 ALA B C 1
ATOM 5578 O O . ALA B 1 306 ? -11.266 -23.594 -18.656 1 97.62 306 ALA B O 1
ATOM 5579 N N . LEU B 1 307 ? -9.875 -24.203 -20.281 1 97.75 307 LEU B N 1
ATOM 5580 C CA . LEU B 1 307 ? -10.664 -25.359 -20.672 1 97.75 307 LEU B CA 1
ATOM 5581 C C . LEU B 1 307 ? -10.617 -26.438 -19.594 1 97.75 307 LEU B C 1
ATOM 5583 O O . LEU B 1 307 ? -11.617 -27.125 -19.359 1 97.75 307 LEU B O 1
ATOM 5587 N N . LEU B 1 308 ? -9.492 -26.594 -18.984 1 97.56 308 LEU B N 1
ATOM 5588 C CA . LEU B 1 308 ? -9.312 -27.609 -17.953 1 97.56 308 LEU B CA 1
ATOM 5589 C C . LEU B 1 308 ? -9.945 -27.156 -16.625 1 97.56 308 LEU B C 1
ATOM 5591 O O . LEU B 1 308 ? -10.242 -27.984 -15.766 1 97.56 308 LEU B O 1
ATOM 5595 N N . GLY B 1 309 ? -10.078 -25.859 -16.453 1 96.88 309 GLY B N 1
ATOM 5596 C CA . GLY B 1 309 ? -10.82 -25.391 -15.289 1 96.88 309 GLY B CA 1
ATOM 5597 C C . GLY B 1 309 ? -9.961 -24.609 -14.312 1 96.88 309 GLY B C 1
ATOM 5598 O O . GLY B 1 309 ? -10.164 -24.688 -13.102 1 96.88 309 GLY B O 1
ATOM 5599 N N . THR B 1 310 ? -8.953 -23.953 -14.797 1 96.81 310 THR B N 1
ATOM 5600 C CA . THR B 1 310 ? -8.172 -23.078 -13.922 1 96.81 310 THR B CA 1
ATOM 5601 C C . THR B 1 310 ? -7.961 -21.719 -14.57 1 96.81 310 THR B C 1
ATOM 5603 O O . THR B 1 310 ? -8.328 -21.5 -15.727 1 96.81 310 THR B O 1
ATOM 5606 N N . SER B 1 311 ? -7.527 -20.797 -13.742 1 95.81 311 SER B N 1
ATOM 5607 C CA . SER B 1 311 ? -7.383 -19.406 -14.172 1 95.81 311 SER B CA 1
ATOM 5608 C C . SER B 1 311 ? -6.172 -19.234 -15.086 1 95.81 311 SER B C 1
ATOM 5610 O O . SER B 1 311 ? -5.551 -20.219 -15.492 1 95.81 311 SER B O 1
ATOM 5612 N N . THR B 1 312 ? -5.836 -18 -15.445 1 96.31 312 THR B N 1
ATOM 5613 C CA . THR B 1 312 ? -4.84 -17.641 -16.453 1 96.31 312 THR B CA 1
ATOM 5614 C C . THR B 1 312 ? -3.461 -18.172 -16.062 1 96.31 312 THR B C 1
ATOM 5616 O O . THR B 1 312 ? -3.031 -18.016 -14.914 1 96.31 312 THR B O 1
ATOM 5619 N N . THR B 1 313 ? -2.801 -18.828 -17.016 1 97 313 THR B N 1
ATOM 5620 C CA . THR B 1 313 ? -1.438 -19.328 -16.859 1 97 313 THR B CA 1
ATOM 5621 C C . THR B 1 313 ? -0.425 -18.297 -17.375 1 97 313 THR B C 1
ATOM 5623 O O . THR B 1 313 ? -0.646 -17.656 -18.391 1 97 313 THR B O 1
ATOM 5626 N N . THR B 1 314 ? 0.61 -18.125 -16.578 1 95.5 314 THR B N 1
ATOM 5627 C CA . THR B 1 314 ? 1.63 -17.156 -16.969 1 95.5 314 THR B CA 1
ATOM 5628 C C . THR B 1 314 ? 3.02 -17.641 -16.578 1 95.5 314 THR B C 1
ATOM 5630 O O . THR B 1 314 ? 3.154 -18.672 -15.914 1 95.5 314 THR B O 1
ATOM 5633 N N . THR B 1 315 ? 4.008 -16.922 -17.141 1 95.44 315 THR B N 1
ATOM 5634 C CA . THR B 1 315 ? 5.398 -17.234 -16.844 1 95.44 315 THR B CA 1
ATOM 5635 C C . THR B 1 315 ? 5.758 -16.812 -15.43 1 95.44 315 THR B C 1
ATOM 5637 O O . THR B 1 315 ? 5.355 -15.734 -14.977 1 95.44 315 THR B O 1
ATOM 5640 N N . TYR B 1 316 ? 6.48 -17.625 -14.742 1 95.06 316 TYR B N 1
ATOM 5641 C CA . TYR B 1 316 ? 6.773 -17.375 -13.328 1 95.06 316 TYR B CA 1
ATOM 5642 C C . TYR B 1 316 ? 8.156 -16.766 -13.156 1 95.06 316 TYR B C 1
ATOM 5644 O O . TYR B 1 316 ? 9.133 -17.25 -13.727 1 95.06 316 TYR B O 1
ATOM 5652 N N . VAL B 1 317 ? 8.203 -15.797 -12.352 1 90.69 317 VAL B N 1
ATOM 5653 C CA . VAL B 1 317 ? 9.453 -15.125 -12.023 1 90.69 317 VAL B CA 1
ATOM 5654 C C . VAL B 1 317 ? 10.375 -16.078 -11.273 1 90.69 317 VAL B C 1
ATOM 5656 O O . VAL B 1 317 ? 11.602 -15.961 -11.336 1 90.69 317 VAL B O 1
ATOM 5659 N N . GLU B 1 318 ? 9.844 -17.062 -10.656 1 92.56 318 GLU B N 1
ATOM 5660 C CA . GLU B 1 318 ? 10.594 -18.078 -9.914 1 92.56 318 GLU B CA 1
ATOM 5661 C C . GLU B 1 318 ? 11.523 -18.859 -10.836 1 92.56 318 GLU B C 1
ATOM 5663 O O . GLU B 1 318 ? 12.453 -19.516 -10.367 1 92.56 318 GLU B O 1
ATOM 5668 N N . SER B 1 319 ? 11.281 -18.781 -12.133 1 95.69 319 SER B N 1
ATOM 5669 C CA . SER B 1 319 ? 12.172 -19.406 -13.102 1 95.69 319 SER B CA 1
ATOM 5670 C C . SER B 1 319 ? 13.586 -18.859 -13 1 95.69 319 SER B C 1
ATOM 5672 O O . SER B 1 319 ? 14.547 -19.5 -13.43 1 95.69 319 SER B O 1
ATOM 5674 N N . ALA B 1 320 ? 13.688 -17.703 -12.438 1 92.44 320 ALA B N 1
ATOM 5675 C CA . ALA B 1 320 ? 15 -17.094 -12.227 1 92.44 320 ALA B CA 1
ATOM 5676 C C . ALA B 1 320 ? 15.891 -17.984 -11.367 1 92.44 320 ALA B C 1
ATOM 5678 O O . ALA B 1 320 ? 17.109 -18.031 -11.555 1 92.44 320 ALA B O 1
ATOM 5679 N N . SER B 1 321 ? 15.289 -18.688 -10.445 1 93.31 321 SER B N 1
ATOM 5680 C CA . SER B 1 321 ? 16.062 -19.562 -9.578 1 93.31 321 SER B CA 1
ATOM 5681 C C . SER B 1 321 ? 16.703 -20.703 -10.383 1 93.31 321 SER B C 1
ATOM 5683 O O . SER B 1 321 ? 17.859 -21.078 -10.125 1 93.31 321 SER B O 1
ATOM 5685 N N . GLY B 1 322 ? 15.969 -21.25 -11.312 1 94.56 322 GLY B N 1
ATOM 5686 C CA . GLY B 1 322 ? 16.547 -22.266 -12.188 1 94.56 322 GLY B CA 1
ATOM 5687 C C . GLY B 1 322 ? 17.641 -21.734 -13.086 1 94.56 322 GLY B C 1
ATOM 5688 O O . GLY B 1 322 ? 18.656 -22.391 -13.289 1 94.56 322 GLY B O 1
ATOM 5689 N N . VAL B 1 323 ? 17.453 -20.578 -13.586 1 94.12 323 VAL B N 1
ATOM 5690 C CA . VAL B 1 323 ? 18.438 -19.922 -14.438 1 94.12 323 VAL B CA 1
ATOM 5691 C C . VAL B 1 323 ? 19.703 -19.641 -13.625 1 94.12 323 VAL B C 1
ATOM 5693 O O . VAL B 1 323 ? 20.828 -19.766 -14.148 1 94.12 323 VAL B O 1
ATOM 5696 N N . ALA B 1 324 ? 19.516 -19.297 -12.438 1 91.69 324 ALA B N 1
ATOM 5697 C CA . ALA B 1 324 ? 20.656 -19.031 -11.562 1 91.69 324 ALA B CA 1
ATOM 5698 C C . ALA B 1 324 ? 21.484 -20.297 -11.336 1 91.69 324 ALA B C 1
ATOM 5700 O O . ALA B 1 324 ? 22.703 -20.219 -11.117 1 91.69 324 ALA B O 1
ATOM 5701 N N . GLU B 1 325 ? 20.812 -21.453 -11.422 1 93.5 325 GLU B N 1
ATOM 5702 C CA . GLU B 1 325 ? 21.5 -22.734 -11.281 1 93.5 325 GLU B CA 1
ATOM 5703 C C . GLU B 1 325 ? 22.172 -23.156 -12.586 1 93.5 325 GLU B C 1
ATOM 5705 O O . GLU B 1 325 ? 22.781 -24.219 -12.656 1 93.5 325 GLU B O 1
ATOM 5710 N N . GLY B 1 326 ? 21.969 -22.281 -13.633 1 92.19 326 GLY B N 1
ATOM 5711 C CA . GLY B 1 326 ? 22.641 -22.547 -14.891 1 92.19 326 GLY B CA 1
ATOM 5712 C C . GLY B 1 326 ? 21.688 -23.016 -15.984 1 92.19 326 GLY B C 1
ATOM 5713 O O . GLY B 1 326 ? 22.125 -23.328 -17.094 1 92.19 326 GLY B O 1
ATOM 5714 N N . GLY B 1 327 ? 20.406 -23.141 -15.68 1 94.75 327 GLY B N 1
ATOM 5715 C CA . GLY B 1 327 ? 19.438 -23.516 -16.703 1 94.75 327 GLY B CA 1
ATOM 5716 C C . GLY B 1 327 ? 19.375 -22.516 -17.859 1 94.75 327 GLY B C 1
ATOM 5717 O O . GLY B 1 327 ? 19.344 -21.312 -17.625 1 94.75 327 GLY B O 1
ATOM 5718 N N . ARG B 1 328 ? 19.359 -23.031 -19.078 1 93.56 328 ARG B N 1
ATOM 5719 C CA . ARG B 1 328 ? 19.406 -22.125 -20.219 1 93.56 328 ARG B CA 1
ATOM 5720 C C . ARG B 1 328 ? 18.453 -22.562 -21.328 1 93.56 328 ARG B C 1
ATOM 5722 O O . ARG B 1 328 ? 18.094 -21.781 -22.203 1 93.56 328 ARG B O 1
ATOM 5729 N N . THR B 1 329 ? 18.016 -23.734 -21.234 1 94 329 THR B N 1
ATOM 5730 C CA . THR B 1 329 ? 17.281 -24.281 -22.359 1 94 329 THR B CA 1
ATOM 5731 C C . THR B 1 329 ? 15.922 -24.812 -21.922 1 94 329 THR B C 1
ATOM 5733 O O . THR B 1 329 ? 15.586 -24.766 -20.75 1 94 329 THR B O 1
ATOM 5736 N N . GLY B 1 330 ? 15.242 -25.281 -22.922 1 95.62 330 GLY B N 1
ATOM 5737 C CA . GLY B 1 330 ? 13.93 -25.875 -22.688 1 95.62 330 GLY B CA 1
ATOM 5738 C C . GLY B 1 330 ? 13.992 -27.156 -21.875 1 95.62 330 GLY B C 1
ATOM 5739 O O . GLY B 1 330 ? 12.984 -27.578 -21.312 1 95.62 330 GLY B O 1
ATOM 5740 N N . LEU B 1 331 ? 15.117 -27.719 -21.75 1 95.69 331 LEU B N 1
ATOM 5741 C CA . LEU B 1 331 ? 15.25 -28.922 -20.922 1 95.69 331 LEU B CA 1
ATOM 5742 C C . LEU B 1 331 ? 14.922 -28.609 -19.469 1 95.69 331 LEU B C 1
ATOM 5744 O O . LEU B 1 331 ? 14.352 -29.453 -18.766 1 95.69 331 LEU B O 1
ATOM 5748 N N . THR B 1 332 ? 15.344 -27.484 -19 1 96.62 332 THR B N 1
ATOM 5749 C CA . THR B 1 332 ? 14.984 -27.031 -17.672 1 96.62 332 THR B CA 1
ATOM 5750 C C . THR B 1 332 ? 13.469 -26.984 -17.5 1 96.62 332 THR B C 1
ATOM 5752 O O . THR B 1 332 ? 12.93 -27.5 -16.516 1 96.62 332 THR B O 1
ATOM 5755 N N . ALA B 1 333 ? 12.797 -26.406 -18.469 1 97.5 333 ALA B N 1
ATOM 5756 C CA . ALA B 1 333 ? 11.336 -26.328 -18.438 1 97.5 333 ALA B CA 1
ATOM 5757 C C . ALA B 1 333 ? 10.711 -27.719 -18.516 1 97.5 333 ALA B C 1
ATOM 5759 O O . ALA B 1 333 ? 9.727 -28 -17.812 1 97.5 333 ALA B O 1
ATOM 5760 N N . PHE B 1 334 ? 11.266 -28.516 -19.328 1 97.38 334 PHE B N 1
ATOM 5761 C CA . PHE B 1 334 ? 10.758 -29.875 -19.469 1 97.38 334 PHE B CA 1
ATOM 5762 C C . PHE B 1 334 ? 10.852 -30.625 -18.141 1 97.38 334 PHE B C 1
ATOM 5764 O O . PHE B 1 334 ? 9.891 -31.281 -17.734 1 97.38 334 PHE B O 1
ATOM 5771 N N . VAL B 1 335 ? 11.969 -30.547 -17.516 1 97.38 335 VAL B N 1
ATOM 5772 C CA . VAL B 1 335 ? 12.172 -31.188 -16.219 1 97.38 335 VAL B CA 1
ATOM 5773 C C . VAL B 1 335 ? 11.18 -30.641 -15.203 1 97.38 335 VAL B C 1
ATOM 5775 O O . VAL B 1 335 ? 10.602 -31.406 -14.414 1 97.38 335 VAL B O 1
ATOM 5778 N N . THR B 1 336 ? 10.984 -29.328 -15.156 1 98 336 THR B N 1
ATOM 5779 C CA . THR B 1 336 ? 10.008 -28.719 -14.266 1 98 336 THR B CA 1
ATOM 5780 C C . THR B 1 336 ? 8.617 -29.312 -14.5 1 98 336 THR B C 1
ATOM 5782 O O . THR B 1 336 ? 7.902 -29.625 -13.547 1 98 336 THR B O 1
ATOM 5785 N N . ALA B 1 337 ? 8.258 -29.484 -15.781 1 98.12 337 ALA B N 1
ATOM 5786 C CA . ALA B 1 337 ? 6.957 -30.062 -16.125 1 98.12 337 ALA B CA 1
ATOM 5787 C C . ALA B 1 337 ? 6.816 -31.484 -15.594 1 98.12 337 ALA B C 1
ATOM 5789 O O . ALA B 1 337 ? 5.742 -31.875 -15.133 1 98.12 337 ALA B O 1
ATOM 5790 N N . ILE B 1 338 ? 7.848 -32.188 -15.664 1 97.75 338 ILE B N 1
ATOM 5791 C CA . ILE B 1 338 ? 7.836 -33.562 -15.18 1 97.75 338 ILE B CA 1
ATOM 5792 C C . ILE B 1 338 ? 7.586 -33.594 -13.672 1 97.75 338 ILE B C 1
ATOM 5794 O O . ILE B 1 338 ? 6.824 -34.438 -13.18 1 97.75 338 ILE B O 1
ATOM 5798 N N . PHE B 1 339 ? 8.211 -32.719 -13.016 1 97.44 339 PHE B N 1
ATOM 5799 C CA . PHE B 1 339 ? 8.023 -32.688 -11.57 1 97.44 339 PHE B CA 1
ATOM 5800 C C . PHE B 1 339 ? 6.598 -32.25 -11.227 1 97.44 339 PHE B C 1
ATOM 5802 O O . PHE B 1 339 ? 6.051 -32.719 -10.211 1 97.44 339 PHE B O 1
ATOM 5809 N N . PHE B 1 340 ? 5.984 -31.453 -12 1 97.5 340 PHE B N 1
ATOM 5810 C CA . PHE B 1 340 ? 4.578 -31.125 -11.797 1 97.5 340 PHE B CA 1
ATOM 5811 C C . PHE B 1 340 ? 3.709 -32.375 -11.984 1 97.5 340 PHE B C 1
ATOM 5813 O O . PHE B 1 340 ? 2.758 -32.594 -11.227 1 97.5 340 PHE B O 1
ATOM 5820 N N . VAL B 1 341 ? 4.023 -33.156 -12.977 1 96.94 341 VAL B N 1
ATOM 5821 C CA . VAL B 1 341 ? 3.273 -34.406 -13.211 1 96.94 341 VAL B CA 1
ATOM 5822 C C . VAL B 1 341 ? 3.402 -35.312 -11.992 1 96.94 341 VAL B C 1
ATOM 5824 O O . VAL B 1 341 ? 2.42 -35.906 -11.555 1 96.94 341 VAL B O 1
ATOM 5827 N N . ILE B 1 342 ? 4.559 -35.406 -11.477 1 96.19 342 ILE B N 1
ATOM 5828 C CA . ILE B 1 342 ? 4.801 -36.219 -10.305 1 96.19 342 ILE B CA 1
ATOM 5829 C C . ILE B 1 342 ? 4 -35.688 -9.117 1 96.19 342 ILE B C 1
ATOM 5831 O O . ILE B 1 342 ? 3.49 -36.469 -8.305 1 96.19 342 ILE B O 1
ATOM 5835 N N . ALA B 1 343 ? 3.889 -34.406 -9.031 1 95.19 343 ALA B N 1
ATOM 5836 C CA . ALA B 1 343 ? 3.193 -33.781 -7.922 1 95.19 343 ALA B CA 1
ATOM 5837 C C . ALA B 1 343 ? 1.706 -34.125 -7.93 1 95.19 343 ALA B C 1
ATOM 5839 O O . ALA B 1 343 ? 1.025 -34 -6.91 1 95.19 343 ALA B O 1
ATOM 5840 N N . LEU B 1 344 ? 1.144 -34.594 -9.07 1 94.19 344 LEU B N 1
ATOM 5841 C CA . LEU B 1 344 ? -0.253 -35 -9.188 1 94.19 344 LEU B CA 1
ATOM 5842 C C . LEU B 1 344 ? -0.591 -36.094 -8.18 1 94.19 344 LEU B C 1
ATOM 5844 O O . LEU B 1 344 ? -1.711 -36.156 -7.664 1 94.19 344 LEU B O 1
ATOM 5848 N N . PHE B 1 345 ? 0.377 -36.844 -7.898 1 93.5 345 PHE B N 1
ATOM 5849 C CA . PHE B 1 345 ? 0.148 -38 -7.039 1 93.5 345 PHE B CA 1
ATOM 5850 C C . PHE B 1 345 ? 0.256 -37.625 -5.57 1 93.5 345 PHE B C 1
ATOM 5852 O O . PHE B 1 345 ? -0.088 -38.406 -4.688 1 93.5 345 PHE B O 1
ATOM 5859 N N . PHE B 1 346 ? 0.602 -36.469 -5.273 1 92.31 346 PHE B N 1
ATOM 5860 C CA . PHE B 1 346 ? 0.723 -35.969 -3.9 1 92.31 346 PHE B CA 1
ATOM 5861 C C . PHE B 1 346 ? -0.407 -35 -3.562 1 92.31 346 PHE B C 1
ATOM 5863 O O . PHE B 1 346 ? -0.279 -34.188 -2.65 1 92.31 346 PHE B O 1
ATOM 5870 N N . SER B 1 347 ? -1.515 -35.125 -4.215 1 92.19 347 SER B N 1
ATOM 5871 C CA . SER B 1 347 ? -2.65 -34.219 -4.09 1 92.19 347 SER B CA 1
ATOM 5872 C C . SER B 1 347 ? -3.16 -34.156 -2.652 1 92.19 347 SER B C 1
ATOM 5874 O O . SER B 1 347 ? -3.541 -33.094 -2.162 1 92.19 347 SER B O 1
ATOM 5876 N N . PRO B 1 348 ? -3.217 -35.281 -1.892 1 90.88 348 PRO B N 1
ATOM 5877 C CA . PRO B 1 348 ? -3.771 -35.219 -0.537 1 90.88 348 PRO B CA 1
ATOM 5878 C C . PRO B 1 348 ? -2.99 -34.281 0.378 1 90.88 348 PRO B C 1
ATOM 5880 O O . PRO B 1 348 ? -3.578 -33.625 1.247 1 90.88 348 PRO B O 1
ATOM 5883 N N . ILE B 1 349 ? -1.751 -34.188 0.191 1 89.25 349 ILE B N 1
ATOM 5884 C CA . ILE B 1 349 ? -0.914 -33.312 1.02 1 89.25 349 ILE B CA 1
ATOM 5885 C C . ILE B 1 349 ? -1.249 -31.859 0.747 1 89.25 349 ILE B C 1
ATOM 5887 O O . ILE B 1 349 ? -1.463 -31.078 1.679 1 89.25 349 ILE B O 1
ATOM 5891 N N . PHE B 1 350 ? -1.301 -31.516 -0.48 1 90.75 350 PHE B N 1
ATOM 5892 C CA . PHE B 1 350 ? -1.52 -30.125 -0.87 1 90.75 350 PHE B CA 1
ATOM 5893 C C . PHE B 1 350 ? -2.955 -29.703 -0.582 1 90.75 350 PHE B C 1
ATOM 5895 O O . PHE B 1 350 ? -3.207 -28.562 -0.219 1 90.75 350 PHE B O 1
ATOM 5902 N N . LEU B 1 351 ? -3.883 -30.641 -0.683 1 90.5 351 LEU B N 1
ATOM 5903 C CA . LEU B 1 351 ? -5.293 -30.328 -0.491 1 90.5 351 LEU B CA 1
ATOM 5904 C C . LEU B 1 351 ? -5.633 -30.219 0.993 1 90.5 351 LEU B C 1
ATOM 5906 O O . LEU B 1 351 ? -6.645 -29.625 1.363 1 90.5 351 LEU B O 1
ATOM 5910 N N . ALA B 1 352 ? -4.797 -30.734 1.815 1 88.69 352 ALA B N 1
ATOM 5911 C CA . ALA B 1 352 ? -5.027 -30.703 3.258 1 88.69 352 ALA B CA 1
ATOM 5912 C C . ALA B 1 352 ? -4.531 -29.391 3.861 1 88.69 352 ALA B C 1
ATOM 5914 O O . ALA B 1 352 ? -4.883 -29.047 4.992 1 88.69 352 ALA B O 1
ATOM 5915 N N . VAL B 1 353 ? -3.805 -28.656 3.109 1 90.12 353 VAL B N 1
ATOM 5916 C CA . VAL B 1 353 ? -3.213 -27.422 3.619 1 90.12 353 VAL B CA 1
ATOM 5917 C C . VAL B 1 353 ? -4.305 -26.375 3.83 1 90.12 353 VAL B C 1
ATOM 5919 O O . VAL B 1 353 ? -5.008 -26 2.887 1 90.12 353 VAL B O 1
ATOM 5922 N N . PRO B 1 354 ? -4.461 -25.875 5.035 1 89.75 354 PRO B N 1
ATOM 5923 C CA . PRO B 1 354 ? -5.484 -24.859 5.305 1 89.75 354 PRO B CA 1
ATOM 5924 C C . PRO B 1 354 ? -5.066 -23.469 4.852 1 89.75 354 PRO B C 1
ATOM 5926 O O . PRO B 1 354 ? -3.891 -23.234 4.559 1 89.75 354 PRO B O 1
ATOM 5929 N N . SER B 1 355 ? -6.027 -22.609 4.879 1 88.56 355 SER B N 1
ATOM 5930 C CA . SER B 1 355 ? -5.816 -21.25 4.379 1 88.56 355 SER B CA 1
ATOM 5931 C C . SER B 1 355 ? -4.801 -20.5 5.23 1 88.56 355 SER B C 1
ATOM 5933 O O . SER B 1 355 ? -4.02 -19.703 4.711 1 88.56 355 SER B O 1
ATOM 5935 N N . PHE B 1 356 ? -4.816 -20.719 6.5 1 90.88 356 PHE B N 1
ATOM 5936 C CA . PHE B 1 356 ? -3.885 -19.969 7.348 1 90.88 356 PHE B CA 1
ATOM 5937 C C . PHE B 1 356 ? -2.447 -20.391 7.062 1 90.88 356 PHE B C 1
ATOM 5939 O O . PHE B 1 356 ? -1.512 -19.625 7.324 1 90.88 356 PHE B O 1
ATOM 5946 N N . ALA B 1 357 ? -2.281 -21.578 6.527 1 93.19 357 ALA B N 1
ATOM 5947 C CA . ALA B 1 357 ? -0.943 -22.062 6.203 1 93.19 357 ALA B CA 1
ATOM 5948 C C . ALA B 1 357 ? -0.484 -21.547 4.844 1 93.19 357 ALA B C 1
ATOM 5950 O O . ALA B 1 357 ? 0.716 -21.5 4.562 1 93.19 357 ALA B O 1
ATOM 5951 N N . THR B 1 358 ? -1.411 -21.125 4.023 1 93.44 358 THR B N 1
ATOM 5952 C CA . THR B 1 358 ? -1.044 -20.578 2.725 1 93.44 358 THR B CA 1
ATOM 5953 C C . THR B 1 358 ? -0.932 -19.062 2.795 1 93.44 358 THR B C 1
ATOM 5955 O O . THR B 1 358 ? -0.352 -18.438 1.906 1 93.44 358 THR B O 1
ATOM 5958 N N . ALA B 1 359 ? -1.449 -18.469 3.811 1 94.56 359 ALA B N 1
ATOM 5959 C CA . ALA B 1 359 ? -1.436 -17.016 3.967 1 94.56 359 ALA B CA 1
ATOM 5960 C C . ALA B 1 359 ? -0.009 -16.469 3.945 1 94.56 359 ALA B C 1
ATOM 5962 O O . ALA B 1 359 ? 0.271 -15.469 3.287 1 94.56 359 ALA B O 1
ATOM 5963 N N . PRO B 1 360 ? 0.921 -17.109 4.609 1 95.69 360 PRO B N 1
ATOM 5964 C CA . PRO B 1 360 ? 2.307 -16.641 4.574 1 95.69 360 PRO B CA 1
ATOM 5965 C C . PRO B 1 360 ? 2.867 -16.562 3.156 1 95.69 360 PRO B C 1
ATOM 5967 O O . PRO B 1 360 ? 3.635 -15.648 2.84 1 95.69 360 PRO B O 1
ATOM 5970 N N . ALA B 1 361 ? 2.473 -17.516 2.367 1 94.81 361 ALA B N 1
ATOM 5971 C CA . ALA B 1 361 ? 2.916 -17.531 0.976 1 94.81 361 ALA B CA 1
ATOM 5972 C C . ALA B 1 361 ? 2.404 -16.297 0.229 1 94.81 361 ALA B C 1
ATOM 5974 O O . ALA B 1 361 ? 3.148 -15.672 -0.522 1 94.81 361 ALA B O 1
ATOM 5975 N N . LEU B 1 362 ? 1.182 -15.969 0.45 1 94.38 362 LEU B N 1
ATOM 5976 C CA . LEU B 1 362 ? 0.591 -14.805 -0.197 1 94.38 362 LEU B CA 1
ATOM 5977 C C . LEU B 1 362 ? 1.294 -13.523 0.243 1 94.38 362 LEU B C 1
ATOM 5979 O O . LEU B 1 362 ? 1.574 -12.648 -0.58 1 94.38 362 LEU B O 1
ATOM 5983 N N . ILE B 1 363 ? 1.616 -13.438 1.489 1 95.94 363 ILE B N 1
ATOM 5984 C CA . ILE B 1 363 ? 2.252 -12.25 2.049 1 95.94 363 ILE B CA 1
ATOM 5985 C C . ILE B 1 363 ? 3.66 -12.102 1.477 1 95.94 363 ILE B C 1
ATOM 5987 O O . ILE B 1 363 ? 4.043 -11.016 1.026 1 95.94 363 ILE B O 1
ATOM 5991 N N . ILE B 1 364 ? 4.41 -13.156 1.422 1 95.5 364 ILE B N 1
ATOM 5992 C CA . ILE B 1 364 ? 5.801 -13.102 0.982 1 95.5 364 ILE B CA 1
ATOM 5993 C C . ILE B 1 364 ? 5.855 -12.898 -0.53 1 95.5 364 ILE B C 1
ATOM 5995 O O . ILE B 1 364 ? 6.719 -12.18 -1.034 1 95.5 364 ILE B O 1
ATOM 5999 N N . VAL B 1 365 ? 4.98 -13.547 -1.246 1 92.69 365 VAL B N 1
ATOM 6000 C CA . VAL B 1 365 ? 4.898 -13.312 -2.684 1 92.69 365 VAL B CA 1
ATOM 6001 C C . VAL B 1 365 ? 4.52 -11.859 -2.949 1 92.69 365 VAL B C 1
ATOM 6003 O O . VAL B 1 365 ? 5.047 -11.234 -3.869 1 92.69 365 VAL B O 1
ATOM 6006 N N . GLY B 1 366 ? 3.572 -11.367 -2.182 1 94.25 366 GLY B N 1
ATOM 6007 C CA . GLY B 1 366 ? 3.234 -9.961 -2.275 1 94.25 366 GLY B CA 1
ATOM 6008 C C . GLY B 1 366 ? 4.43 -9.039 -2.084 1 94.25 366 GLY B C 1
ATOM 6009 O O . GLY B 1 366 ? 4.602 -8.07 -2.826 1 94.25 366 GLY B O 1
ATOM 6010 N N . PHE B 1 367 ? 5.285 -9.414 -1.118 1 95.31 367 PHE B N 1
ATOM 6011 C CA . PHE B 1 367 ? 6.512 -8.664 -0.875 1 95.31 367 PHE B CA 1
ATOM 6012 C C . PHE B 1 367 ? 7.414 -8.68 -2.105 1 95.31 367 PHE B C 1
ATOM 6014 O O . PHE B 1 367 ? 7.953 -7.648 -2.504 1 95.31 367 PHE B O 1
ATOM 6021 N N . MET B 1 368 ? 7.531 -9.797 -2.689 1 91.12 368 MET B N 1
ATOM 6022 C CA . MET B 1 368 ? 8.406 -9.938 -3.854 1 91.12 368 MET B CA 1
ATOM 6023 C C . MET B 1 368 ? 7.891 -9.102 -5.02 1 91.12 368 MET B C 1
ATOM 6025 O O . MET B 1 368 ? 8.68 -8.461 -5.723 1 91.12 368 MET B O 1
ATOM 6029 N N . MET B 1 369 ? 6.617 -9.07 -5.148 1 89.5 369 MET B N 1
ATOM 6030 C CA . MET B 1 369 ? 6.031 -8.312 -6.246 1 89.5 369 MET B CA 1
ATOM 6031 C C . MET B 1 369 ? 6.109 -6.812 -5.969 1 89.5 369 MET B C 1
ATOM 6033 O O . MET B 1 369 ? 6.285 -6.016 -6.891 1 89.5 369 MET B O 1
ATOM 6037 N N . MET B 1 370 ? 6.043 -6.434 -4.723 1 92.19 370 MET B N 1
ATOM 6038 C CA . MET B 1 370 ? 6.074 -5.031 -4.316 1 92.19 370 MET B CA 1
ATOM 6039 C C . MET B 1 370 ? 7.441 -4.414 -4.594 1 92.19 370 MET B C 1
ATOM 6041 O O . MET B 1 370 ? 7.574 -3.191 -4.664 1 92.19 370 MET B O 1
ATOM 6045 N N . GLN B 1 371 ? 8.461 -5.195 -4.773 1 90.56 371 GLN B N 1
ATOM 6046 C CA . GLN B 1 371 ? 9.82 -4.715 -5 1 90.56 371 GLN B CA 1
ATOM 6047 C C . GLN B 1 371 ? 9.898 -3.844 -6.25 1 90.56 371 GLN B C 1
ATOM 6049 O O . GLN B 1 371 ? 10.781 -2.992 -6.367 1 90.56 371 GLN B O 1
ATOM 6054 N N . SER B 1 372 ? 8.906 -4.004 -7.129 1 89.5 372 SER B N 1
ATOM 6055 C CA . SER B 1 372 ? 8.906 -3.227 -8.359 1 89.5 372 SER B CA 1
ATOM 6056 C C . SER B 1 372 ? 8.672 -1.745 -8.086 1 89.5 372 SER B C 1
ATOM 6058 O O . SER B 1 372 ? 8.969 -0.896 -8.93 1 89.5 372 SER B O 1
ATOM 6060 N N . VAL B 1 373 ? 8.188 -1.401 -6.918 1 92.12 373 VAL B N 1
ATOM 6061 C CA . VAL B 1 373 ? 7.895 -0.02 -6.551 1 92.12 373 VAL B CA 1
ATOM 6062 C C . VAL B 1 373 ? 9.188 0.796 -6.531 1 92.12 373 VAL B C 1
ATOM 6064 O O . VAL B 1 373 ? 9.172 2.002 -6.789 1 92.12 373 VAL B O 1
ATOM 6067 N N . GLY B 1 374 ? 10.297 0.162 -6.23 1 88.75 374 GLY B N 1
ATOM 6068 C CA . GLY B 1 374 ? 11.586 0.824 -6.195 1 88.75 374 GLY B CA 1
ATOM 6069 C C . GLY B 1 374 ? 12.039 1.335 -7.551 1 88.75 374 GLY B C 1
ATOM 6070 O O . GLY B 1 374 ? 12.914 2.199 -7.637 1 88.75 374 GLY B O 1
ATOM 6071 N N . LYS B 1 375 ? 11.391 0.9 -8.562 1 88.56 375 LYS B N 1
ATOM 6072 C CA . LYS B 1 375 ? 11.758 1.297 -9.914 1 88.56 375 LYS B CA 1
ATOM 6073 C C . LYS B 1 375 ? 10.906 2.467 -10.398 1 88.56 375 LYS B C 1
ATOM 6075 O O . LYS B 1 375 ? 11.117 2.982 -11.5 1 88.56 375 LYS B O 1
ATOM 6080 N N . ILE B 1 376 ? 9.984 2.865 -9.57 1 91.25 376 ILE B N 1
ATOM 6081 C CA . ILE B 1 376 ? 9.109 3.979 -9.93 1 91.25 376 ILE B CA 1
ATOM 6082 C C . ILE B 1 376 ? 9.758 5.297 -9.508 1 91.25 376 ILE B C 1
ATOM 6084 O O . ILE B 1 376 ? 10.227 5.43 -8.375 1 91.25 376 ILE B O 1
ATOM 6088 N N . ASP B 1 377 ? 9.82 6.199 -10.406 1 88.62 377 ASP B N 1
ATOM 6089 C CA . ASP B 1 377 ? 10.281 7.539 -10.062 1 88.62 377 ASP B CA 1
ATOM 6090 C C . ASP B 1 377 ? 9.141 8.398 -9.516 1 88.62 377 ASP B C 1
ATOM 6092 O O . ASP B 1 377 ? 8.445 9.07 -10.281 1 88.62 377 ASP B O 1
ATOM 6096 N N . PHE B 1 378 ? 9.031 8.508 -8.258 1 89.5 378 PHE B N 1
ATOM 6097 C CA . PHE B 1 378 ? 7.945 9.242 -7.617 1 89.5 378 PHE B CA 1
ATOM 6098 C C . PHE B 1 378 ? 8.234 10.742 -7.602 1 89.5 378 PHE B C 1
ATOM 6100 O O . PHE B 1 378 ? 7.348 11.547 -7.34 1 89.5 378 PHE B O 1
ATOM 6107 N N . THR B 1 379 ? 9.453 11.141 -7.938 1 86.81 379 THR B N 1
ATOM 6108 C CA . THR B 1 379 ? 9.82 12.547 -7.883 1 86.81 379 THR B CA 1
ATOM 6109 C C . THR B 1 379 ? 9.195 13.32 -9.039 1 86.81 379 THR B C 1
ATOM 6111 O O . THR B 1 379 ? 8.984 14.531 -8.945 1 86.81 379 THR B O 1
ATOM 6114 N N . GLU B 1 380 ? 8.914 12.609 -10.094 1 91.81 380 GLU B N 1
ATOM 6115 C CA . GLU B 1 380 ? 8.164 13.203 -11.195 1 91.81 380 GLU B CA 1
ATOM 6116 C C . GLU B 1 380 ? 6.66 13 -11.008 1 91.81 380 GLU B C 1
ATOM 6118 O O . GLU B 1 380 ? 6.113 11.969 -11.398 1 91.81 380 GLU B O 1
ATOM 6123 N N . ALA B 1 381 ? 6.027 14.047 -10.633 1 93.5 381 ALA B N 1
ATOM 6124 C CA . ALA B 1 381 ? 4.633 13.969 -10.203 1 93.5 381 ALA B CA 1
ATOM 6125 C C . ALA B 1 381 ? 3.734 13.516 -11.352 1 93.5 381 ALA B C 1
ATOM 6127 O O . ALA B 1 381 ? 2.73 12.828 -11.133 1 93.5 381 ALA B O 1
ATOM 6128 N N . SER B 1 382 ? 4.078 13.883 -12.594 1 94.81 382 SER B N 1
ATOM 6129 C CA . SER B 1 382 ? 3.258 13.516 -13.742 1 94.81 382 SER B CA 1
ATOM 6130 C C . SER B 1 382 ? 3.227 12 -13.93 1 94.81 382 SER B C 1
ATOM 6132 O O . SER B 1 382 ? 2.27 11.461 -14.492 1 94.81 382 SER B O 1
ATOM 6134 N N . GLU B 1 383 ? 4.258 11.305 -13.422 1 94.25 383 GLU B N 1
ATOM 6135 C CA . GLU B 1 383 ? 4.344 9.844 -13.484 1 94.25 383 GLU B CA 1
ATOM 6136 C C . GLU B 1 383 ? 3.996 9.211 -12.141 1 94.25 383 GLU B C 1
ATOM 6138 O O . GLU B 1 383 ? 3.365 8.148 -12.102 1 94.25 383 GLU B O 1
ATOM 6143 N N . GLY B 1 384 ? 4.383 9.914 -11.18 1 95.25 384 GLY B N 1
ATOM 6144 C CA . GLY B 1 384 ? 4.258 9.367 -9.836 1 95.25 384 GLY B CA 1
ATOM 6145 C C . GLY B 1 384 ? 2.822 9.305 -9.344 1 95.25 384 GLY B C 1
ATOM 6146 O O . GLY B 1 384 ? 2.416 8.32 -8.727 1 95.25 384 GLY B O 1
ATOM 6147 N N . ILE B 1 385 ? 2.045 10.297 -9.609 1 96.75 385 ILE B N 1
ATOM 6148 C CA . ILE B 1 385 ? 0.683 10.375 -9.094 1 96.75 385 ILE B CA 1
ATOM 6149 C C . ILE B 1 385 ? -0.169 9.266 -9.711 1 96.75 385 ILE B C 1
ATOM 6151 O O . ILE B 1 385 ? -0.835 8.516 -9 1 96.75 385 ILE B O 1
ATOM 6155 N N . PRO B 1 386 ? -0.116 9.141 -11.055 1 96.5 386 PRO B N 1
ATOM 6156 C CA . PRO B 1 386 ? -0.88 8.039 -11.648 1 96.5 386 PRO B CA 1
ATOM 6157 C C . PRO B 1 386 ? -0.432 6.672 -11.141 1 96.5 386 PRO B C 1
ATOM 6159 O O . PRO B 1 386 ? -1.266 5.793 -10.906 1 96.5 386 PRO B O 1
ATOM 6162 N N . ALA B 1 387 ? 0.887 6.5 -11.039 1 96.12 387 ALA B N 1
ATOM 6163 C CA . ALA B 1 387 ? 1.422 5.238 -10.531 1 96.12 387 ALA B CA 1
ATOM 6164 C C . ALA B 1 387 ? 0.917 4.961 -9.117 1 96.12 387 ALA B C 1
ATOM 6166 O O . ALA B 1 387 ? 0.55 3.826 -8.797 1 96.12 387 ALA B O 1
ATOM 6167 N N . PHE B 1 388 ? 0.901 5.961 -8.352 1 96.56 388 PHE B N 1
ATOM 6168 C CA . PHE B 1 388 ? 0.457 5.852 -6.969 1 96.56 388 PHE B CA 1
ATOM 6169 C C . PHE B 1 388 ? -1.021 5.488 -6.902 1 96.56 388 PHE B C 1
ATOM 6171 O O . PHE B 1 388 ? -1.417 4.613 -6.129 1 96.56 388 PHE B O 1
ATOM 6178 N N . LEU B 1 389 ? -1.85 6.113 -7.695 1 96.44 389 LEU B N 1
ATOM 6179 C CA . LEU B 1 389 ? -3.285 5.852 -7.711 1 96.44 389 LEU B CA 1
ATOM 6180 C C . LEU B 1 389 ? -3.57 4.426 -8.172 1 96.44 389 LEU B C 1
ATOM 6182 O O . LEU B 1 389 ? -4.457 3.76 -7.633 1 96.44 389 LEU B O 1
ATOM 6186 N N . ALA B 1 390 ? -2.832 3.992 -9.141 1 94.31 390 ALA B N 1
ATOM 6187 C CA . ALA B 1 390 ? -2.984 2.621 -9.617 1 94.31 390 ALA B CA 1
ATOM 6188 C C . ALA B 1 390 ? -2.643 1.617 -8.523 1 94.31 390 ALA B C 1
ATOM 6190 O O . ALA B 1 390 ? -3.393 0.667 -8.289 1 94.31 390 ALA B O 1
ATOM 6191 N N . LEU B 1 391 ? -1.537 1.849 -7.887 1 94.88 391 LEU B N 1
ATOM 6192 C CA . LEU B 1 391 ? -0.996 0.945 -6.879 1 94.88 391 LEU B CA 1
ATOM 6193 C C . LEU B 1 391 ? -1.941 0.831 -5.688 1 94.88 391 LEU B C 1
ATOM 6195 O O . LEU B 1 391 ? -2.223 -0.273 -5.215 1 94.88 391 LEU B O 1
ATOM 6199 N N . ILE B 1 392 ? -2.475 1.902 -5.215 1 94.44 392 ILE B N 1
ATOM 6200 C CA . ILE B 1 392 ? -3.234 1.915 -3.969 1 94.44 392 ILE B CA 1
ATOM 6201 C C . ILE B 1 392 ? -4.684 1.517 -4.242 1 94.44 392 ILE B C 1
ATOM 6203 O O . ILE B 1 392 ? -5.348 0.933 -3.383 1 94.44 392 ILE B O 1
ATOM 6207 N N . ALA B 1 393 ? -5.199 1.793 -5.406 1 93.12 393 ALA B N 1
ATOM 6208 C CA . ALA B 1 393 ? -6.594 1.51 -5.73 1 93.12 393 ALA B CA 1
ATOM 6209 C C . ALA B 1 393 ? -6.848 0.007 -5.805 1 93.12 393 ALA B C 1
ATOM 6211 O O . ALA B 1 393 ? -7.949 -0.46 -5.508 1 93.12 393 ALA B O 1
ATOM 6212 N N . MET B 1 394 ? -5.859 -0.818 -6.125 1 92.44 394 MET B N 1
ATOM 6213 C CA . MET B 1 394 ? -6.051 -2.25 -6.34 1 92.44 394 MET B CA 1
ATOM 6214 C C . MET B 1 394 ? -6.441 -2.947 -5.043 1 92.44 394 MET B C 1
ATOM 6216 O O . MET B 1 394 ? -7.465 -3.633 -4.984 1 92.44 394 MET B O 1
ATOM 6220 N N . PRO B 1 395 ? -5.668 -2.707 -3.975 1 92.44 395 PRO B N 1
ATOM 6221 C CA . PRO B 1 395 ? -6.098 -3.354 -2.732 1 92.44 395 PRO B CA 1
ATOM 6222 C C . PRO B 1 395 ? -7.332 -2.691 -2.121 1 92.44 395 PRO B C 1
ATOM 6224 O O . PRO B 1 395 ? -8.219 -3.383 -1.613 1 92.44 395 PRO B O 1
ATOM 6227 N N . LEU B 1 396 ? -7.484 -1.418 -2.266 1 90.88 396 LEU B N 1
ATOM 6228 C CA . LEU B 1 396 ? -8.523 -0.702 -1.533 1 90.88 396 LEU B CA 1
ATOM 6229 C C . LEU B 1 396 ? -9.859 -0.791 -2.262 1 90.88 396 LEU B C 1
ATOM 6231 O O . LEU B 1 396 ? -10.922 -0.685 -1.641 1 90.88 396 LEU B O 1
ATOM 6235 N N . ALA B 1 397 ? -9.82 -0.913 -3.537 1 88.19 397 ALA B N 1
ATOM 6236 C CA . ALA B 1 397 ? -11.047 -1.149 -4.293 1 88.19 397 ALA B CA 1
ATOM 6237 C C . ALA B 1 397 ? -11.266 -2.641 -4.531 1 88.19 397 ALA B C 1
ATOM 6239 O O . ALA B 1 397 ? -12.242 -3.035 -5.18 1 88.19 397 ALA B O 1
ATOM 6240 N N . TYR B 1 398 ? -10.352 -3.436 -4.016 1 88.44 398 TYR B N 1
ATOM 6241 C CA . TYR B 1 398 ? -10.391 -4.887 -4.125 1 88.44 398 TYR B CA 1
ATOM 6242 C C . TYR B 1 398 ? -10.555 -5.32 -5.578 1 88.44 398 TYR B C 1
ATOM 6244 O O . TYR B 1 398 ? -11.383 -6.18 -5.887 1 88.44 398 TYR B O 1
ATOM 6252 N N . SER B 1 399 ? -9.844 -4.629 -6.5 1 88.06 399 SER B N 1
ATOM 6253 C CA . SER B 1 399 ? -9.961 -4.906 -7.926 1 88.06 399 SER B CA 1
ATOM 6254 C C . SER B 1 399 ? -8.727 -4.426 -8.68 1 88.06 399 SER B C 1
ATOM 6256 O O . SER B 1 399 ? -8.406 -3.234 -8.672 1 88.06 399 SER B O 1
ATOM 6258 N N . ILE B 1 400 ? -8.102 -5.414 -9.312 1 88.12 400 ILE B N 1
ATOM 6259 C CA . ILE B 1 400 ? -6.945 -5.082 -10.141 1 88.12 400 ILE B CA 1
ATOM 6260 C C . ILE B 1 400 ? -7.395 -4.227 -11.328 1 88.12 400 ILE B C 1
ATOM 6262 O O . ILE B 1 400 ? -6.711 -3.268 -11.695 1 88.12 400 ILE B O 1
ATOM 6266 N N . ALA B 1 401 ? -8.602 -4.512 -11.836 1 85 401 ALA B N 1
ATOM 6267 C CA . ALA B 1 401 ? -9.141 -3.779 -12.977 1 85 401 ALA B CA 1
ATOM 6268 C C . ALA B 1 401 ? -9.312 -2.299 -12.648 1 85 401 ALA B C 1
ATOM 6270 O O . ALA B 1 401 ? -8.922 -1.434 -13.438 1 85 401 ALA B O 1
ATOM 6271 N N . GLU B 1 402 ? -9.836 -2.035 -11.531 1 88 402 GLU B N 1
ATOM 6272 C CA . GLU B 1 402 ? -10.062 -0.65 -11.133 1 88 402 GLU B CA 1
ATOM 6273 C C . GLU B 1 402 ? -8.75 0.089 -10.93 1 88 402 GLU B C 1
ATOM 6275 O O . GLU B 1 402 ? -8.648 1.288 -11.195 1 88 402 GLU B O 1
ATOM 6280 N N . GLY B 1 403 ? -7.785 -0.581 -10.375 1 90.31 403 GLY B N 1
ATOM 6281 C CA . GLY B 1 403 ? -6.469 0.025 -10.25 1 90.31 403 GLY B CA 1
ATOM 6282 C C . GLY B 1 403 ? -5.879 0.457 -11.578 1 90.31 403 GLY B C 1
ATOM 6283 O O . GLY B 1 403 ? -5.32 1.55 -11.688 1 90.31 403 GLY B O 1
ATOM 6284 N N . ILE B 1 404 ? -6.031 -0.379 -12.547 1 87.62 404 ILE B N 1
ATOM 6285 C CA . ILE B 1 404 ? -5.516 -0.083 -13.883 1 87.62 404 ILE B CA 1
ATOM 6286 C C . ILE B 1 404 ? -6.277 1.099 -14.477 1 87.62 404 ILE B C 1
ATOM 6288 O O . ILE B 1 404 ? -5.684 1.974 -15.109 1 87.62 404 ILE B O 1
ATOM 6292 N N . VAL B 1 405 ? -7.559 1.113 -14.266 1 88.69 405 VAL B N 1
ATOM 6293 C CA . VAL B 1 405 ? -8.391 2.199 -14.781 1 88.69 405 VAL B CA 1
ATOM 6294 C C . VAL B 1 405 ? -7.949 3.521 -14.156 1 88.69 405 VAL B C 1
ATOM 6296 O O . VAL B 1 405 ? -7.723 4.504 -14.867 1 88.69 405 VAL B O 1
ATOM 6299 N N . PHE B 1 406 ? -7.836 3.561 -12.844 1 92.69 406 PHE B N 1
ATOM 6300 C CA . PHE B 1 406 ? -7.434 4.781 -12.148 1 92.69 406 PHE B CA 1
ATOM 6301 C C . PHE B 1 406 ? -6.059 5.238 -12.617 1 92.69 406 PHE B C 1
ATOM 6303 O O . PHE B 1 406 ? -5.832 6.434 -12.82 1 92.69 406 PHE B O 1
ATOM 6310 N N . GLY B 1 407 ? -5.164 4.324 -12.75 1 93.62 407 GLY B N 1
ATOM 6311 C CA . GLY B 1 407 ? -3.824 4.656 -13.211 1 93.62 407 GLY B CA 1
ATOM 6312 C C . GLY B 1 407 ? -3.789 5.184 -14.633 1 93.62 407 GLY B C 1
ATOM 6313 O O . GLY B 1 407 ? -3.168 6.215 -14.898 1 93.62 407 GLY B O 1
ATOM 6314 N N . THR B 1 408 ? -4.477 4.543 -15.5 1 91.38 408 THR B N 1
ATOM 6315 C CA . THR B 1 408 ? -4.449 4.895 -16.922 1 91.38 408 THR B CA 1
ATOM 6316 C C . THR B 1 408 ? -5.148 6.23 -17.156 1 91.38 408 THR B C 1
ATOM 6318 O O . THR B 1 408 ? -4.609 7.105 -17.844 1 91.38 408 THR B O 1
ATOM 6321 N N . VAL B 1 409 ? -6.309 6.367 -16.641 1 93.38 409 VAL B N 1
ATOM 6322 C CA . VAL B 1 409 ? -7.086 7.586 -16.844 1 93.38 409 VAL B CA 1
ATOM 6323 C C . VAL B 1 409 ? -6.344 8.781 -16.25 1 93.38 409 VAL B C 1
ATOM 6325 O O . VAL B 1 409 ? -6.234 9.828 -16.891 1 93.38 409 VAL B O 1
ATOM 6328 N N . SER B 1 410 ? -5.871 8.641 -15.055 1 96.19 410 SER B N 1
ATOM 6329 C CA . SER B 1 410 ? -5.141 9.742 -14.43 1 96.19 410 SER B CA 1
ATOM 6330 C C . SER B 1 410 ? -3.881 10.078 -15.219 1 96.19 410 SER B C 1
ATOM 6332 O O . SER B 1 410 ? -3.547 11.258 -15.383 1 96.19 410 SER B O 1
ATOM 6334 N N . TYR B 1 411 ? -3.176 9.047 -15.664 1 95.88 411 TYR B N 1
ATOM 6335 C CA . TYR B 1 411 ? -1.961 9.258 -16.438 1 95.88 411 TYR B CA 1
ATOM 6336 C C . TYR B 1 411 ? -2.252 10.086 -17.688 1 95.88 411 TYR B C 1
ATOM 6338 O O . TYR B 1 411 ? -1.545 11.047 -17.984 1 95.88 411 TYR B O 1
ATOM 6346 N N . VAL B 1 412 ? -3.281 9.734 -18.375 1 95.44 412 VAL B N 1
ATOM 6347 C CA . VAL B 1 412 ? -3.623 10.391 -19.641 1 95.44 412 VAL B CA 1
ATOM 6348 C C . VAL B 1 412 ? -4.117 11.812 -19.359 1 95.44 412 VAL B C 1
ATOM 6350 O O . VAL B 1 412 ? -3.684 12.758 -20.016 1 95.44 412 VAL B O 1
ATOM 6353 N N . VAL B 1 413 ? -4.984 12.016 -18.406 1 95.62 413 VAL B N 1
ATOM 6354 C CA . VAL B 1 413 ? -5.57 13.32 -18.125 1 95.62 413 VAL B CA 1
ATOM 6355 C C . VAL B 1 413 ? -4.488 14.273 -17.625 1 95.62 413 VAL B C 1
ATOM 6357 O O . VAL B 1 413 ? -4.402 15.414 -18.094 1 95.62 413 VAL B O 1
ATOM 6360 N N . ILE B 1 414 ? -3.656 13.828 -16.719 1 95.69 414 ILE B N 1
ATOM 6361 C CA . ILE B 1 414 ? -2.633 14.68 -16.125 1 95.69 414 ILE B CA 1
ATOM 6362 C C . ILE B 1 414 ? -1.608 15.078 -17.188 1 95.69 414 ILE B C 1
ATOM 6364 O O . ILE B 1 414 ? -1.271 16.25 -17.328 1 95.69 414 ILE B O 1
ATOM 6368 N N . ASN B 1 415 ? -1.152 14.117 -17.938 1 95.44 415 ASN B N 1
ATOM 6369 C CA . ASN B 1 415 ? -0.132 14.43 -18.922 1 95.44 415 ASN B CA 1
ATOM 6370 C C . ASN B 1 415 ? -0.709 15.227 -20.094 1 95.44 415 ASN B C 1
ATOM 6372 O O . ASN B 1 415 ? -0.027 16.078 -20.672 1 95.44 415 ASN B O 1
ATOM 6376 N N . ALA B 1 416 ? -1.944 14.977 -20.422 1 94.5 416 ALA B N 1
ATOM 6377 C CA . ALA B 1 416 ? -2.586 15.711 -21.5 1 94.5 416 ALA B CA 1
ATOM 6378 C C . ALA B 1 416 ? -2.799 17.172 -21.125 1 94.5 416 ALA B C 1
ATOM 6380 O O . ALA B 1 416 ? -2.762 18.062 -21.984 1 94.5 416 ALA B O 1
ATOM 6381 N N . THR B 1 417 ? -2.975 17.5 -19.891 1 94.19 417 THR B N 1
ATOM 6382 C CA . THR B 1 417 ? -3.322 18.844 -19.453 1 94.19 417 THR B CA 1
ATOM 6383 C C . THR B 1 417 ? -2.084 19.594 -18.969 1 94.19 417 THR B C 1
ATOM 6385 O O . THR B 1 417 ? -2.129 20.812 -18.75 1 94.19 417 THR B O 1
ATOM 6388 N N . THR B 1 418 ? -1.022 18.953 -18.781 1 92.5 418 THR B N 1
ATOM 6389 C CA . THR B 1 418 ? 0.174 19.609 -18.266 1 92.5 418 THR B CA 1
ATOM 6390 C C . THR B 1 418 ? 1.229 19.75 -19.359 1 92.5 418 THR B C 1
ATOM 6392 O O . THR B 1 418 ? 2.418 19.906 -19.062 1 92.5 418 THR B O 1
ATOM 6395 N N . GLY B 1 419 ? 0.858 19.594 -20.594 1 87.31 419 GLY B N 1
ATOM 6396 C CA . GLY B 1 419 ? 1.72 19.891 -21.734 1 87.31 419 GLY B CA 1
ATOM 6397 C C . GLY B 1 419 ? 2.572 18.703 -22.156 1 87.31 419 GLY B C 1
ATOM 6398 O O . GLY B 1 419 ? 3.549 18.875 -22.891 1 87.31 419 GLY B O 1
ATOM 6399 N N . LYS B 1 420 ? 2.305 17.578 -21.688 1 90.75 420 LYS B N 1
ATOM 6400 C CA . LYS B 1 420 ? 3.066 16.375 -22.047 1 90.75 420 LYS B CA 1
ATOM 6401 C C . LYS B 1 420 ? 2.217 15.414 -22.859 1 90.75 420 LYS B C 1
ATOM 6403 O O . LYS B 1 420 ? 2.385 14.195 -22.766 1 90.75 420 LYS B O 1
ATOM 6408 N N . ALA B 1 421 ? 1.335 15.891 -23.578 1 90.25 421 ALA B N 1
ATOM 6409 C CA . ALA B 1 421 ? 0.383 15.086 -24.328 1 90.25 421 ALA B CA 1
ATOM 6410 C C . ALA B 1 421 ? 1.094 14.266 -25.406 1 90.25 421 ALA B C 1
ATOM 6412 O O . ALA B 1 421 ? 0.678 13.148 -25.719 1 90.25 421 ALA B O 1
ATOM 6413 N N . LYS B 1 422 ? 2.15 14.703 -25.891 1 88.62 422 LYS B N 1
ATOM 6414 C CA . LYS B 1 422 ? 2.85 14.031 -26.984 1 88.62 422 LYS B CA 1
ATOM 6415 C C . LYS B 1 422 ? 3.621 12.812 -26.484 1 88.62 422 LYS B C 1
ATOM 6417 O O . LYS B 1 422 ? 3.92 11.898 -27.25 1 88.62 422 LYS B O 1
ATOM 6422 N N . LYS B 1 423 ? 3.867 12.852 -25.266 1 88.5 423 LYS B N 1
ATOM 6423 C CA . LYS B 1 423 ? 4.609 11.742 -24.672 1 88.5 423 LYS B CA 1
ATOM 6424 C C . LYS B 1 423 ? 3.719 10.516 -24.5 1 88.5 423 LYS B C 1
ATOM 6426 O O . LYS B 1 423 ? 4.211 9.383 -24.453 1 88.5 423 LYS B O 1
ATOM 6431 N N . VAL B 1 424 ? 2.439 10.75 -24.516 1 91.88 424 VAL B N 1
ATOM 6432 C CA . VAL B 1 424 ? 1.49 9.68 -24.234 1 91.88 424 VAL B CA 1
ATOM 6433 C C . VAL B 1 424 ? 1.165 8.93 -25.516 1 91.88 424 VAL B C 1
ATOM 6435 O O . VAL B 1 424 ? 0.784 9.539 -26.531 1 91.88 424 VAL B O 1
ATOM 6438 N N . HIS B 1 425 ? 1.416 7.625 -25.531 1 91.06 425 HIS B N 1
ATOM 6439 C CA . HIS B 1 425 ? 1.095 6.785 -26.688 1 91.06 425 HIS B CA 1
ATOM 6440 C C . HIS B 1 425 ? -0.4 6.812 -26.984 1 91.06 425 HIS B C 1
ATOM 6442 O O . HIS B 1 425 ? -1.223 6.816 -26.062 1 91.06 425 HIS B O 1
ATOM 6448 N N . PRO B 1 426 ? -0.778 6.781 -28.219 1 90.06 426 PRO B N 1
ATOM 6449 C CA . PRO B 1 426 ? -2.186 6.863 -28.609 1 90.06 426 PRO B CA 1
ATOM 6450 C C . PRO B 1 426 ? -3.031 5.73 -28.031 1 90.06 426 PRO B C 1
ATOM 6452 O O . PRO B 1 426 ? -4.215 5.926 -27.75 1 90.06 426 PRO B O 1
ATOM 6455 N N . VAL B 1 427 ? -2.449 4.633 -27.891 1 85.19 427 VAL B N 1
ATOM 6456 C CA . VAL B 1 427 ? -3.162 3.49 -27.328 1 85.19 427 VAL B CA 1
ATOM 6457 C C . VAL B 1 427 ? -3.689 3.834 -25.938 1 85.19 427 VAL B C 1
ATOM 6459 O O . VAL B 1 427 ? -4.789 3.422 -25.562 1 85.19 427 VAL B O 1
ATOM 6462 N N . MET B 1 428 ? -2.949 4.598 -25.219 1 89.06 428 MET B N 1
ATOM 6463 C CA . MET B 1 428 ? -3.35 4.977 -23.859 1 89.06 428 MET B CA 1
ATOM 6464 C C . MET B 1 428 ? -4.57 5.891 -23.891 1 89.06 428 MET B C 1
ATOM 6466 O O . MET B 1 428 ? -5.434 5.809 -23.016 1 89.06 428 MET B O 1
ATOM 6470 N N . TYR B 1 429 ? -4.633 6.738 -24.891 1 92.06 429 TYR B N 1
ATOM 6471 C CA . TYR B 1 429 ? -5.785 7.621 -25.047 1 92.06 429 TYR B CA 1
ATOM 6472 C C . TYR B 1 429 ? -7.051 6.824 -25.344 1 92.06 429 TYR B C 1
ATOM 6474 O O . TYR B 1 429 ? -8.109 7.09 -24.781 1 92.06 429 TYR B O 1
ATOM 6482 N N . VAL B 1 430 ? -6.875 5.914 -26.188 1 87.12 430 VAL B N 1
ATOM 6483 C CA . VAL B 1 430 ? -8.016 5.09 -26.562 1 87.12 430 VAL B CA 1
ATOM 6484 C C . VAL B 1 430 ? -8.531 4.316 -25.359 1 87.12 430 VAL B C 1
ATOM 6486 O O . VAL B 1 430 ? -9.734 4.246 -25.125 1 87.12 430 VAL B O 1
ATOM 6489 N N . LEU B 1 431 ? -7.617 3.771 -24.672 1 83.5 431 LEU B N 1
ATOM 6490 C CA . LEU B 1 431 ? -7.988 3.006 -23.484 1 83.5 431 LEU B CA 1
ATOM 6491 C C . LEU B 1 431 ? -8.68 3.896 -22.453 1 83.5 431 LEU B C 1
ATOM 6493 O O . LEU B 1 431 ? -9.68 3.494 -21.844 1 83.5 431 LEU B O 1
ATOM 6497 N N . ALA B 1 432 ? -8.117 5.02 -22.219 1 88.81 432 ALA B N 1
ATOM 6498 C CA . ALA B 1 432 ? -8.695 5.953 -21.266 1 88.81 432 ALA B CA 1
ATOM 6499 C C . ALA B 1 432 ? -10.133 6.309 -21.641 1 88.81 432 ALA B C 1
ATOM 6501 O O . ALA B 1 432 ? -11.008 6.371 -20.781 1 88.81 432 ALA B O 1
ATOM 6502 N N . ILE B 1 433 ? -10.359 6.512 -22.891 1 88.81 433 ILE B N 1
ATOM 6503 C CA . ILE B 1 433 ? -11.688 6.875 -23.375 1 88.81 433 ILE B CA 1
ATOM 6504 C C . ILE B 1 433 ? -12.656 5.715 -23.156 1 88.81 433 ILE B C 1
ATOM 6506 O O . ILE B 1 433 ? -13.789 5.918 -22.703 1 88.81 433 ILE B O 1
ATOM 6510 N N . ILE B 1 434 ? -12.195 4.562 -23.406 1 80.62 434 ILE B N 1
ATOM 6511 C CA . ILE B 1 434 ? -13.023 3.375 -23.25 1 80.62 434 ILE B CA 1
ATOM 6512 C C . ILE B 1 434 ? -13.398 3.211 -21.766 1 80.62 434 ILE B C 1
ATOM 6514 O O . ILE B 1 434 ? -14.547 2.898 -21.453 1 80.62 434 ILE B O 1
ATOM 6518 N N . PHE B 1 435 ? -12.453 3.43 -20.922 1 81.62 435 PHE B N 1
ATOM 6519 C CA . PHE B 1 435 ? -12.688 3.25 -19.484 1 81.62 435 PHE B CA 1
ATOM 6520 C C . PHE B 1 435 ? -13.656 4.301 -18.953 1 81.62 435 PHE B C 1
ATOM 6522 O O . PHE B 1 435 ? -14.508 4 -18.125 1 81.62 435 PHE B O 1
ATOM 6529 N N . VAL B 1 436 ? -13.523 5.473 -19.406 1 83 436 VAL B N 1
ATOM 6530 C CA . VAL B 1 436 ? -14.414 6.551 -18.984 1 83 436 VAL B CA 1
ATOM 6531 C C . VAL B 1 436 ? -15.828 6.301 -19.5 1 83 436 VAL B C 1
ATOM 6533 O O . VAL B 1 436 ? -16.812 6.531 -18.797 1 83 436 VAL B O 1
ATOM 6536 N N . LEU B 1 437 ? -15.891 5.809 -20.719 1 78.88 437 LEU B N 1
ATOM 6537 C CA . LEU B 1 437 ? -17.188 5.512 -21.312 1 78.88 437 LEU B CA 1
ATOM 6538 C C . LEU B 1 437 ? -17.906 4.402 -20.547 1 78.88 437 LEU B C 1
ATOM 6540 O O . LEU B 1 437 ? -19.125 4.426 -20.406 1 78.88 437 LEU B O 1
ATOM 6544 N N . LYS B 1 438 ? -17.172 3.504 -20.125 1 74.62 438 LYS B N 1
ATOM 6545 C CA . LYS B 1 438 ? -17.75 2.43 -19.328 1 74.62 438 LYS B CA 1
ATOM 6546 C C . LYS B 1 438 ? -18.406 2.979 -18.062 1 74.62 438 LYS B C 1
ATOM 6548 O O . LYS B 1 438 ? -19.484 2.529 -17.672 1 74.62 438 LYS B O 1
ATOM 6553 N N . PHE B 1 439 ? -17.734 3.83 -17.484 1 72.19 439 PHE B N 1
ATOM 6554 C CA . PHE B 1 439 ? -18.266 4.434 -16.266 1 72.19 439 PHE B CA 1
ATOM 6555 C C . PHE B 1 439 ? -19.547 5.195 -16.547 1 72.19 439 PHE B C 1
ATOM 6557 O O . PHE B 1 439 ? -20.484 5.164 -15.75 1 72.19 439 PHE B O 1
ATOM 6564 N N . ILE B 1 440 ? -19.594 5.809 -17.719 1 72.94 440 ILE B N 1
ATOM 6565 C CA . ILE B 1 440 ? -20.75 6.609 -18.078 1 72.94 440 ILE B CA 1
ATOM 6566 C C . ILE B 1 440 ? -21.922 5.695 -18.406 1 72.94 440 ILE B C 1
ATOM 6568 O O . ILE B 1 440 ? -23.062 5.961 -18.016 1 72.94 440 ILE B O 1
ATOM 6572 N N . ILE B 1 441 ? -21.594 4.656 -19.094 1 68.62 441 ILE B N 1
ATOM 6573 C CA . ILE B 1 441 ? -22.641 3.738 -19.5 1 68.62 441 ILE B CA 1
ATOM 6574 C C . ILE B 1 441 ? -23.219 3.021 -18.281 1 68.62 441 ILE B C 1
ATOM 6576 O O . ILE B 1 441 ? -24.422 2.797 -18.188 1 68.62 441 ILE B O 1
ATOM 6580 N N . GLU B 1 442 ? -22.391 2.656 -17.391 1 61.53 442 GLU B N 1
ATOM 6581 C CA . GLU B 1 442 ? -22.859 2.02 -16.156 1 61.53 442 GLU B CA 1
ATOM 6582 C C . GLU B 1 442 ? -23.703 2.973 -15.336 1 61.53 442 GLU B C 1
ATOM 6584 O O . GLU B 1 442 ? -24.578 2.537 -14.586 1 61.53 442 GLU B O 1
ATOM 6589 N N . LYS B 1 443 ? -23.578 4.176 -15.375 1 54.62 443 LYS B N 1
ATOM 6590 C CA . LYS B 1 443 ? -24.391 5.207 -14.75 1 54.62 443 LYS B CA 1
ATOM 6591 C C . LYS B 1 443 ? -25.766 5.305 -15.422 1 54.62 443 LYS B C 1
ATOM 6593 O O . LYS B 1 443 ? -26.781 5.465 -14.742 1 54.62 443 LYS B O 1
ATOM 6598 N N . VAL B 1 444 ? -25.641 5.469 -16.797 1 47.97 444 VAL B N 1
ATOM 6599 C CA . VAL B 1 444 ? -26.875 5.68 -17.547 1 47.97 444 VAL B CA 1
ATOM 6600 C C . VAL B 1 444 ? -27.688 4.391 -17.562 1 47.97 444 VAL B C 1
ATOM 6602 O O . VAL B 1 444 ? -28.922 4.43 -17.609 1 47.97 444 VAL B O 1
ATOM 6605 N N . GLY B 1 445 ? -27.031 3.225 -17.562 1 40.16 445 GLY B N 1
ATOM 6606 C CA . GLY B 1 445 ? -27.859 2.035 -17.609 1 40.16 445 GLY B CA 1
ATOM 6607 C C . GLY B 1 445 ? -28.312 1.559 -16.25 1 40.16 445 GLY B C 1
ATOM 6608 O O . GLY B 1 445 ? -29.453 1.162 -16.062 1 40.16 445 GLY B O 1
#

pLDDT: mean 89.77, std 8.44, range [40.09, 98.31]

Radius of gyration: 27.95 Å; Cα contacts (8 Å, |Δi|>4): 1885; chains: 2; bounding box: 62×83×69 Å

Sequence (890 aa):
MEKVFRLSENNTNAKTEVIAGFTTFMTMAYILAVNPGMLAAAGMDQGAVFTATVLAAVVGTLAMAFLANYPFALAPGMGLNAYFVYTVCLTMGYSWQVALGAVFVEGVIFIILTFLNVREAIFNAFPQTLKHAVGAGIGLFITFIGFQNAGIVSGDAATLVTLGDVTNVVTFLAILGTLITGILVVKRVKGSILIGILVTYVLGIIAELVGWYVPNPEAEVYSLIPSTFFSAPPSIAPIAFKLDLSQVFSLSFFVVVFAFLFVDLFDTLGTLIGVSSQAGMLDKEGKLPNVKQALLADAIGTTAGALLGTSTTTTYVESASGVAEGGRTGLTAFVTAIFFVIALFFSPIFLAVPSFATAPALIIVGFMMMQSVGKIDFTEASEGIPAFLALIAMPLAYSIAEGIVFGTVSYVVINATTGKAKKVHPVMYVLAIIFVLKFIIEKVGMEKVF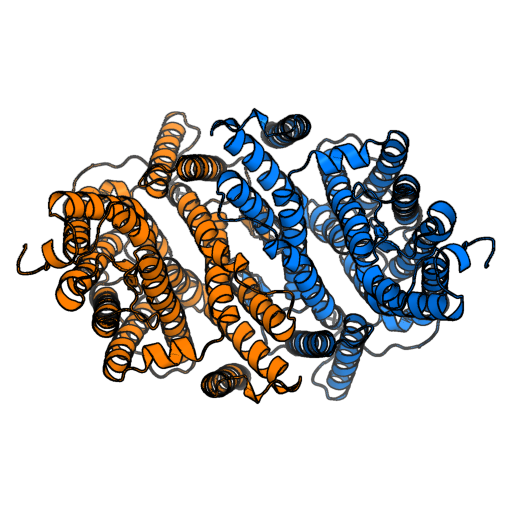RLSENNTNAKTEVIAGFTTFMTMAYILAVNPGMLAAAGMDQGAVFTATVLAAVVGTLAMAFLANYPFALAPGMGLNAYFVYTVCLTMGYSWQVALGAVFVEGVIFIILTFLNVREAIFNAFPQTLKHAVGAGIGLFITFIGFQNAGIVSGDAATLVTLGDVTNVVTFLAILGTLITGILVVKRVKGSILIGILVTYVLGIIAELVGWYVPNPEAEVYSLIPSTFFSAPPSIAPIAFKLDLSQVFSLSFFVVVFAFLFVDLFDTLGTLIGVSSQAGMLDKEGKLPNVKQALLADAIGTTAGALLGTSTTTTYVESASGVAEGGRTGLTAFVTAIFFVIALFFSPIFLAVPSFATAPALIIVGFMMMQSVGKIDFTEASEGIPAFLALIAMPLAYSIAEGIVFGTVSYVVINATTGKAKKVHPVMYVLAIIFVLKFIIEKVG

Solvent-accessible surface area (backbone atoms only — not comparable to full-atom values): 41035 Å² total; per-residue (Å²): 104,54,80,81,45,42,28,74,80,59,75,42,49,71,68,40,17,45,53,7,5,51,47,21,35,41,49,49,50,41,48,59,39,44,51,20,56,49,45,32,73,50,69,44,59,41,53,20,26,36,38,17,42,39,50,23,17,29,52,12,4,42,35,16,16,72,62,37,39,33,35,43,39,29,29,61,30,69,62,48,40,46,38,47,24,52,22,45,21,64,66,70,59,41,51,58,33,41,50,26,23,36,34,28,52,35,13,52,51,42,45,54,30,43,76,67,60,42,54,62,53,55,58,67,48,48,55,68,44,48,54,28,18,48,43,19,10,42,11,51,27,42,24,50,51,17,33,44,57,18,35,47,29,34,74,33,93,87,66,28,34,22,60,30,60,62,74,39,60,57,21,38,46,17,54,51,21,31,52,51,22,49,41,29,49,56,66,65,43,87,22,24,53,35,52,21,29,50,51,26,37,52,49,48,42,51,32,36,74,73,58,72,40,68,63,31,66,91,74,72,30,66,78,58,72,59,91,46,63,66,43,78,61,47,63,36,71,91,40,37,68,51,51,33,66,86,55,65,82,38,70,69,42,45,52,52,27,47,36,52,43,50,55,47,49,49,45,31,53,50,29,53,51,52,42,27,54,75,63,63,56,42,44,99,83,68,44,58,74,58,46,58,35,40,51,38,13,34,17,50,11,10,30,51,6,12,41,36,36,28,53,40,27,27,48,43,64,45,22,40,57,8,35,73,56,50,21,60,22,7,53,10,6,40,41,24,25,50,51,40,59,58,49,39,37,35,45,41,53,36,70,40,53,50,55,28,25,41,14,26,43,31,37,52,50,13,52,62,33,33,47,36,43,54,73,39,61,51,86,45,48,64,50,21,50,19,21,48,45,15,22,55,33,12,44,48,28,41,22,62,52,57,5,51,48,47,18,46,39,43,32,49,52,42,25,52,71,68,76,40,43,83,76,54,42,67,68,52,52,54,51,31,51,53,53,53,49,49,55,49,48,64,63,74,102,104,55,81,81,44,41,28,73,82,59,74,41,48,71,68,40,16,45,51,8,5,50,45,23,35,40,49,49,51,42,49,58,38,44,49,18,56,50,44,30,74,51,69,44,59,39,52,21,26,35,39,17,41,39,50,22,16,30,54,12,4,41,34,16,17,71,62,35,38,33,34,42,38,28,30,62,30,70,63,48,39,47,38,46,25,51,22,44,22,63,65,69,60,41,53,56,32,41,49,26,24,36,34,29,51,33,13,52,49,42,44,51,30,44,75,66,60,42,56,64,54,55,59,67,50,47,55,68,42,48,54,28,18,48,43,19,9,42,12,51,28,41,25,50,51,17,33,44,58,17,34,48,27,33,73,33,92,88,64,27,33,22,60,28,61,62,76,39,58,55,21,39,46,17,53,51,21,32,52,52,22,48,40,29,50,57,68,65,43,88,22,21,52,36,51,22,29,51,51,26,38,51,51,49,42,51,32,37,73,72,59,72,40,68,64,32,68,92,75,72,31,68,78,58,72,57,91,45,63,66,44,79,62,46,66,36,72,91,39,37,69,51,51,33,66,84,54,66,82,39,69,70,43,45,52,53,28,47,36,53,42,50,52,47,49,49,46,31,54,49,29,54,51,52,43,28,54,76,63,64,56,41,45,98,84,69,43,56,76,57,45,59,35,39,51,40,13,34,17,49,12,9,30,50,7,13,42,37,36,28,53,39,28,27,48,43,64,45,22,39,56,7,33,73,56,50,20,60,22,7,54,11,7,39,41,24,24,50,52,40,60,58,48,40,36,36,44,39,53,37,70,37,54,49,58,28,26,42,14,27,44,31,38,52,51,13,52,63,35,33,47,36,44,52,72,39,60,52,86,44,48,64,51,21,51,20,20,48,44,15,22,54,33,11,43,47,29,42,22,61,50,57,4,50,48,46,17,44,37,43,33,49,53,41,25,51,72,69,77,40,44,84,76,53,41,68,68,51,53,53,50,30,49,53,55,54,47,49,56,50,48,64,62,75,101

Secondary structure (DSSP, 8-state):
-HHHHTTTTTT--HHHHHHHHHHHHHHHTTHHHHHHHHHHTTT--HHHHHHHHHHHHHHHHHHIIIII--S--EEE-HHHHHIIIIIIIIIS---HHHHHHHHHHHHHHHHHHHHHT-HHHHHHHS-HHHHHHHHHHHHHHHHHHHHHHTTSEEEETTTEEEE--TTSHHHHHHHHHHHHHHHHHHTT-TTHHHHHHHHHHHHHHHHHHHTSS--BGGGTB-----S-S--PPPP-TTTTT----TTTTSHHHHHHHHHHHHHHHHHHHHHHHHHHHHHT---TTS--TTHHHHHHHHHHHHHHHHHHT---EEE-TTHHHHHHTT--SHHHHHHHHHHHHHHGGGHHHHHT--HHHHHHHHHHHHHHHHGGGGGS-TTSHHHHHHHHHHHHHHHHTT-HHHHHHHHHHHHHHHHHHTT-GGGS-HHHHHHHHHHHHHHHHHHH-/-HHHHTTGGGT--HHHHHHHHHHHHHHHTTHHHHHHHHHHTTT--HHHHHHHHHHHHHHHHHHIIIII--S--EEE-HHHHHIIIIIIIIIS---HHHHHHHHHHHHHHHHHHHHHT-HHHHHHHS-HHHHHHHHHHHHHHHHHHHHHHTTSEEEETTTEEEE--TTSHHHHHHHHHHHHHHHHHHTT-TTHHHHHHHHHHHHHHHHHHHTSS--BGGGTB-----S-S--PPPP-TTTTT----TTTTSHHHHHHHHHHHHHHHHHHHHHHHHHHHHHT---TTS--TTHHHHHHHHHHHHHHHHHHT---EEE-TTHHHHHHTT--SHHHHHHHHHHHHHHGGGHHHHHH--HHHHHHHHHHHHHHHHGGGGGS-TTSHHHHHHHHHHHHHHHHTT-HHHHHHHHHHHHHHHHHHTT-GGGS-HHHHHHHHHHHHHHHHHHH-

Nearest PDB structures (foldseek):
  8irn-assembly1_B  TM=9.202E-01  e=3.630E-27  Arabidopsis thaliana
  8wo7-assembly1_A  TM=9.203E-01  e=2.812E-26  Arabidopsis thaliana
  5iof-assembly1_A  TM=7.763E-01  e=2.847E-10  Deinococcus geothermalis DSM 11300
  5da0-assembly1_A  TM=7.763E-01  e=4.250E-10  Deinococcus geothermalis DSM 11300
  7x1i-assembly1_A  TM=6.633E-01  e=3.159E-05  Homo sapiens

Foldseek 3Di:
DCVQLVQVVLVHDLVLLLVLLVLLLLQVVLCLQVFLQLVVLLVDDSLLQSVLQLVLQLQLLLLCFRQVFFLWTKTFDLLQSLQLRQPVCPVVPDHSQQSLLLLLVLLVVLLVCLVVVCLVVVVVQDDLLQLLLLLLLSLVQLLLVLCVQQQQWDQDPVPRIDGGDCVQPSNVLLVVLLVQLVVCVVVVPRSSLVVSLVVSLVVQLVCCVVPVQPQDVVVPRDHLDFPDQFDARDDNVRAAQSHDCPCVPPLVSVLSSVLSNVVQSSQAVVLVLVLCVVLVQADPVSHHPSVSSSSNSQSSSSNSSSNSGGHRMHIDNSSSSSSVSPNGTSSSSNSNSVVSVVCSGRSRNSNSRGSSSNSSSSNVVSVVSSVSNVVNDLVPVLSNVLSVQLSVCCNVVVHNSVSSLSSLLSSQVSCVVVVNNVVNRVVSVVVNVSSVVVVVVVVVD/DCVQLVQVVLVHDLVLLLVLLVLLLLQVVLCLQVFLQLVVLLVDDSLLQSVLQLVLQLQLLLLCFRQVFFLWTKTFDLLQSLQLRQPVCPVVPDHSQQSLLLLLVLLVVLLVCLVVVCLVVVVVQDDLLQLLLLLLLSLVQLLLVLCVQQQQWDQDPVPRIDGGDCVQPSNVLLVVLLVQLVVCVVVVPRSSLVVSLVVSLVVQLVCCVVPVQPQDVVVPRHHLDFPDQFDARDDNVRAAQSHDCPCVPPLVSVLSSVLSNVVQSSQAVVLVLVLCVLLVQADPVSHHPSVSSSSNSQSSSSNSSSNSGGHRMHIDNSSSSSSVSVNGTSSSSNSNSVVSVVCSGRSSNSNSRGSSSNSSSSNVVSVVSSVSNVVNDLVPVLSNVLSVQLSVCCNVVVHNSVSSLSSLLSSQVSCVVVVNNVVNRVVSVVVNVSSVVVVVVVVVD

Organism: NCBI:txid1450156

InterPro domains:
  IPR006043 Nucleobase cation symporter 2 family [PF00860] (17-403)
  IPR026033 Azaguanine-like transporters, bacteria and archaea type [PIRSF005353] (1-442)
  IPR045018 Azaguanine-like transporters [PTHR43337] (1-439)